Protein AF-A0A1L8E3B4-F1 (afdb_monomer)

Structure (mmCIF, N/CA/C/O backbone):
data_AF-A0A1L8E3B4-F1
#
_entry.id   AF-A0A1L8E3B4-F1
#
loop_
_atom_site.group_PDB
_atom_site.id
_atom_site.type_symbol
_atom_site.label_atom_id
_atom_site.label_alt_id
_atom_site.label_comp_id
_atom_site.label_asym_id
_atom_site.label_entity_id
_atom_site.label_seq_id
_atom_site.pdbx_PDB_ins_code
_atom_site.Cartn_x
_atom_site.Cartn_y
_atom_site.Cartn_z
_atom_site.occupancy
_atom_site.B_iso_or_equiv
_atom_site.auth_seq_id
_atom_site.auth_comp_id
_atom_site.auth_asym_id
_atom_site.auth_atom_id
_atom_site.pdbx_PDB_model_num
ATOM 1 N N . PHE A 1 1 ? -44.912 -3.937 87.578 1.00 42.22 1 PHE A N 1
ATOM 2 C CA . PHE A 1 1 ? -43.681 -3.833 86.767 1.00 42.22 1 PHE A CA 1
ATOM 3 C C . PHE A 1 1 ? -43.161 -5.200 86.282 1.00 42.22 1 PHE A C 1
ATOM 5 O O . PHE A 1 1 ? -41.961 -5.394 86.205 1.00 42.22 1 PHE A O 1
ATOM 12 N N . VAL A 1 2 ? -44.036 -6.141 85.891 1.00 43.09 2 VAL A N 1
ATOM 13 C CA . VAL A 1 2 ? -43.634 -7.426 85.262 1.00 43.09 2 VAL A CA 1
ATOM 14 C C . VAL A 1 2 ? -44.612 -7.764 84.123 1.00 43.09 2 VAL A C 1
ATOM 16 O O . VAL A 1 2 ? -45.170 -8.848 84.055 1.00 43.09 2 VAL A O 1
ATOM 19 N N . LEU A 1 3 ? -44.923 -6.767 83.284 1.00 36.62 3 LEU A N 1
ATOM 20 C CA . LEU A 1 3 ? -45.881 -6.899 82.173 1.00 36.62 3 LEU A CA 1
ATOM 21 C C . LEU A 1 3 ? -45.526 -5.980 80.983 1.00 36.62 3 LEU A C 1
ATOM 23 O O . LEU A 1 3 ? -46.400 -5.465 80.302 1.00 36.62 3 LEU A O 1
ATOM 27 N N . PHE A 1 4 ? -44.229 -5.716 80.798 1.00 36.59 4 PHE A N 1
ATOM 28 C CA . PHE A 1 4 ? -43.677 -4.796 79.788 1.00 36.59 4 PHE A CA 1
ATOM 29 C C . PHE A 1 4 ? -42.372 -5.345 79.172 1.00 36.59 4 PHE A C 1
ATOM 31 O O . PHE A 1 4 ? -41.488 -4.594 78.787 1.00 36.59 4 PHE A O 1
ATOM 38 N N . LEU A 1 5 ? -42.224 -6.676 79.152 1.00 39.25 5 LEU A N 1
ATOM 39 C CA . LEU A 1 5 ? -40.987 -7.371 78.758 1.00 39.25 5 LEU A CA 1
ATOM 40 C C . LEU A 1 5 ? -41.246 -8.665 77.954 1.00 39.25 5 LEU A C 1
ATOM 42 O O . LEU A 1 5 ? -40.399 -9.548 77.900 1.00 39.25 5 LEU A O 1
ATOM 46 N N . ILE A 1 6 ? -42.436 -8.788 77.349 1.00 40.94 6 ILE A N 1
ATOM 47 C CA . ILE A 1 6 ? -42.816 -9.897 76.454 1.00 40.94 6 ILE A CA 1
ATOM 48 C C . ILE A 1 6 ? -43.585 -9.317 75.253 1.00 40.94 6 ILE A C 1
ATOM 50 O O . ILE A 1 6 ? -44.795 -9.485 75.138 1.00 40.94 6 ILE A O 1
ATOM 54 N N . VAL A 1 7 ? -42.869 -8.576 74.399 1.00 38.78 7 VAL A N 1
ATOM 55 C CA . VAL A 1 7 ? -43.301 -8.203 73.033 1.00 38.78 7 VAL A CA 1
ATOM 56 C C . VAL A 1 7 ? -42.092 -8.208 72.084 1.00 38.78 7 VAL A C 1
ATOM 58 O O . VAL A 1 7 ? -42.162 -8.798 71.018 1.00 38.78 7 VAL A O 1
ATOM 61 N N . GLU A 1 8 ? -40.947 -7.646 72.489 1.00 36.97 8 GLU A N 1
ATOM 62 C CA . GLU A 1 8 ? -39.745 -7.505 71.637 1.00 36.97 8 GLU A CA 1
ATOM 63 C C . GLU A 1 8 ? -38.872 -8.781 71.523 1.00 36.97 8 GLU A C 1
ATOM 65 O O . GLU A 1 8 ? -37.646 -8.705 71.548 1.00 36.97 8 GLU A O 1
ATOM 70 N N . LEU A 1 9 ? -39.478 -9.973 71.422 1.00 38.59 9 LEU A N 1
ATOM 71 C CA . LEU A 1 9 ? -38.757 -11.256 71.283 1.00 38.59 9 LEU A CA 1
ATOM 72 C C . LEU A 1 9 ? -39.438 -12.254 70.314 1.00 38.59 9 LEU A C 1
ATOM 74 O O . LEU A 1 9 ? -39.461 -13.458 70.565 1.00 38.59 9 LEU A O 1
ATOM 78 N N . SER A 1 10 ? -39.975 -11.761 69.191 1.00 37.56 10 SER A N 1
ATOM 79 C CA . SER A 1 10 ? -40.482 -12.591 68.074 1.00 37.56 10 SER A CA 1
ATOM 80 C C . SER A 1 10 ? -39.806 -12.348 66.719 1.00 37.56 10 SER A C 1
ATOM 82 O O . SER A 1 10 ? -39.744 -13.273 65.916 1.00 37.56 10 SER A O 1
ATOM 84 N N . ASP A 1 11 ? -39.275 -11.148 66.463 1.00 37.50 11 ASP A N 1
ATOM 85 C CA . ASP A 1 11 ? -38.904 -10.697 65.108 1.00 37.50 11 ASP A CA 1
ATOM 86 C C . ASP A 1 11 ? -37.391 -10.495 64.898 1.00 37.50 11 ASP A C 1
ATOM 88 O O . ASP A 1 11 ? -36.961 -9.605 64.164 1.00 37.50 11 ASP A O 1
ATOM 92 N N . PHE A 1 12 ? -36.558 -11.332 65.526 1.00 42.50 12 PHE A N 1
ATOM 93 C CA . PHE A 1 12 ? -35.125 -11.399 65.221 1.00 42.50 12 PHE A CA 1
ATOM 94 C C . PHE A 1 12 ? -34.701 -12.815 64.812 1.00 42.50 12 PHE A C 1
ATOM 96 O O . PHE A 1 12 ? -35.022 -13.791 65.481 1.00 42.50 12 PHE A O 1
ATOM 103 N N . ILE A 1 13 ? -33.918 -12.893 63.729 1.00 46.16 13 ILE A N 1
ATOM 104 C CA . ILE A 1 13 ? -33.423 -14.123 63.083 1.00 46.16 13 ILE A CA 1
ATOM 105 C C . ILE A 1 13 ? -34.517 -14.972 62.399 1.00 46.16 13 ILE A C 1
ATOM 107 O O . ILE A 1 13 ? -34.682 -16.160 62.661 1.00 46.16 13 ILE A O 1
ATOM 111 N N . ASN A 1 14 ? -35.168 -14.380 61.396 1.00 51.44 14 ASN A N 1
ATOM 112 C CA . ASN A 1 14 ? -35.388 -15.085 60.130 1.00 51.44 14 ASN A CA 1
ATOM 113 C C . ASN A 1 14 ? -34.464 -14.432 59.094 1.00 51.44 14 ASN A C 1
ATOM 115 O O . ASN A 1 14 ? -34.667 -13.275 58.729 1.00 51.44 14 ASN A O 1
ATOM 119 N N . GLY A 1 15 ? -33.412 -15.134 58.668 1.00 59.03 15 GLY A N 1
ATOM 120 C CA . GLY A 1 15 ? -32.441 -14.612 57.707 1.00 59.03 15 GLY A CA 1
ATOM 121 C C . GLY A 1 15 ? -33.012 -14.560 56.292 1.00 59.03 15 GLY A C 1
ATOM 122 O O . GLY A 1 15 ? -32.857 -15.512 55.530 1.00 59.03 15 GLY A O 1
ATOM 123 N N . SER A 1 16 ? -33.674 -13.455 55.942 1.00 79.00 16 SER A N 1
ATOM 124 C CA . SER A 1 16 ? -34.144 -13.203 54.578 1.00 79.00 16 SER A CA 1
ATOM 125 C C . SER A 1 16 ? -33.023 -12.645 53.705 1.00 79.00 16 SER A C 1
ATOM 127 O O . SER A 1 16 ? -32.389 -11.658 54.081 1.00 79.00 16 SER A O 1
ATOM 129 N N . CYS A 1 17 ? -32.811 -13.227 52.529 1.00 87.31 17 CYS A N 1
ATOM 130 C CA . CYS A 1 17 ? -31.747 -12.808 51.620 1.00 87.31 17 CYS A CA 1
ATOM 131 C C . CYS A 1 17 ? -32.236 -11.730 50.640 1.00 87.31 17 CYS A C 1
ATOM 133 O O . CYS A 1 17 ? -33.345 -11.828 50.111 1.00 87.31 17 CYS A O 1
ATOM 135 N N . SER A 1 18 ? -31.386 -10.747 50.326 1.00 88.31 18 SER A N 1
ATOM 136 C CA . SER A 1 18 ? -31.633 -9.823 49.209 1.00 88.31 18 SER A CA 1
ATOM 137 C C . SER A 1 18 ? -31.006 -10.339 47.920 1.00 88.31 18 SER A C 1
ATOM 139 O O . SER A 1 18 ? -29.861 -10.794 47.921 1.00 88.31 18 SER A O 1
ATOM 141 N N . ILE A 1 19 ? -31.727 -10.228 46.803 1.00 89.06 19 ILE A N 1
ATOM 142 C CA . ILE A 1 19 ? -31.191 -10.545 45.471 1.00 89.06 19 ILE A CA 1
ATOM 143 C C . ILE A 1 19 ? -30.203 -9.485 44.943 1.00 89.06 19 ILE A C 1
ATOM 145 O O . ILE A 1 19 ? -29.520 -9.749 43.957 1.00 89.06 19 ILE A O 1
ATOM 149 N N . ASP A 1 20 ? -30.117 -8.300 45.572 1.00 86.75 20 ASP A N 1
ATOM 150 C CA . ASP A 1 20 ? -29.387 -7.130 45.043 1.00 86.75 20 ASP A CA 1
ATOM 151 C C . ASP A 1 20 ? -27.955 -7.474 44.583 1.00 86.75 20 ASP A C 1
ATOM 153 O O . ASP A 1 20 ? -27.534 -7.040 43.514 1.00 86.75 20 ASP A O 1
ATOM 157 N N . GLN A 1 21 ? -27.236 -8.313 45.343 1.00 84.44 21 GLN A N 1
ATOM 158 C CA . GLN A 1 21 ? -25.852 -8.722 45.052 1.00 84.44 21 GLN A CA 1
ATOM 159 C C . GLN A 1 21 ? -25.666 -9.498 43.733 1.00 84.44 21 GLN A C 1
ATOM 161 O O . GLN A 1 21 ? -24.545 -9.600 43.248 1.00 84.44 21 GLN A O 1
ATOM 166 N N . PHE A 1 22 ? -26.735 -10.068 43.170 1.00 86.56 22 PHE A N 1
ATOM 167 C CA . PHE A 1 22 ? -26.718 -10.812 41.905 1.00 86.56 22 PHE A CA 1
ATOM 168 C C . PHE A 1 22 ? -27.345 -10.030 40.742 1.00 86.56 22 PHE A C 1
ATOM 170 O O . PHE A 1 22 ? -27.344 -10.502 39.607 1.00 86.56 22 PHE A O 1
ATOM 177 N N . ASN A 1 23 ? 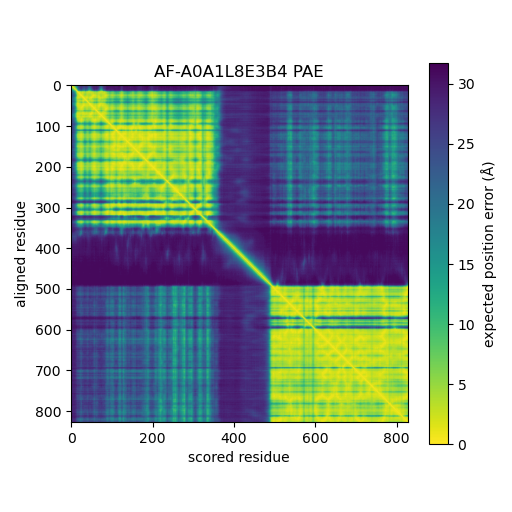-27.915 -8.853 41.005 1.00 86.31 23 ASN A N 1
ATOM 178 C CA . ASN A 1 23 ? -28.613 -8.044 40.013 1.00 86.31 23 ASN A CA 1
ATOM 179 C C . ASN A 1 23 ? -27.662 -6.993 39.410 1.00 86.31 23 ASN A C 1
ATOM 181 O O . ASN A 1 23 ? -27.884 -5.791 39.554 1.00 86.31 23 ASN A O 1
ATOM 185 N N . THR A 1 24 ? -26.588 -7.454 38.758 1.00 87.31 24 THR A N 1
ATOM 186 C CA . THR A 1 24 ? -25.617 -6.583 38.070 1.00 87.31 24 THR A CA 1
ATOM 187 C C . THR A 1 24 ? -26.123 -6.185 36.676 1.00 87.31 24 THR A C 1
ATOM 189 O O . THR A 1 24 ? -27.227 -6.552 36.266 1.00 87.31 24 THR A O 1
ATOM 192 N N . ILE A 1 25 ? -25.331 -5.422 35.922 1.00 86.06 25 ILE A N 1
ATOM 193 C CA . ILE A 1 25 ? -25.632 -5.105 34.518 1.00 86.06 25 ILE A CA 1
ATOM 194 C C . ILE A 1 25 ? -25.370 -6.282 33.562 1.00 86.06 25 ILE A C 1
ATOM 196 O O . ILE A 1 25 ? -25.982 -6.348 32.503 1.00 86.06 25 ILE A O 1
ATOM 200 N N . SER A 1 26 ? -24.517 -7.237 33.943 1.00 89.25 26 SER A N 1
ATOM 201 C CA . SER A 1 26 ? -24.188 -8.418 33.133 1.00 89.25 26 SER A CA 1
ATOM 202 C C . SER A 1 26 ? -25.035 -9.644 33.509 1.00 89.25 26 SER A C 1
ATOM 204 O O . SER A 1 26 ? -25.381 -10.461 32.653 1.00 89.25 26 SER A O 1
ATOM 206 N N . ALA A 1 27 ? -25.412 -9.750 34.788 1.00 90.19 27 ALA A N 1
ATOM 207 C CA . ALA A 1 27 ? -26.090 -10.896 35.379 1.00 90.19 27 ALA A CA 1
ATOM 208 C C . ALA A 1 27 ? -27.428 -10.524 36.043 1.00 90.19 27 ALA A C 1
ATOM 210 O O . ALA A 1 27 ? -27.717 -9.367 36.357 1.00 90.19 27 ALA A O 1
ATOM 211 N N . GLY A 1 28 ? -28.265 -11.533 36.260 1.00 90.56 28 GLY A N 1
ATOM 212 C CA . GLY A 1 28 ? -29.508 -11.452 37.018 1.00 90.56 28 GLY A CA 1
ATOM 213 C C . GLY A 1 28 ? -29.922 -12.827 37.543 1.00 90.56 28 GLY A C 1
ATOM 214 O O . GLY A 1 28 ? -29.204 -13.813 37.377 1.00 90.56 28 GLY A O 1
ATOM 215 N N . ALA A 1 29 ? -31.095 -12.909 38.169 1.00 91.50 29 ALA A N 1
ATOM 216 C CA . ALA A 1 29 ? -31.599 -14.144 38.765 1.00 91.50 29 ALA A CA 1
ATOM 217 C C . ALA A 1 29 ? -33.083 -14.381 38.452 1.00 91.50 29 ALA A C 1
ATOM 219 O O . ALA A 1 29 ? -33.863 -13.437 38.332 1.00 91.50 29 ALA A O 1
ATOM 220 N N . VAL A 1 30 ? -33.476 -15.654 38.388 1.00 92.31 30 VAL A N 1
ATOM 221 C CA . VAL A 1 30 ? -34.876 -16.094 38.494 1.00 92.31 30 VAL A CA 1
ATOM 222 C C . VAL A 1 30 ? -35.042 -16.814 39.829 1.00 92.31 30 VAL A C 1
ATOM 224 O O . VAL A 1 30 ? -34.259 -17.713 40.134 1.00 92.31 30 VAL A O 1
ATOM 227 N N . CYS A 1 31 ? -36.039 -16.419 40.622 1.00 92.44 31 CYS A N 1
ATOM 228 C CA . CYS A 1 31 ? -36.232 -16.929 41.976 1.00 92.44 31 CYS A CA 1
ATOM 229 C C . CYS A 1 31 ? -37.333 -17.994 42.035 1.00 92.44 31 CYS A C 1
ATOM 231 O O . CYS A 1 31 ? -38.428 -17.820 41.501 1.00 92.44 31 CYS A O 1
ATOM 233 N N . GLU A 1 32 ? -37.030 -19.085 42.725 1.00 94.81 32 GLU A N 1
ATOM 234 C CA . GLU A 1 32 ? -37.915 -20.211 43.021 1.00 94.81 32 GLU A CA 1
ATOM 235 C C . GLU A 1 32 ? -38.024 -20.312 44.548 1.00 94.81 32 GLU A C 1
ATOM 237 O O . GLU A 1 32 ? -37.010 -20.361 45.246 1.00 94.81 32 GLU A O 1
ATOM 242 N N . GLY A 1 33 ? -39.240 -20.250 45.083 1.00 89.88 33 GLY A N 1
ATOM 243 C CA . GLY A 1 33 ? -39.489 -20.263 46.519 1.00 89.88 33 GLY A CA 1
ATOM 244 C C . GLY A 1 33 ? -39.309 -21.650 47.150 1.00 89.88 33 GLY A C 1
ATOM 245 O O . GLY A 1 33 ? -39.117 -22.642 46.444 1.00 89.88 33 GLY A O 1
ATOM 246 N N . PRO A 1 34 ? -39.364 -21.752 48.492 1.00 86.56 34 PRO A N 1
ATOM 247 C CA . PRO A 1 34 ? -39.046 -22.988 49.215 1.00 86.56 34 PRO A CA 1
ATOM 248 C C . PRO A 1 34 ? -39.945 -24.197 48.893 1.00 86.56 34 PRO A C 1
ATOM 250 O O . PRO A 1 34 ? -39.594 -25.317 49.262 1.00 86.56 34 PRO A O 1
ATOM 253 N N . SER A 1 35 ? -41.087 -23.995 48.224 1.00 85.62 35 SER A N 1
ATOM 254 C CA . SER A 1 35 ? -42.002 -25.051 47.763 1.00 85.62 35 SER A CA 1
ATOM 255 C C . SER A 1 35 ? -41.983 -25.280 46.240 1.00 85.62 35 SER A C 1
ATOM 257 O O . SER A 1 35 ? -42.808 -26.040 45.730 1.00 85.62 35 SER A O 1
ATOM 259 N N . GLY A 1 36 ? -41.021 -24.694 45.518 1.00 85.44 36 GLY A N 1
ATOM 260 C CA . GLY A 1 36 ? -40.840 -24.863 44.069 1.00 85.44 36 GLY A CA 1
ATOM 261 C C . GLY A 1 36 ? -41.662 -23.902 43.201 1.00 85.44 36 GLY A C 1
ATOM 262 O O . GLY A 1 36 ? -41.696 -24.037 41.979 1.00 85.44 36 GLY A O 1
ATOM 263 N N . GLU A 1 37 ? -42.353 -22.935 43.803 1.00 90.06 37 GLU A N 1
ATOM 264 C CA . GLU A 1 37 ? -43.127 -21.922 43.093 1.00 90.06 37 GLU A CA 1
ATOM 265 C C . GLU A 1 37 ? -42.239 -20.776 42.578 1.00 90.06 37 GLU A C 1
ATOM 267 O O . GLU A 1 37 ? -41.348 -20.304 43.280 1.00 90.06 37 GLU A O 1
ATOM 272 N N . GLN A 1 38 ? -42.468 -20.284 41.357 1.00 88.50 38 GLN A N 1
ATOM 273 C CA . GLN A 1 38 ? -41.713 -19.134 40.845 1.00 88.50 38 GLN A CA 1
ATOM 274 C C . GLN A 1 38 ? -42.147 -17.850 41.571 1.00 88.50 38 GLN A C 1
ATOM 276 O O . GLN A 1 38 ? -43.319 -17.473 41.524 1.00 88.50 38 GLN A O 1
ATOM 281 N N . ILE A 1 39 ? -41.197 -17.155 42.202 1.00 89.44 39 ILE A N 1
ATOM 282 C CA . ILE A 1 39 ? -41.442 -15.929 42.974 1.00 89.44 39 ILE A CA 1
ATOM 283 C C . ILE A 1 39 ? -40.696 -14.728 42.388 1.00 89.44 39 ILE A C 1
ATOM 285 O O . ILE A 1 39 ? -39.675 -14.859 41.714 1.00 89.44 39 ILE A O 1
ATOM 289 N N . SER A 1 40 ? -41.201 -13.525 42.666 1.00 87.81 40 SER A N 1
ATOM 290 C CA . SER A 1 40 ? -40.499 -12.294 42.300 1.00 87.81 40 SER A CA 1
ATOM 291 C C . SER A 1 40 ? -39.239 -12.131 43.151 1.00 87.81 40 SER A C 1
ATOM 293 O O . SER A 1 40 ? -39.308 -12.136 44.383 1.00 87.81 40 SER A O 1
ATOM 295 N N . CYS A 1 41 ? -38.089 -11.966 42.500 1.00 85.38 41 CYS A N 1
ATOM 296 C CA . CYS A 1 41 ? -36.834 -11.676 43.177 1.00 85.38 41 CYS A CA 1
ATOM 297 C C . CYS A 1 41 ? -36.891 -10.287 43.835 1.00 85.38 41 CYS A C 1
ATOM 299 O O . CYS A 1 41 ? -36.929 -9.265 43.152 1.00 85.38 41 CYS A O 1
ATOM 301 N N . THR A 1 42 ? -36.895 -10.245 45.167 1.00 81.50 42 THR A N 1
ATOM 302 C CA . THR A 1 42 ? -37.023 -9.014 45.966 1.00 81.50 42 THR A CA 1
ATOM 303 C C . THR A 1 42 ? -35.930 -8.941 47.042 1.00 81.50 42 THR A C 1
ATOM 305 O O . THR A 1 42 ? -35.031 -9.782 47.085 1.00 81.50 42 THR A O 1
ATOM 308 N N . LYS A 1 43 ? -35.965 -7.914 47.903 1.00 75.31 43 LYS A N 1
ATOM 309 C CA . LYS A 1 43 ? -34.946 -7.707 48.950 1.00 75.31 43 LYS A CA 1
ATOM 310 C C . LYS A 1 43 ? -35.096 -8.607 50.184 1.00 75.31 43 LYS A C 1
ATOM 312 O O . LYS A 1 43 ? -34.135 -8.751 50.930 1.00 75.31 43 LYS A O 1
ATOM 317 N N . ASN A 1 44 ? -36.270 -9.212 50.385 1.00 84.94 44 ASN A N 1
ATOM 318 C CA . ASN A 1 44 ? -36.608 -9.985 51.584 1.00 84.94 44 ASN A CA 1
ATOM 319 C C . ASN A 1 44 ? -37.078 -11.401 51.195 1.00 84.94 44 ASN A C 1
ATOM 321 O O . ASN A 1 44 ? -38.223 -11.773 51.450 1.00 84.94 44 ASN A O 1
ATOM 325 N N . LEU A 1 45 ? -36.223 -12.181 50.527 1.00 88.88 45 LEU A N 1
ATOM 326 C CA . LEU A 1 45 ? -36.566 -13.539 50.088 1.00 88.88 45 LEU A CA 1
ATOM 327 C C . LEU A 1 45 ? -36.450 -14.541 51.251 1.00 88.88 45 LEU A C 1
ATOM 329 O O . LEU A 1 45 ? -35.484 -14.465 52.014 1.00 88.88 45 LEU A O 1
ATOM 333 N N . PRO A 1 46 ? -37.398 -15.485 51.413 1.00 89.19 46 PRO A N 1
ATOM 334 C CA . PRO A 1 46 ? -37.385 -16.428 52.528 1.00 89.19 46 PRO A CA 1
ATOM 335 C C . PRO A 1 46 ? -36.235 -17.439 52.423 1.00 89.19 46 PRO A C 1
ATOM 337 O O . PRO A 1 46 ? -35.845 -17.858 51.328 1.00 89.19 46 PRO A O 1
ATOM 340 N N . THR A 1 47 ? -35.731 -17.889 53.573 1.00 91.69 47 THR A N 1
ATOM 341 C CA . THR A 1 47 ? -34.781 -19.006 53.668 1.00 91.69 47 THR A CA 1
ATOM 342 C C . THR A 1 47 ? -35.297 -20.228 52.900 1.00 91.69 47 THR A C 1
ATOM 344 O O . THR A 1 47 ? -36.469 -20.583 53.002 1.00 91.69 47 THR A O 1
ATOM 347 N N . GLY A 1 48 ? -34.421 -20.873 52.128 1.00 90.50 48 GLY A N 1
ATOM 348 C CA . GLY A 1 48 ? -34.768 -21.970 51.219 1.00 90.50 48 GLY A CA 1
ATOM 349 C C . GLY A 1 48 ? -35.063 -21.536 49.779 1.00 90.50 48 GLY A C 1
ATOM 350 O O . GLY A 1 48 ? -35.049 -22.392 48.900 1.00 90.50 48 GLY A O 1
ATOM 351 N N . THR A 1 49 ? -35.253 -20.235 49.510 1.00 93.62 49 THR A N 1
ATOM 352 C CA . THR A 1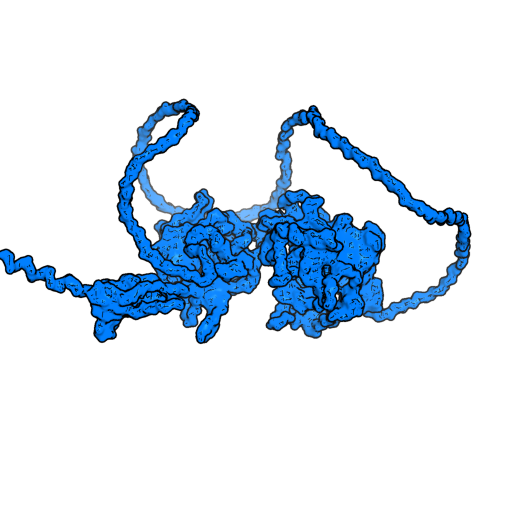 49 ? -35.356 -19.702 48.136 1.00 93.62 49 THR A CA 1
ATOM 353 C C . THR A 1 49 ? -34.125 -20.077 47.313 1.00 93.62 49 THR A C 1
ATOM 355 O O . THR A 1 49 ? -32.993 -19.928 47.780 1.00 93.62 49 THR A O 1
ATOM 358 N N . ILE A 1 50 ? -34.339 -20.501 46.071 1.00 94.50 50 ILE A N 1
ATOM 359 C CA . ILE A 1 50 ? -33.303 -20.794 45.083 1.00 94.50 50 ILE A CA 1
ATOM 360 C C . ILE A 1 50 ? -33.244 -19.633 44.083 1.00 94.50 50 ILE A C 1
ATOM 362 O O . ILE A 1 50 ? -34.254 -19.260 43.490 1.00 94.50 50 ILE A O 1
ATOM 366 N N . ALA A 1 51 ? -32.056 -19.070 43.875 1.00 93.38 51 ALA A N 1
ATOM 367 C CA . ALA A 1 51 ? -31.771 -18.110 42.817 1.00 93.38 51 ALA A CA 1
ATOM 368 C C . ALA A 1 51 ? -31.033 -18.817 41.672 1.00 93.38 51 ALA A C 1
ATOM 370 O O . ALA A 1 51 ? -29.880 -19.229 41.818 1.00 93.38 51 ALA A O 1
ATOM 371 N N . HIS A 1 52 ? -31.698 -18.939 40.523 1.00 93.31 52 HIS A N 1
ATOM 372 C CA . HIS A 1 52 ? -31.101 -19.409 39.273 1.00 93.31 52 HIS A CA 1
ATOM 373 C C . HIS A 1 52 ? -30.458 -18.219 38.564 1.00 93.31 52 HIS A C 1
ATOM 375 O O . HIS A 1 52 ? -31.154 -17.404 37.952 1.00 93.31 52 HIS A O 1
ATOM 381 N N . LEU A 1 53 ? -29.141 -18.100 38.700 1.00 92.06 53 LEU A N 1
ATOM 382 C CA . LEU A 1 53 ? -28.329 -17.005 38.180 1.00 92.06 53 LEU A CA 1
ATOM 383 C C . LEU A 1 53 ? -28.113 -17.182 36.673 1.00 92.06 53 LEU A C 1
ATOM 385 O O . LEU A 1 53 ? -27.775 -18.271 36.205 1.00 92.06 53 LEU A O 1
ATOM 389 N N . LYS A 1 54 ? -28.326 -16.111 35.908 1.00 91.50 54 LYS A N 1
ATOM 390 C CA . LYS A 1 54 ? -28.269 -16.107 34.442 1.00 91.50 54 LYS A CA 1
ATOM 391 C C . LYS A 1 54 ? -27.640 -14.818 33.934 1.00 91.50 54 LYS A C 1
ATOM 393 O O . LYS A 1 54 ? -27.808 -13.760 34.537 1.00 91.50 54 LYS A O 1
ATOM 398 N N . CYS A 1 55 ? -26.978 -14.906 32.790 1.00 91.44 55 CYS A N 1
ATOM 399 C CA . CYS A 1 55 ? -26.526 -13.733 32.057 1.00 91.44 55 CYS A CA 1
ATOM 400 C C . CYS A 1 55 ? -27.703 -13.015 31.390 1.00 91.44 55 CYS A C 1
ATOM 402 O O . CYS A 1 55 ? -28.726 -13.631 31.075 1.00 91.44 55 CYS A O 1
ATOM 404 N N . ARG A 1 56 ? -27.565 -11.703 31.202 1.00 90.81 56 ARG A N 1
ATOM 405 C CA . ARG A 1 56 ? -28.502 -10.895 30.414 1.00 90.81 56 ARG A CA 1
ATOM 406 C C . ARG A 1 56 ? -28.195 -11.034 28.919 1.00 90.81 56 ARG A C 1
ATOM 408 O O . ARG A 1 56 ? -27.149 -11.548 28.537 1.00 90.81 56 ARG A O 1
ATOM 415 N N . ILE A 1 57 ? -29.111 -10.560 28.074 1.00 88.56 57 ILE A N 1
ATOM 416 C CA . ILE A 1 57 ? -28.898 -10.464 26.619 1.00 88.56 57 ILE A CA 1
ATOM 417 C C . ILE A 1 57 ? -27.605 -9.674 26.360 1.00 88.56 57 ILE A C 1
ATOM 419 O O . ILE A 1 57 ? -27.354 -8.687 27.047 1.00 88.56 57 ILE A O 1
ATOM 423 N N . GLY A 1 58 ? -26.783 -10.116 25.404 1.00 87.31 58 GLY A N 1
ATOM 424 C CA . GLY A 1 58 ? -25.465 -9.524 25.135 1.00 87.31 58 GLY A CA 1
ATOM 425 C C . GLY A 1 58 ? -24.358 -9.936 26.116 1.00 87.31 58 GLY A C 1
ATOM 426 O O . GLY A 1 58 ? -23.287 -9.331 26.096 1.00 87.31 58 GLY A O 1
ATOM 427 N N . TYR A 1 59 ? -24.586 -10.946 26.966 1.00 91.06 59 TYR A N 1
ATOM 428 C CA . TYR A 1 59 ? -23.572 -11.505 27.861 1.00 91.06 59 TYR A CA 1
ATOM 429 C C . TYR A 1 59 ? -23.646 -13.037 27.948 1.00 91.06 59 TYR A C 1
ATOM 431 O O . TYR A 1 59 ? -24.730 -13.621 27.986 1.00 91.06 59 TYR A O 1
ATOM 439 N N . LYS A 1 60 ? -22.485 -13.681 28.104 1.00 89.31 60 LYS A N 1
ATOM 440 C CA . LYS A 1 60 ? -22.325 -15.131 28.300 1.00 89.31 60 LYS A CA 1
ATOM 441 C C . LYS A 1 60 ? -21.669 -15.475 29.635 1.00 89.31 60 LYS A C 1
ATOM 443 O O . LYS A 1 60 ? -21.041 -14.634 30.278 1.00 89.31 60 LYS A O 1
ATOM 448 N N . LEU A 1 61 ? -21.802 -16.733 30.053 1.00 88.75 61 LEU A N 1
ATOM 449 C CA . LEU A 1 61 ? -21.104 -17.234 31.239 1.00 88.75 61 LEU A CA 1
ATOM 450 C C . LEU A 1 61 ? -19.577 -17.150 31.032 1.00 88.75 61 LEU A C 1
ATOM 452 O O . LEU A 1 61 ? -19.113 -17.384 29.914 1.00 88.75 61 LEU A O 1
ATOM 456 N N . PRO A 1 62 ? -18.791 -16.854 32.083 1.00 85.06 62 PRO A N 1
ATOM 457 C CA . PRO A 1 62 ? -17.335 -16.935 32.018 1.00 85.06 62 PRO A CA 1
ATOM 458 C C . PRO A 1 62 ? -16.834 -18.330 31.618 1.00 85.06 62 PRO A C 1
ATOM 460 O O . PRO A 1 62 ? -17.435 -19.335 31.992 1.00 85.06 62 PRO A O 1
ATOM 463 N N . ASN A 1 63 ? -15.663 -18.416 30.976 1.00 76.94 63 ASN A N 1
ATOM 464 C CA . ASN A 1 63 ? -15.037 -19.705 30.617 1.00 76.94 63 ASN A CA 1
ATOM 465 C C . ASN A 1 63 ? -14.536 -20.533 31.829 1.00 76.94 63 ASN A C 1
ATOM 467 O O . ASN A 1 63 ? -13.902 -21.571 31.647 1.00 76.94 63 ASN A O 1
ATOM 471 N N . HIS A 1 64 ? -14.776 -20.082 33.063 1.00 82.50 64 HIS A N 1
ATOM 472 C CA . HIS A 1 64 ? -14.475 -20.817 34.290 1.00 82.50 64 HIS A CA 1
ATOM 473 C C . HIS A 1 64 ? -15.770 -21.245 34.989 1.00 82.50 64 HIS A C 1
ATOM 475 O O . HIS A 1 64 ? -16.779 -20.549 34.924 1.00 82.50 64 HIS A O 1
ATOM 481 N N . ASN A 1 65 ? -15.740 -22.380 35.693 1.00 83.50 65 ASN A N 1
ATOM 482 C CA . ASN A 1 65 ? -16.922 -22.932 36.359 1.00 83.50 65 ASN A CA 1
ATOM 483 C C . ASN A 1 65 ? -17.462 -21.978 37.443 1.00 83.50 65 ASN A C 1
ATOM 485 O O . ASN A 1 65 ? -16.909 -21.906 38.541 1.00 83.50 65 ASN A O 1
ATOM 489 N N . VAL A 1 66 ? -18.565 -21.288 37.140 1.00 86.81 66 VAL A N 1
ATOM 490 C CA . VAL A 1 66 ? -19.340 -20.464 38.081 1.00 86.81 66 VAL A CA 1
ATOM 491 C C . VAL A 1 66 ? -20.578 -21.216 38.578 1.00 86.81 66 VAL A C 1
ATOM 493 O O . VAL A 1 66 ? -21.214 -21.963 37.834 1.00 86.81 66 VAL A O 1
ATOM 496 N N . GLU A 1 67 ? -20.944 -21.025 39.847 1.00 89.88 67 GLU A N 1
ATOM 497 C CA . GLU A 1 67 ? -22.110 -21.684 40.445 1.00 89.88 67 GLU A CA 1
ATOM 498 C C . GLU A 1 67 ? -23.394 -20.890 40.159 1.00 89.88 67 GLU A C 1
ATOM 500 O O . GLU A 1 67 ? -23.768 -19.966 40.885 1.00 89.88 67 GLU A O 1
ATOM 505 N N . THR A 1 68 ? -24.091 -21.277 39.088 1.00 91.44 68 THR A N 1
ATOM 506 C CA . THR A 1 68 ? -25.313 -20.623 38.585 1.00 91.44 68 THR A CA 1
ATOM 507 C C . THR A 1 68 ? -26.575 -20.881 39.420 1.00 91.44 68 THR A C 1
ATOM 509 O O . THR A 1 68 ? -27.655 -20.418 39.059 1.00 91.44 68 THR A O 1
ATOM 512 N N . ARG A 1 69 ? -26.481 -21.596 40.548 1.00 94.38 69 ARG A N 1
ATOM 513 C CA . ARG A 1 69 ? -27.620 -21.912 41.422 1.00 94.38 69 ARG A CA 1
ATOM 514 C C . ARG A 1 69 ? -27.284 -21.611 42.878 1.00 94.38 69 ARG A C 1
ATOM 516 O O . ARG A 1 69 ? -26.602 -22.392 43.532 1.00 94.38 69 ARG A O 1
ATOM 523 N N . SER A 1 70 ? -27.822 -20.515 43.400 1.00 94.06 70 SER A N 1
ATOM 524 C CA . SER A 1 70 ? -27.636 -20.103 44.794 1.00 94.06 70 SER A CA 1
ATOM 525 C C . SER A 1 70 ? -28.849 -20.445 45.659 1.00 94.06 70 SER A C 1
ATOM 527 O O . SER A 1 70 ? -29.976 -20.428 45.173 1.00 94.06 70 SER A O 1
ATOM 529 N N . VAL A 1 71 ? -28.647 -20.732 46.946 1.00 94.75 71 VAL A N 1
ATOM 530 C CA . VAL A 1 71 ? -29.722 -21.001 47.920 1.00 94.75 71 VAL A CA 1
ATOM 531 C C . VAL A 1 71 ? -29.637 -20.012 49.079 1.00 94.75 71 VAL A C 1
ATOM 533 O O . VAL A 1 71 ? -28.555 -19.798 49.624 1.00 94.75 71 VAL A O 1
ATOM 536 N N . CYS A 1 72 ? -30.770 -19.426 49.466 1.00 93.38 72 CYS A N 1
ATOM 537 C CA . CYS A 1 72 ? -30.874 -18.521 50.606 1.00 93.38 72 CYS A CA 1
ATOM 538 C C . CYS A 1 72 ? -30.804 -19.301 51.929 1.00 93.38 72 CYS A C 1
ATOM 540 O O . CYS A 1 72 ? -31.634 -20.177 52.192 1.00 93.38 72 CYS A O 1
ATOM 542 N N . GLN A 1 73 ? -29.812 -18.990 52.761 1.00 93.25 73 GLN A N 1
ATOM 543 C CA . GLN A 1 73 ? -29.502 -19.681 54.014 1.00 93.25 73 GLN A CA 1
ATOM 544 C C . GLN A 1 73 ? -30.167 -18.992 55.222 1.00 93.25 73 GLN A C 1
ATOM 546 O O . GLN A 1 73 ? -30.569 -17.834 55.160 1.00 93.25 73 GLN A O 1
ATOM 551 N N . SER A 1 74 ? -30.286 -19.696 56.354 1.00 89.25 74 SER A N 1
ATOM 552 C CA . SER A 1 74 ? -31.012 -19.219 57.552 1.00 89.25 74 SER A CA 1
ATOM 553 C C . SER A 1 74 ? -30.373 -18.023 58.270 1.00 89.25 74 SER A C 1
ATOM 555 O O . SER A 1 74 ? -31.016 -17.377 59.095 1.00 89.25 74 SER A O 1
ATOM 557 N N . ASN A 1 75 ? -29.121 -17.709 57.944 1.00 88.19 75 ASN A N 1
ATOM 558 C CA . ASN A 1 75 ? -28.381 -16.523 58.376 1.00 88.19 75 ASN A CA 1
ATOM 559 C C . ASN A 1 75 ? -28.545 -15.317 57.422 1.00 88.19 75 ASN A C 1
ATOM 561 O O . ASN A 1 75 ? -27.956 -14.272 57.684 1.00 88.19 75 ASN A O 1
ATOM 565 N N . GLY A 1 76 ? -29.297 -15.452 56.322 1.00 86.62 76 GLY A N 1
ATOM 566 C CA . GLY A 1 76 ? -29.505 -14.399 55.323 1.00 86.62 76 GLY A CA 1
ATOM 567 C C . GLY A 1 76 ? -28.420 -14.288 54.244 1.00 86.62 76 GLY A C 1
ATOM 568 O O . GLY A 1 76 ? -28.504 -13.381 53.417 1.00 86.62 76 GLY A O 1
ATOM 569 N N . SER A 1 77 ? -27.420 -15.183 54.212 1.00 90.88 77 SER A N 1
ATOM 570 C CA . SER A 1 77 ? -26.468 -15.259 53.093 1.00 90.88 77 SER A CA 1
ATOM 571 C C . SER A 1 77 ? -26.927 -16.220 51.997 1.00 90.88 77 SER A C 1
ATOM 573 O O . SER A 1 77 ? -27.700 -17.149 52.223 1.00 90.88 77 SER A O 1
ATOM 575 N N . TRP A 1 78 ? -26.412 -16.009 50.791 1.00 92.75 78 TRP A N 1
ATOM 576 C CA . TRP A 1 78 ? -26.560 -16.933 49.673 1.00 92.75 78 TRP A CA 1
ATOM 577 C C . TRP A 1 78 ? -25.432 -17.973 49.663 1.00 92.75 78 TRP A C 1
ATOM 579 O O . TRP A 1 78 ? -24.313 -17.678 50.081 1.00 92.75 78 TRP A O 1
ATOM 589 N N . SER A 1 79 ? -25.717 -19.188 49.184 1.00 93.56 79 SER A N 1
ATOM 590 C CA . SER A 1 79 ? -24.740 -20.288 49.169 1.00 93.56 79 SER A CA 1
ATOM 591 C C . SER A 1 79 ? -23.570 -20.080 48.203 1.00 93.56 79 SER A C 1
ATOM 593 O O . SER A 1 79 ? -22.484 -20.588 48.471 1.00 93.56 79 SER A O 1
ATOM 595 N N . SER A 1 80 ? -23.781 -19.339 47.111 1.00 90.38 80 SER A N 1
ATOM 596 C CA . SER A 1 80 ? -22.762 -19.020 46.106 1.00 90.38 80 SER A CA 1
ATOM 597 C C . SER A 1 80 ? -22.400 -17.530 46.107 1.00 90.38 80 SER A C 1
ATOM 599 O O . SER A 1 80 ? -23.173 -16.673 46.545 1.00 90.38 80 SER A O 1
ATOM 601 N N . LYS A 1 81 ? -21.197 -17.212 45.616 1.00 87.44 81 LYS A N 1
ATOM 602 C CA . LYS A 1 81 ? -20.744 -15.826 45.417 1.00 87.44 81 LYS A CA 1
ATOM 603 C C . LYS A 1 81 ? -21.322 -15.243 44.119 1.00 87.44 81 LYS A C 1
ATOM 605 O O . LYS A 1 81 ? -21.536 -16.002 43.174 1.00 87.44 81 LYS A O 1
ATOM 610 N N . PRO A 1 82 ? -21.534 -13.916 44.037 1.00 86.12 82 PRO A N 1
ATOM 611 C CA . PRO A 1 82 ? -21.860 -13.268 42.773 1.00 86.12 82 PRO A CA 1
ATOM 612 C C . PRO A 1 82 ? -20.707 -13.379 41.770 1.00 86.12 82 PRO A C 1
ATOM 614 O O . PRO A 1 82 ? -19.537 -13.461 42.151 1.00 86.12 82 PRO A O 1
ATOM 617 N N . PHE A 1 83 ? -21.064 -13.368 40.489 1.00 85.81 83 PHE A N 1
ATOM 618 C CA . PHE A 1 83 ? -20.155 -13.326 39.349 1.00 85.81 83 PHE A CA 1
ATOM 619 C C . PHE A 1 83 ? -20.720 -12.366 38.295 1.00 85.81 83 PHE A C 1
ATOM 621 O O . PHE A 1 83 ? -21.938 -12.227 38.182 1.00 85.81 83 PHE A O 1
ATOM 628 N N . ASP A 1 84 ? -19.842 -11.733 37.520 1.00 85.25 84 ASP A N 1
ATOM 629 C CA . ASP A 1 84 ? -20.231 -11.031 36.295 1.00 85.25 84 ASP A CA 1
ATOM 630 C C . ASP A 1 84 ? -20.182 -11.987 35.098 1.00 85.25 84 ASP A C 1
ATOM 632 O O . ASP A 1 84 ? -19.323 -12.869 35.013 1.00 85.25 84 ASP A O 1
ATOM 636 N N . CYS A 1 85 ? -21.092 -11.781 34.152 1.00 89.69 85 CYS A N 1
ATOM 637 C CA . CYS A 1 85 ? -21.057 -12.411 32.842 1.00 89.69 85 CYS A CA 1
ATOM 638 C C . CYS A 1 85 ? -20.170 -11.620 31.872 1.00 89.69 85 CYS A C 1
ATOM 640 O O . CYS A 1 85 ? -20.070 -10.395 31.946 1.00 89.69 85 CYS A O 1
ATOM 642 N N . TRP A 1 86 ? -19.531 -12.322 30.941 1.00 88.06 86 TRP A N 1
ATOM 643 C CA . TRP A 1 86 ? -18.654 -11.722 29.939 1.00 88.06 86 TRP A CA 1
ATOM 644 C C . TRP A 1 86 ? -19.474 -11.105 28.810 1.00 88.06 86 TRP A C 1
ATOM 646 O O . TRP A 1 86 ? -20.416 -11.728 28.326 1.00 88.06 86 TRP A O 1
ATOM 656 N N . GLN A 1 87 ? -19.111 -9.894 28.385 1.00 90.31 87 GLN A N 1
ATOM 657 C CA . GLN A 1 87 ? -19.755 -9.216 27.260 1.00 90.31 87 GLN A CA 1
ATOM 658 C C . GLN A 1 87 ? -19.608 -10.041 25.974 1.00 90.31 87 GLN A C 1
ATOM 660 O O . GLN A 1 87 ? -18.526 -10.534 25.655 1.00 90.31 87 GLN A O 1
ATOM 665 N N . GLU A 1 88 ? -20.690 -10.141 25.209 1.00 89.88 88 GLU A N 1
ATOM 666 C CA . GLU A 1 88 ? -20.649 -10.564 23.812 1.00 89.88 88 GLU A CA 1
ATOM 667 C C . GLU A 1 88 ? -20.758 -9.337 22.910 1.00 89.88 88 GLU A C 1
ATOM 669 O O . GLU A 1 88 ? -21.499 -8.400 23.200 1.00 89.88 88 GLU A O 1
ATOM 674 N N . CYS A 1 89 ? -19.975 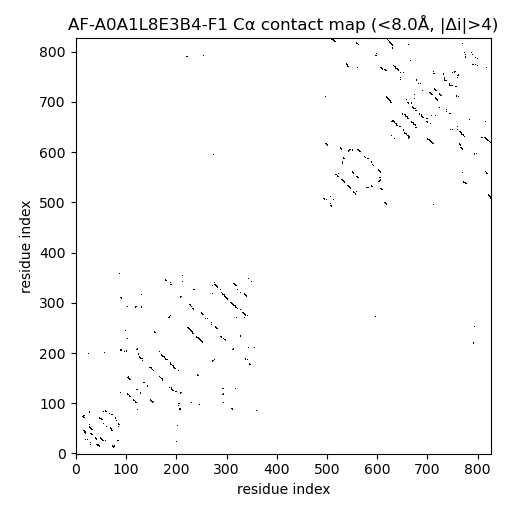-9.323 21.836 1.00 92.25 89 CYS A N 1
ATOM 675 C CA . CYS A 1 89 ? -19.813 -8.180 20.949 1.00 92.25 89 CYS A CA 1
ATOM 676 C C . CYS A 1 89 ? -19.828 -8.626 19.489 1.00 92.25 89 CYS A C 1
ATOM 678 O O . CYS A 1 89 ? -19.611 -9.800 19.198 1.00 92.25 89 CYS A O 1
ATOM 680 N N . GLY A 1 90 ? -20.087 -7.692 18.572 1.00 91.62 90 GLY A N 1
ATOM 681 C CA . GLY A 1 90 ? -19.935 -7.902 17.131 1.00 91.62 90 GLY A CA 1
ATOM 682 C C . GLY A 1 90 ? -20.883 -8.936 16.515 1.00 91.62 90 GLY A C 1
ATOM 683 O O . GLY A 1 90 ? -20.739 -9.238 15.339 1.00 91.62 90 GLY A O 1
ATOM 684 N N . ILE A 1 91 ? -21.837 -9.482 17.273 1.00 89.38 91 ILE A N 1
ATOM 685 C CA . ILE A 1 91 ? -22.761 -10.527 16.821 1.00 89.38 91 ILE A CA 1
ATOM 686 C C . ILE A 1 91 ? -24.072 -9.901 16.336 1.00 89.38 91 ILE A C 1
ATOM 688 O O . ILE A 1 91 ? -24.711 -9.129 17.055 1.00 89.38 91 ILE A O 1
ATOM 692 N N . ILE A 1 92 ? -24.486 -10.302 15.134 1.00 87.75 92 ILE A N 1
ATOM 693 C CA . ILE A 1 92 ? -25.843 -10.143 14.603 1.00 87.75 92 ILE A CA 1
ATOM 694 C C . ILE A 1 92 ? -26.444 -11.554 14.507 1.00 87.75 92 ILE A C 1
ATOM 696 O O . ILE A 1 92 ? -25.782 -12.483 14.039 1.00 87.75 92 ILE A O 1
ATOM 700 N N . GLU A 1 93 ? -27.669 -11.730 14.991 1.00 81.69 93 GLU A N 1
ATOM 701 C CA . GLU A 1 93 ? -28.397 -13.003 15.011 1.00 81.69 93 GLU A CA 1
ATOM 702 C C . GLU A 1 93 ? -29.382 -13.101 13.835 1.00 81.69 93 GLU A C 1
ATOM 704 O O . GLU A 1 93 ? -29.874 -12.093 13.321 1.00 81.69 93 GLU A O 1
ATOM 709 N N . GLU A 1 94 ? -29.691 -14.324 13.394 1.00 69.31 94 GLU A N 1
ATOM 710 C CA . GLU A 1 94 ? -30.650 -14.540 12.308 1.00 69.31 94 GLU A CA 1
ATOM 711 C C . GLU A 1 94 ? -32.052 -14.066 12.733 1.00 69.31 94 GLU A C 1
ATOM 713 O O . GLU A 1 94 ? -32.663 -14.604 13.656 1.00 69.31 94 GLU A O 1
ATOM 718 N N . GLY A 1 95 ? -32.553 -13.025 12.062 1.00 68.00 95 GLY A N 1
ATOM 719 C CA . GLY A 1 95 ? -33.812 -12.356 12.405 1.00 68.00 95 GLY A CA 1
ATOM 720 C C . GLY A 1 95 ? -33.669 -11.033 13.174 1.00 68.00 95 GLY A C 1
ATOM 721 O O . GLY A 1 95 ? -34.688 -10.380 13.407 1.00 68.00 95 GLY A O 1
ATOM 722 N N . ASP A 1 96 ? -32.454 -10.584 13.520 1.00 74.81 96 ASP A N 1
ATOM 723 C CA . ASP A 1 96 ? -32.240 -9.225 14.043 1.00 74.81 96 ASP A CA 1
ATOM 724 C C . ASP A 1 96 ? -32.697 -8.167 13.015 1.00 74.81 96 ASP A C 1
ATOM 726 O O . ASP A 1 96 ? -32.196 -8.075 11.894 1.00 74.81 96 ASP A O 1
ATOM 730 N N . VAL A 1 97 ? -33.635 -7.303 13.419 1.00 73.31 97 VAL A N 1
ATOM 731 C CA . VAL A 1 97 ? -34.213 -6.234 12.570 1.00 73.31 97 VAL A CA 1
ATOM 732 C C . VAL A 1 97 ? -33.328 -4.969 12.537 1.00 73.31 97 VAL A C 1
ATOM 734 O O . VAL A 1 97 ? -33.690 -3.954 11.930 1.00 73.31 97 VAL A O 1
ATOM 737 N N . ASN A 1 98 ? -32.174 -4.998 13.210 1.00 81.50 98 ASN A N 1
ATOM 738 C CA . ASN A 1 98 ? -31.146 -3.962 13.168 1.00 81.50 98 ASN A CA 1
ATOM 739 C C . ASN A 1 98 ? -29.801 -4.599 12.784 1.00 81.50 98 ASN A C 1
ATOM 741 O O . ASN A 1 98 ? -29.213 -5.325 13.578 1.00 81.50 98 ASN A O 1
ATOM 745 N N . GLN A 1 99 ? -29.306 -4.297 11.581 1.00 87.31 99 GLN A N 1
ATOM 746 C CA . GLN A 1 99 ? -28.038 -4.828 11.059 1.00 87.31 99 GLN A CA 1
ATOM 747 C C . GLN A 1 99 ? -26.796 -4.058 11.547 1.00 87.31 99 GLN A C 1
ATOM 749 O O . GLN A 1 99 ? -25.674 -4.406 11.185 1.00 87.31 99 GLN A O 1
ATOM 754 N N . THR A 1 100 ? -26.980 -3.028 12.380 1.00 90.19 100 THR A N 1
ATOM 755 C CA . THR A 1 100 ? -25.907 -2.304 13.081 1.00 90.19 100 THR A CA 1
ATOM 756 C C . THR A 1 100 ? -26.339 -1.965 14.516 1.00 90.19 100 THR A C 1
ATOM 758 O O . THR A 1 100 ? -26.566 -0.795 14.841 1.00 90.19 100 THR A O 1
ATOM 761 N N . PRO A 1 101 ? -26.481 -2.971 15.402 1.00 93.56 101 PRO A N 1
ATOM 762 C CA . PRO A 1 101 ? -27.009 -2.798 16.762 1.00 93.56 101 PRO A CA 1
ATOM 763 C C . PRO A 1 101 ? -26.092 -1.996 17.702 1.00 93.56 101 PRO A C 1
ATOM 765 O O . PRO A 1 101 ? -26.504 -1.636 18.802 1.00 93.56 101 PRO A O 1
ATOM 768 N N . TRP A 1 102 ? -24.872 -1.685 17.268 1.00 95.00 102 TRP A N 1
ATOM 769 C CA . TRP A 1 102 ? -23.903 -0.833 17.962 1.00 95.00 102 TRP A CA 1
ATOM 770 C C . TRP A 1 102 ? -24.024 0.656 17.631 1.00 95.00 102 TRP A C 1
ATOM 772 O O . TRP A 1 102 ? -23.427 1.463 18.338 1.00 95.00 102 TRP A O 1
ATOM 782 N N . HIS A 1 103 ? -24.735 1.041 16.570 1.00 94.69 103 HIS A N 1
ATOM 783 C CA . HIS A 1 103 ? -24.804 2.442 16.151 1.00 94.69 103 HIS A CA 1
ATOM 784 C C . HIS A 1 103 ? -25.705 3.279 17.075 1.00 94.69 103 HIS A C 1
ATOM 786 O O . HIS A 1 103 ? -26.762 2.825 17.529 1.00 94.69 103 HIS A O 1
ATOM 792 N N . VAL A 1 104 ? -25.284 4.519 17.338 1.00 95.75 104 VAL A N 1
ATOM 793 C CA . VAL A 1 104 ? -26.017 5.496 18.155 1.00 95.75 104 VAL A CA 1
ATOM 794 C C . VAL A 1 104 ? -26.052 6.864 17.486 1.00 95.75 104 VAL A C 1
ATOM 796 O O . VAL A 1 104 ? -25.062 7.295 16.898 1.00 95.75 104 VAL A O 1
ATOM 799 N N . ALA A 1 105 ? -27.166 7.572 17.662 1.00 94.56 105 ALA A N 1
ATOM 800 C CA . ALA A 1 105 ? -27.286 8.986 17.329 1.00 94.56 105 ALA A CA 1
ATOM 801 C C . ALA A 1 105 ? -26.812 9.844 18.510 1.00 94.56 105 ALA A C 1
ATOM 803 O O . ALA A 1 105 ? -27.173 9.566 19.659 1.00 94.56 105 ALA A O 1
ATOM 804 N N . ILE A 1 106 ? -26.048 10.906 18.247 1.00 96.25 106 ILE A N 1
ATOM 805 C CA . ILE A 1 106 ? -25.533 11.802 19.286 1.00 96.25 106 ILE A CA 1
ATOM 806 C C . ILE A 1 106 ? -26.055 13.215 19.045 1.00 96.25 106 ILE A C 1
ATOM 808 O O . ILE A 1 106 ? -25.772 13.853 18.030 1.00 96.25 106 ILE A O 1
ATOM 812 N N . TYR A 1 107 ? -26.810 13.712 20.020 1.00 95.69 107 TYR A N 1
ATOM 813 C CA . TYR A 1 107 ? -27.475 15.005 19.976 1.00 95.69 107 TYR A CA 1
ATOM 814 C C . TYR A 1 107 ? -26.873 15.987 20.974 1.00 95.69 107 TYR A C 1
ATOM 816 O O . TYR A 1 107 ? -26.417 15.605 22.055 1.00 95.69 107 TYR A O 1
ATOM 824 N N . LYS A 1 108 ? -26.962 17.274 20.647 1.00 95.06 108 LYS A N 1
ATOM 825 C CA . LYS A 1 108 ? -26.633 18.390 21.532 1.00 95.06 108 LYS A CA 1
ATOM 826 C C . LYS A 1 108 ? -27.907 19.112 21.973 1.00 95.06 108 LYS A C 1
ATOM 828 O O . LYS A 1 108 ? -28.812 19.365 21.181 1.00 95.06 108 LYS A O 1
ATOM 833 N N . LYS A 1 109 ? -27.967 19.451 23.259 1.00 92.69 109 LYS A N 1
ATOM 834 C CA . LYS A 1 109 ? -29.079 20.141 23.926 1.00 92.69 109 LYS A CA 1
ATOM 835 C C . LYS A 1 109 ? -29.016 21.638 23.657 1.00 92.69 109 LYS A C 1
ATOM 837 O O . LYS A 1 109 ? -28.027 22.292 23.985 1.00 92.69 109 LYS A O 1
ATOM 842 N N . HIS A 1 110 ? -30.074 22.179 23.070 1.00 86.50 110 HIS A N 1
ATOM 843 C CA . HIS A 1 110 ? -30.245 23.601 22.780 1.00 86.50 110 HIS A CA 1
ATOM 844 C C . HIS A 1 110 ? -31.528 24.108 23.465 1.00 86.50 110 HIS A C 1
ATOM 846 O O . HIS A 1 110 ? -32.427 23.332 23.780 1.00 86.50 110 HIS A O 1
ATOM 852 N N . TYR A 1 111 ? -31.660 25.424 23.674 1.00 79.50 111 TYR A N 1
ATOM 853 C CA . TYR A 1 111 ? -32.816 26.024 24.372 1.00 79.50 111 TYR A CA 1
ATOM 854 C C . TYR A 1 111 ? -34.196 25.712 23.756 1.00 79.50 111 TYR A C 1
ATOM 856 O O . TYR A 1 111 ? -35.213 25.946 24.406 1.00 79.50 111 TYR A O 1
ATOM 864 N N . GLN A 1 112 ? -34.243 25.227 22.511 1.00 77.69 112 GLN A N 1
ATOM 865 C CA . GLN A 1 112 ? -35.473 24.932 21.768 1.00 77.69 112 GLN A CA 1
ATOM 866 C C . GLN A 1 112 ? -35.638 23.445 21.398 1.00 77.69 112 GLN A C 1
ATOM 868 O O . GLN A 1 112 ? -36.653 23.094 20.805 1.00 77.69 112 GLN A O 1
ATOM 873 N N . GLY A 1 113 ? -34.686 22.566 21.737 1.00 87.56 113 GLY A N 1
ATOM 874 C CA . GLY A 1 113 ? -34.743 21.152 21.354 1.00 87.56 113 GLY A CA 1
ATOM 875 C C . GLY A 1 113 ? -33.379 20.463 21.325 1.00 87.56 113 GLY A C 1
ATOM 876 O O . GLY A 1 113 ? -32.440 20.878 22.005 1.00 87.56 113 GLY A O 1
ATOM 877 N N . TYR A 1 114 ? -33.288 19.403 20.524 1.00 92.12 114 TYR A N 1
ATOM 878 C CA . TYR A 1 114 ? -32.091 18.580 20.356 1.00 92.12 114 TYR A CA 1
ATOM 879 C C . TYR A 1 114 ? -31.627 18.614 18.898 1.00 92.12 114 TYR A C 1
ATOM 881 O O . TYR A 1 114 ? -32.382 18.262 17.994 1.00 92.12 114 TYR A O 1
ATOM 889 N N . GLU A 1 115 ? -30.383 19.029 18.677 1.00 90.69 115 GLU A N 1
ATOM 890 C CA . GLU A 1 115 ? -29.743 19.081 17.359 1.00 90.69 115 GLU A CA 1
ATOM 891 C C . GLU A 1 115 ? -28.869 17.836 17.159 1.00 90.69 115 GLU A C 1
ATOM 893 O O . GLU A 1 115 ? -28.129 17.461 18.069 1.00 90.69 115 GLU A O 1
ATOM 898 N N . TYR A 1 116 ? -28.967 17.171 16.003 1.00 89.75 116 TYR A N 1
ATOM 899 C CA . TYR A 1 116 ? -28.080 16.053 15.657 1.00 89.75 116 TYR A CA 1
ATOM 900 C C . TYR A 1 116 ? -26.665 16.576 15.421 1.00 89.75 116 TYR A C 1
ATOM 902 O O . TYR A 1 116 ? -26.499 17.534 14.669 1.00 89.75 116 TYR A O 1
ATOM 910 N N . VAL A 1 117 ? -25.661 15.932 16.016 1.00 89.56 117 VAL A N 1
ATOM 911 C CA . VAL A 1 117 ? -24.251 16.291 15.817 1.00 89.56 117 VAL A CA 1
ATOM 912 C C . VAL A 1 117 ? -23.533 15.230 14.994 1.00 89.56 117 VAL A C 1
ATOM 914 O O . VAL A 1 117 ? -23.064 15.537 13.906 1.00 89.56 117 VAL A O 1
ATOM 917 N N . CYS A 1 118 ? -23.457 14.005 15.512 1.00 92.25 118 CYS A N 1
ATOM 918 C CA . CYS A 1 118 ? -22.605 12.936 14.994 1.00 92.25 118 CYS A CA 1
ATOM 919 C C . CYS A 1 118 ? -23.173 11.558 15.355 1.00 92.25 118 CYS A C 1
ATOM 921 O O . CYS A 1 118 ? -24.022 11.440 16.245 1.00 92.25 118 CYS A O 1
ATOM 923 N N . GLY A 1 119 ? -22.659 10.519 14.706 1.00 93.38 119 GLY A N 1
ATOM 924 C CA . GLY A 1 119 ? -22.894 9.130 15.074 1.00 93.38 119 GLY A CA 1
ATOM 925 C C . GLY A 1 119 ? -21.856 8.613 16.066 1.00 93.38 119 GLY A C 1
ATOM 926 O O . GLY A 1 119 ? -20.868 9.274 16.399 1.00 93.38 119 GLY A O 1
ATOM 927 N N . GLY A 1 120 ? -22.056 7.388 16.536 1.00 95.56 120 GLY A N 1
ATOM 928 C CA . GLY A 1 120 ? -21.069 6.672 17.339 1.00 95.56 120 GLY A CA 1
ATOM 929 C C . GLY A 1 120 ? -21.294 5.167 17.338 1.00 95.56 120 GLY A C 1
ATOM 930 O O . GLY A 1 120 ? -22.261 4.668 16.760 1.00 95.56 120 GLY A O 1
ATOM 931 N N . SER A 1 121 ? -20.398 4.445 18.008 1.00 96.81 121 SER A N 1
ATOM 932 C CA . SER A 1 121 ? -20.448 2.986 18.157 1.00 96.81 121 SER A CA 1
ATOM 933 C C . SER A 1 121 ? -20.305 2.563 19.619 1.00 96.81 121 SER A C 1
ATOM 935 O O . SER A 1 121 ? -19.347 2.947 20.290 1.00 96.81 121 SER A O 1
ATOM 937 N N . ILE A 1 122 ? -21.245 1.758 20.115 1.00 97.25 122 ILE A N 1
ATOM 938 C CA . ILE A 1 122 ? -21.214 1.151 21.454 1.00 97.25 122 ILE A CA 1
ATOM 939 C C . ILE A 1 122 ? -20.098 0.107 21.501 1.00 97.25 122 ILE A C 1
ATOM 941 O O . ILE A 1 122 ? -20.126 -0.859 20.740 1.00 97.25 122 ILE A O 1
ATOM 945 N N . VAL A 1 123 ? -19.153 0.269 22.429 1.00 94.62 123 VAL A N 1
ATOM 946 C CA . VAL A 1 123 ? -18.072 -0.707 22.680 1.00 94.62 123 VAL A CA 1
ATOM 947 C C . VAL A 1 123 ? -18.196 -1.373 24.054 1.00 94.62 123 VAL A C 1
ATOM 949 O O . VAL A 1 123 ? -17.795 -2.522 24.228 1.00 94.62 123 VAL A O 1
ATOM 952 N N . THR A 1 124 ? -18.822 -0.697 25.021 1.00 93.19 124 THR A N 1
ATOM 953 C CA . THR A 1 124 ? -19.278 -1.266 26.303 1.00 93.19 124 THR A CA 1
ATOM 954 C C . THR A 1 124 ? -20.624 -0.627 26.685 1.00 93.19 124 THR A C 1
ATOM 956 O O . THR A 1 124 ? -21.003 0.371 26.068 1.00 93.19 124 THR A O 1
ATOM 959 N N . PRO A 1 125 ? -21.355 -1.106 27.713 1.00 94.00 125 PRO A N 1
ATOM 960 C CA . PRO A 1 125 ? -22.617 -0.490 28.134 1.00 94.00 125 PRO A CA 1
ATOM 961 C C . PRO A 1 125 ? -22.496 0.997 28.484 1.00 94.00 125 PRO A C 1
ATOM 963 O O . PRO A 1 125 ? -23.476 1.728 28.384 1.00 94.00 125 PRO A O 1
ATOM 966 N N . SER A 1 126 ? -21.304 1.433 28.905 1.00 94.44 126 SER A N 1
ATOM 967 C CA . SER A 1 126 ? -21.028 2.778 29.418 1.00 94.44 126 SER A CA 1
ATOM 968 C C . SER A 1 126 ? -20.149 3.625 28.494 1.00 94.44 126 SER A C 1
ATOM 970 O O . SER A 1 126 ? -19.859 4.765 28.854 1.00 94.44 126 SER A O 1
ATOM 972 N N . ILE A 1 127 ? -19.665 3.082 27.368 1.00 94.75 127 ILE A N 1
ATOM 973 C CA . ILE A 1 127 ? -18.690 3.749 26.489 1.00 94.75 127 ILE A CA 1
ATOM 974 C C . ILE A 1 127 ? -19.125 3.643 25.026 1.00 94.75 127 ILE A C 1
ATOM 976 O O . ILE A 1 127 ? -19.313 2.548 24.486 1.00 94.75 127 ILE A O 1
ATOM 980 N N . VAL A 1 128 ? -19.205 4.806 24.383 1.00 97.25 128 VAL A N 1
ATOM 981 C CA . VAL A 1 128 ? -19.398 4.972 22.939 1.00 97.25 128 VAL A CA 1
ATOM 982 C C . VAL A 1 128 ? -18.162 5.633 22.339 1.00 97.25 128 VAL A C 1
ATOM 984 O O . VAL A 1 128 ? -17.665 6.613 22.889 1.00 97.25 128 VAL A O 1
ATOM 987 N N . ILE A 1 129 ? -17.686 5.126 21.202 1.00 96.06 129 ILE A N 1
ATOM 988 C CA . ILE A 1 129 ? -16.620 5.755 20.410 1.00 96.06 129 ILE A CA 1
ATOM 989 C C . ILE A 1 129 ? -17.243 6.564 19.268 1.00 96.06 129 ILE A C 1
ATOM 991 O O . ILE A 1 129 ? -18.178 6.098 18.617 1.00 96.06 129 ILE A O 1
ATOM 995 N N . SER A 1 130 ? -16.739 7.775 19.049 1.00 95.56 130 SER A N 1
ATOM 996 C CA . SER A 1 130 ? -17.157 8.727 18.008 1.00 95.56 130 SER A CA 1
ATOM 997 C C . SER A 1 130 ? -15.937 9.562 17.559 1.00 95.56 130 SER A C 1
ATOM 999 O O . SER A 1 130 ? -14.813 9.243 17.950 1.00 95.56 130 SER A O 1
ATOM 1001 N N . ALA A 1 131 ? -16.110 10.604 16.743 1.00 93.19 131 ALA A N 1
ATOM 1002 C CA . ALA A 1 131 ? -15.033 11.504 16.305 1.00 93.19 131 ALA A CA 1
ATOM 1003 C C . ALA A 1 131 ? -14.832 12.668 17.297 1.00 93.19 131 ALA A C 1
ATOM 1005 O O . ALA A 1 131 ? -15.770 13.078 17.977 1.00 93.19 131 ALA A O 1
ATOM 1006 N N . ALA A 1 132 ? -13.620 13.215 17.404 1.00 92.62 132 ALA A N 1
ATOM 1007 C CA . ALA A 1 132 ? -13.308 14.300 18.340 1.00 92.62 132 ALA A CA 1
ATOM 1008 C C . ALA A 1 132 ? -13.893 15.646 17.898 1.00 92.62 132 ALA A C 1
ATOM 1010 O O . ALA A 1 132 ? -14.386 16.395 18.743 1.00 92.62 132 ALA A O 1
ATOM 1011 N N . HIS A 1 133 ? -13.887 15.949 16.596 1.00 90.00 133 HIS A N 1
ATOM 1012 C CA . HIS A 1 133 ? -14.330 17.248 16.071 1.00 90.00 133 HIS A CA 1
ATOM 1013 C C . HIS A 1 133 ? -15.796 17.583 16.437 1.00 90.00 133 HIS A C 1
ATOM 1015 O O . HIS A 1 133 ? -16.139 18.736 16.715 1.00 90.00 133 HIS A O 1
ATOM 1021 N N . CYS A 1 134 ? -16.649 16.562 16.569 1.00 92.00 134 CYS A N 1
ATOM 1022 C CA . CYS A 1 134 ? -18.018 16.644 17.095 1.00 92.00 134 CYS A CA 1
ATOM 1023 C C . CYS A 1 134 ? -18.096 17.326 18.485 1.00 92.00 134 CYS A C 1
ATOM 1025 O O . CYS A 1 134 ? -19.041 18.066 18.799 1.00 92.00 134 CYS A O 1
ATOM 1027 N N . PHE A 1 135 ? -17.075 17.106 19.320 1.00 93.81 135 PHE A N 1
ATOM 1028 C CA . PHE A 1 135 ? -17.013 17.489 20.734 1.00 93.81 135 PHE A CA 1
ATOM 1029 C C . PHE A 1 135 ? -15.916 18.514 21.052 1.00 93.81 135 PHE A C 1
ATOM 1031 O O . PHE A 1 135 ? -15.862 18.990 22.180 1.00 93.81 135 PHE A O 1
ATOM 1038 N N . TRP A 1 136 ? -15.074 18.900 20.094 1.00 91.56 136 TRP A N 1
ATOM 1039 C CA . TRP A 1 136 ? -13.986 19.858 20.313 1.00 91.56 136 TRP A CA 1
ATOM 1040 C C . TRP A 1 136 ? -14.426 21.321 20.195 1.00 91.56 136 TRP A C 1
ATOM 1042 O O . TRP A 1 136 ? -15.191 21.667 19.297 1.00 91.56 136 TRP A O 1
ATOM 1052 N N . ASP A 1 137 ? -13.944 22.191 21.076 1.00 88.88 137 ASP A N 1
ATOM 1053 C CA . ASP A 1 137 ? -14.049 23.646 20.976 1.00 88.88 137 ASP A CA 1
ATOM 1054 C C . ASP A 1 137 ? -12.733 24.209 20.412 1.00 88.88 137 ASP A C 1
ATOM 1056 O O . ASP A 1 137 ? -11.707 24.262 21.096 1.00 88.88 137 ASP A O 1
ATOM 1060 N N . SER A 1 138 ? -12.757 24.601 19.137 1.00 83.56 138 SER A N 1
ATOM 1061 C CA . SER A 1 138 ? -11.577 25.083 18.409 1.00 83.56 138 SER A CA 1
ATOM 1062 C C . SER A 1 138 ? -11.114 26.481 18.840 1.00 83.56 138 SER A C 1
ATOM 1064 O O . SER A 1 138 ? -9.950 26.811 18.620 1.00 83.56 138 SER A O 1
ATOM 1066 N N . ASP A 1 139 ? -11.980 27.282 19.474 1.00 83.38 139 ASP A N 1
ATOM 1067 C CA . ASP A 1 139 ? -11.639 28.620 19.977 1.00 83.38 139 ASP A CA 1
ATOM 1068 C C . ASP A 1 139 ? -10.910 28.538 21.331 1.00 83.38 139 ASP A C 1
ATOM 1070 O O . ASP A 1 139 ? -10.010 29.332 21.613 1.00 83.38 139 ASP A O 1
ATOM 1074 N N . HIS A 1 140 ? -11.280 27.559 22.166 1.00 84.50 140 HIS A N 1
ATOM 1075 C CA . HIS A 1 140 ? -10.726 27.361 23.511 1.00 84.50 140 HIS A CA 1
ATOM 1076 C C . HIS A 1 140 ? -9.676 26.241 23.603 1.00 84.50 140 HIS A C 1
ATOM 1078 O O . HIS A 1 140 ? -8.937 26.181 24.588 1.00 84.50 140 HIS A O 1
ATOM 1084 N N . GLY A 1 141 ? -9.577 25.374 22.590 1.00 83.38 141 GLY A N 1
ATOM 1085 C CA . GLY A 1 141 ? -8.595 24.289 22.521 1.00 83.38 141 GLY A CA 1
ATOM 1086 C C . GLY A 1 141 ? -8.858 23.158 23.520 1.00 83.38 141 GLY A C 1
ATOM 1087 O O . GLY A 1 141 ? -7.915 22.641 24.120 1.00 83.38 141 GLY A O 1
ATOM 1088 N N . ASN A 1 142 ? -10.126 22.807 23.748 1.00 88.00 142 ASN A N 1
ATOM 1089 C CA . ASN A 1 142 ? -10.530 21.775 24.704 1.00 88.00 142 ASN A CA 1
ATOM 1090 C C . ASN A 1 142 ? -11.824 21.046 24.291 1.00 88.00 142 ASN A C 1
ATOM 1092 O O . ASN A 1 142 ? -12.469 21.380 23.302 1.00 88.00 142 ASN A O 1
ATOM 1096 N N . ALA A 1 143 ? -12.221 20.029 25.060 1.00 89.00 143 ALA A N 1
ATOM 1097 C CA . ALA A 1 143 ? -13.517 19.376 24.890 1.00 89.00 143 ALA A CA 1
ATOM 1098 C C . ALA A 1 143 ? -14.668 20.269 25.396 1.00 89.00 143 ALA A C 1
ATOM 1100 O O . ALA A 1 143 ? -14.605 20.816 26.500 1.00 89.00 143 ALA A O 1
ATOM 1101 N N . LYS A 1 144 ? -15.748 20.351 24.610 1.00 93.62 144 LYS A N 1
ATOM 1102 C CA . LYS A 1 144 ? -17.038 20.957 24.975 1.00 93.62 144 LYS A CA 1
ATOM 1103 C C . LYS A 1 144 ? -17.652 20.227 26.176 1.00 93.62 144 LYS A C 1
ATOM 1105 O O . LYS A 1 144 ? -17.405 19.043 26.402 1.00 93.62 144 LYS A O 1
ATOM 1110 N N . GLU A 1 145 ? -18.498 20.919 26.939 1.00 94.19 145 GLU A N 1
ATOM 1111 C CA . GLU A 1 145 ? -19.047 20.366 28.181 1.00 94.19 145 GLU A CA 1
ATOM 1112 C C . GLU A 1 145 ? -19.904 19.091 27.973 1.00 94.19 145 GLU A C 1
ATOM 1114 O O . GLU A 1 145 ? -20.909 19.147 27.255 1.00 94.19 145 GLU A O 1
ATOM 1119 N N . PRO A 1 146 ? -19.592 17.959 28.649 1.00 95.25 146 PRO A N 1
ATOM 1120 C CA . PRO A 1 146 ? -20.281 16.678 28.442 1.00 95.25 146 PRO A CA 1
ATOM 1121 C C . PRO A 1 146 ? -21.797 16.732 28.652 1.00 95.25 146 PRO A C 1
ATOM 1123 O O . PRO A 1 146 ? -22.561 16.121 27.905 1.00 95.25 146 PRO A O 1
ATOM 1126 N N . HIS A 1 147 ? -22.251 17.518 29.634 1.00 91.25 147 HIS A N 1
ATOM 1127 C CA . HIS A 1 147 ? -23.659 17.586 30.031 1.00 91.25 147 HIS A CA 1
ATOM 1128 C C . HIS A 1 147 ? -24.591 18.087 28.906 1.00 91.25 147 HIS A C 1
ATOM 1130 O O . HIS A 1 147 ? -25.793 17.790 28.917 1.00 91.25 147 HIS A O 1
ATOM 1136 N N . LEU A 1 148 ? -24.034 18.811 27.923 1.00 94.88 148 LEU A N 1
ATOM 1137 C CA . LEU A 1 148 ? -24.730 19.299 26.731 1.00 94.88 148 LEU A CA 1
ATOM 1138 C C . LEU A 1 148 ? -25.153 18.169 25.784 1.00 94.88 148 LEU A C 1
ATOM 1140 O O . LEU A 1 148 ? -26.045 18.379 24.967 1.00 94.88 148 LEU A O 1
ATOM 1144 N N . TYR A 1 149 ? -24.554 16.983 25.884 1.00 97.50 149 TYR A N 1
ATOM 1145 C CA . TYR A 1 149 ? -24.759 15.895 24.932 1.00 97.50 149 TYR A CA 1
ATOM 1146 C C . TYR A 1 149 ? -25.727 14.821 25.443 1.00 97.50 149 TYR A C 1
ATOM 1148 O O . TYR A 1 149 ? -25.923 14.633 26.650 1.00 97.50 149 TYR A O 1
ATOM 1156 N N . GLN A 1 150 ? -26.374 14.139 24.501 1.00 97.25 150 GLN A N 1
ATOM 1157 C CA . GLN A 1 150 ? -27.323 13.050 24.713 1.00 97.25 150 GLN A CA 1
ATOM 1158 C C . GLN A 1 150 ? -27.089 11.987 23.638 1.00 97.25 150 GLN A C 1
ATOM 1160 O O . GLN A 1 150 ? -27.152 12.284 22.448 1.00 97.25 150 GLN A O 1
ATOM 1165 N N . VAL A 1 151 ? -26.814 10.758 24.057 1.00 97.94 151 VAL A N 1
ATOM 1166 C CA . VAL A 1 151 ? -26.574 9.611 23.179 1.00 97.94 151 VAL A CA 1
ATOM 1167 C C . VAL A 1 151 ? -27.824 8.741 23.171 1.00 97.94 151 VAL A C 1
ATOM 1169 O O . VAL A 1 151 ? -28.346 8.415 24.239 1.00 97.94 151 VAL A O 1
ATOM 1172 N N . VAL A 1 152 ? -28.296 8.364 21.981 1.00 97.12 152 VAL A N 1
ATOM 1173 C CA . VAL A 1 152 ? -29.505 7.555 21.792 1.00 97.12 152 VAL A CA 1
ATOM 1174 C C . VAL A 1 152 ? -29.182 6.302 20.981 1.00 97.12 152 VAL A C 1
ATOM 1176 O O . VAL A 1 152 ? -28.854 6.376 19.797 1.00 97.12 152 VAL A O 1
ATOM 1179 N N . ALA A 1 153 ? -29.285 5.145 21.630 1.00 95.81 153 ALA A N 1
ATOM 1180 C CA . ALA A 1 153 ? -29.066 3.831 21.034 1.00 95.81 153 ALA A CA 1
ATOM 1181 C C . ALA A 1 153 ? -30.368 3.208 20.522 1.00 95.81 153 ALA A C 1
ATOM 1183 O O . ALA A 1 153 ? -31.443 3.495 21.046 1.00 95.81 153 ALA A O 1
ATOM 1184 N N . GLY A 1 154 ? -30.273 2.327 19.519 1.00 91.94 154 GLY A N 1
ATOM 1185 C CA . GLY A 1 154 ? -31.429 1.609 18.960 1.00 91.94 154 GLY A CA 1
ATOM 1186 C C . GLY A 1 154 ? -32.386 2.490 18.147 1.00 91.94 154 GLY A C 1
ATOM 1187 O O . GLY A 1 154 ? -33.555 2.134 17.982 1.00 91.94 154 GLY A O 1
ATOM 1188 N N . LYS A 1 155 ? -31.898 3.643 17.672 1.00 88.25 155 LYS A N 1
ATOM 1189 C CA . LYS A 1 155 ? -32.649 4.642 16.906 1.00 88.25 155 LYS A CA 1
ATOM 1190 C C . LYS A 1 155 ? -32.591 4.342 15.403 1.00 88.25 155 LYS A C 1
ATOM 1192 O O . LYS A 1 155 ? -31.524 3.997 14.902 1.00 88.25 155 LYS A O 1
ATOM 1197 N N . LYS A 1 156 ? -33.708 4.486 14.679 1.00 85.94 156 LYS A N 1
ATOM 1198 C CA . LYS A 1 156 ? -33.739 4.425 13.202 1.00 85.94 156 LYS A CA 1
ATOM 1199 C C . LYS A 1 156 ? -33.979 5.795 12.583 1.00 85.94 156 LYS A C 1
ATOM 1201 O O . LYS A 1 156 ? -33.425 6.074 11.525 1.00 85.94 156 LYS A O 1
ATOM 1206 N N . HIS A 1 157 ? -34.774 6.643 13.236 1.00 87.88 157 HIS A N 1
ATOM 1207 C CA . HIS A 1 157 ? -35.103 7.975 12.731 1.00 87.88 157 HIS A CA 1
ATOM 1208 C C . HIS A 1 157 ? -34.040 9.015 13.109 1.00 87.88 157 HIS A C 1
ATOM 1210 O O . HIS A 1 157 ? -33.692 9.109 14.285 1.00 87.88 157 HIS A O 1
ATOM 1216 N N . ARG A 1 158 ? -33.577 9.862 12.175 1.00 87.06 158 ARG A N 1
ATOM 1217 C CA . ARG A 1 158 ? -32.580 10.919 12.487 1.00 87.06 158 ARG A CA 1
ATOM 1218 C C . ARG A 1 158 ? -33.122 11.971 13.458 1.00 87.06 158 ARG A C 1
ATOM 1220 O O . ARG A 1 158 ? -32.386 12.532 14.271 1.00 87.06 158 ARG A O 1
ATOM 1227 N N . ASN A 1 159 ? -34.422 12.245 13.387 1.00 88.12 159 ASN A N 1
ATOM 1228 C CA . ASN A 1 159 ? -35.104 13.222 14.231 1.00 88.12 159 ASN A CA 1
ATOM 1229 C C . ASN A 1 159 ? -35.228 12.720 15.686 1.00 88.12 159 ASN A C 1
ATOM 1231 O O . ASN A 1 159 ? -35.870 11.698 15.951 1.00 88.12 159 ASN A O 1
ATOM 1235 N N . TYR A 1 160 ? -34.656 13.474 16.635 1.00 90.00 160 TYR A N 1
ATOM 1236 C CA . TYR A 1 160 ? -34.719 13.179 18.074 1.00 90.00 160 TYR A CA 1
ATOM 1237 C C . TYR A 1 160 ? -36.160 12.985 18.570 1.00 90.00 160 TYR A C 1
ATOM 1239 O O . TYR A 1 160 ? -36.437 12.065 19.333 1.00 90.00 160 TYR A O 1
ATOM 1247 N N . HIS A 1 161 ? -37.095 13.811 18.092 1.00 89.88 161 HIS A N 1
ATOM 1248 C CA . HIS A 1 161 ? -38.474 13.844 18.581 1.00 89.88 161 HIS A CA 1
ATOM 1249 C C . HIS A 1 161 ? -39.351 12.678 18.091 1.00 89.88 161 HIS A C 1
ATOM 1251 O O . HIS A 1 161 ? -40.490 12.549 18.541 1.00 89.88 161 HIS A O 1
ATOM 1257 N N . VAL A 1 162 ? -38.844 11.810 17.206 1.00 89.25 162 VAL A N 1
ATOM 1258 C CA . VAL A 1 162 ? -39.525 10.560 16.842 1.00 89.25 162 VAL A CA 1
ATOM 1259 C C . VAL A 1 162 ? -39.241 9.505 17.912 1.00 89.25 162 VAL A C 1
ATOM 1261 O O . VAL A 1 162 ? -38.113 9.032 18.055 1.00 89.25 162 VAL A O 1
ATOM 1264 N N . THR A 1 163 ? -40.275 9.155 18.679 1.00 87.75 163 THR A N 1
ATOM 1265 C CA . THR A 1 163 ? -40.207 8.159 19.757 1.00 87.75 163 THR A CA 1
ATOM 1266 C C . THR A 1 163 ? -40.171 6.738 19.202 1.00 87.75 163 THR A C 1
ATOM 1268 O O . THR A 1 163 ? -41.077 6.320 18.483 1.00 87.75 163 THR A O 1
ATOM 1271 N N . GLU A 1 164 ? -39.167 5.961 19.601 1.00 89.25 164 GLU A N 1
ATOM 1272 C CA . GLU A 1 164 ? -38.977 4.574 19.172 1.00 89.25 164 GLU A CA 1
ATOM 1273 C C . GLU A 1 164 ? -38.918 3.670 20.412 1.00 89.25 164 GLU A C 1
ATOM 1275 O O . GLU A 1 164 ? -38.063 3.846 21.274 1.00 89.25 164 GLU A O 1
ATOM 1280 N N . LEU A 1 165 ? -39.847 2.710 20.527 1.00 87.88 165 LEU A N 1
ATOM 1281 C CA . LEU A 1 165 ? -40.080 1.927 21.760 1.00 87.88 165 LEU A CA 1
ATOM 1282 C C . LEU A 1 165 ? -38.887 1.069 22.219 1.00 87.88 165 LEU A C 1
ATOM 1284 O O . LEU A 1 165 ? -38.866 0.604 23.355 1.00 87.88 165 LEU A O 1
ATOM 1288 N N . THR A 1 166 ? -37.925 0.827 21.330 1.00 86.88 166 THR A N 1
ATOM 1289 C CA . THR A 1 166 ? -36.700 0.056 21.585 1.00 86.88 166 THR A CA 1
ATOM 1290 C C . THR A 1 166 ? -35.474 0.932 21.834 1.00 86.88 166 THR A C 1
ATOM 1292 O O . THR A 1 166 ? -34.408 0.387 22.116 1.00 86.88 166 THR A O 1
ATOM 1295 N N . ALA A 1 167 ? -35.597 2.255 21.699 1.00 93.81 167 ALA A N 1
ATOM 1296 C CA . ALA A 1 167 ? -34.484 3.170 21.886 1.00 93.81 167 ALA A CA 1
ATOM 1297 C C . ALA A 1 167 ? -34.174 3.384 23.376 1.00 93.81 167 ALA A C 1
ATOM 1299 O O . ALA A 1 167 ? -35.056 3.312 24.234 1.00 93.81 167 ALA A O 1
ATOM 1300 N N . GLN A 1 168 ? -32.910 3.666 23.682 1.00 96.88 168 GLN A N 1
ATOM 1301 C CA . GLN A 1 168 ? -32.451 4.014 25.028 1.00 96.88 168 GLN A CA 1
ATOM 1302 C C . GLN A 1 168 ? -31.613 5.284 24.968 1.00 96.88 168 GLN A C 1
ATOM 1304 O O . GLN A 1 168 ? -30.825 5.457 24.040 1.00 96.88 168 GLN A O 1
ATOM 1309 N N . GLU A 1 169 ? -31.752 6.153 25.968 1.00 96.56 169 GLU A N 1
ATOM 1310 C CA . GLU A 1 169 ? -31.015 7.414 26.043 1.00 96.56 169 GLU A CA 1
ATOM 1311 C C . GLU A 1 169 ? -30.110 7.486 27.275 1.00 96.56 169 GLU A C 1
ATOM 1313 O O . GLU A 1 169 ? -30.510 7.095 28.372 1.00 96.56 169 GLU A O 1
ATOM 1318 N N . SER A 1 170 ? -28.934 8.094 27.119 1.00 97.31 170 SER A N 1
ATOM 1319 C CA . SER A 1 170 ? -28.123 8.576 28.238 1.00 97.31 170 SER A CA 1
ATOM 1320 C C . SER A 1 170 ? -27.516 9.940 27.923 1.00 97.31 170 SER A C 1
ATOM 1322 O O . SER A 1 170 ? -27.091 10.210 26.802 1.00 97.31 170 SER A O 1
ATOM 1324 N N . SER A 1 171 ? -27.382 10.791 28.940 1.00 97.19 171 SER A N 1
ATOM 1325 C CA . SER A 1 171 ? -26.467 11.933 28.877 1.00 97.19 171 SER A CA 1
ATOM 1326 C C . SER A 1 171 ? -25.008 11.465 28.917 1.00 97.19 171 SER A C 1
ATOM 1328 O O . SER A 1 171 ? -24.715 10.366 29.400 1.00 97.19 171 SER A O 1
ATOM 1330 N N . VAL A 1 172 ? -24.088 12.306 28.445 1.00 97.62 172 VAL A N 1
ATOM 1331 C CA . VAL A 1 172 ? -22.642 12.063 28.560 1.00 97.62 172 VAL A CA 1
ATOM 1332 C C . VAL A 1 172 ? -22.136 12.643 29.887 1.00 97.62 172 VAL A C 1
ATOM 1334 O O . VAL A 1 172 ? -22.464 13.776 30.239 1.00 97.62 172 VAL A O 1
ATOM 1337 N N . SER A 1 173 ? -21.361 11.857 30.635 1.00 95.62 173 SER A N 1
ATOM 1338 C CA . SER A 1 173 ? -20.769 12.231 31.926 1.00 95.62 173 SER A CA 1
ATOM 1339 C C . SER A 1 173 ? -19.335 12.751 31.778 1.00 95.62 173 SER A C 1
ATOM 1341 O O . SER A 1 173 ? -18.943 13.686 32.476 1.00 95.62 173 SER A O 1
ATOM 1343 N N . TYR A 1 174 ? -18.568 12.191 30.839 1.00 94.50 174 TYR A N 1
ATOM 1344 C CA . TYR A 1 174 ? -17.204 12.605 30.511 1.00 94.50 174 TYR A CA 1
ATOM 1345 C C . TYR A 1 174 ? -16.885 12.332 29.032 1.00 94.50 174 TYR A C 1
ATOM 1347 O O . TYR A 1 174 ? -17.433 11.409 28.431 1.00 94.50 174 TYR A O 1
ATOM 1355 N N . ILE A 1 175 ? -16.005 13.151 28.457 1.00 94.56 175 ILE A N 1
ATOM 1356 C CA . ILE A 1 175 ? -15.524 13.061 27.075 1.00 94.56 175 ILE A CA 1
ATOM 1357 C C . ILE A 1 175 ? -13.998 12.972 27.148 1.00 94.56 175 ILE A C 1
ATOM 1359 O O . ILE A 1 175 ? -13.360 13.911 27.629 1.00 94.56 175 ILE A O 1
ATOM 1363 N N . ASP A 1 176 ? -13.425 11.852 26.705 1.00 90.06 176 ASP A N 1
ATOM 1364 C CA . ASP A 1 176 ? -11.974 11.669 26.585 1.00 90.06 176 ASP A CA 1
ATOM 1365 C C . ASP A 1 176 ? -11.561 11.818 25.112 1.00 90.06 176 ASP A C 1
ATOM 1367 O O . ASP A 1 176 ? -12.142 11.177 24.234 1.00 90.06 176 ASP A O 1
ATOM 1371 N N . ILE A 1 177 ? -10.589 12.692 24.842 1.00 88.94 177 ILE A N 1
ATOM 1372 C CA . ILE A 1 177 ? -10.063 13.019 23.505 1.00 88.94 177 ILE A CA 1
ATOM 1373 C C . ILE A 1 177 ? -8.528 12.970 23.594 1.00 88.94 177 ILE A C 1
ATOM 1375 O O . ILE A 1 177 ? -7.974 13.521 24.551 1.00 88.94 177 ILE A O 1
ATOM 1379 N N . PRO A 1 178 ? -7.815 12.339 22.638 1.00 81.69 178 PRO A N 1
ATOM 1380 C CA . PRO A 1 178 ? -6.356 12.258 22.665 1.00 81.69 178 PRO A CA 1
ATOM 1381 C C . PRO A 1 178 ? -5.663 13.628 22.729 1.00 81.69 178 PRO A C 1
ATOM 1383 O O . PRO A 1 178 ? -6.048 14.569 22.040 1.00 81.69 178 PRO A O 1
ATOM 1386 N N . ASN A 1 179 ? -4.562 13.723 23.483 1.00 80.00 179 ASN A N 1
ATOM 1387 C CA . ASN A 1 179 ? -3.757 14.954 23.577 1.00 80.00 179 ASN A CA 1
ATOM 1388 C C . ASN A 1 179 ? -3.093 15.359 22.243 1.00 80.00 179 ASN A C 1
ATOM 1390 O O . ASN A 1 179 ? -2.623 16.486 22.111 1.00 80.00 179 ASN A O 1
ATOM 1394 N N . GLU A 1 180 ? -3.013 14.443 21.274 1.00 75.69 180 GLU A N 1
ATOM 1395 C CA . GLU A 1 180 ? -2.554 14.716 19.907 1.00 75.69 180 GLU A CA 1
ATOM 1396 C C . GLU A 1 180 ? -3.664 15.203 18.959 1.00 75.69 180 GLU A C 1
ATOM 1398 O O . GLU A 1 180 ? -3.403 15.329 17.758 1.00 75.69 180 GLU A O 1
ATOM 1403 N N . TYR A 1 181 ? -4.889 15.419 19.462 1.00 82.50 181 TYR A N 1
ATOM 1404 C CA . TYR A 1 181 ? -5.990 15.886 18.632 1.00 82.50 181 TYR A CA 1
ATOM 1405 C C . TYR A 1 181 ? -5.679 17.251 18.007 1.00 82.50 181 TYR A C 1
ATOM 1407 O O . TYR A 1 181 ? -5.192 18.170 18.667 1.00 82.50 181 TYR A O 1
ATOM 1415 N N . ASP A 1 182 ? -5.964 17.367 16.714 1.00 74.94 182 ASP A N 1
ATOM 1416 C CA . ASP A 1 182 ? -5.618 18.520 15.896 1.00 74.94 182 ASP A CA 1
ATOM 1417 C C . ASP A 1 182 ? -6.763 18.827 14.926 1.00 74.94 182 ASP A C 1
ATOM 1419 O O . ASP A 1 182 ? -6.903 18.172 13.894 1.00 74.94 182 ASP A O 1
ATOM 1423 N N . ASP A 1 183 ? -7.573 19.832 15.262 1.00 76.94 183 ASP A N 1
ATOM 1424 C CA . ASP A 1 183 ? -8.773 20.228 14.509 1.00 76.94 183 ASP A CA 1
ATOM 1425 C C . ASP A 1 183 ? -8.488 20.704 13.073 1.00 76.94 183 ASP A C 1
ATOM 1427 O O . ASP A 1 183 ? -9.374 20.672 12.220 1.00 76.94 183 ASP A O 1
ATOM 1431 N N . PHE A 1 184 ? -7.253 21.128 12.780 1.00 68.88 184 PHE A N 1
ATOM 1432 C CA . PHE A 1 184 ? -6.873 21.595 11.447 1.00 68.88 184 PHE A CA 1
ATOM 1433 C C . PHE A 1 184 ? -6.452 20.440 10.527 1.00 68.88 184 PHE A C 1
ATOM 1435 O O . PHE A 1 184 ? -6.811 20.427 9.352 1.00 68.88 184 PHE A O 1
ATOM 1442 N N . TYR A 1 185 ? -5.700 19.468 11.054 1.00 65.31 185 TYR A N 1
ATOM 1443 C CA . TYR A 1 185 ? -5.196 18.313 10.291 1.00 65.31 185 TYR A CA 1
ATOM 1444 C C . TYR A 1 185 ? -5.992 17.012 10.535 1.00 65.31 185 TYR A C 1
ATOM 1446 O O . TYR A 1 185 ? -5.613 15.944 10.049 1.00 65.31 185 TYR A O 1
ATOM 1454 N N . GLY A 1 186 ? -7.050 17.057 11.350 1.00 67.75 186 GLY A N 1
ATOM 1455 C CA . GLY A 1 186 ? -7.851 15.900 11.767 1.00 67.75 186 GLY A CA 1
ATOM 1456 C C . GLY A 1 186 ? -7.062 14.811 12.508 1.00 67.75 186 GLY A C 1
ATOM 1457 O O . GLY A 1 186 ? -7.504 13.661 12.569 1.00 67.75 186 GLY A O 1
ATOM 1458 N N . ARG A 1 187 ? -5.856 15.097 13.017 1.00 74.38 187 ARG A N 1
ATOM 1459 C CA . ARG A 1 187 ? -5.029 14.086 13.707 1.00 74.38 187 ARG A CA 1
ATOM 1460 C C . ARG A 1 187 ? -5.677 13.735 15.042 1.00 74.38 187 ARG A C 1
ATOM 1462 O O . ARG A 1 187 ? -6.332 14.582 15.631 1.00 74.38 187 ARG A O 1
ATOM 1469 N N . GLY A 1 188 ? -5.541 12.483 15.483 1.00 76.25 188 GLY A N 1
ATOM 1470 C CA . GLY A 1 188 ? -6.139 12.018 16.743 1.00 76.25 188 GLY A CA 1
ATOM 1471 C C . GLY A 1 188 ? -7.671 12.116 16.812 1.00 76.25 188 GLY A C 1
ATOM 1472 O O . GLY A 1 188 ? -8.205 12.121 17.915 1.00 76.25 188 GLY A O 1
ATOM 1473 N N . ASP A 1 189 ? -8.373 12.240 15.676 1.00 89.06 189 ASP A N 1
ATOM 1474 C CA . ASP A 1 189 ? -9.818 12.516 15.618 1.00 89.06 189 ASP A CA 1
ATOM 1475 C C . ASP A 1 189 ? -10.676 11.320 16.063 1.00 89.06 189 ASP A C 1
ATOM 1477 O O . ASP A 1 189 ? -11.171 10.544 15.241 1.00 89.06 189 ASP A O 1
ATOM 1481 N N . TYR A 1 190 ? -10.807 11.196 17.387 1.00 90.25 190 TYR A N 1
ATOM 1482 C CA . TYR A 1 190 ? -11.632 10.241 18.122 1.00 90.25 190 TYR A CA 1
ATOM 1483 C C . TYR A 1 190 ? -12.066 10.825 19.474 1.00 90.25 190 TYR A C 1
ATOM 1485 O O . TYR A 1 190 ? -11.271 11.470 20.160 1.00 90.25 190 TYR A O 1
ATOM 1493 N N . ALA A 1 191 ? -13.271 10.492 19.924 1.00 92.56 191 ALA A N 1
ATOM 1494 C CA . ALA A 1 191 ? -13.725 10.713 21.291 1.00 92.56 191 ALA A CA 1
ATOM 1495 C C . ALA A 1 191 ? -14.253 9.411 21.904 1.00 92.56 191 ALA A C 1
ATOM 1497 O O . ALA A 1 191 ? -15.017 8.684 21.263 1.00 92.56 191 ALA A O 1
ATOM 1498 N N . ALA A 1 192 ? -13.901 9.153 23.164 1.00 93.44 192 ALA A N 1
ATOM 1499 C CA . ALA A 1 192 ? -14.588 8.180 24.005 1.00 93.44 192 ALA A CA 1
ATOM 1500 C C . ALA A 1 192 ? -15.598 8.913 24.900 1.00 93.44 192 ALA A C 1
ATOM 1502 O O . ALA A 1 192 ? -15.238 9.735 25.747 1.00 93.44 192 ALA A O 1
ATOM 1503 N N . LEU A 1 193 ? -16.880 8.626 24.691 1.00 96.06 193 LEU A N 1
ATOM 1504 C CA . LEU A 1 193 ? -17.992 9.206 25.433 1.00 96.06 193 LEU A CA 1
ATOM 1505 C C . LEU A 1 193 ? -18.387 8.262 26.561 1.00 96.06 193 LEU A C 1
ATOM 1507 O O . LEU A 1 193 ? -18.924 7.178 26.321 1.00 96.06 193 LEU A O 1
ATOM 1511 N N . HIS A 1 194 ? -18.145 8.691 27.794 1.00 94.25 194 HIS A N 1
ATOM 1512 C CA . HIS A 1 194 ? -18.598 7.984 28.982 1.00 94.25 194 HIS A CA 1
ATOM 1513 C C . HIS A 1 194 ? -20.046 8.376 29.268 1.00 94.25 194 HIS A C 1
ATOM 1515 O O . HIS A 1 194 ? -20.380 9.558 29.371 1.00 94.25 194 HIS A O 1
ATOM 1521 N N . LEU A 1 195 ? -20.922 7.387 29.391 1.00 95.25 195 LEU A N 1
ATOM 1522 C CA . LEU A 1 195 ? -22.346 7.593 29.635 1.00 95.25 195 LEU A CA 1
ATOM 1523 C C . LEU A 1 195 ? -22.628 7.810 31.131 1.00 95.25 195 LEU A C 1
ATOM 1525 O O . LEU A 1 195 ? -21.915 7.304 31.998 1.00 95.25 195 LEU A O 1
ATOM 1529 N N . SER A 1 196 ? -23.667 8.583 31.448 1.00 95.75 196 SER A N 1
ATOM 1530 C CA . SER A 1 196 ? -24.169 8.755 32.823 1.00 95.75 196 SER A CA 1
ATOM 1531 C C . SER A 1 196 ? -25.020 7.572 33.292 1.00 95.75 196 SER A C 1
ATOM 1533 O O . SER A 1 196 ? -25.061 7.276 34.484 1.00 95.75 196 SER A O 1
ATOM 1535 N N . LEU A 1 197 ? -25.714 6.913 32.360 1.00 94.69 197 LEU A N 1
ATOM 1536 C CA . LEU A 1 197 ? -26.486 5.696 32.578 1.00 94.69 197 LEU A CA 1
ATOM 1537 C C . LEU A 1 197 ? -26.071 4.673 31.509 1.00 94.69 197 LEU A C 1
ATOM 1539 O O . LEU A 1 197 ? -26.081 5.011 30.326 1.00 94.69 197 LEU A O 1
ATOM 1543 N N . PRO A 1 198 ? -25.696 3.441 31.881 1.00 94.44 198 PRO A N 1
ATOM 1544 C CA . PRO A 1 198 ? -25.279 2.452 30.902 1.00 94.44 198 PRO A CA 1
ATOM 1545 C C . PRO A 1 198 ? -26.477 1.839 30.165 1.00 94.44 198 PRO A C 1
ATOM 1547 O O . PRO A 1 198 ? -27.542 1.626 30.751 1.00 94.44 198 PRO A O 1
ATOM 1550 N N . PHE A 1 199 ? -26.292 1.508 28.887 1.00 95.75 199 PHE A N 1
ATOM 1551 C CA . PHE A 1 199 ? -27.312 0.833 28.086 1.00 95.75 199 PHE A CA 1
ATOM 1552 C C . PHE A 1 199 ? -27.530 -0.615 28.542 1.00 95.75 199 PHE A C 1
ATOM 1554 O O . PHE A 1 199 ? -26.589 -1.341 28.854 1.00 95.75 199 PHE A O 1
ATOM 1561 N N . THR A 1 200 ? -28.784 -1.064 28.523 1.00 94.56 200 THR A N 1
ATOM 1562 C CA . THR A 1 200 ? -29.130 -2.484 28.669 1.00 94.56 200 THR A CA 1
ATOM 1563 C C . THR A 1 200 ? -29.194 -3.114 27.283 1.00 94.56 200 THR A C 1
ATOM 1565 O O . THR A 1 200 ? -29.999 -2.686 26.457 1.00 94.56 200 THR A O 1
ATOM 1568 N N . PHE A 1 201 ? -28.371 -4.126 27.006 1.00 93.31 201 PHE A N 1
ATOM 1569 C CA . PHE A 1 201 ? -28.345 -4.746 25.680 1.00 93.31 201 PHE A CA 1
ATOM 1570 C C . PHE A 1 201 ? -29.651 -5.494 25.344 1.00 93.31 201 PHE A C 1
ATOM 1572 O O . PHE A 1 201 ? -30.328 -6.058 26.206 1.00 93.31 201 PHE A O 1
ATOM 1579 N N . THR A 1 202 ? -30.020 -5.463 24.063 1.00 91.81 202 THR A N 1
ATOM 1580 C CA . THR A 1 202 ? -31.238 -6.051 23.476 1.00 91.81 202 THR A CA 1
ATOM 1581 C C . THR A 1 202 ? -30.950 -6.498 22.036 1.00 91.81 202 THR A C 1
ATOM 1583 O O . THR A 1 202 ? -29.884 -6.203 21.506 1.00 91.81 202 THR A O 1
ATOM 1586 N N . ALA A 1 203 ? -31.913 -7.117 21.345 1.00 87.12 203 ALA A N 1
ATOM 1587 C CA . ALA A 1 203 ? -31.796 -7.409 19.908 1.00 87.12 203 ALA A CA 1
ATOM 1588 C C . ALA A 1 203 ? -31.410 -6.177 19.049 1.00 87.12 203 ALA A C 1
ATOM 1590 O O . ALA A 1 203 ? -30.675 -6.300 18.079 1.00 87.12 203 ALA A O 1
ATOM 1591 N N . ASN A 1 204 ? -31.848 -4.968 19.431 1.00 89.25 204 ASN A N 1
ATOM 1592 C CA . ASN A 1 204 ? -31.575 -3.739 18.671 1.00 89.25 204 ASN A CA 1
ATOM 1593 C C . ASN A 1 204 ? -30.370 -2.929 19.187 1.00 89.25 204 ASN A C 1
ATOM 1595 O O . ASN A 1 204 ? -30.035 -1.924 18.560 1.00 89.25 204 ASN A O 1
ATOM 1599 N N . ILE A 1 205 ? -29.778 -3.315 20.327 1.00 94.06 205 ILE A N 1
ATOM 1600 C CA . ILE A 1 205 ? -28.720 -2.577 21.039 1.00 94.06 205 ILE A CA 1
ATOM 1601 C C . ILE A 1 205 ? -27.685 -3.590 21.555 1.00 94.06 205 ILE A C 1
ATOM 1603 O O . ILE A 1 205 ? -27.918 -4.230 22.579 1.00 94.06 205 ILE A O 1
ATOM 1607 N N . LYS A 1 206 ? -26.557 -3.743 20.855 1.00 93.69 206 LYS A N 1
ATOM 1608 C CA . LYS A 1 206 ? -25.458 -4.689 21.154 1.00 93.69 206 LYS A CA 1
ATOM 1609 C C . LYS A 1 206 ? -24.115 -3.989 20.888 1.00 93.69 206 LYS A C 1
ATOM 1611 O O . LYS A 1 206 ? -24.066 -3.159 19.984 1.00 93.69 206 LYS A O 1
ATOM 1616 N N . PRO A 1 207 ? -23.025 -4.281 21.614 1.00 95.69 207 PRO A N 1
ATOM 1617 C CA . PRO A 1 207 ? -21.736 -3.637 21.370 1.00 95.69 207 PRO A CA 1
ATOM 1618 C C . PRO A 1 207 ? -21.032 -4.238 20.144 1.00 95.69 207 PRO A C 1
ATOM 1620 O O . PRO A 1 207 ? -21.220 -5.413 19.823 1.00 95.69 207 PRO A O 1
ATOM 1623 N N . VAL A 1 208 ? -20.181 -3.462 19.474 1.00 95.44 208 VAL A N 1
ATOM 1624 C CA . VAL A 1 208 ? -19.244 -3.978 18.459 1.00 95.44 208 VAL A CA 1
ATOM 1625 C C . VAL A 1 208 ? -17.983 -4.520 19.134 1.00 95.44 208 VAL A C 1
ATOM 1627 O O . VAL A 1 208 ? -17.633 -4.075 20.229 1.00 95.44 208 VAL A O 1
ATOM 1630 N N . CYS A 1 209 ? -17.299 -5.494 18.526 1.00 92.38 209 CYS A N 1
ATOM 1631 C CA . CYS A 1 209 ? -16.016 -5.936 19.063 1.00 92.38 209 CYS A CA 1
ATOM 1632 C C . CYS A 1 209 ? -14.908 -4.922 18.772 1.00 92.38 209 CYS A C 1
ATOM 1634 O O . CYS A 1 209 ? -14.888 -4.249 17.739 1.00 92.38 209 CYS A O 1
ATOM 1636 N N . VAL A 1 210 ? -13.948 -4.855 19.689 1.00 88.62 210 VAL A N 1
ATOM 1637 C CA . VAL A 1 210 ? -12.715 -4.089 19.537 1.00 88.62 210 VAL A CA 1
ATOM 1638 C C . VAL A 1 210 ? -11.591 -4.973 20.063 1.00 88.62 210 VAL A C 1
ATOM 1640 O O . VAL A 1 210 ? -11.666 -5.446 21.195 1.00 88.62 210 VAL A O 1
ATOM 1643 N N . ASP A 1 211 ? -10.601 -5.262 19.224 1.00 82.25 211 ASP A N 1
ATOM 1644 C CA . ASP A 1 211 ? -9.562 -6.254 19.507 1.00 82.25 211 ASP A CA 1
ATOM 1645 C C . ASP A 1 211 ? -8.210 -5.759 18.988 1.00 82.25 211 ASP A C 1
ATOM 1647 O O . ASP A 1 211 ? -8.083 -5.400 17.818 1.00 82.25 211 ASP A O 1
ATOM 1651 N N . ALA A 1 212 ? -7.217 -5.688 19.875 1.00 72.12 212 ALA A N 1
ATOM 1652 C CA . ALA A 1 212 ? -5.940 -5.052 19.576 1.00 72.12 212 ALA A CA 1
ATOM 1653 C C . ALA A 1 212 ? -5.026 -5.892 18.674 1.00 72.12 212 ALA A C 1
ATOM 1655 O O . ALA A 1 212 ? -4.242 -5.295 17.947 1.00 72.12 212 ALA A O 1
ATOM 1656 N N . ASP A 1 213 ? -5.144 -7.224 18.657 1.00 71.12 213 ASP A N 1
ATOM 1657 C CA . ASP A 1 213 ? -4.350 -8.069 17.753 1.00 71.12 213 ASP A CA 1
ATOM 1658 C C . ASP A 1 213 ? -4.850 -7.893 16.312 1.00 71.12 213 ASP A C 1
ATOM 1660 O O . ASP A 1 213 ? -4.067 -7.732 15.370 1.00 71.12 213 ASP A O 1
ATOM 1664 N N . LEU A 1 214 ? -6.176 -7.838 16.134 1.00 73.88 214 LEU A N 1
ATOM 1665 C CA . LEU A 1 214 ? -6.787 -7.521 14.844 1.00 73.88 214 LEU A CA 1
ATOM 1666 C C . LEU A 1 214 ? -6.487 -6.075 14.410 1.00 73.88 214 LEU A C 1
ATOM 1668 O O . LEU A 1 214 ? -6.250 -5.817 13.231 1.00 73.88 214 LEU A O 1
ATOM 1672 N N . ILE A 1 215 ? -6.474 -5.132 15.352 1.00 76.62 215 ILE A N 1
ATOM 1673 C CA . ILE A 1 215 ? -6.197 -3.717 15.086 1.00 76.62 215 ILE A CA 1
ATOM 1674 C C . ILE A 1 215 ? -4.703 -3.455 14.809 1.00 76.62 215 ILE A C 1
ATOM 1676 O O . ILE A 1 215 ? -4.402 -2.626 13.955 1.00 76.62 215 ILE A O 1
ATOM 1680 N N . ASP A 1 216 ? -3.766 -4.176 15.431 1.00 68.19 216 ASP A N 1
ATOM 1681 C CA . ASP A 1 216 ? -2.328 -4.126 15.106 1.00 68.19 216 ASP A CA 1
ATOM 1682 C C . ASP A 1 216 ? -2.051 -4.698 13.706 1.00 68.19 216 ASP A C 1
ATOM 1684 O O . ASP A 1 216 ? -1.405 -4.049 12.877 1.00 68.19 216 ASP A O 1
ATOM 1688 N N . LYS A 1 217 ? -2.679 -5.834 13.370 1.00 70.56 217 LYS A N 1
ATOM 1689 C CA . LYS A 1 217 ? -2.703 -6.407 12.010 1.00 70.56 217 LYS A CA 1
ATOM 1690 C C . LYS A 1 217 ? -3.224 -5.422 10.949 1.00 70.56 217 LYS A C 1
ATOM 1692 O O . LYS A 1 217 ? -2.838 -5.526 9.783 1.00 70.56 217 LYS A O 1
ATOM 1697 N N . TYR A 1 218 ? -4.074 -4.467 11.335 1.00 76.00 218 TYR A N 1
ATOM 1698 C CA . TYR A 1 218 ? -4.608 -3.407 10.472 1.00 76.00 218 TYR A CA 1
ATOM 1699 C C . TYR A 1 218 ? -4.078 -1.996 10.802 1.00 76.00 218 TYR A C 1
ATOM 1701 O O . TYR A 1 218 ? -4.623 -1.005 10.311 1.00 76.00 218 TYR A O 1
ATOM 1709 N N . SER A 1 219 ? -2.964 -1.893 11.540 1.00 68.75 219 SER A N 1
ATOM 1710 C CA . SER A 1 219 ? -2.256 -0.636 11.857 1.00 68.75 219 SER A CA 1
ATOM 1711 C C . SER A 1 219 ? -1.968 0.219 10.617 1.00 68.75 219 SER A C 1
ATOM 1713 O O . SER A 1 219 ? -2.101 1.444 10.651 1.00 68.75 219 SER A O 1
ATOM 1715 N N . TYR A 1 220 ? -1.691 -0.440 9.491 1.00 71.06 220 TYR A N 1
ATOM 1716 C CA . TYR A 1 220 ? -1.730 0.131 8.149 1.00 71.06 220 TYR A CA 1
ATOM 1717 C C . TYR A 1 220 ? -2.888 -0.497 7.367 1.00 71.06 220 TYR A C 1
ATOM 1719 O O . TYR A 1 220 ? -2.853 -1.674 7.002 1.00 71.06 220 TYR A O 1
ATOM 1727 N N . MET A 1 221 ? -3.939 0.287 7.109 1.00 81.44 221 MET A N 1
ATOM 1728 C CA . MET A 1 221 ? -5.123 -0.211 6.412 1.00 81.44 221 MET A CA 1
ATOM 1729 C C . MET A 1 221 ? -4.816 -0.454 4.928 1.00 81.44 221 MET A C 1
ATOM 1731 O O . MET A 1 221 ? -4.530 0.473 4.165 1.00 81.44 221 MET A O 1
ATOM 1735 N N . LYS A 1 222 ? -4.915 -1.719 4.522 1.00 76.94 222 LYS A N 1
ATOM 1736 C CA . LYS A 1 222 ? -4.800 -2.170 3.129 1.00 76.94 222 LYS A CA 1
ATOM 1737 C C . LYS A 1 222 ? -6.033 -1.746 2.321 1.00 76.94 222 LYS A C 1
ATOM 1739 O O . LYS A 1 222 ? -7.067 -1.416 2.899 1.00 76.94 222 LYS A O 1
ATOM 1744 N N . SER A 1 223 ? -5.948 -1.774 0.992 1.00 77.44 223 SER A N 1
ATOM 1745 C CA . SER A 1 223 ? -7.140 -1.652 0.136 1.00 77.44 223 SER A CA 1
ATOM 1746 C C . SER A 1 223 ? -7.993 -2.927 0.179 1.00 77.44 223 SER A C 1
ATOM 1748 O O . SER A 1 223 ? -7.477 -4.002 0.480 1.00 77.44 223 SER A O 1
ATOM 1750 N N . ASN A 1 224 ? -9.266 -2.810 -0.199 1.00 78.69 224 ASN A N 1
ATOM 1751 C CA . ASN A 1 224 ? -10.224 -3.904 -0.399 1.00 78.69 224 ASN A CA 1
ATOM 1752 C C . ASN A 1 224 ? -10.582 -4.724 0.857 1.00 78.69 224 ASN A C 1
ATOM 1754 O O . ASN A 1 224 ? -11.176 -5.793 0.730 1.00 78.69 224 ASN A O 1
ATOM 1758 N N . VAL A 1 225 ? -10.296 -4.229 2.066 1.00 84.25 225 VAL A N 1
ATOM 1759 C CA . VAL A 1 225 ? -10.962 -4.742 3.272 1.00 84.25 225 VAL A CA 1
ATOM 1760 C C . VAL A 1 225 ? -12.388 -4.209 3.241 1.00 84.25 225 VAL A C 1
ATOM 1762 O O . VAL A 1 225 ? -12.590 -2.996 3.249 1.00 84.25 225 VAL A O 1
ATOM 1765 N N . ILE A 1 226 ? -13.371 -5.101 3.149 1.00 86.94 226 ILE A N 1
ATOM 1766 C CA . ILE A 1 226 ? -14.784 -4.721 3.204 1.00 86.94 226 ILE A CA 1
ATOM 1767 C C . ILE A 1 226 ? -15.147 -4.429 4.660 1.00 86.94 226 ILE A C 1
ATOM 1769 O O . ILE A 1 226 ? -14.846 -5.227 5.548 1.00 86.94 226 ILE A O 1
ATOM 1773 N N . GLY A 1 227 ? -15.792 -3.292 4.904 1.00 90.25 227 GLY A N 1
ATOM 1774 C CA . GLY A 1 227 ? -16.336 -2.959 6.214 1.00 90.25 227 GLY A CA 1
ATOM 1775 C C . GLY A 1 227 ? -17.733 -2.372 6.109 1.00 90.25 227 GLY A C 1
ATOM 1776 O O . GLY A 1 227 ? -18.015 -1.557 5.227 1.00 90.25 227 GLY A O 1
ATOM 1777 N N . ARG A 1 228 ? -18.594 -2.785 7.041 1.00 91.12 228 ARG A N 1
ATOM 1778 C CA . ARG A 1 228 ? -19.932 -2.237 7.217 1.00 91.12 228 ARG A CA 1
ATOM 1779 C C . ARG A 1 228 ? -19.846 -0.876 7.886 1.00 91.12 228 ARG A C 1
ATOM 1781 O O . ARG A 1 228 ? -19.315 -0.752 8.991 1.00 91.12 228 ARG A O 1
ATOM 1788 N N . ILE A 1 229 ? -20.410 0.124 7.230 1.00 89.44 229 ILE A N 1
ATOM 1789 C CA . ILE A 1 229 ? -20.690 1.450 7.779 1.00 89.44 229 ILE A CA 1
ATOM 1790 C C . ILE A 1 229 ? -22.205 1.655 7.834 1.00 89.44 229 ILE A C 1
ATOM 1792 O O . ILE A 1 229 ? -22.968 0.907 7.223 1.00 89.44 229 ILE A O 1
ATOM 1796 N N . VAL A 1 230 ? -22.651 2.662 8.574 1.00 87.50 230 VAL A N 1
ATOM 1797 C CA . VAL A 1 230 ? -24.061 3.054 8.660 1.00 87.50 230 VAL A CA 1
ATOM 1798 C C . VAL A 1 230 ? -24.153 4.550 8.897 1.00 87.50 230 VAL A C 1
ATOM 1800 O O . VAL A 1 230 ? -23.300 5.122 9.573 1.00 87.50 230 VAL A O 1
ATOM 1803 N N . GLY A 1 231 ? -25.210 5.149 8.365 1.00 80.06 231 GLY A N 1
ATOM 1804 C CA . GLY A 1 231 ? -25.674 6.456 8.790 1.00 80.06 231 GLY A CA 1
ATOM 1805 C C . GLY A 1 231 ? -27.008 6.812 8.154 1.00 80.06 231 GLY A C 1
ATOM 1806 O O . GLY A 1 231 ? -27.675 5.955 7.564 1.00 80.06 231 GLY A O 1
ATOM 1807 N N . TRP A 1 232 ? -27.380 8.083 8.268 1.00 80.00 232 TRP A N 1
ATOM 1808 C CA . TRP A 1 232 ? -28.466 8.681 7.493 1.00 80.00 232 TRP A CA 1
ATOM 1809 C C . TRP A 1 232 ? -27.905 9.313 6.219 1.00 80.00 232 TRP A C 1
ATOM 1811 O O . TRP A 1 232 ? -27.142 10.278 6.285 1.00 80.00 232 TRP A O 1
ATOM 1821 N N . ASP A 1 233 ? -28.287 8.769 5.064 1.00 71.19 233 ASP A N 1
ATOM 1822 C CA . ASP A 1 233 ? -27.898 9.298 3.752 1.00 71.19 233 ASP A CA 1
ATOM 1823 C C . ASP A 1 233 ? -28.296 10.771 3.610 1.00 71.19 233 ASP A C 1
ATOM 1825 O O . ASP A 1 233 ? -29.371 11.154 4.069 1.00 71.19 233 ASP A O 1
ATOM 1829 N N . PHE A 1 234 ? -27.476 11.583 2.940 1.00 68.50 234 PHE A N 1
ATOM 1830 C CA . PHE A 1 234 ? -27.837 12.948 2.556 1.00 68.50 234 PHE A CA 1
ATOM 1831 C C . PHE A 1 234 ? -27.966 13.071 1.036 1.00 68.50 234 PHE A C 1
ATOM 1833 O O . PHE A 1 234 ? -26.969 13.022 0.317 1.00 68.50 234 PHE A O 1
ATOM 1840 N N . ASP A 1 235 ? -29.186 13.250 0.547 1.00 61.81 235 ASP A N 1
ATOM 1841 C CA . ASP A 1 235 ? -29.458 13.606 -0.841 1.00 61.81 235 ASP A CA 1
ATOM 1842 C C . ASP A 1 235 ? -29.471 15.139 -1.015 1.00 61.81 235 ASP A C 1
ATOM 1844 O O . ASP A 1 235 ? -29.874 15.873 -0.111 1.00 61.81 235 ASP A O 1
ATOM 1848 N N . ASN A 1 236 ? -29.022 15.641 -2.169 1.00 60.84 236 ASN A N 1
ATOM 1849 C CA . ASN A 1 236 ? -28.956 17.086 -2.425 1.00 60.84 236 ASN A CA 1
ATOM 1850 C C . ASN A 1 236 ? -30.332 17.708 -2.748 1.00 60.84 236 ASN A C 1
ATOM 1852 O O . ASN A 1 236 ? -30.515 18.902 -2.511 1.00 60.84 236 ASN A O 1
ATOM 1856 N N . ASP A 1 237 ? -31.269 16.925 -3.292 1.00 58.94 237 ASP A N 1
ATOM 1857 C CA . ASP A 1 237 ? -32.620 17.355 -3.667 1.00 58.94 237 ASP A CA 1
ATOM 1858 C C . ASP A 1 237 ? -33.653 16.987 -2.580 1.00 58.94 237 ASP A C 1
ATOM 1860 O O . ASP A 1 237 ? -34.560 17.777 -2.303 1.00 58.94 237 ASP A O 1
ATOM 1864 N N . GLU A 1 238 ? -33.513 15.821 -1.928 1.00 61.62 238 GLU A N 1
ATOM 1865 C CA . GLU A 1 238 ? -34.440 15.348 -0.876 1.00 61.62 238 GLU A CA 1
ATOM 1866 C C . GLU A 1 238 ? -33.958 15.601 0.572 1.00 61.62 238 GLU A C 1
ATOM 1868 O O . GLU A 1 238 ? -34.769 15.595 1.502 1.00 61.62 238 GLU A O 1
ATOM 1873 N N . GLY A 1 239 ? -32.669 15.887 0.790 1.00 65.00 239 GLY A N 1
ATOM 1874 C CA . GLY A 1 239 ? -32.081 16.119 2.115 1.00 65.00 239 GLY A CA 1
ATOM 1875 C C . GLY A 1 239 ? -31.678 14.834 2.852 1.00 65.00 239 GLY A C 1
ATOM 1876 O O . GLY A 1 239 ? -31.381 13.807 2.246 1.00 65.00 239 GLY A O 1
ATOM 1877 N N . TYR A 1 240 ? -31.630 14.876 4.190 1.00 68.81 240 TYR A N 1
ATOM 1878 C CA . TYR A 1 240 ? -31.316 13.681 4.984 1.00 68.81 240 TYR A CA 1
ATOM 1879 C C . TYR A 1 240 ? -32.451 12.650 4.917 1.00 68.81 240 TYR A C 1
ATOM 1881 O O . TYR A 1 240 ? -33.587 12.964 5.271 1.00 68.81 240 TYR A O 1
ATOM 1889 N N . SER A 1 241 ? -32.112 11.403 4.581 1.00 70.38 241 SER A N 1
ATOM 1890 C CA . SER A 1 241 ? -32.971 10.233 4.782 1.00 70.38 241 SER A CA 1
ATOM 1891 C C . SER A 1 241 ? -33.473 10.198 6.224 1.00 70.38 241 SER A C 1
ATOM 1893 O O . SER A 1 241 ? -32.684 10.299 7.166 1.00 70.38 241 SER A O 1
ATOM 1895 N N . ASP A 1 242 ? -34.777 9.983 6.414 1.00 71.81 242 ASP A N 1
ATOM 1896 C CA . ASP A 1 242 ? -35.339 9.755 7.747 1.00 71.81 242 ASP A CA 1
ATOM 1897 C C . ASP A 1 242 ? -34.719 8.517 8.416 1.00 71.81 242 ASP A C 1
ATOM 1899 O O . ASP A 1 242 ? -34.548 8.512 9.632 1.00 71.81 242 ASP A O 1
ATOM 1903 N N . PHE A 1 243 ? -34.342 7.491 7.642 1.00 80.19 243 PHE A N 1
ATOM 1904 C CA . PHE A 1 243 ? -33.942 6.166 8.133 1.00 80.19 243 PHE A CA 1
ATOM 1905 C C . PHE A 1 243 ? -32.451 5.869 7.935 1.00 80.19 243 PHE A C 1
ATOM 1907 O O . PHE A 1 243 ? -31.883 6.208 6.893 1.00 80.19 243 PHE A O 1
ATOM 1914 N N . THR A 1 244 ? -31.845 5.165 8.898 1.00 83.00 244 THR A N 1
ATOM 1915 C CA . THR A 1 244 ? -30.494 4.598 8.759 1.00 83.00 244 THR A CA 1
ATOM 1916 C C . THR A 1 244 ? -30.433 3.488 7.711 1.00 83.00 244 THR A C 1
ATOM 1918 O O . THR A 1 244 ? -31.379 2.707 7.556 1.00 83.00 244 THR A O 1
ATOM 1921 N N . ARG A 1 245 ? -29.289 3.366 7.028 1.00 82.31 245 ARG A N 1
ATOM 1922 C CA . ARG A 1 245 ? -28.989 2.254 6.110 1.00 82.31 245 ARG A CA 1
ATOM 1923 C C . ARG A 1 245 ? -27.551 1.736 6.296 1.00 82.31 245 ARG A C 1
ATOM 1925 O O . ARG A 1 245 ? -26.643 2.553 6.454 1.00 82.31 245 ARG A O 1
ATOM 1932 N N . PRO A 1 246 ? -27.326 0.407 6.298 1.00 86.88 246 PRO A N 1
ATOM 1933 C CA . PRO A 1 246 ? -25.991 -0.181 6.310 1.00 86.88 246 PRO A CA 1
ATOM 1934 C C . PRO A 1 246 ? -25.406 -0.276 4.892 1.00 86.88 246 PRO A C 1
ATOM 1936 O O . PRO A 1 246 ? -26.127 -0.568 3.939 1.00 86.88 246 PRO A O 1
ATOM 1939 N N . TYR A 1 247 ? -24.091 -0.096 4.771 1.00 84.69 247 TYR A N 1
ATOM 1940 C CA . TYR A 1 247 ? -23.348 -0.213 3.514 1.00 84.69 247 TYR A CA 1
ATOM 1941 C C . TYR A 1 247 ? -22.039 -0.966 3.732 1.00 84.69 247 TYR A C 1
ATOM 1943 O O . TYR A 1 247 ? -21.261 -0.597 4.609 1.00 84.69 247 TYR A O 1
ATOM 1951 N N . ASP A 1 248 ? -21.774 -1.974 2.906 1.00 86.62 248 ASP A N 1
ATOM 1952 C CA . ASP A 1 248 ? -20.534 -2.752 2.938 1.00 86.62 248 ASP A CA 1
ATOM 1953 C C . ASP A 1 248 ? -19.595 -2.234 1.843 1.00 86.62 248 ASP A C 1
ATOM 1955 O O . ASP A 1 248 ? -19.817 -2.479 0.657 1.00 86.62 248 ASP A O 1
ATOM 1959 N N . LEU A 1 249 ? -18.569 -1.464 2.226 1.00 86.56 249 LEU A N 1
ATOM 1960 C CA . LEU A 1 249 ? -17.696 -0.752 1.283 1.00 86.56 249 LEU A CA 1
ATOM 1961 C C . LEU A 1 249 ? -16.211 -1.125 1.449 1.00 86.56 249 LEU A C 1
ATOM 1963 O O . LEU A 1 249 ? -15.761 -1.378 2.570 1.00 86.56 249 LEU A O 1
ATOM 1967 N N . PRO A 1 250 ? -15.421 -1.120 0.356 1.00 87.69 250 PRO A N 1
ATOM 1968 C CA . PRO A 1 250 ? -13.990 -1.393 0.401 1.00 87.69 250 PRO A CA 1
ATOM 1969 C C . PRO A 1 250 ? -13.183 -0.218 0.965 1.00 87.69 250 PRO A C 1
ATOM 1971 O O . PRO A 1 250 ? -13.354 0.942 0.574 1.00 87.69 250 PRO A O 1
ATOM 1974 N N . SER A 1 251 ? -12.217 -0.541 1.820 1.00 89.00 251 SER A N 1
ATOM 1975 C CA . SER A 1 251 ? -11.119 0.350 2.184 1.00 89.00 251 SER A CA 1
ATOM 1976 C C . SER A 1 251 ? -10.199 0.655 0.990 1.00 89.00 251 SER A C 1
ATOM 1978 O O . SER A 1 251 ? -10.085 -0.113 0.033 1.00 89.00 251 SER A O 1
ATOM 1980 N N . VAL A 1 252 ? -9.466 1.763 1.074 1.00 83.38 252 VAL A N 1
ATOM 1981 C CA . VAL A 1 252 ? -8.413 2.170 0.138 1.00 83.38 252 VAL A CA 1
ATOM 1982 C C . VAL A 1 252 ? -7.186 2.599 0.936 1.00 83.38 252 VAL A C 1
ATOM 1984 O O . VAL A 1 252 ? -7.281 3.450 1.825 1.00 83.38 252 VAL A O 1
ATOM 1987 N N . LYS A 1 253 ? -6.019 2.034 0.593 1.00 73.06 253 LYS A N 1
ATOM 1988 C CA . LYS A 1 253 ? -4.740 2.380 1.226 1.00 73.06 253 LYS A CA 1
ATOM 1989 C C . LYS A 1 253 ? -4.438 3.878 1.098 1.00 73.06 253 LYS A C 1
ATOM 1991 O O . LYS A 1 253 ? -4.685 4.489 0.053 1.00 73.06 253 LYS A O 1
ATOM 1996 N N . LEU A 1 254 ? -3.862 4.458 2.152 1.00 74.19 254 LEU A N 1
ATOM 1997 C CA . LEU A 1 254 ? -3.668 5.906 2.311 1.00 74.19 254 LEU A CA 1
ATOM 1998 C C . LEU A 1 254 ? -2.997 6.580 1.097 1.00 74.19 254 LEU A C 1
ATOM 2000 O O . LEU A 1 254 ? -3.436 7.643 0.663 1.00 74.19 254 LEU A O 1
ATOM 2004 N N . SER A 1 255 ? -1.976 5.948 0.510 1.00 65.12 255 SER A N 1
ATOM 2005 C CA . SER A 1 255 ? -1.251 6.475 -0.655 1.00 65.12 255 SER A CA 1
ATOM 2006 C C . SER A 1 255 ? -2.118 6.572 -1.917 1.00 65.12 255 SER A C 1
ATOM 2008 O O . SER A 1 255 ? -2.077 7.588 -2.611 1.00 65.12 255 SER A O 1
ATOM 2010 N N . THR A 1 256 ? -2.951 5.565 -2.190 1.00 72.25 256 THR A N 1
ATOM 2011 C CA . THR A 1 256 ? -3.901 5.578 -3.314 1.00 72.25 256 THR A CA 1
ATOM 2012 C C . THR A 1 256 ? -5.031 6.582 -3.071 1.00 72.25 256 THR A C 1
ATOM 2014 O O . THR A 1 256 ? -5.401 7.316 -3.988 1.00 72.25 256 THR A O 1
ATOM 2017 N N . CYS A 1 257 ? -5.526 6.690 -1.832 1.00 76.12 257 CYS A N 1
ATOM 2018 C CA . CYS A 1 257 ? -6.520 7.700 -1.467 1.00 76.12 257 CYS A CA 1
ATOM 2019 C C . CYS A 1 257 ? -5.996 9.131 -1.668 1.00 76.12 257 CYS A C 1
ATOM 2021 O O . CYS A 1 257 ? -6.658 9.944 -2.314 1.00 76.12 257 CYS A O 1
ATOM 2023 N N . PHE A 1 258 ? -4.780 9.432 -1.195 1.00 71.38 258 PHE A N 1
ATOM 2024 C CA . PHE A 1 258 ? -4.176 10.750 -1.389 1.00 71.38 258 PHE A CA 1
ATOM 2025 C C . PHE A 1 258 ? -4.036 11.090 -2.877 1.00 71.38 258 PHE A C 1
ATOM 2027 O O . PHE A 1 258 ? -4.426 12.178 -3.294 1.00 71.38 258 PHE A O 1
ATOM 2034 N N . ARG A 1 259 ? -3.522 10.160 -3.698 1.00 65.81 259 ARG A N 1
ATOM 2035 C CA . ARG A 1 259 ? -3.378 10.367 -5.153 1.00 65.81 259 ARG A CA 1
ATOM 2036 C C . ARG A 1 259 ? -4.721 10.648 -5.821 1.00 65.81 259 ARG A C 1
ATOM 2038 O O . ARG A 1 259 ? -4.804 11.551 -6.648 1.00 65.81 259 ARG A O 1
ATOM 2045 N N . TYR A 1 260 ? -5.774 9.936 -5.423 1.00 67.81 260 TYR A N 1
ATOM 2046 C CA . TYR A 1 260 ? -7.127 10.194 -5.905 1.00 67.81 260 TYR A CA 1
ATOM 2047 C C . TYR A 1 260 ? -7.598 11.619 -5.556 1.00 67.81 260 TYR A C 1
ATOM 2049 O O . TYR A 1 260 ? -8.039 12.349 -6.443 1.00 67.81 260 TYR A O 1
ATOM 2057 N N . LEU A 1 261 ? -7.468 12.049 -4.295 1.00 70.56 261 LEU A N 1
ATOM 2058 C CA . LEU A 1 261 ? -7.907 13.386 -3.867 1.00 70.56 261 LEU A CA 1
ATOM 2059 C C . LEU A 1 261 ? -7.061 14.516 -4.480 1.00 70.56 261 LEU A C 1
ATOM 2061 O O . LEU A 1 261 ? -7.614 15.555 -4.841 1.00 70.56 261 LEU A O 1
ATOM 2065 N N . LEU A 1 262 ? -5.759 14.285 -4.679 1.00 64.56 262 LEU A N 1
ATOM 2066 C CA . LEU A 1 262 ? -4.846 15.185 -5.389 1.00 64.56 262 LEU A CA 1
ATOM 2067 C C . LEU A 1 262 ? -5.287 15.397 -6.844 1.00 64.56 262 LEU A C 1
ATOM 2069 O O . LEU A 1 262 ? -5.404 16.537 -7.286 1.00 64.56 262 LEU A O 1
ATOM 2073 N N . LEU A 1 263 ? -5.601 14.316 -7.567 1.00 62.44 263 LEU A N 1
ATOM 2074 C CA . LEU A 1 263 ? -6.118 14.376 -8.943 1.00 62.44 263 LEU A CA 1
ATOM 2075 C C . LEU A 1 263 ? -7.515 15.017 -9.037 1.00 62.44 263 LEU A C 1
ATOM 2077 O O . LEU A 1 263 ? -7.904 15.485 -10.106 1.00 62.44 263 LEU A O 1
ATOM 2081 N N . LYS A 1 264 ? -8.268 15.056 -7.932 1.00 64.56 264 LYS A N 1
ATOM 2082 C CA . LYS A 1 264 ? -9.544 15.781 -7.808 1.00 64.56 264 LYS A CA 1
ATOM 2083 C C . LYS A 1 264 ? -9.398 17.225 -7.323 1.00 64.56 264 LYS A C 1
ATOM 2085 O O . LYS A 1 264 ? -10.384 17.955 -7.339 1.00 64.56 264 LYS A O 1
ATOM 2090 N N . GLY A 1 265 ? -8.209 17.647 -6.890 1.00 63.50 265 GLY A N 1
ATOM 2091 C CA . GLY A 1 265 ? -7.979 18.974 -6.317 1.00 63.50 265 GLY A CA 1
ATOM 2092 C C . GLY A 1 265 ? -8.688 19.219 -4.977 1.00 63.50 265 GLY A C 1
ATOM 2093 O O . GLY A 1 265 ? -8.875 20.374 -4.597 1.00 63.50 265 GLY A O 1
ATOM 2094 N N . ASN A 1 266 ? -9.095 18.170 -4.249 1.00 64.38 266 ASN A N 1
ATOM 2095 C CA . ASN A 1 266 ? -9.814 18.311 -2.977 1.00 64.38 266 ASN A CA 1
ATOM 2096 C C . ASN A 1 266 ? -8.837 18.599 -1.821 1.00 64.38 266 ASN A C 1
ATOM 2098 O O . ASN A 1 266 ? -8.561 17.745 -0.976 1.00 64.38 266 ASN A O 1
ATOM 2102 N N . ILE A 1 267 ? -8.307 19.825 -1.804 1.00 64.88 267 ILE A N 1
ATOM 2103 C CA . ILE A 1 267 ? -7.333 20.305 -0.813 1.00 64.88 267 ILE A CA 1
ATOM 2104 C C . ILE A 1 267 ? -7.833 20.140 0.640 1.00 64.88 267 ILE A C 1
ATOM 2106 O O . ILE A 1 267 ? -7.039 19.669 1.454 1.00 64.88 267 ILE A O 1
ATOM 2110 N N . PRO A 1 268 ? -9.101 20.447 1.005 1.00 63.66 268 PRO A N 1
ATOM 2111 C CA . PRO A 1 268 ? -9.584 20.236 2.372 1.00 63.66 268 PRO A CA 1
ATOM 2112 C C . PRO A 1 268 ? -9.517 18.772 2.819 1.00 63.66 268 PRO A C 1
ATOM 2114 O O . PRO A 1 268 ? -9.001 18.484 3.897 1.00 63.66 268 PRO A O 1
ATOM 2117 N N . LEU A 1 269 ? -9.975 17.834 1.981 1.00 67.12 269 LEU A N 1
ATOM 2118 C CA . LEU A 1 269 ? -9.980 16.414 2.341 1.00 67.12 269 LEU A CA 1
ATOM 2119 C C . LEU A 1 269 ? -8.567 15.804 2.301 1.00 67.12 269 LEU A C 1
ATOM 2121 O O . LEU A 1 269 ? -8.274 14.906 3.083 1.00 67.12 269 LEU A O 1
ATOM 2125 N N . MET A 1 270 ? -7.662 16.336 1.466 1.00 67.62 270 MET A N 1
ATOM 2126 C CA . MET A 1 270 ? -6.225 16.025 1.519 1.00 67.62 270 MET A CA 1
ATOM 2127 C C . MET A 1 270 ? -5.557 16.523 2.807 1.00 67.62 270 MET A C 1
ATOM 2129 O O . MET A 1 270 ? -4.719 15.816 3.357 1.00 67.62 270 MET A O 1
ATOM 2133 N N . ALA A 1 271 ? -5.893 17.726 3.286 1.00 66.00 271 ALA A N 1
ATOM 2134 C CA . ALA A 1 271 ? -5.325 18.291 4.515 1.00 66.00 271 ALA A CA 1
ATOM 2135 C C . ALA A 1 271 ? -5.747 17.503 5.768 1.00 66.00 271 ALA A C 1
ATOM 2137 O O . ALA A 1 271 ? -4.994 17.438 6.738 1.00 66.00 271 ALA A O 1
ATOM 2138 N N . ALA A 1 272 ? -6.914 16.856 5.706 1.00 65.50 272 ALA A N 1
ATOM 2139 C CA . ALA A 1 272 ? -7.398 15.915 6.707 1.00 65.50 272 ALA A CA 1
ATOM 2140 C C . ALA A 1 272 ? -6.792 14.498 6.590 1.00 65.50 272 ALA A C 1
ATOM 2142 O O . ALA A 1 272 ? -7.139 13.648 7.406 1.00 65.50 272 ALA A O 1
ATOM 2143 N N . LEU A 1 273 ? -5.916 14.195 5.617 1.00 73.62 273 LEU A N 1
ATOM 2144 C CA . LEU A 1 273 ? -5.223 12.899 5.543 1.00 73.62 273 LEU A CA 1
ATOM 2145 C C . LEU A 1 273 ? -3.957 12.873 6.408 1.00 73.62 273 LEU A C 1
ATOM 2147 O O . LEU A 1 273 ? -3.147 13.796 6.412 1.00 73.62 273 LEU A O 1
ATOM 2151 N N . SER A 1 274 ? -3.741 11.754 7.099 1.00 71.56 274 SER A N 1
ATOM 2152 C CA . SER A 1 274 ? -2.554 11.511 7.921 1.00 71.56 274 SER A CA 1
ATOM 2153 C C . SER A 1 274 ? -2.253 10.011 8.008 1.00 71.56 274 SER A C 1
ATOM 2155 O O . SER A 1 274 ? -3.078 9.183 7.627 1.00 71.56 274 SER A O 1
ATOM 2157 N N . MET A 1 275 ? -1.096 9.638 8.569 1.00 65.69 275 MET A N 1
ATOM 2158 C CA . MET A 1 275 ? -0.772 8.230 8.863 1.00 65.69 275 MET A CA 1
ATOM 2159 C C . MET A 1 275 ? -1.775 7.555 9.811 1.00 65.69 275 MET A C 1
ATOM 2161 O O . MET A 1 275 ? -1.890 6.335 9.798 1.00 65.69 275 MET A O 1
ATOM 2165 N N . SER A 1 276 ? -2.513 8.323 10.621 1.00 74.19 276 SER A N 1
ATOM 2166 C CA . SER A 1 276 ? -3.510 7.788 11.553 1.00 74.19 276 SER A CA 1
ATOM 2167 C C . SER A 1 276 ? -4.871 7.539 10.892 1.00 74.19 276 SER A C 1
ATOM 2169 O O . SER A 1 276 ? -5.884 7.494 11.593 1.00 74.19 276 SER A O 1
ATOM 2171 N N . LYS A 1 277 ? -4.930 7.476 9.555 1.00 84.19 277 LYS A N 1
ATOM 2172 C CA . LYS A 1 277 ? -6.164 7.459 8.764 1.00 84.19 277 LYS A CA 1
ATOM 2173 C C . LYS A 1 277 ? -6.066 6.540 7.549 1.00 84.19 277 LYS A C 1
ATOM 2175 O O . LYS A 1 277 ? -4.988 6.224 7.051 1.00 84.19 277 LYS A O 1
ATOM 2180 N N . PHE A 1 278 ? -7.233 6.154 7.061 1.00 86.50 278 PHE A N 1
ATOM 2181 C CA . PHE A 1 278 ? -7.454 5.450 5.807 1.00 86.50 278 PHE A CA 1
ATOM 2182 C C . PHE A 1 278 ? -8.689 6.024 5.116 1.00 86.50 278 PHE A C 1
ATOM 2184 O O . PHE A 1 278 ? -9.314 6.959 5.619 1.00 86.50 278 PHE A O 1
ATOM 2191 N N . CYS A 1 279 ? -9.043 5.477 3.959 1.00 87.56 279 CYS A N 1
ATOM 2192 C CA . CYS A 1 279 ? -10.235 5.899 3.243 1.00 87.56 279 CYS A CA 1
ATOM 2193 C C . CYS A 1 279 ? -11.111 4.711 2.863 1.00 87.56 279 CYS A C 1
ATOM 2195 O O . CYS A 1 279 ? -10.632 3.583 2.784 1.00 87.56 279 CYS A O 1
ATOM 2197 N N . VAL A 1 280 ? -12.383 4.978 2.593 1.00 87.88 280 VAL A N 1
ATOM 2198 C CA . VAL A 1 280 ? -13.376 4.007 2.120 1.00 87.88 280 VAL A CA 1
ATOM 2199 C C . VAL A 1 280 ? -13.962 4.533 0.817 1.00 87.88 280 VAL A C 1
ATOM 2201 O O . VAL A 1 280 ? -14.237 5.731 0.715 1.00 87.88 280 VAL A O 1
ATOM 2204 N N . GLN A 1 281 ? -14.110 3.671 -0.192 1.00 81.25 281 GLN A N 1
ATOM 2205 C CA . GLN A 1 281 ? -14.494 4.077 -1.544 1.00 81.25 281 GLN A CA 1
ATOM 2206 C C . GLN A 1 281 ? -15.894 3.591 -1.935 1.00 81.25 281 GLN A C 1
ATOM 2208 O O . GLN A 1 281 ? -16.167 2.397 -1.998 1.00 81.25 281 GLN A O 1
ATOM 2213 N N . ASN A 1 282 ? -16.755 4.540 -2.298 1.00 75.56 282 ASN A N 1
ATOM 2214 C CA . ASN A 1 282 ? -18.047 4.305 -2.930 1.00 75.56 282 ASN A CA 1
ATOM 2215 C C . ASN A 1 282 ? -17.891 4.370 -4.461 1.00 75.56 282 ASN A C 1
ATOM 2217 O O . ASN A 1 282 ? -17.960 5.443 -5.064 1.00 75.56 282 ASN A O 1
ATOM 2221 N N . LEU A 1 283 ? -17.673 3.224 -5.109 1.00 65.06 283 LEU A N 1
ATOM 2222 C CA . LEU A 1 283 ? -17.528 3.157 -6.570 1.00 65.06 283 LEU A CA 1
ATOM 2223 C C . LEU A 1 283 ? -18.821 3.498 -7.333 1.00 65.06 283 LEU A C 1
ATOM 2225 O O . LEU A 1 283 ? -18.743 3.956 -8.476 1.00 65.06 283 LEU A O 1
ATOM 2229 N N . GLU A 1 284 ? -19.985 3.304 -6.713 1.00 61.66 284 GLU A N 1
ATOM 2230 C CA . GLU A 1 284 ? -21.289 3.333 -7.384 1.00 61.66 284 GLU A CA 1
ATOM 2231 C C . GLU A 1 284 ? -22.003 4.695 -7.331 1.00 61.66 284 GLU A C 1
ATOM 2233 O O . GLU A 1 284 ? -22.994 4.874 -8.027 1.00 61.66 284 GLU A O 1
ATOM 2238 N N . ASN A 1 285 ? -21.509 5.662 -6.542 1.00 58.44 285 ASN A N 1
ATOM 2239 C CA . ASN A 1 285 ? -22.211 6.900 -6.134 1.00 58.44 285 ASN A CA 1
ATOM 2240 C C . ASN A 1 285 ? -23.474 6.691 -5.262 1.00 58.44 285 ASN A C 1
ATOM 2242 O O . ASN A 1 285 ? -24.078 7.675 -4.851 1.00 58.44 285 ASN A O 1
ATOM 2246 N N . ASN A 1 286 ? -23.849 5.458 -4.908 1.00 54.16 286 ASN A N 1
ATOM 2247 C CA . ASN A 1 286 ? -25.132 5.114 -4.262 1.00 54.16 286 ASN A CA 1
ATOM 2248 C C . ASN A 1 286 ? -25.277 5.522 -2.772 1.00 54.16 286 ASN A C 1
ATOM 2250 O O . ASN A 1 286 ? -26.140 4.995 -2.071 1.00 54.16 286 ASN A O 1
ATOM 2254 N N . PHE A 1 287 ? -24.409 6.396 -2.251 1.00 58.56 287 PHE A N 1
ATOM 2255 C CA . PHE A 1 287 ? -24.314 6.682 -0.815 1.00 58.56 287 PHE A CA 1
ATOM 2256 C C . PHE A 1 287 ? -23.616 8.014 -0.527 1.00 58.56 287 PHE A C 1
ATOM 2258 O O . PHE A 1 287 ? -22.544 8.293 -1.074 1.00 58.56 287 PHE A O 1
ATOM 2265 N N . CYS A 1 288 ? -24.222 8.782 0.380 1.00 60.28 288 CYS A N 1
ATOM 2266 C CA . CYS A 1 288 ? -23.871 10.160 0.713 1.00 60.28 288 CYS A CA 1
ATOM 2267 C C . CYS A 1 288 ? -24.007 10.461 2.225 1.00 60.28 288 CYS A C 1
ATOM 2269 O O . CYS A 1 288 ? -24.272 11.608 2.579 1.00 60.28 288 CYS A O 1
ATOM 2271 N N . ALA A 1 289 ? -23.909 9.486 3.142 1.00 57.12 289 ALA A N 1
ATOM 2272 C CA . ALA A 1 289 ? -24.062 9.825 4.563 1.00 57.12 289 ALA A CA 1
ATOM 2273 C C . ALA A 1 289 ? -22.902 10.698 5.065 1.00 57.12 289 ALA A C 1
ATOM 2275 O O . ALA A 1 289 ? -21.727 10.336 4.964 1.00 57.12 289 ALA A O 1
ATOM 2276 N N . ILE A 1 290 ? -23.275 11.829 5.658 1.00 63.09 290 ILE A N 1
ATOM 2277 C CA . ILE A 1 290 ? -22.424 12.634 6.528 1.00 63.09 290 ILE A CA 1
ATOM 2278 C C . ILE A 1 290 ? -22.795 12.209 7.948 1.00 63.09 290 ILE A C 1
ATOM 2280 O O . ILE A 1 290 ? -23.684 12.781 8.582 1.00 63.09 290 ILE A O 1
ATOM 2284 N N . ASP A 1 291 ? -22.171 11.119 8.389 1.00 77.06 291 ASP A N 1
ATOM 2285 C CA . ASP A 1 291 ? -22.352 10.541 9.719 1.00 77.06 291 ASP A CA 1
ATOM 2286 C C . ASP A 1 291 ? -20.991 10.410 10.409 1.00 77.06 291 ASP A C 1
ATOM 2288 O O . ASP A 1 291 ? -20.479 9.325 10.699 1.00 77.06 291 ASP A O 1
ATOM 2292 N N . ASP A 1 292 ? -20.349 11.564 10.584 1.00 87.12 292 ASP A N 1
ATOM 2293 C CA . ASP A 1 292 ? -19.059 11.654 11.248 1.00 87.12 292 ASP A CA 1
ATOM 2294 C C . ASP A 1 292 ? -19.154 11.058 12.666 1.00 87.12 292 ASP A C 1
ATOM 2296 O O . ASP A 1 292 ? -20.164 11.179 13.362 1.00 87.12 292 ASP A O 1
ATOM 2300 N N . GLY A 1 293 ? -18.119 10.325 13.077 1.00 91.31 293 GLY A N 1
ATOM 2301 C CA . GLY A 1 293 ? -18.134 9.485 14.274 1.00 91.31 293 GLY A CA 1
ATOM 2302 C C . GLY A 1 293 ? -18.705 8.068 14.099 1.00 91.31 293 GLY A C 1
ATOM 2303 O O . GLY A 1 293 ? -18.463 7.225 14.967 1.00 91.31 293 GLY A O 1
ATOM 2304 N N . ALA A 1 294 ? -19.390 7.742 12.996 1.00 91.50 294 ALA A N 1
ATOM 2305 C CA . ALA A 1 294 ? -19.834 6.370 12.725 1.00 91.50 294 ALA A CA 1
ATOM 2306 C C . ALA A 1 294 ? -18.652 5.396 12.527 1.00 91.50 294 ALA A C 1
ATOM 2308 O O . ALA A 1 294 ? -17.589 5.762 12.022 1.00 91.50 294 ALA A O 1
ATOM 2309 N N . GLY A 1 295 ? -18.821 4.135 12.935 1.00 93.56 295 GLY A N 1
ATOM 2310 C CA . GLY A 1 295 ? -17.760 3.124 12.871 1.00 93.56 295 GLY A CA 1
ATOM 2311 C C . GLY A 1 295 ? -17.655 2.397 11.526 1.00 93.56 295 GLY A C 1
ATOM 2312 O O . GLY A 1 295 ? -18.661 2.165 10.856 1.00 93.56 295 GLY A O 1
ATOM 2313 N N . PHE A 1 296 ? -16.434 1.993 11.167 1.00 93.94 296 PHE A N 1
ATOM 2314 C CA . PHE A 1 296 ? -16.139 1.060 10.072 1.00 93.94 296 PHE A CA 1
ATOM 2315 C C . PHE A 1 296 ? -15.895 -0.342 10.637 1.00 93.94 296 PHE A C 1
ATOM 2317 O O . PHE A 1 296 ? -14.905 -0.560 11.347 1.00 93.94 296 PHE A O 1
ATOM 2324 N N . MET A 1 297 ? -16.805 -1.274 10.336 1.00 94.19 297 MET A N 1
ATOM 2325 C CA . MET A 1 297 ? -16.867 -2.592 10.972 1.00 94.19 297 MET A CA 1
ATOM 2326 C C . MET A 1 297 ? -16.505 -3.710 9.991 1.00 94.19 297 MET A C 1
ATOM 2328 O O . MET A 1 297 ? -17.328 -4.091 9.160 1.00 94.19 297 MET A O 1
ATOM 2332 N N . ALA A 1 298 ? -15.300 -4.265 10.087 1.00 92.19 298 ALA A N 1
ATOM 2333 C CA . ALA A 1 298 ? -14.928 -5.445 9.306 1.00 92.19 298 ALA A CA 1
ATOM 2334 C C . ALA A 1 298 ? -15.496 -6.711 9.966 1.00 92.19 298 ALA A C 1
ATOM 2336 O O . ALA A 1 298 ? -15.383 -6.865 11.185 1.00 92.19 298 ALA A O 1
ATOM 2337 N N . SER A 1 299 ? -16.089 -7.617 9.186 1.00 88.56 299 SER A N 1
ATOM 2338 C CA . SER A 1 299 ? -16.449 -8.948 9.680 1.00 88.56 299 SER A CA 1
ATOM 2339 C C . SER A 1 299 ? -15.255 -9.903 9.630 1.00 88.56 299 SER A C 1
ATOM 2341 O O . SER A 1 299 ? -14.371 -9.795 8.778 1.00 88.56 299 SER A O 1
ATOM 2343 N N . VAL A 1 300 ? -15.230 -10.846 10.570 1.00 82.06 300 VAL A N 1
ATOM 2344 C CA . VAL A 1 300 ? -14.322 -11.994 10.576 1.00 82.06 300 VAL A CA 1
ATOM 2345 C C . VAL A 1 300 ? -15.154 -13.250 10.806 1.00 82.06 300 VAL A C 1
ATOM 2347 O O . VAL A 1 300 ? -15.788 -13.402 11.855 1.00 82.06 300 VAL A O 1
ATOM 2350 N N . GLU A 1 301 ? -15.142 -14.153 9.828 1.00 80.31 301 GLU A N 1
ATOM 2351 C CA . GLU A 1 301 ? -15.788 -15.459 9.927 1.00 80.31 301 GLU A CA 1
ATOM 2352 C C . GLU A 1 301 ? -15.148 -16.271 11.065 1.00 80.31 301 GLU A C 1
ATOM 2354 O O . GLU A 1 301 ? -13.937 -16.497 11.089 1.00 80.31 301 GLU A O 1
ATOM 2359 N N . THR A 1 302 ? -15.960 -16.668 12.046 1.00 73.56 302 THR A N 1
ATOM 2360 C CA . THR A 1 302 ? -15.511 -17.324 13.279 1.00 73.56 302 THR A CA 1
ATOM 2361 C C . THR A 1 302 ? -16.197 -18.678 13.438 1.00 73.56 302 THR A C 1
ATOM 2363 O O . THR A 1 302 ? -17.420 -18.777 13.341 1.00 73.56 302 THR A O 1
ATOM 2366 N N . GLU A 1 303 ? -15.417 -19.727 13.705 1.00 71.62 303 GLU A N 1
ATOM 2367 C CA . GLU A 1 303 ? -15.928 -21.087 13.913 1.00 71.62 303 GLU A CA 1
ATOM 2368 C C . GLU A 1 303 ? -16.645 -21.222 15.268 1.00 71.62 303 GLU A C 1
ATOM 2370 O O . GLU A 1 303 ? -16.123 -20.834 16.319 1.00 71.62 303 GLU A O 1
ATOM 2375 N N . LYS A 1 304 ? -17.850 -21.795 15.245 1.00 66.81 304 LYS A N 1
ATOM 2376 C CA . LYS A 1 304 ? -18.677 -22.141 16.405 1.00 66.81 304 LYS A CA 1
ATOM 2377 C C . LYS A 1 304 ? -19.078 -23.620 16.358 1.00 66.81 304 LYS A C 1
ATOM 2379 O O . LYS A 1 304 ? -18.863 -24.327 15.381 1.00 66.81 304 LYS A O 1
ATOM 2384 N N . TYR A 1 305 ? -19.677 -24.100 17.447 1.00 52.75 305 TYR A N 1
ATOM 2385 C CA . TYR A 1 305 ? -20.084 -25.503 17.607 1.00 52.75 305 TYR A CA 1
ATOM 2386 C C . TYR A 1 305 ? -21.225 -25.934 16.659 1.00 52.75 305 TYR A C 1
ATOM 2388 O O . TYR A 1 305 ? -21.475 -27.124 16.482 1.00 52.75 305 TYR A O 1
ATOM 2396 N N . ASP A 1 306 ? -21.926 -24.964 16.076 1.00 57.62 306 ASP A N 1
ATOM 2397 C CA . ASP A 1 306 ? -23.104 -25.090 15.219 1.00 57.62 306 ASP A CA 1
ATOM 2398 C C . ASP A 1 306 ? -22.886 -24.598 13.771 1.00 57.62 306 ASP A C 1
ATOM 2400 O O . ASP A 1 306 ? -23.766 -24.782 12.931 1.00 57.62 306 ASP A O 1
ATOM 2404 N N . GLY A 1 307 ? -21.714 -24.040 13.447 1.00 71.50 307 GLY A N 1
ATOM 2405 C CA . GLY A 1 307 ? -21.371 -23.545 12.110 1.00 71.50 307 GLY A CA 1
ATOM 2406 C C . GLY A 1 307 ? -20.314 -22.439 12.145 1.00 71.50 307 GLY A C 1
ATOM 2407 O O . GLY A 1 307 ? -19.580 -22.305 13.119 1.00 71.50 307 GLY A O 1
ATOM 2408 N N . TYR A 1 308 ? -20.258 -21.620 11.096 1.00 74.50 308 TYR A N 1
ATOM 2409 C CA . TYR A 1 308 ? -19.484 -20.375 11.081 1.00 74.50 308 TYR A CA 1
ATOM 2410 C C . TYR A 1 308 ? -20.412 -19.172 11.299 1.00 74.50 308 TYR A C 1
ATOM 2412 O O . TYR A 1 308 ? -21.559 -19.183 10.851 1.00 74.50 308 TYR A O 1
ATOM 2420 N N . GLN A 1 309 ? -19.927 -18.130 11.979 1.00 82.88 309 GLN A N 1
ATOM 2421 C CA . GLN A 1 309 ? -20.641 -16.859 12.138 1.00 82.88 309 GLN A CA 1
ATOM 2422 C C . GLN A 1 309 ? -19.689 -15.668 11.988 1.00 82.88 309 GLN A C 1
ATOM 2424 O O . GLN A 1 309 ? -18.601 -15.662 12.565 1.00 82.88 309 GLN A O 1
ATOM 2429 N N . ASP A 1 310 ? -20.123 -14.635 11.265 1.00 85.50 310 ASP A N 1
ATOM 2430 C CA . ASP A 1 310 ? -19.441 -13.339 11.224 1.00 85.50 310 ASP A CA 1
ATOM 2431 C C . ASP A 1 310 ? -19.437 -12.661 12.601 1.00 85.50 310 ASP A C 1
ATOM 2433 O O . ASP A 1 310 ? -20.490 -12.443 13.209 1.00 85.50 310 ASP A O 1
ATOM 2437 N N . VAL A 1 311 ? -18.255 -12.242 13.050 1.00 90.00 311 VAL A N 1
ATOM 2438 C CA . VAL A 1 311 ? -18.084 -11.329 14.186 1.00 90.00 311 VAL A CA 1
ATOM 2439 C C . VAL A 1 311 ? -17.546 -9.997 13.666 1.00 90.00 311 VAL A C 1
ATOM 2441 O O . VAL A 1 311 ? -16.532 -9.960 12.973 1.00 90.00 311 VAL A O 1
ATOM 2444 N N . TYR A 1 312 ? -18.234 -8.899 13.980 1.00 93.12 312 TYR A N 1
ATOM 2445 C CA . TYR A 1 312 ? -17.907 -7.554 13.499 1.00 93.12 312 TYR A CA 1
ATOM 2446 C C . TYR A 1 312 ? -16.984 -6.802 14.468 1.00 93.12 312 TYR A C 1
ATOM 2448 O O . TYR A 1 312 ? -17.303 -6.630 15.651 1.00 93.12 312 TYR A O 1
ATOM 2456 N N . TYR A 1 313 ? -15.864 -6.303 13.939 1.00 93.12 313 TYR A N 1
ATOM 2457 C CA . TYR A 1 313 ? -14.822 -5.581 14.668 1.00 93.12 313 TYR A CA 1
ATOM 2458 C C . TYR A 1 313 ? -14.632 -4.160 14.129 1.00 93.12 313 TYR A C 1
ATOM 2460 O O . TYR A 1 313 ? -14.537 -3.942 12.921 1.00 93.12 313 TYR A O 1
ATOM 2468 N N . MET A 1 314 ? -14.522 -3.188 15.034 1.00 93.88 314 MET A N 1
ATOM 2469 C CA . MET A 1 314 ? -14.381 -1.772 14.694 1.00 93.88 314 MET A CA 1
ATOM 2470 C C . MET A 1 314 ? -12.923 -1.404 14.382 1.00 93.88 314 MET A C 1
ATOM 2472 O O . MET A 1 314 ? -12.096 -1.308 15.288 1.00 93.88 314 MET A O 1
ATOM 2476 N N . LEU A 1 315 ? -12.613 -1.162 13.104 1.00 92.56 315 LEU A N 1
ATOM 2477 C CA . LEU A 1 315 ? -11.261 -0.796 12.642 1.00 92.56 315 LEU A CA 1
ATOM 2478 C C . LEU A 1 315 ? -11.084 0.711 12.390 1.00 92.56 315 LEU A C 1
ATOM 2480 O O . LEU A 1 315 ? -9.956 1.191 12.266 1.00 92.56 315 LEU A O 1
ATOM 2484 N N . GLY A 1 316 ? -12.169 1.490 12.357 1.00 92.75 316 GLY A N 1
ATOM 2485 C CA . GLY A 1 316 ? -12.064 2.940 12.208 1.00 92.75 316 GLY A CA 1
ATOM 2486 C C . GLY A 1 316 ? -13.306 3.739 12.579 1.00 92.75 316 GLY A C 1
ATOM 2487 O O . GLY A 1 316 ? -14.366 3.179 12.852 1.00 92.75 316 GLY A O 1
ATOM 2488 N N . VAL A 1 317 ? -13.137 5.063 12.568 1.00 93.38 317 VAL A N 1
ATOM 2489 C CA . VAL A 1 317 ? -14.151 6.085 12.885 1.00 93.38 317 VAL A CA 1
ATOM 2490 C C . VAL A 1 317 ? -14.242 7.082 11.731 1.00 93.38 317 VAL A C 1
ATOM 2492 O O . VAL A 1 317 ? -13.206 7.578 11.290 1.00 93.38 317 VAL A O 1
ATOM 2495 N N . MET A 1 318 ? -15.444 7.377 11.230 1.00 90.38 318 MET A N 1
ATOM 2496 C CA . MET A 1 318 ? -15.650 8.369 10.169 1.00 90.38 318 MET A CA 1
ATOM 2497 C C . MET A 1 318 ? -15.210 9.750 10.666 1.00 90.38 318 MET A C 1
ATOM 2499 O O . MET A 1 318 ? -15.590 10.161 11.759 1.00 90.38 318 MET A O 1
ATOM 2503 N N . SER A 1 319 ? -14.371 10.431 9.887 1.00 87.06 319 SER A N 1
ATOM 2504 C CA . SER A 1 319 ? -13.668 11.648 10.318 1.00 87.06 319 SER A CA 1
ATOM 2505 C C . SER A 1 319 ? -13.810 12.813 9.338 1.00 87.06 319 SER A C 1
ATOM 2507 O O . SER A 1 319 ? -13.789 13.968 9.755 1.00 87.06 319 SER A O 1
ATOM 2509 N N . ALA A 1 320 ? -13.946 12.526 8.040 1.00 77.31 320 ALA A N 1
ATOM 2510 C CA . ALA A 1 320 ? -14.368 13.520 7.061 1.00 77.31 320 ALA A CA 1
ATOM 2511 C C . ALA A 1 320 ? -15.082 12.843 5.879 1.00 77.31 320 ALA A C 1
ATOM 2513 O O . ALA A 1 320 ? -14.447 12.209 5.027 1.00 77.31 320 ALA A O 1
ATOM 2514 N N . GLY A 1 321 ? -16.411 12.975 5.837 1.00 58.03 321 GLY A N 1
ATOM 2515 C CA . GLY A 1 321 ? -17.264 12.464 4.754 1.00 58.03 321 GLY A CA 1
ATOM 2516 C C . GLY A 1 321 ? -17.508 13.422 3.587 1.00 58.03 321 GLY A C 1
ATOM 2517 O O . GLY A 1 321 ? -17.735 12.963 2.468 1.00 58.03 321 GLY A O 1
ATOM 2518 N N . GLY A 1 322 ? -17.426 14.738 3.797 1.00 52.78 322 GLY A N 1
ATOM 2519 C CA . GLY A 1 322 ? -17.767 15.728 2.773 1.00 52.78 322 GLY A CA 1
ATOM 2520 C C . GLY A 1 322 ? -17.330 17.153 3.100 1.00 52.78 322 GLY A C 1
ATOM 2521 O O . GLY A 1 322 ? -16.530 17.393 4.002 1.00 52.78 322 GLY A O 1
ATOM 2522 N N . SER A 1 323 ? -17.836 18.112 2.325 1.00 42.12 323 SER A N 1
ATOM 2523 C CA . SER A 1 323 ? -17.600 19.536 2.575 1.00 42.12 323 SER A CA 1
ATOM 2524 C C . SER A 1 323 ? -18.463 20.036 3.739 1.00 42.12 323 SER A C 1
ATOM 2526 O O . SER A 1 323 ? -19.603 19.604 3.906 1.00 42.12 323 SER A O 1
ATOM 2528 N N . ARG A 1 324 ? -17.976 21.039 4.487 1.00 44.41 324 ARG A N 1
ATOM 2529 C CA . ARG A 1 324 ? -18.746 21.734 5.545 1.00 44.41 324 ARG A CA 1
ATOM 2530 C C . ARG A 1 324 ? -19.978 22.507 5.001 1.00 44.41 324 ARG A C 1
ATOM 2532 O O . ARG A 1 324 ? -20.683 23.145 5.777 1.00 44.41 324 ARG A O 1
ATOM 2539 N N . SER A 1 325 ? -20.244 22.462 3.691 1.00 44.00 325 SER A N 1
ATOM 2540 C CA . SER A 1 325 ? -21.330 23.154 2.974 1.00 44.00 325 SER A CA 1
ATOM 2541 C C . SER A 1 325 ? -22.671 22.405 2.885 1.00 44.00 325 SER A C 1
ATOM 2543 O O . SER A 1 325 ? -23.608 22.987 2.353 1.00 44.00 325 SER A O 1
ATOM 2545 N N . HIS A 1 326 ? -22.803 21.184 3.429 1.00 49.28 326 HIS A N 1
ATOM 2546 C CA . HIS A 1 326 ? -23.989 20.316 3.240 1.00 49.28 326 HIS A CA 1
ATOM 2547 C C . HIS A 1 326 ? -24.235 19.937 1.762 1.00 49.28 326 HIS A C 1
ATOM 2549 O O . HIS A 1 326 ? -25.340 20.064 1.246 1.00 49.28 326 HIS A O 1
ATOM 2555 N N . GLU A 1 327 ? -23.193 19.462 1.079 1.00 52.25 327 GLU A N 1
ATOM 2556 C CA . GLU A 1 327 ? -23.262 18.954 -0.299 1.00 52.25 327 GLU A CA 1
ATOM 2557 C C . GLU A 1 327 ? -22.727 17.514 -0.330 1.00 52.25 327 GLU A C 1
ATOM 2559 O O . GLU A 1 327 ? -21.657 17.250 0.234 1.00 52.25 327 GLU A O 1
ATOM 2564 N N . CYS A 1 328 ? -23.423 16.577 -0.993 1.00 55.00 328 CYS A N 1
ATOM 2565 C CA . CYS A 1 328 ? -22.922 15.204 -1.113 1.00 55.00 328 CYS A CA 1
ATOM 2566 C C . CYS A 1 328 ? -21.552 15.164 -1.815 1.00 55.00 328 CYS A C 1
ATOM 2568 O O . CYS A 1 328 ? -21.320 15.769 -2.867 1.00 55.00 328 CYS A O 1
ATOM 2570 N N . ASN A 1 329 ? -20.634 14.395 -1.230 1.00 56.12 329 ASN A N 1
ATOM 2571 C CA . ASN A 1 329 ? -19.257 14.273 -1.675 1.00 56.12 329 ASN A CA 1
ATOM 2572 C C . ASN A 1 329 ? -19.121 13.464 -2.981 1.00 56.12 329 ASN A C 1
ATOM 2574 O O . ASN A 1 329 ? -18.861 12.259 -2.985 1.00 56.12 329 ASN A O 1
ATOM 2578 N N . THR A 1 330 ? -19.178 14.164 -4.115 1.00 54.25 330 THR A N 1
ATOM 2579 C CA . THR A 1 330 ? -18.960 13.604 -5.465 1.00 54.25 330 THR A CA 1
ATOM 2580 C C . THR A 1 330 ? -17.571 12.976 -5.690 1.00 54.25 330 THR A C 1
ATOM 2582 O O . THR A 1 330 ? -17.335 12.363 -6.734 1.00 54.25 330 THR A O 1
ATOM 2585 N N . ASN A 1 331 ? -16.648 13.068 -4.722 1.00 59.81 331 ASN A N 1
ATOM 2586 C CA . ASN A 1 331 ? -15.321 12.452 -4.789 1.00 59.81 331 ASN A CA 1
ATOM 2587 C C . ASN A 1 331 ? -15.305 10.958 -4.427 1.00 59.81 331 ASN A C 1
ATOM 2589 O O . ASN A 1 331 ? -14.221 10.392 -4.369 1.00 59.81 331 ASN A O 1
ATOM 2593 N N . ARG A 1 332 ? -16.448 10.290 -4.197 1.00 70.94 332 ARG A N 1
ATOM 2594 C CA . ARG A 1 332 ? -16.525 8.817 -4.022 1.00 70.94 332 ARG A CA 1
ATOM 2595 C C . ARG A 1 332 ? -15.694 8.230 -2.870 1.00 70.94 332 ARG A C 1
ATOM 2597 O O . ARG A 1 332 ? -15.520 7.016 -2.814 1.00 70.94 332 ARG A O 1
ATOM 2604 N N . VAL A 1 333 ? -15.138 9.055 -1.988 1.00 78.56 333 VAL A N 1
ATOM 2605 C CA . VAL A 1 333 ? -14.134 8.642 -1.002 1.00 78.56 333 VAL A CA 1
ATOM 2606 C C . VAL A 1 333 ? -14.355 9.398 0.305 1.00 78.56 333 VAL A C 1
ATOM 2608 O O . VAL A 1 333 ? -14.329 10.629 0.319 1.00 78.56 333 VAL A O 1
ATOM 2611 N N . THR A 1 334 ? -14.526 8.640 1.389 1.00 82.75 334 THR A N 1
ATOM 2612 C CA . THR A 1 334 ? -14.693 9.125 2.769 1.00 82.75 334 THR A CA 1
ATOM 2613 C C . THR A 1 334 ? -13.454 8.781 3.587 1.00 82.75 334 THR A C 1
ATOM 2615 O O . THR A 1 334 ? -12.893 7.695 3.427 1.00 82.75 334 THR A O 1
ATOM 2618 N N . VAL A 1 335 ? -13.026 9.684 4.471 1.00 85.69 335 VAL A N 1
ATOM 2619 C CA . VAL A 1 335 ? -11.837 9.510 5.317 1.00 85.69 335 VAL A CA 1
ATOM 2620 C C . VAL A 1 335 ? -12.226 9.002 6.706 1.00 85.69 335 VAL A C 1
ATOM 2622 O O . VAL A 1 335 ? -13.099 9.565 7.371 1.00 85.69 335 VAL A O 1
ATOM 2625 N N . PHE A 1 336 ? -11.531 7.957 7.154 1.00 90.12 336 PHE A N 1
ATOM 2626 C CA . PHE A 1 336 ? -11.697 7.317 8.457 1.00 90.12 336 PHE A CA 1
ATOM 2627 C C . PHE A 1 336 ? -10.397 7.384 9.265 1.00 90.12 336 PHE A C 1
ATOM 2629 O O . PHE A 1 336 ? -9.307 7.174 8.734 1.00 90.12 336 PHE A O 1
ATOM 2636 N N . SER A 1 337 ? -10.500 7.631 10.566 1.00 89.88 337 SER A N 1
ATOM 2637 C CA . SER A 1 337 ? -9.395 7.513 11.521 1.00 89.88 337 SER A CA 1
ATOM 2638 C C . SER A 1 337 ? -9.177 6.034 11.895 1.00 89.88 337 SER A C 1
ATOM 2640 O O . SER A 1 337 ? -10.136 5.345 12.241 1.00 89.88 337 SER A O 1
ATOM 2642 N N . ASN A 1 338 ? -7.938 5.529 11.788 1.00 88.38 338 ASN A N 1
ATOM 2643 C CA . ASN A 1 338 ? -7.567 4.123 12.027 1.00 88.38 338 ASN A CA 1
ATOM 2644 C C . ASN A 1 338 ? -7.416 3.805 13.525 1.00 88.38 338 ASN A C 1
ATOM 2646 O O . ASN A 1 338 ? -6.456 4.257 14.165 1.00 88.38 338 ASN A O 1
ATOM 2650 N N . MET A 1 339 ? -8.295 2.935 14.033 1.00 86.31 339 MET A N 1
ATOM 2651 C CA . MET A 1 339 ? -8.455 2.578 15.448 1.00 86.31 339 MET A CA 1
ATOM 2652 C C . MET A 1 339 ? -7.155 2.204 16.180 1.00 86.31 339 MET A C 1
ATOM 2654 O O . MET A 1 339 ? -7.049 2.442 17.382 1.00 86.31 339 MET A O 1
ATOM 2658 N N . TYR A 1 340 ? -6.135 1.707 15.472 1.00 77.94 340 TYR A N 1
ATOM 2659 C CA . TYR A 1 340 ? -4.793 1.450 16.017 1.00 77.94 340 TYR A CA 1
ATOM 2660 C C . TYR A 1 340 ? -4.240 2.618 16.839 1.00 77.94 340 TYR A C 1
ATOM 2662 O O . TYR A 1 340 ? -3.703 2.438 17.932 1.00 77.94 340 TYR A O 1
ATOM 2670 N N . ASN A 1 341 ? -4.454 3.841 16.360 1.00 66.50 341 ASN A N 1
ATOM 2671 C CA . ASN A 1 341 ? -3.935 5.038 17.009 1.00 66.50 341 ASN A CA 1
ATOM 2672 C C . ASN A 1 341 ? -4.646 5.286 18.352 1.00 66.50 341 ASN A C 1
ATOM 2674 O O . ASN A 1 341 ? -3.969 5.579 19.335 1.00 66.50 341 ASN A O 1
ATOM 2678 N N . LEU A 1 342 ? -5.963 5.041 18.436 1.00 71.62 342 LEU A N 1
ATOM 2679 C CA . LEU A 1 342 ? -6.746 5.170 19.673 1.00 71.62 342 LEU A CA 1
ATOM 2680 C C . LEU A 1 342 ? -6.186 4.294 20.803 1.00 71.62 342 LEU A C 1
ATOM 2682 O O . LEU A 1 342 ? -6.013 4.760 21.931 1.00 71.62 342 LEU A O 1
ATOM 2686 N N . PHE A 1 343 ? -5.852 3.040 20.479 1.00 62.47 343 PHE A N 1
ATOM 2687 C CA . PHE A 1 343 ? -5.243 2.092 21.417 1.00 62.47 343 PHE A CA 1
ATOM 2688 C C . PHE A 1 343 ? -3.855 2.537 21.876 1.00 62.47 343 PHE A C 1
ATOM 2690 O O . PHE A 1 343 ? -3.461 2.277 23.018 1.00 62.47 343 PHE A O 1
ATOM 2697 N N . THR A 1 344 ? -3.103 3.247 21.033 1.00 56.72 344 THR A N 1
ATOM 2698 C CA . THR A 1 344 ? -1.822 3.821 21.455 1.00 56.72 344 THR A CA 1
ATOM 2699 C C . THR A 1 344 ? -1.994 5.034 22.373 1.00 56.72 344 THR A C 1
ATOM 2701 O O . THR A 1 344 ? -1.280 5.092 23.378 1.00 56.72 344 THR A O 1
ATOM 2704 N N . SER A 1 345 ? -2.950 5.938 22.124 1.00 54.91 345 SER A N 1
ATOM 2705 C CA . SER A 1 345 ? -2.918 7.288 22.708 1.00 54.91 345 SER A CA 1
ATOM 2706 C C . SER A 1 345 ? -3.913 7.638 23.815 1.00 54.91 345 SER A C 1
ATOM 2708 O O . SER A 1 345 ? -3.577 8.509 24.623 1.00 54.91 345 SER A O 1
ATOM 2710 N N . LEU A 1 346 ? -5.087 7.000 23.929 1.00 56.50 346 LEU A N 1
ATOM 2711 C CA . LEU A 1 346 ? -6.028 7.380 24.996 1.00 56.50 346 LEU A CA 1
ATOM 2712 C C . LEU A 1 346 ? -5.474 7.035 26.398 1.00 56.50 346 LEU A C 1
ATOM 2714 O O . LEU A 1 346 ? -5.219 5.858 26.674 1.00 56.50 346 LEU A O 1
ATOM 2718 N N . PRO A 1 347 ? -5.323 8.012 27.324 1.00 45.16 347 PRO A N 1
ATOM 2719 C CA . PRO A 1 347 ? -4.729 7.757 28.641 1.00 45.16 347 PRO A CA 1
ATOM 2720 C C . PRO A 1 347 ? -5.628 6.966 29.599 1.00 45.16 347 PRO A C 1
ATOM 2722 O O . PRO A 1 347 ? -5.137 6.493 30.624 1.00 45.16 347 PRO A O 1
ATOM 2725 N N . ARG A 1 348 ? -6.936 6.876 29.315 1.00 50.56 348 ARG A N 1
ATOM 2726 C CA . ARG A 1 348 ? -7.943 6.210 30.162 1.00 50.56 348 ARG A CA 1
ATOM 2727 C C . ARG A 1 348 ? -8.850 5.241 29.402 1.00 50.56 348 ARG A C 1
ATOM 2729 O O . ARG A 1 348 ? -9.931 4.908 29.892 1.00 50.56 348 ARG A O 1
ATOM 2736 N N . PHE A 1 349 ? -8.416 4.744 28.242 1.00 51.62 349 PHE A N 1
ATOM 2737 C CA . PHE A 1 349 ? -9.031 3.528 27.706 1.00 51.62 349 PHE A CA 1
ATOM 2738 C C . PHE A 1 349 ? -8.872 2.413 28.761 1.00 51.62 349 PHE A C 1
ATOM 2740 O O . PHE A 1 349 ? -7.787 2.330 29.344 1.00 51.62 349 PHE A O 1
ATOM 2747 N N . PRO A 1 350 ? -9.920 1.627 29.081 1.00 43.03 350 PRO A N 1
ATOM 2748 C CA . PRO A 1 350 ? -9.930 0.749 30.254 1.00 43.03 350 PRO A CA 1
ATOM 2749 C C . PRO A 1 350 ? -8.813 -0.300 30.196 1.00 43.03 350 PRO A C 1
ATOM 2751 O O . PRO A 1 350 ? -8.930 -1.275 29.464 1.00 43.03 350 PRO A O 1
ATOM 2754 N N . ASP A 1 351 ? -7.766 -0.034 30.984 1.00 38.12 351 ASP A N 1
ATOM 2755 C CA . ASP A 1 351 ? -6.507 -0.755 31.209 1.00 38.12 351 ASP A CA 1
ATOM 2756 C C . ASP A 1 351 ? -5.800 -1.383 29.991 1.00 38.12 351 ASP A C 1
ATOM 2758 O O . ASP A 1 351 ? -6.329 -2.213 29.259 1.00 38.12 351 ASP A O 1
ATOM 2762 N N . LYS A 1 352 ? -4.502 -1.078 29.841 1.00 45.62 352 LYS A N 1
ATOM 2763 C CA . LYS A 1 352 ? -3.606 -1.772 28.899 1.00 45.62 352 LYS A CA 1
ATOM 2764 C C . LYS A 1 352 ? -2.928 -2.986 29.555 1.00 45.62 352 LYS A C 1
ATOM 2766 O O . LYS A 1 352 ? -1.869 -2.822 30.166 1.00 45.62 352 LYS A O 1
ATOM 2771 N N . PRO A 1 353 ? -3.461 -4.206 29.376 1.00 35.81 353 PRO A N 1
ATOM 2772 C CA . PRO A 1 353 ? -2.622 -5.402 29.341 1.00 35.81 353 PRO A CA 1
ATOM 2773 C C . PRO A 1 353 ? -2.925 -6.312 28.135 1.00 35.81 353 PRO A C 1
ATOM 2775 O O . PRO A 1 353 ? -3.986 -6.228 27.528 1.00 35.81 353 PRO A O 1
ATOM 2778 N N . ASN A 1 354 ? -1.968 -7.201 27.837 1.00 31.17 354 ASN A N 1
ATOM 2779 C CA . ASN A 1 354 ? -2.013 -8.340 26.905 1.00 31.17 354 ASN A CA 1
ATOM 2780 C C . ASN A 1 354 ? -3.413 -8.703 26.377 1.00 31.17 354 ASN A C 1
ATOM 2782 O O . ASN A 1 354 ? -4.201 -9.344 27.079 1.00 31.17 354 ASN A O 1
ATOM 2786 N N . VAL A 1 355 ? -3.704 -8.326 25.133 1.00 32.88 355 VAL A N 1
ATOM 2787 C CA . VAL A 1 355 ? -5.039 -8.507 24.566 1.00 32.88 355 VAL A CA 1
ATOM 2788 C C . VAL A 1 355 ? -5.239 -9.941 24.085 1.00 32.88 355 VAL A C 1
ATOM 2790 O O . VAL A 1 355 ? -4.400 -10.525 23.415 1.00 32.88 355 VAL A O 1
ATOM 2793 N N . SER A 1 356 ? -6.359 -10.524 24.500 1.00 28.17 356 SER A N 1
ATOM 2794 C CA . SER A 1 356 ? -6.962 -11.723 23.915 1.00 28.17 356 SER A CA 1
ATOM 2795 C C . SER A 1 356 ? -8.421 -11.756 24.373 1.00 28.17 356 SER A C 1
ATOM 2797 O O . SER A 1 356 ? -8.745 -12.332 25.409 1.00 28.17 356 SER A O 1
ATOM 2799 N N . VAL A 1 357 ? -9.292 -11.071 23.618 1.00 34.41 357 VAL A N 1
ATOM 2800 C CA . VAL A 1 357 ? -10.689 -10.751 23.982 1.00 34.41 357 VAL A CA 1
ATOM 2801 C C . VAL A 1 357 ? -10.794 -9.852 25.229 1.00 34.41 357 VAL A C 1
ATOM 2803 O O . VAL A 1 357 ? -10.400 -10.221 26.335 1.00 34.41 357 VAL A O 1
ATOM 2806 N N . ILE A 1 358 ? -11.356 -8.648 25.075 1.00 35.38 358 ILE A N 1
ATOM 2807 C CA . ILE A 1 358 ? -11.475 -7.673 26.174 1.00 35.38 358 ILE A CA 1
ATOM 2808 C C . ILE A 1 358 ? -12.388 -8.217 27.291 1.00 35.38 358 ILE A C 1
ATOM 2810 O O . ILE A 1 358 ? -13.603 -8.326 27.137 1.00 35.38 358 ILE A O 1
ATOM 2814 N N . ASN A 1 359 ? -11.782 -8.534 28.437 1.00 36.62 359 ASN A N 1
ATOM 2815 C CA . ASN A 1 359 ? -12.446 -9.023 29.645 1.00 36.62 359 ASN A CA 1
ATOM 2816 C C . ASN A 1 359 ? -12.537 -7.892 30.683 1.00 36.62 359 ASN A C 1
ATOM 2818 O O . ASN A 1 359 ? -11.522 -7.520 31.266 1.00 36.62 359 ASN A O 1
ATOM 2822 N N . ILE A 1 360 ? -13.741 -7.373 30.951 1.00 34.94 360 ILE A N 1
ATOM 2823 C CA . ILE A 1 360 ? -13.974 -6.324 31.961 1.00 34.94 360 ILE A CA 1
ATOM 2824 C C . ILE A 1 360 ? -14.953 -6.842 33.033 1.00 34.94 360 ILE A C 1
ATOM 2826 O O . ILE A 1 360 ? -16.143 -6.978 32.741 1.00 34.94 360 ILE A O 1
ATOM 2830 N N . PRO A 1 361 ? -14.497 -7.106 34.274 1.00 26.52 361 PRO A N 1
ATOM 2831 C CA . PRO A 1 361 ? -15.369 -7.190 35.444 1.00 26.52 361 PRO A CA 1
ATOM 2832 C C . PRO A 1 361 ? -15.816 -5.779 35.852 1.00 26.52 361 PRO A C 1
ATOM 2834 O O . PRO A 1 361 ? -15.022 -4.836 35.806 1.00 26.52 361 PRO A O 1
ATOM 2837 N N . ILE A 1 362 ? -17.074 -5.604 36.260 1.00 32.47 362 ILE A N 1
ATOM 2838 C CA . ILE A 1 362 ? -17.662 -4.267 36.402 1.00 32.47 362 ILE A CA 1
ATOM 2839 C C . ILE A 1 362 ? -17.622 -3.841 37.873 1.00 32.47 362 ILE A C 1
ATOM 2841 O O . ILE A 1 362 ? -18.466 -4.217 38.683 1.00 32.47 362 ILE A O 1
ATOM 2845 N N . VAL A 1 363 ? -16.617 -3.033 38.227 1.00 26.00 363 VAL A N 1
ATOM 2846 C CA . VAL A 1 363 ? -16.407 -2.546 39.602 1.00 26.00 363 VAL A CA 1
ATOM 2847 C C . VAL A 1 363 ? -17.486 -1.529 39.989 1.00 26.00 363 VAL A C 1
ATOM 2849 O O . VAL A 1 363 ? -17.364 -0.330 39.746 1.00 26.00 363 VAL A O 1
ATOM 2852 N N . THR A 1 364 ? -18.557 -2.007 40.622 1.00 29.89 364 THR A N 1
ATOM 2853 C CA . THR A 1 364 ? -19.645 -1.170 41.145 1.00 29.89 364 THR A CA 1
ATOM 2854 C C . THR A 1 364 ? -19.349 -0.654 42.558 1.00 29.89 364 THR A C 1
ATOM 2856 O O . THR A 1 364 ? -19.989 -1.078 43.521 1.00 29.89 364 THR A O 1
ATOM 2859 N N . GLU A 1 365 ? -18.417 0.291 42.699 1.00 25.88 365 GLU A N 1
ATOM 2860 C CA . GLU A 1 365 ? -18.304 1.101 43.922 1.00 25.88 365 GLU A CA 1
ATOM 2861 C C . GLU A 1 365 ? -18.796 2.532 43.675 1.00 25.88 365 GLU A C 1
ATOM 2863 O O . GLU A 1 365 ? -18.218 3.298 42.905 1.00 25.88 365 GLU A O 1
ATOM 2868 N N . ALA A 1 366 ? -19.888 2.906 44.347 1.00 25.30 366 ALA A N 1
ATOM 2869 C CA . ALA A 1 366 ? -20.345 4.290 44.387 1.00 25.30 366 ALA A CA 1
ATOM 2870 C C . ALA A 1 366 ? -19.411 5.123 45.290 1.00 25.30 366 ALA A C 1
ATOM 2872 O O . ALA A 1 366 ? -18.994 4.629 46.342 1.00 25.30 366 ALA A O 1
ATOM 2873 N N . PRO A 1 367 ? -19.104 6.389 44.944 1.00 27.14 367 PRO A N 1
ATOM 2874 C CA . PRO A 1 367 ? -18.172 7.209 45.713 1.00 27.14 367 PRO A CA 1
ATOM 2875 C C . PRO A 1 367 ? -18.718 7.496 47.118 1.00 27.14 367 PRO A C 1
ATOM 2877 O O . PRO A 1 367 ? -19.613 8.322 47.312 1.00 27.14 367 PRO A O 1
ATOM 2880 N N . THR A 1 368 ? -18.157 6.819 48.120 1.00 26.89 368 THR A N 1
ATOM 2881 C CA . THR A 1 368 ? -18.482 7.068 49.526 1.00 26.89 368 THR A CA 1
ATOM 2882 C C . THR A 1 368 ? -17.901 8.410 49.964 1.00 26.89 368 THR A C 1
ATOM 2884 O O . THR A 1 368 ? -16.688 8.619 49.974 1.00 26.89 368 THR A O 1
ATOM 2887 N N . VAL A 1 369 ? -18.775 9.341 50.359 1.00 30.05 369 VAL A N 1
ATOM 2888 C CA . VAL A 1 369 ? -18.370 10.644 50.906 1.00 30.05 369 VAL A CA 1
ATOM 2889 C C . VAL A 1 369 ? -17.813 10.439 52.316 1.00 30.05 369 VAL A C 1
ATOM 2891 O O . VAL A 1 369 ? -18.534 10.520 53.310 1.00 30.05 369 VAL A O 1
ATOM 2894 N N . THR A 1 370 ? -16.518 10.140 52.408 1.00 27.75 370 THR A N 1
ATOM 2895 C CA . THR A 1 370 ? -15.800 10.027 53.680 1.00 27.75 370 THR A CA 1
ATOM 2896 C C . THR A 1 370 ? -15.346 11.404 54.170 1.00 27.75 370 THR A C 1
ATOM 2898 O O . THR A 1 370 ? -14.788 12.217 53.435 1.00 27.75 370 THR A O 1
ATOM 2901 N N . SER A 1 371 ? -15.634 11.698 55.439 1.00 27.20 371 SER A N 1
ATOM 2902 C CA . SER A 1 371 ? -15.323 12.979 56.081 1.00 27.20 371 SER A CA 1
ATOM 2903 C C . SER A 1 371 ? -13.815 13.211 56.221 1.00 27.20 371 SER A C 1
ATOM 2905 O O . SER A 1 371 ? -13.084 12.303 56.613 1.00 27.20 371 SER A O 1
ATOM 2907 N N . ALA A 1 372 ? -13.366 14.446 55.982 1.00 26.00 372 ALA A N 1
ATOM 2908 C CA . ALA A 1 372 ? -11.951 14.813 55.997 1.00 26.00 372 ALA A CA 1
ATOM 2909 C C . ALA A 1 372 ? -11.249 14.542 57.353 1.00 26.00 372 ALA A C 1
ATOM 2911 O O . ALA A 1 372 ? -11.752 14.975 58.394 1.00 26.00 372 ALA A O 1
ATOM 2912 N N . PRO A 1 373 ? -10.058 13.909 57.362 1.00 28.78 373 PRO A N 1
ATOM 2913 C CA . PRO A 1 373 ? -9.239 13.767 58.561 1.00 28.78 373 PRO A CA 1
ATOM 2914 C C . PRO A 1 373 ? -8.421 15.040 58.842 1.00 28.78 373 PRO A C 1
ATOM 2916 O O . PRO A 1 373 ? -7.696 15.547 57.987 1.00 28.78 373 PRO A O 1
ATOM 2919 N N . THR A 1 374 ? -8.492 15.546 60.072 1.00 29.27 374 THR A N 1
ATOM 2920 C CA . THR A 1 374 ? -7.673 16.672 60.548 1.00 29.27 374 THR A CA 1
ATOM 2921 C C . THR A 1 374 ? -6.315 16.207 61.080 1.00 29.27 374 THR A C 1
ATOM 2923 O O . THR A 1 374 ? -6.284 15.512 62.096 1.00 29.27 374 THR A O 1
ATOM 2926 N N . THR A 1 375 ? -5.197 16.687 60.519 1.00 27.53 375 THR A N 1
ATOM 2927 C CA . THR A 1 375 ? -3.865 16.536 61.149 1.00 27.53 375 THR A CA 1
ATOM 2928 C C . THR A 1 375 ? -2.914 17.716 60.917 1.00 27.53 375 THR A C 1
ATOM 2930 O O . THR A 1 375 ? -2.559 18.033 59.789 1.00 27.53 375 THR A O 1
ATOM 2933 N N . SER A 1 376 ? -2.465 18.290 62.040 1.00 27.19 376 SER A N 1
ATOM 2934 C CA . SER A 1 376 ? -1.127 18.852 62.331 1.00 27.19 376 SER A CA 1
ATOM 2935 C C . SER A 1 376 ? -0.384 19.748 61.320 1.00 27.19 376 SER A C 1
ATOM 2937 O O . SER A 1 376 ? 0.112 19.315 60.285 1.00 27.19 376 SER A O 1
ATOM 2939 N N . THR A 1 377 ? -0.108 20.968 61.781 1.00 26.62 377 THR A N 1
ATOM 2940 C CA . THR A 1 377 ? 0.897 21.920 61.279 1.00 26.62 377 THR A CA 1
ATOM 2941 C C . THR A 1 377 ? 2.351 21.418 61.346 1.00 26.62 377 THR A C 1
ATOM 2943 O O . THR A 1 377 ? 2.795 21.022 62.424 1.00 26.62 377 THR A O 1
ATOM 2946 N N . VAL A 1 378 ? 3.136 21.616 60.275 1.00 27.50 378 VAL A N 1
ATOM 2947 C CA . VAL A 1 378 ? 4.611 21.788 60.308 1.00 27.50 378 VAL A CA 1
ATOM 2948 C C . VAL A 1 378 ? 5.016 22.852 59.265 1.00 27.50 378 VAL A C 1
ATOM 2950 O O . VAL A 1 378 ? 4.365 22.982 58.230 1.00 27.50 378 VAL A O 1
ATOM 2953 N N . SER A 1 379 ? 6.052 23.650 59.549 1.00 27.47 379 SER A N 1
ATOM 2954 C CA . SER A 1 379 ? 6.428 24.858 58.786 1.00 27.47 379 SER A CA 1
ATOM 2955 C C . SER A 1 379 ? 7.438 24.621 57.641 1.00 27.47 379 SER A C 1
ATOM 2957 O O . SER A 1 379 ? 8.307 23.759 57.776 1.00 27.47 379 SER A O 1
ATOM 2959 N N . PRO A 1 380 ? 7.426 25.438 56.563 1.00 27.81 380 PRO A N 1
ATOM 2960 C CA . PRO A 1 380 ? 8.412 25.379 55.476 1.00 27.81 380 PRO A CA 1
ATOM 2961 C C . PRO A 1 380 ? 9.653 26.281 55.703 1.00 27.81 380 PRO A C 1
ATOM 2963 O O . PRO A 1 380 ? 9.522 27.372 56.267 1.00 27.81 380 PRO A O 1
ATOM 2966 N N . PRO A 1 381 ? 10.851 25.902 55.207 1.00 28.91 381 PRO A N 1
ATOM 2967 C CA . PRO A 1 381 ? 12.054 26.736 55.266 1.00 28.91 381 PRO A CA 1
ATOM 2968 C C . PRO A 1 381 ? 12.262 27.630 54.021 1.00 28.91 381 PRO A C 1
ATOM 2970 O O . PRO A 1 381 ? 12.620 27.176 52.941 1.00 28.91 381 PRO A O 1
ATOM 2973 N N . THR A 1 382 ? 12.097 28.935 54.232 1.00 26.16 382 THR A N 1
ATOM 2974 C CA . THR A 1 382 ? 12.878 30.069 53.688 1.00 26.16 382 THR A CA 1
ATOM 2975 C C . THR A 1 382 ? 13.630 29.944 52.342 1.00 26.16 382 THR A C 1
ATOM 2977 O O . THR A 1 382 ? 14.698 29.337 52.269 1.00 26.16 382 THR A O 1
ATOM 2980 N N . ARG A 1 383 ? 13.286 30.817 51.375 1.00 25.25 383 ARG A N 1
ATOM 2981 C CA . ARG A 1 383 ? 14.319 31.570 50.627 1.00 25.25 383 ARG A CA 1
ATOM 2982 C C . ARG A 1 383 ? 13.906 33.020 50.329 1.00 25.25 383 ARG A C 1
ATOM 2984 O O . ARG A 1 383 ? 12.812 33.294 49.854 1.00 25.25 383 ARG A O 1
ATOM 2991 N N . GLN A 1 384 ? 14.806 33.946 50.652 1.00 25.28 384 GLN A N 1
ATOM 2992 C CA . GLN A 1 384 ? 14.720 35.402 50.456 1.00 25.28 384 GLN A CA 1
ATOM 2993 C C . GLN A 1 384 ? 15.497 35.822 49.179 1.00 25.28 384 GLN A C 1
ATOM 2995 O O . GLN A 1 384 ? 16.339 35.041 48.748 1.00 25.28 384 GLN A O 1
ATOM 3000 N N . THR A 1 385 ? 15.393 37.017 48.562 1.00 26.23 385 THR A N 1
ATOM 3001 C CA . THR A 1 385 ? 14.433 38.164 48.558 1.00 26.23 385 THR A CA 1
ATOM 3002 C C . THR A 1 385 ? 14.735 39.092 47.343 1.00 26.23 385 THR A C 1
ATOM 3004 O O . THR A 1 385 ? 15.750 38.908 46.678 1.00 26.23 385 THR A O 1
ATOM 3007 N N . THR A 1 386 ? 13.937 40.171 47.181 1.00 25.81 386 THR A N 1
ATOM 3008 C CA . THR A 1 386 ? 14.197 41.473 46.485 1.00 25.81 386 THR A CA 1
ATOM 3009 C C . THR A 1 386 ? 13.716 41.596 45.028 1.00 25.81 386 THR A C 1
ATOM 3011 O O . THR A 1 386 ? 13.789 40.612 44.309 1.00 25.81 386 THR A O 1
ATOM 3014 N N . ARG A 1 387 ? 13.219 42.735 44.488 1.00 26.33 387 ARG A N 1
ATOM 3015 C CA . ARG A 1 387 ? 12.773 44.119 44.904 1.00 26.33 387 ARG A CA 1
ATOM 3016 C C . ARG A 1 387 ? 12.079 44.737 43.637 1.00 26.33 387 ARG A C 1
ATOM 3018 O O . ARG A 1 387 ? 12.284 44.172 42.574 1.00 26.33 387 ARG A O 1
ATOM 3025 N N . TYR A 1 388 ? 11.330 45.853 43.528 1.00 24.14 388 TYR A N 1
ATOM 3026 C CA . TYR A 1 388 ? 10.653 46.914 44.330 1.00 24.14 388 TYR A CA 1
ATOM 3027 C C . TYR A 1 388 ? 9.786 47.751 43.313 1.00 24.14 388 TYR A C 1
ATOM 3029 O O . TYR A 1 388 ? 10.035 47.616 42.123 1.00 24.14 388 TYR A O 1
ATOM 3037 N N . ARG A 1 389 ? 8.836 48.678 43.590 1.00 25.95 389 ARG A N 1
ATOM 3038 C CA . ARG A 1 389 ? 8.071 49.154 44.779 1.00 25.95 389 ARG A CA 1
ATOM 3039 C C . ARG A 1 389 ? 7.016 50.219 44.346 1.00 25.95 389 ARG A C 1
ATOM 3041 O O . ARG A 1 389 ? 7.421 51.259 43.840 1.00 25.95 389 ARG A O 1
ATOM 3048 N N . THR A 1 390 ? 5.729 50.068 44.717 1.00 26.72 390 THR A N 1
ATOM 3049 C CA . THR A 1 390 ? 4.620 51.089 44.651 1.00 26.72 390 THR A CA 1
ATOM 3050 C C . THR A 1 390 ? 4.171 51.585 43.247 1.00 26.72 390 THR A C 1
ATOM 3052 O O . THR A 1 390 ? 4.906 51.390 42.294 1.00 26.72 390 THR A O 1
ATOM 3055 N N . ARG A 1 391 ? 2.981 52.194 43.022 1.00 24.83 391 ARG A N 1
ATOM 3056 C CA . ARG A 1 391 ? 1.969 52.836 43.915 1.00 24.83 391 ARG A CA 1
ATOM 3057 C C . ARG A 1 391 ? 0.532 52.786 43.314 1.00 24.83 391 ARG A C 1
ATOM 3059 O O . ARG A 1 391 ? 0.392 52.743 42.103 1.00 24.83 391 ARG A O 1
ATOM 3066 N N . ASN A 1 392 ? -0.502 52.869 44.160 1.00 31.02 392 ASN A N 1
ATOM 3067 C CA . ASN A 1 392 ? -1.943 53.112 43.850 1.00 31.02 392 ASN A CA 1
ATOM 3068 C C . ASN A 1 392 ? -2.393 54.393 44.647 1.00 31.02 392 ASN A C 1
ATOM 3070 O O . ASN A 1 392 ? -1.506 54.861 45.378 1.00 31.02 392 ASN A O 1
ATOM 3074 N N . PRO A 1 393 ? -3.634 54.988 44.627 1.00 43.56 393 PRO A N 1
ATOM 3075 C CA . PRO A 1 393 ? -4.969 54.328 44.541 1.00 43.56 393 PRO A CA 1
ATOM 3076 C C . PRO A 1 393 ? -6.212 55.104 43.943 1.00 43.56 393 PRO A C 1
ATOM 3078 O O . PRO A 1 393 ? -6.213 56.325 43.865 1.00 43.56 393 PRO A O 1
ATOM 3081 N N . ALA A 1 394 ? -7.335 54.376 43.739 1.00 28.64 394 ALA A N 1
ATOM 3082 C CA . ALA A 1 394 ? -8.774 54.777 43.882 1.00 28.64 394 ALA A CA 1
ATOM 3083 C C . ALA A 1 394 ? -9.388 55.906 42.974 1.00 28.64 394 ALA A C 1
ATOM 3085 O O . ALA A 1 394 ? -8.659 56.567 42.251 1.00 28.64 394 ALA A O 1
ATOM 3086 N N . SER A 1 395 ? -10.718 56.170 42.895 1.00 28.97 395 SER A N 1
ATOM 3087 C CA . SER A 1 395 ? -11.898 55.710 43.684 1.00 28.97 395 SER A CA 1
ATOM 3088 C C . SER A 1 395 ? -13.298 55.793 42.988 1.00 28.97 395 SER A C 1
ATOM 3090 O O . SER A 1 395 ? -13.704 56.882 42.596 1.00 28.97 395 SER A O 1
ATOM 3092 N N . ASN A 1 396 ? -14.084 54.701 43.067 1.00 27.98 396 ASN A N 1
ATOM 3093 C CA . ASN A 1 396 ? -15.548 54.598 43.361 1.00 27.98 396 ASN A CA 1
ATOM 3094 C C . ASN A 1 396 ? -16.671 55.223 42.443 1.00 27.98 396 ASN A C 1
ATOM 3096 O O . ASN A 1 396 ? -16.348 55.920 41.488 1.00 27.98 396 ASN A O 1
ATOM 3100 N N . PRO A 1 397 ? -17.989 54.882 42.636 1.00 54.56 397 PRO A N 1
ATOM 3101 C CA . PRO A 1 397 ? -18.937 54.674 41.512 1.00 54.56 397 PRO A CA 1
ATOM 3102 C C . PRO A 1 397 ? -20.350 55.327 41.626 1.00 54.56 397 PRO A C 1
ATOM 3104 O O . PRO A 1 397 ? -20.675 55.945 42.636 1.00 54.56 397 PRO A O 1
ATOM 3107 N N . THR A 1 398 ? -21.220 55.113 40.613 1.00 28.22 398 THR A N 1
ATOM 3108 C CA . THR A 1 398 ? -22.724 54.997 40.582 1.00 28.22 398 THR A CA 1
ATOM 3109 C C . THR A 1 398 ? -23.207 55.088 39.101 1.00 28.22 398 THR A C 1
ATOM 3111 O O . THR A 1 398 ? -22.390 55.444 38.261 1.00 28.22 398 THR A O 1
ATOM 3114 N N . ARG A 1 399 ? -24.436 54.770 38.629 1.00 26.98 399 ARG A N 1
ATOM 3115 C CA . ARG A 1 399 ? -25.712 54.245 39.189 1.00 26.98 399 ARG A CA 1
ATOM 3116 C C . ARG A 1 399 ? -26.504 53.472 38.091 1.00 26.98 399 ARG A C 1
ATOM 3118 O O . ARG A 1 399 ? -26.264 53.666 36.909 1.00 26.98 399 ARG A O 1
ATOM 3125 N N . VAL A 1 400 ? -27.505 52.686 38.498 1.00 29.39 400 VAL A N 1
ATOM 3126 C CA . VAL A 1 400 ? -28.594 52.033 37.703 1.00 29.39 400 VAL A CA 1
ATOM 3127 C C . VAL A 1 400 ? -29.871 52.934 37.895 1.00 29.39 400 VAL A C 1
ATOM 3129 O O . VAL A 1 400 ? -29.841 53.630 38.924 1.00 29.39 400 VAL A O 1
ATOM 3132 N N . PRO A 1 401 ? -30.968 53.012 37.060 1.00 43.25 401 PRO A N 1
ATOM 3133 C CA . PRO A 1 401 ? -31.729 51.836 36.569 1.00 43.25 401 PRO A CA 1
ATOM 3134 C C . PRO A 1 401 ? -32.737 51.867 35.354 1.00 43.25 401 PRO A C 1
ATOM 3136 O O . PRO A 1 401 ? -33.262 52.898 34.951 1.00 43.25 401 PRO A O 1
ATOM 3139 N N . THR A 1 402 ? -33.140 50.639 34.952 1.00 28.81 402 THR A N 1
ATOM 3140 C CA . THR A 1 402 ? -34.500 50.129 34.548 1.00 28.81 402 THR A CA 1
ATOM 3141 C C . THR A 1 402 ? -35.199 50.368 33.184 1.00 28.81 402 THR A C 1
ATOM 3143 O O . THR A 1 402 ? -35.187 51.458 32.631 1.00 28.81 402 THR A O 1
ATOM 3146 N N . THR A 1 403 ? -35.973 49.319 32.800 1.00 28.62 403 THR A N 1
ATOM 3147 C CA . THR A 1 403 ? -37.170 49.228 31.897 1.00 28.62 403 THR A CA 1
ATOM 3148 C C . THR A 1 403 ? -36.971 49.509 30.392 1.00 28.62 403 THR A C 1
ATOM 3150 O O . THR A 1 403 ? -36.547 50.594 30.034 1.00 28.62 403 THR A O 1
ATOM 3153 N N . SER A 1 404 ? -37.084 48.519 29.482 1.00 27.78 404 SER A N 1
ATOM 3154 C CA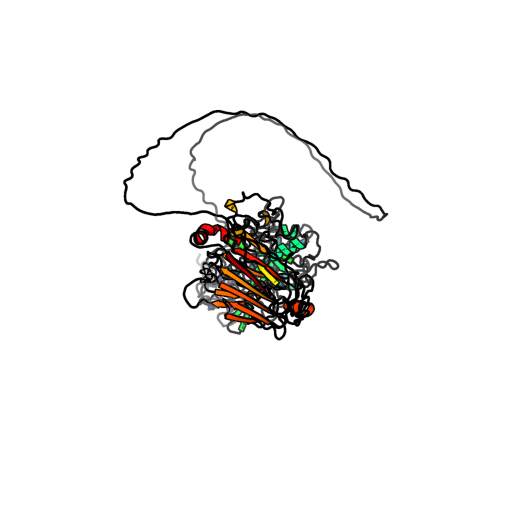 . SER A 1 404 ? -38.287 47.832 28.909 1.00 27.78 404 SER A CA 1
ATOM 3155 C C . SER A 1 404 ? -38.904 48.600 27.705 1.00 27.78 404 SER A C 1
ATOM 3157 O O . SER A 1 404 ? -38.720 49.803 27.617 1.00 27.78 404 SER A O 1
ATOM 3159 N N . THR A 1 405 ? -39.594 48.022 26.701 1.00 28.75 405 THR A N 1
ATOM 3160 C CA . THR A 1 405 ? -40.219 46.685 26.541 1.00 28.75 405 THR A CA 1
ATOM 3161 C C . THR A 1 405 ? -40.451 46.341 25.045 1.00 28.75 405 THR A C 1
ATOM 3163 O O . THR A 1 405 ? -40.906 47.215 24.325 1.00 28.75 405 THR A O 1
ATOM 3166 N N . ALA A 1 406 ? -40.261 45.068 24.653 1.00 27.47 406 ALA A N 1
ATOM 3167 C CA . ALA A 1 406 ? -41.021 44.254 23.665 1.00 27.47 406 ALA A CA 1
ATOM 3168 C C . ALA A 1 406 ? -41.338 44.686 22.194 1.00 27.47 406 ALA A C 1
ATOM 3170 O O . ALA A 1 406 ? -41.481 45.851 21.855 1.00 27.47 406 ALA A O 1
ATOM 3171 N N . ALA A 1 407 ? -41.630 43.636 21.400 1.00 26.34 407 ALA A N 1
ATOM 3172 C CA . ALA A 1 407 ? -42.420 43.551 20.153 1.00 26.34 407 ALA A CA 1
ATOM 3173 C C . ALA A 1 407 ? -41.753 43.781 18.767 1.00 26.34 407 ALA A C 1
ATOM 3175 O O . ALA A 1 407 ? -41.115 44.790 18.491 1.00 26.34 407 ALA A O 1
ATOM 3176 N N . SER A 1 408 ? -42.003 42.806 17.882 1.00 25.00 408 SER A N 1
ATOM 3177 C CA . SER A 1 408 ? -41.713 42.713 16.429 1.00 25.00 408 SER A CA 1
ATOM 3178 C C . SER A 1 408 ? -43.044 42.836 15.633 1.00 25.00 408 SER A C 1
ATOM 3180 O O . SER A 1 408 ? -44.066 43.089 16.277 1.00 25.00 408 SER A O 1
ATOM 3182 N N . PRO A 1 409 ? -43.168 42.500 14.321 1.00 51.06 409 PRO A N 1
ATOM 3183 C CA . PRO A 1 409 ? -42.261 42.480 13.146 1.00 51.06 409 PRO A CA 1
ATOM 3184 C C . PRO A 1 409 ? -42.915 43.384 12.030 1.00 51.06 409 PRO A C 1
ATOM 3186 O O . PRO A 1 409 ? -43.330 44.472 12.429 1.00 51.06 409 PRO A O 1
ATOM 3189 N N . PRO A 1 410 ? -43.166 43.048 10.725 1.00 51.56 410 PRO A N 1
ATOM 3190 C CA . PRO A 1 410 ? -42.618 42.075 9.743 1.00 51.56 410 PRO A CA 1
ATOM 3191 C C . PRO A 1 410 ? -42.379 42.655 8.299 1.00 51.56 410 PRO A C 1
ATOM 3193 O O . PRO A 1 410 ? -42.309 43.861 8.098 1.00 51.56 410 PRO A O 1
ATOM 3196 N N . THR A 1 411 ? -42.339 41.761 7.289 1.00 26.61 411 THR A N 1
ATOM 3197 C CA . THR A 1 411 ? -42.629 41.923 5.828 1.00 26.61 411 THR A CA 1
ATOM 3198 C C . THR A 1 411 ? -41.537 42.333 4.813 1.00 26.61 411 THR A C 1
ATOM 3200 O O . THR A 1 411 ? -41.352 43.496 4.487 1.00 26.61 411 THR A O 1
ATOM 3203 N N . SER A 1 412 ? -40.908 41.303 4.225 1.00 28.09 412 SER A N 1
ATOM 3204 C CA . SER A 1 412 ? -40.855 40.971 2.777 1.00 28.09 412 SER A CA 1
ATOM 3205 C C . SER A 1 412 ? -40.964 42.048 1.672 1.00 28.09 412 SER A C 1
ATOM 3207 O O . SER A 1 412 ? -42.032 42.637 1.497 1.00 28.09 412 SER A O 1
ATOM 3209 N N . SER A 1 413 ? -39.997 42.041 0.739 1.00 27.83 413 SER A N 1
ATOM 3210 C CA . SER A 1 413 ? -40.257 42.027 -0.720 1.00 27.83 413 SER A CA 1
ATOM 3211 C C . SER A 1 413 ? -39.018 41.624 -1.550 1.00 27.83 413 SER A C 1
ATOM 3213 O O . SER A 1 413 ? -37.882 41.904 -1.177 1.00 27.83 413 SER A O 1
ATOM 3215 N N . SER A 1 414 ? -39.263 40.984 -2.696 1.00 26.09 414 SER A N 1
ATOM 3216 C CA . SER A 1 414 ? -38.315 40.709 -3.801 1.00 26.09 414 SER A CA 1
ATOM 3217 C C . SER A 1 414 ? -38.936 41.268 -5.104 1.00 26.09 414 SER A C 1
ATOM 3219 O O . SER A 1 414 ? -40.074 41.745 -5.036 1.00 26.09 414 SER A O 1
ATOM 3221 N N . PRO A 1 415 ? -38.355 41.105 -6.314 1.00 47.97 415 PRO A N 1
ATOM 3222 C CA . PRO A 1 415 ? -36.949 40.921 -6.718 1.00 47.97 415 PRO A CA 1
ATOM 3223 C C . PRO A 1 415 ? -36.505 41.951 -7.802 1.00 47.97 415 PRO A C 1
ATOM 3225 O O . PRO A 1 415 ? -37.339 42.673 -8.348 1.00 47.97 415 PRO A O 1
ATOM 3228 N N . SER A 1 416 ? -35.227 41.957 -8.214 1.00 28.22 416 SER A N 1
ATOM 3229 C CA . SER A 1 416 ? -34.806 42.552 -9.506 1.00 28.22 416 SER A CA 1
ATOM 3230 C C . SER A 1 416 ? -33.430 42.062 -9.998 1.00 28.22 416 SER A C 1
ATOM 3232 O O . SER A 1 416 ? -32.422 42.319 -9.344 1.00 28.22 416 SER A O 1
ATOM 3234 N N . ASP A 1 417 ? -33.399 41.434 -11.175 1.00 29.09 417 ASP A N 1
ATOM 3235 C CA . ASP A 1 417 ? -32.229 41.306 -12.073 1.00 29.09 417 ASP A CA 1
ATOM 3236 C C . ASP A 1 417 ? -32.173 42.570 -12.975 1.00 29.09 417 ASP A C 1
ATOM 3238 O O . ASP A 1 417 ? -33.245 43.148 -13.213 1.00 29.09 417 ASP A O 1
ATOM 3242 N N . PRO A 1 418 ? -30.996 43.083 -13.419 1.00 41.75 418 PRO A N 1
ATOM 3243 C CA . PRO A 1 418 ? -30.515 42.694 -14.760 1.00 41.75 418 PRO A CA 1
ATOM 3244 C C . PRO A 1 418 ? -28.979 42.760 -15.036 1.00 41.75 418 PRO A C 1
ATOM 3246 O O . PRO A 1 418 ? -28.336 43.789 -14.848 1.00 41.75 418 PRO A O 1
ATOM 3249 N N . THR A 1 419 ? -28.462 41.722 -15.710 1.00 27.42 419 THR A N 1
ATOM 3250 C CA . THR A 1 419 ? -27.537 41.764 -16.889 1.00 27.42 419 THR A CA 1
ATOM 3251 C C . THR A 1 419 ? -26.117 42.399 -16.868 1.00 27.42 419 THR A C 1
ATOM 3253 O O . THR A 1 419 ? -25.984 43.603 -16.686 1.00 27.42 419 THR A O 1
ATOM 3256 N N . TYR A 1 420 ? -25.136 41.628 -17.402 1.00 28.00 420 TYR A N 1
ATOM 3257 C CA . TYR A 1 420 ? -23.935 42.044 -18.197 1.00 28.00 420 TYR A CA 1
ATOM 3258 C C . TYR A 1 420 ? -22.842 42.910 -17.489 1.00 28.00 420 TYR A C 1
ATOM 3260 O O . TYR A 1 420 ? -23.110 43.555 -16.487 1.00 28.00 420 TYR A O 1
ATOM 3268 N N . ASP A 1 421 ? -21.558 42.976 -17.900 1.00 26.48 421 ASP A N 1
ATOM 3269 C CA . ASP A 1 421 ? -20.790 42.393 -19.033 1.00 26.48 421 ASP A CA 1
ATOM 3270 C C . ASP A 1 421 ? -19.329 42.020 -18.597 1.00 26.48 421 ASP A C 1
ATOM 3272 O O . ASP A 1 421 ? -19.017 41.946 -17.410 1.00 26.48 421 ASP A O 1
ATOM 3276 N N . LYS A 1 422 ? -18.432 41.748 -19.557 1.00 28.00 422 LYS A N 1
ATOM 3277 C CA . LYS A 1 422 ? -17.101 41.114 -19.423 1.00 28.00 422 LYS A CA 1
ATOM 3278 C C . LYS A 1 422 ? -15.919 41.977 -18.917 1.00 28.00 422 LYS A C 1
ATOM 3280 O O . LYS A 1 422 ? -15.808 43.158 -19.229 1.00 28.00 422 LYS A O 1
ATOM 3285 N N . ALA A 1 423 ? -14.904 41.222 -18.462 1.00 26.36 423 ALA A N 1
ATOM 3286 C CA . ALA A 1 423 ? -13.461 41.328 -18.778 1.00 26.36 423 ALA A CA 1
ATOM 3287 C C . ALA A 1 423 ? -12.516 42.248 -17.973 1.00 26.36 423 ALA A C 1
ATOM 3289 O O . ALA A 1 423 ? -12.866 43.334 -17.528 1.00 26.36 423 ALA A O 1
ATOM 3290 N N . SER A 1 424 ? -11.242 41.815 -18.013 1.00 26.83 424 SER A N 1
ATOM 3291 C CA . SER A 1 424 ? -9.968 42.537 -17.799 1.00 26.83 424 SER A CA 1
ATOM 3292 C C . SER A 1 424 ? -9.211 42.229 -16.498 1.00 26.83 424 SER A C 1
ATOM 3294 O O . SER A 1 424 ? -9.587 42.651 -15.411 1.00 26.83 424 SER A O 1
ATOM 3296 N N . ASP A 1 425 ? -8.081 41.541 -16.682 1.00 32.78 425 ASP A N 1
ATOM 3297 C CA . ASP A 1 425 ? -6.861 41.570 -15.856 1.00 32.78 425 ASP A CA 1
ATOM 3298 C C . ASP A 1 425 ? -6.371 43.033 -15.671 1.00 32.78 425 ASP A C 1
ATOM 3300 O O . ASP A 1 425 ? -6.652 43.865 -16.546 1.00 32.78 425 ASP A O 1
ATOM 3304 N N . PRO A 1 426 ? -5.634 43.384 -14.594 1.00 41.91 426 PRO A N 1
ATOM 3305 C CA . PRO A 1 426 ? -4.191 43.566 -14.814 1.00 41.91 426 PRO A CA 1
ATOM 3306 C C . PRO A 1 426 ? -3.248 43.252 -13.624 1.00 41.91 426 PRO A C 1
ATOM 3308 O O . PRO A 1 426 ? -3.349 43.821 -12.540 1.00 41.91 426 PRO A O 1
ATOM 3311 N N . ALA A 1 427 ? -2.219 42.458 -13.921 1.00 27.59 427 ALA A N 1
ATOM 3312 C CA . ALA A 1 427 ? -0.780 42.736 -13.751 1.00 27.59 427 ALA A CA 1
ATOM 3313 C C . ALA A 1 427 ? -0.252 43.588 -12.556 1.00 27.59 427 ALA A C 1
ATOM 3315 O O . ALA A 1 427 ? -0.481 44.788 -12.465 1.00 27.59 427 ALA A O 1
ATOM 3316 N N . TYR A 1 428 ? 0.640 42.955 -11.776 1.00 30.97 428 TYR A N 1
ATOM 3317 C CA . TYR A 1 428 ? 1.951 43.437 -11.269 1.00 30.97 428 TYR A CA 1
ATOM 3318 C C . TYR A 1 428 ? 2.245 44.945 -11.069 1.00 30.97 428 TYR A C 1
ATOM 3320 O O . TYR A 1 428 ? 2.289 45.705 -12.032 1.00 30.97 428 TYR A O 1
ATOM 3328 N N . ASP A 1 429 ? 2.786 45.287 -9.886 1.00 26.59 429 ASP A N 1
ATOM 3329 C CA . ASP A 1 429 ? 3.855 46.303 -9.753 1.00 26.59 429 ASP A CA 1
ATOM 3330 C C . ASP A 1 429 ? 4.827 45.997 -8.574 1.00 26.59 429 ASP A C 1
ATOM 3332 O O . ASP A 1 429 ? 4.623 45.032 -7.833 1.00 26.59 429 ASP A O 1
ATOM 3336 N N . LYS A 1 430 ? 5.922 46.764 -8.425 1.00 30.36 430 LYS A N 1
ATOM 3337 C CA . LYS A 1 430 ? 7.063 46.531 -7.506 1.00 30.36 430 LYS A CA 1
ATOM 3338 C C . LYS A 1 430 ? 7.292 47.648 -6.471 1.00 30.36 430 LYS A C 1
ATOM 3340 O O . LYS A 1 430 ? 7.451 48.803 -6.847 1.00 30.36 430 LYS A O 1
ATOM 3345 N N . ALA A 1 431 ? 7.541 47.269 -5.212 1.00 26.58 431 ALA A N 1
ATOM 3346 C CA . ALA A 1 431 ? 8.303 48.021 -4.189 1.00 26.58 431 ALA A CA 1
ATOM 3347 C C . ALA A 1 431 ? 8.526 47.119 -2.944 1.00 26.58 431 ALA A C 1
ATOM 3349 O O . ALA A 1 431 ? 7.713 46.230 -2.716 1.00 26.58 431 ALA A O 1
ATOM 3350 N N . SER A 1 432 ? 9.550 47.259 -2.089 1.00 29.06 432 SER A N 1
ATOM 3351 C CA . SER A 1 432 ? 10.818 48.016 -2.150 1.00 29.06 432 SER A CA 1
ATOM 3352 C C . SER A 1 432 ? 11.826 47.476 -1.107 1.00 29.06 432 SER A C 1
ATOM 3354 O O . SER A 1 432 ? 11.432 46.836 -0.136 1.00 29.06 432 SER A O 1
ATOM 3356 N N . ASP A 1 433 ? 13.114 47.763 -1.309 1.00 29.48 433 ASP A N 1
ATOM 3357 C CA . ASP A 1 433 ? 14.271 47.426 -0.449 1.00 29.48 433 ASP A CA 1
ATOM 3358 C C . ASP A 1 433 ? 14.335 48.245 0.869 1.00 29.48 433 ASP A C 1
ATOM 3360 O O . ASP A 1 433 ? 13.724 49.318 0.949 1.00 29.48 433 ASP A O 1
ATOM 3364 N N . PRO A 1 434 ? 15.086 47.785 1.894 1.00 39.16 434 PRO A N 1
ATOM 3365 C CA . PRO A 1 434 ? 16.083 48.681 2.499 1.00 39.16 434 PRO A CA 1
ATOM 3366 C C . PRO A 1 434 ? 17.445 48.037 2.869 1.00 39.16 434 PRO A C 1
ATOM 3368 O O . PRO A 1 434 ? 17.535 47.090 3.652 1.00 39.16 434 PRO A O 1
ATOM 3371 N N . THR A 1 435 ? 18.528 48.681 2.425 1.00 30.34 435 THR A N 1
ATOM 3372 C CA . THR A 1 435 ? 19.938 48.395 2.772 1.00 30.34 435 THR A CA 1
ATOM 3373 C C . THR A 1 435 ? 20.441 49.105 4.043 1.00 30.34 435 THR A C 1
ATOM 3375 O O . THR A 1 435 ? 20.081 50.256 4.269 1.00 30.34 435 THR A O 1
ATOM 3378 N N . TYR A 1 436 ? 21.341 48.452 4.810 1.00 27.92 436 TYR A N 1
ATOM 3379 C CA . TYR A 1 436 ? 22.468 48.991 5.635 1.00 27.92 436 TYR A CA 1
ATOM 3380 C C . TYR A 1 436 ? 23.083 47.835 6.493 1.00 27.92 436 TYR A C 1
ATOM 3382 O O . TYR A 1 436 ? 22.327 46.989 6.952 1.00 27.92 436 TYR A O 1
ATOM 3390 N N . ASP A 1 437 ? 24.386 47.703 6.810 1.00 27.81 437 ASP A N 1
ATOM 3391 C CA . ASP A 1 437 ? 25.616 48.313 6.265 1.00 27.81 437 ASP A CA 1
ATOM 3392 C C . ASP A 1 437 ? 26.906 47.483 6.583 1.00 27.81 437 ASP A C 1
ATOM 3394 O O . ASP A 1 437 ? 26.915 46.635 7.470 1.00 27.81 437 ASP A O 1
ATOM 3398 N N . LYS A 1 438 ? 27.990 47.769 5.843 1.00 28.16 438 LYS A N 1
ATOM 3399 C CA . LYS A 1 438 ? 29.443 47.424 5.958 1.00 28.16 438 LYS A CA 1
ATOM 3400 C C . LYS A 1 438 ? 30.005 46.481 7.064 1.00 28.16 438 LYS A C 1
ATOM 3402 O O . LYS A 1 438 ? 30.169 46.858 8.218 1.00 28.16 438 LYS A O 1
ATOM 3407 N N . ALA A 1 439 ? 30.532 45.342 6.593 1.00 29.02 439 ALA A N 1
ATOM 3408 C CA . ALA A 1 439 ? 31.925 44.832 6.676 1.00 29.02 439 ALA A CA 1
ATOM 3409 C C . ALA A 1 439 ? 32.927 45.245 7.799 1.00 29.02 439 ALA A C 1
ATOM 3411 O O . ALA A 1 439 ? 33.238 46.424 7.962 1.00 29.02 439 ALA A O 1
ATOM 3412 N N . VAL A 1 440 ? 33.611 44.235 8.378 1.00 27.36 440 VAL A N 1
ATOM 3413 C CA . VAL A 1 440 ? 34.961 44.293 9.008 1.00 27.36 440 VAL A CA 1
ATOM 3414 C C . VAL A 1 440 ? 35.711 42.961 8.773 1.00 27.36 440 VAL A C 1
ATOM 3416 O O . VAL A 1 440 ? 35.096 41.905 8.870 1.00 27.36 440 VAL A O 1
ATOM 3419 N N . ASP A 1 441 ? 37.022 43.017 8.503 1.00 28.23 441 ASP A N 1
ATOM 3420 C CA . ASP A 1 441 ? 37.993 41.900 8.386 1.00 28.23 441 ASP A CA 1
ATOM 3421 C C . ASP A 1 441 ? 39.432 42.491 8.476 1.00 28.23 441 ASP A C 1
ATOM 3423 O O . ASP A 1 441 ? 39.557 43.697 8.223 1.00 28.23 441 ASP A O 1
ATOM 3427 N N . PRO A 1 442 ? 40.537 41.761 8.773 1.00 53.75 442 PRO A N 1
ATOM 3428 C CA . PRO A 1 442 ? 40.723 40.442 9.410 1.00 53.75 442 PRO A CA 1
ATOM 3429 C C . PRO A 1 442 ? 41.504 40.520 10.747 1.00 53.75 442 PRO A C 1
ATOM 3431 O O . PRO A 1 442 ? 42.081 41.555 11.081 1.00 53.75 442 PRO A O 1
ATOM 3434 N N . THR A 1 443 ? 41.678 39.398 11.470 1.00 26.64 443 THR A N 1
ATOM 3435 C CA . THR A 1 443 ? 42.999 39.073 12.076 1.00 26.64 443 THR A CA 1
ATOM 3436 C C . THR A 1 443 ? 43.188 37.610 12.508 1.00 26.64 443 THR A C 1
ATOM 3438 O O . THR A 1 443 ? 42.265 36.898 12.882 1.00 26.64 443 THR A O 1
ATOM 3441 N N . SER A 1 444 ? 44.457 37.206 12.463 1.00 26.22 444 SER A N 1
ATOM 3442 C CA . SER A 1 444 ? 45.085 35.939 12.856 1.00 26.22 444 SER A CA 1
ATOM 3443 C C . SER A 1 444 ? 44.593 35.216 14.121 1.00 26.22 444 SER A C 1
ATOM 3445 O O . SER A 1 444 ? 44.444 35.831 15.175 1.00 26.22 444 SER A O 1
ATOM 3447 N N . ASN A 1 445 ? 44.719 33.883 14.098 1.00 27.73 445 ASN A N 1
ATOM 3448 C CA . ASN A 1 445 ? 45.628 33.225 15.047 1.00 27.73 445 ASN A CA 1
ATOM 3449 C C . ASN A 1 445 ? 46.288 31.966 14.455 1.00 27.73 445 ASN A C 1
ATOM 3451 O O . ASN A 1 445 ? 45.651 31.206 13.731 1.00 27.73 445 ASN A O 1
ATOM 3455 N N . GLN A 1 446 ? 47.571 31.753 14.762 1.00 26.86 446 GLN A N 1
ATOM 3456 C CA . GLN A 1 446 ? 48.314 30.530 14.434 1.00 26.86 446 GLN A CA 1
ATOM 3457 C C . GLN A 1 446 ? 48.533 29.692 15.693 1.00 26.86 446 GLN A C 1
ATOM 3459 O O . GLN A 1 446 ? 48.856 30.247 16.738 1.00 26.86 446 GLN A O 1
ATOM 3464 N N . ASN A 1 447 ? 48.454 28.368 15.556 1.00 27.66 447 ASN A N 1
ATOM 3465 C CA . ASN A 1 447 ? 49.239 27.373 16.298 1.00 27.66 447 ASN A CA 1
ATOM 3466 C C . ASN A 1 447 ? 48.877 25.969 15.778 1.00 27.66 447 ASN A C 1
ATOM 3468 O O . ASN A 1 447 ? 47.714 25.727 15.481 1.00 27.66 447 ASN A O 1
ATOM 3472 N N . SER A 1 448 ? 49.754 24.969 15.735 1.00 28.55 448 SER A N 1
ATOM 3473 C CA . SER A 1 448 ? 51.188 24.890 15.396 1.00 28.55 448 SER A CA 1
ATOM 3474 C C . SER A 1 448 ? 51.532 23.389 15.389 1.00 28.55 448 SER A C 1
ATOM 3476 O O . SER A 1 448 ? 51.016 22.630 16.207 1.00 28.55 448 SER A O 1
ATOM 3478 N N . LEU A 1 449 ? 52.345 22.922 14.437 1.00 28.94 449 LEU A N 1
ATOM 3479 C CA . LEU A 1 449 ? 52.755 21.509 14.377 1.00 28.94 449 LEU A CA 1
ATOM 3480 C C . LEU A 1 449 ? 53.852 21.210 15.414 1.00 28.94 449 LEU A C 1
ATOM 3482 O O . LEU A 1 449 ? 54.565 22.115 15.851 1.00 28.94 449 LEU A O 1
ATOM 3486 N N . PRO A 1 450 ? 54.085 19.922 15.705 1.00 34.66 450 PRO A N 1
ATOM 3487 C CA . PRO A 1 450 ? 55.415 19.408 15.378 1.00 34.66 450 PRO A CA 1
ATOM 3488 C C . PRO A 1 450 ? 55.362 18.164 14.482 1.00 34.66 450 PRO A C 1
ATOM 3490 O O . PRO A 1 450 ? 54.497 17.303 14.615 1.00 34.66 450 PRO A O 1
ATOM 3493 N N . ALA A 1 451 ? 56.333 18.063 13.575 1.00 29.25 451 ALA A N 1
ATOM 3494 C CA . ALA A 1 451 ? 56.563 16.881 12.751 1.00 29.25 451 ALA A CA 1
ATOM 3495 C C . ALA A 1 451 ? 57.636 15.975 13.376 1.00 29.25 451 ALA A C 1
ATOM 3497 O O . ALA A 1 451 ? 58.490 16.454 14.118 1.00 29.25 451 ALA A O 1
ATOM 3498 N N . ASN A 1 452 ? 57.648 14.693 13.002 1.00 27.14 452 ASN A N 1
ATOM 3499 C CA . ASN A 1 452 ? 58.843 13.849 13.058 1.00 27.14 452 ASN A CA 1
ATOM 3500 C C . ASN A 1 452 ? 58.752 12.724 12.015 1.00 27.14 452 ASN A C 1
ATOM 3502 O O . ASN A 1 452 ? 57.825 11.919 12.042 1.00 27.14 452 ASN A O 1
ATOM 3506 N N . PHE A 1 453 ? 59.741 12.660 11.122 1.00 28.84 453 PHE A N 1
ATOM 3507 C CA . PHE A 1 453 ? 60.071 11.450 10.359 1.00 28.84 453 PHE A CA 1
ATOM 3508 C C . PHE A 1 453 ? 61.020 10.569 11.197 1.00 28.84 453 PHE A C 1
ATOM 3510 O O . PHE A 1 453 ? 61.638 11.055 12.147 1.00 28.84 453 PHE A O 1
ATOM 3517 N N . PRO A 1 454 ? 61.200 9.293 10.825 1.00 31.81 454 PRO A N 1
ATOM 3518 C CA . PRO A 1 454 ? 62.464 9.002 10.143 1.00 31.81 454 PRO A CA 1
ATOM 3519 C C . PRO A 1 454 ? 62.312 8.119 8.896 1.00 31.81 454 PRO A C 1
ATOM 3521 O O . PRO A 1 454 ? 61.420 7.284 8.784 1.00 31.81 454 PRO A O 1
ATOM 3524 N N . THR A 1 455 ? 63.244 8.290 7.962 1.00 27.86 455 THR A N 1
ATOM 3525 C CA . THR A 1 455 ? 63.406 7.465 6.758 1.00 27.86 455 THR A CA 1
ATOM 3526 C C . THR A 1 455 ? 64.374 6.306 6.992 1.00 27.86 455 THR A C 1
ATOM 3528 O O . THR A 1 455 ? 65.479 6.542 7.484 1.00 27.86 455 THR A O 1
ATOM 3531 N N . SER A 1 456 ? 64.066 5.107 6.496 1.00 29.27 456 SER A N 1
ATOM 3532 C CA . SER A 1 456 ? 65.092 4.107 6.165 1.00 29.27 456 SER A CA 1
ATOM 3533 C C . SER A 1 456 ? 64.636 3.135 5.069 1.00 29.27 456 SER A C 1
ATOM 3535 O O . SER A 1 456 ? 63.550 2.569 5.120 1.00 29.27 456 SER A O 1
ATOM 3537 N N . PHE A 1 457 ? 65.503 2.937 4.074 1.00 29.58 457 PHE A N 1
ATOM 3538 C CA . PHE A 1 457 ? 65.499 1.779 3.172 1.00 29.58 457 PHE A CA 1
ATOM 3539 C C . PHE A 1 457 ? 66.575 0.787 3.643 1.00 29.58 457 PHE A C 1
ATOM 3541 O O . PHE A 1 457 ? 67.494 1.173 4.372 1.00 29.58 457 PHE A O 1
ATOM 3548 N N . PRO A 1 458 ? 66.530 -0.464 3.161 1.00 33.44 458 PRO A N 1
ATOM 3549 C CA . PRO A 1 458 ? 67.659 -0.889 2.330 1.00 33.44 458 PRO A CA 1
ATOM 3550 C C . PRO A 1 458 ? 67.259 -1.587 1.016 1.00 33.44 458 PRO A C 1
ATOM 3552 O O . PRO A 1 458 ? 66.125 -2.011 0.808 1.00 33.44 458 PRO A O 1
ATOM 3555 N N . THR A 1 459 ? 68.241 -1.679 0.120 1.00 27.14 459 THR A N 1
ATOM 3556 C CA . THR A 1 459 ? 68.244 -2.449 -1.138 1.00 27.14 459 THR A CA 1
ATOM 3557 C C . THR A 1 459 ? 68.466 -3.955 -0.843 1.00 27.14 459 THR A C 1
ATOM 3559 O O . THR A 1 459 ? 68.684 -4.316 0.308 1.00 27.14 459 THR A O 1
ATOM 3562 N N . SER A 1 460 ? 68.430 -4.934 -1.759 1.00 30.36 460 SER A N 1
ATOM 3563 C CA . SER A 1 460 ? 68.480 -5.013 -3.238 1.00 30.36 460 SER A CA 1
ATOM 3564 C C . SER A 1 460 ? 67.751 -6.313 -3.699 1.00 30.36 460 SER A C 1
ATOM 3566 O O . SER A 1 460 ? 67.369 -7.110 -2.849 1.00 30.36 460 SER A O 1
ATOM 3568 N N . PHE A 1 461 ? 67.421 -6.555 -4.978 1.00 27.17 461 PHE A N 1
ATOM 3569 C CA . PHE A 1 461 ? 68.345 -7.095 -5.996 1.00 27.17 461 PHE A CA 1
ATOM 3570 C C . PHE A 1 461 ? 67.870 -6.906 -7.459 1.00 27.17 461 PHE A C 1
ATOM 3572 O O . PHE A 1 461 ? 66.696 -6.709 -7.756 1.00 27.17 461 PHE A O 1
ATOM 3579 N N . SER A 1 462 ? 68.858 -6.979 -8.348 1.00 26.86 462 SER A N 1
ATOM 3580 C CA . SER A 1 462 ? 68.914 -6.835 -9.815 1.00 26.86 462 SER A CA 1
ATOM 3581 C C . SER A 1 462 ? 68.571 -8.141 -10.591 1.00 26.86 462 SER A C 1
ATOM 3583 O O . SER A 1 462 ? 68.425 -9.178 -9.956 1.00 26.86 462 SER A O 1
ATOM 3585 N N . TYR A 1 463 ? 68.471 -8.237 -11.938 1.00 28.16 463 TYR A N 1
ATOM 3586 C CA . TYR A 1 463 ? 68.629 -7.290 -13.073 1.00 28.16 463 TYR A CA 1
ATOM 3587 C C . TYR A 1 463 ? 67.985 -7.834 -14.391 1.00 28.16 463 TYR A C 1
ATOM 3589 O O . TYR A 1 463 ? 67.675 -9.018 -14.479 1.00 28.16 463 TYR A O 1
ATOM 3597 N N . ASN A 1 464 ? 67.984 -6.984 -15.438 1.00 26.06 464 ASN A N 1
ATOM 3598 C CA . ASN A 1 464 ? 68.017 -7.250 -16.901 1.00 26.06 464 ASN A CA 1
ATOM 3599 C C . ASN A 1 464 ? 66.717 -7.243 -17.744 1.00 26.06 464 ASN A C 1
ATOM 3601 O O . ASN A 1 464 ? 65.967 -8.212 -17.804 1.00 26.06 464 ASN A O 1
ATOM 3605 N N . LEU A 1 465 ? 66.589 -6.175 -18.549 1.00 29.52 465 LEU A N 1
ATOM 3606 C CA . LEU A 1 465 ? 66.031 -6.194 -19.914 1.00 29.52 465 LEU A CA 1
ATOM 3607 C C . LEU A 1 465 ? 67.132 -6.563 -20.938 1.00 29.52 465 LEU A C 1
ATOM 3609 O O . LEU A 1 465 ? 68.312 -6.617 -20.584 1.00 29.52 465 LEU A O 1
ATOM 3613 N N . PRO A 1 466 ? 66.779 -6.730 -22.226 1.00 34.91 466 PRO A N 1
ATOM 3614 C CA . PRO A 1 466 ? 67.213 -5.705 -23.187 1.00 34.91 466 PRO A CA 1
ATOM 3615 C C . PRO A 1 466 ? 66.095 -5.211 -24.128 1.00 34.91 466 PRO A C 1
ATOM 3617 O O . PRO A 1 466 ? 65.038 -5.821 -24.255 1.00 34.91 466 PRO A O 1
ATOM 3620 N N . SER A 1 467 ? 66.349 -4.083 -24.799 1.00 29.25 467 SER A N 1
ATOM 3621 C CA . SER A 1 467 ? 65.444 -3.415 -25.745 1.00 29.25 467 SER A CA 1
ATOM 3622 C C . SER A 1 467 ? 66.223 -2.930 -26.971 1.00 29.25 467 SER A C 1
ATOM 3624 O O . SER A 1 467 ? 67.325 -2.399 -26.820 1.00 29.25 467 SER A O 1
ATOM 3626 N N . SER A 1 468 ? 65.639 -3.055 -28.166 1.00 30.72 468 SER A N 1
ATOM 3627 C CA . SER A 1 468 ? 66.038 -2.273 -29.343 1.00 30.72 468 SER A CA 1
ATOM 3628 C C . SER A 1 468 ? 64.895 -2.138 -30.361 1.00 30.72 468 SER A C 1
ATOM 3630 O O . SER A 1 468 ? 64.193 -3.094 -30.678 1.00 30.72 468 SER A O 1
ATOM 3632 N N . TYR A 1 469 ? 64.721 -0.920 -30.881 1.00 32.72 469 TYR A N 1
ATOM 3633 C CA . TYR A 1 469 ? 63.865 -0.600 -32.032 1.00 32.72 469 TYR A CA 1
ATOM 3634 C C . TYR A 1 469 ? 64.666 -0.683 -33.343 1.00 32.72 469 TYR A C 1
ATOM 3636 O O . TYR A 1 469 ? 65.886 -0.500 -33.339 1.00 32.72 469 TYR A O 1
ATOM 3644 N N . PRO A 1 470 ? 63.971 -0.818 -34.483 1.00 35.16 470 PRO A N 1
ATOM 3645 C CA . PRO A 1 470 ? 64.216 0.099 -35.601 1.00 35.16 470 PRO A CA 1
ATOM 3646 C C . PRO A 1 470 ? 62.924 0.768 -36.129 1.00 35.16 470 PRO A C 1
ATOM 3648 O O . PRO A 1 470 ? 61.842 0.598 -35.570 1.00 35.16 470 PRO A O 1
ATOM 3651 N N . ALA A 1 471 ? 63.057 1.618 -37.155 1.00 28.62 471 ALA A N 1
ATOM 3652 C CA . ALA A 1 471 ? 62.078 2.652 -37.520 1.00 28.62 471 ALA A CA 1
ATOM 3653 C C . ALA A 1 471 ? 61.284 2.394 -38.828 1.00 28.62 471 ALA A C 1
ATOM 3655 O O . ALA A 1 471 ? 61.480 1.401 -39.523 1.00 28.62 471 ALA A O 1
ATOM 3656 N N . ARG A 1 472 ? 60.382 3.336 -39.161 1.00 31.41 472 ARG A N 1
ATOM 3657 C CA . ARG A 1 472 ? 59.620 3.435 -40.429 1.00 31.41 472 ARG A CA 1
ATOM 3658 C C . ARG A 1 472 ? 60.534 3.520 -41.674 1.00 31.41 472 ARG A C 1
ATOM 3660 O O . ARG A 1 472 ? 61.661 3.990 -41.562 1.00 31.41 472 ARG A O 1
ATOM 3667 N N . ILE A 1 473 ? 60.007 3.199 -42.866 1.00 29.94 473 ILE A N 1
ATOM 3668 C CA . ILE A 1 473 ? 59.422 4.080 -43.933 1.00 29.94 473 ILE A CA 1
ATOM 3669 C C . ILE A 1 473 ? 58.662 3.081 -44.894 1.00 29.94 473 ILE A C 1
ATOM 3671 O O . ILE A 1 473 ? 58.293 2.018 -44.394 1.00 29.94 473 ILE A O 1
ATOM 3675 N N . PRO A 1 474 ? 58.162 3.415 -46.103 1.00 38.41 474 PRO A N 1
ATOM 3676 C CA . PRO A 1 474 ? 56.753 3.272 -46.493 1.00 38.41 474 PRO A CA 1
ATOM 3677 C C . PRO A 1 474 ? 56.390 1.942 -47.207 1.00 38.41 474 PRO A C 1
ATOM 3679 O O . PRO A 1 474 ? 57.244 1.117 -47.512 1.00 38.41 474 PRO A O 1
ATOM 3682 N N . SER A 1 475 ? 55.118 1.777 -47.590 1.00 30.19 475 SER A N 1
ATOM 3683 C CA . SER A 1 475 ? 54.733 0.894 -48.706 1.00 30.19 475 SER A CA 1
ATOM 3684 C C . SER A 1 475 ? 53.574 1.501 -49.507 1.00 30.19 475 SER A C 1
ATOM 3686 O O . SER A 1 475 ? 52.894 2.411 -49.026 1.00 30.19 475 SER A O 1
ATOM 3688 N N . SER A 1 476 ? 53.418 1.080 -50.762 1.00 30.12 476 SER A N 1
ATOM 3689 C CA . SER A 1 476 ? 52.734 1.840 -51.811 1.00 30.12 476 SER A CA 1
ATOM 3690 C C . SER A 1 476 ? 51.305 1.389 -52.122 1.00 30.12 476 SER A C 1
ATOM 3692 O O . SER A 1 476 ? 50.957 0.213 -52.127 1.00 30.12 476 SER A O 1
ATOM 3694 N N . ARG A 1 477 ? 50.494 2.388 -52.472 1.00 28.97 477 ARG A N 1
ATOM 3695 C CA . ARG A 1 477 ? 49.175 2.293 -53.104 1.00 28.97 477 ARG A CA 1
ATOM 3696 C C . ARG A 1 477 ? 49.278 1.699 -54.520 1.00 28.97 477 ARG A C 1
ATOM 3698 O O . ARG A 1 477 ? 49.993 2.278 -55.336 1.00 28.97 477 ARG A O 1
ATOM 3705 N N . PRO A 1 478 ? 48.475 0.683 -54.874 1.00 31.45 478 PRO A N 1
ATOM 3706 C CA . PRO A 1 478 ? 47.956 0.514 -56.228 1.00 31.45 478 PRO A CA 1
ATOM 3707 C C . PRO A 1 478 ? 46.652 1.311 -56.383 1.00 31.45 478 PRO A C 1
ATOM 3709 O O . PRO A 1 478 ? 45.871 1.451 -55.439 1.00 31.45 478 PRO A O 1
ATOM 3712 N N . THR A 1 479 ? 46.387 1.861 -57.564 1.00 29.86 479 THR A N 1
ATOM 3713 C CA . THR A 1 479 ? 45.071 2.426 -57.901 1.00 29.86 479 THR A CA 1
ATOM 3714 C C . THR A 1 479 ? 44.800 2.209 -59.369 1.00 29.86 479 THR A C 1
ATOM 3716 O O . THR A 1 479 ? 45.335 2.926 -60.200 1.00 29.86 479 THR A O 1
ATOM 3719 N N . GLU A 1 480 ? 43.944 1.234 -59.635 1.00 30.38 480 GLU A N 1
ATOM 3720 C CA . GLU A 1 480 ? 43.213 1.011 -60.877 1.00 30.38 480 GLU A CA 1
ATOM 3721 C C . GLU A 1 480 ? 42.130 -0.033 -60.558 1.00 30.38 480 GLU A C 1
ATOM 3723 O O . GLU A 1 480 ? 42.344 -0.886 -59.699 1.00 30.38 480 GLU A O 1
ATOM 3728 N N . THR A 1 481 ? 40.960 -0.072 -61.187 1.00 27.80 481 THR A N 1
ATOM 3729 C CA . THR A 1 481 ? 40.100 0.991 -61.737 1.00 27.80 481 THR A CA 1
ATOM 3730 C C . THR A 1 481 ? 38.698 0.374 -61.777 1.00 27.80 481 THR A C 1
ATOM 3732 O O . THR A 1 481 ? 38.555 -0.833 -61.964 1.00 27.80 481 THR A O 1
ATOM 3735 N N . SER A 1 482 ? 37.651 1.169 -61.566 1.00 33.00 482 SER A N 1
ATOM 3736 C CA . SER A 1 482 ? 36.266 0.686 -61.516 1.00 33.00 482 SER A CA 1
ATOM 3737 C C . SER A 1 482 ? 35.832 -0.074 -62.779 1.00 33.00 482 SER A C 1
ATOM 3739 O O . SER A 1 482 ? 35.714 0.528 -63.846 1.00 33.00 482 SER A O 1
ATOM 3741 N N . THR A 1 483 ? 35.455 -1.345 -62.633 1.00 29.77 483 THR A N 1
ATOM 3742 C CA . THR A 1 483 ? 34.524 -2.028 -63.543 1.00 29.77 483 THR A CA 1
ATOM 3743 C C . THR A 1 483 ? 33.168 -2.177 -62.859 1.00 29.77 483 THR A C 1
ATOM 3745 O O . THR A 1 483 ? 32.959 -3.017 -61.988 1.00 29.77 483 THR A O 1
ATOM 3748 N N . THR A 1 484 ? 32.225 -1.317 -63.241 1.00 35.44 484 THR A N 1
ATOM 3749 C CA . THR A 1 484 ? 30.827 -1.396 -62.807 1.00 35.44 484 THR A CA 1
ATOM 3750 C C . THR A 1 484 ? 30.144 -2.625 -63.399 1.00 35.44 484 THR A C 1
ATOM 3752 O O . THR A 1 484 ? 29.805 -2.624 -64.582 1.00 35.44 484 THR A O 1
ATOM 3755 N N . THR A 1 485 ? 29.847 -3.620 -62.563 1.00 34.22 485 THR A N 1
ATOM 3756 C CA . THR A 1 485 ? 28.876 -4.678 -62.884 1.00 34.22 485 THR A CA 1
ATOM 3757 C C . THR A 1 485 ? 27.678 -4.525 -61.953 1.00 34.22 485 THR A C 1
ATOM 3759 O O . THR A 1 485 ? 27.628 -5.092 -60.864 1.00 34.22 485 THR A O 1
ATOM 3762 N N . SER A 1 486 ? 26.727 -3.681 -62.350 1.00 39.38 486 SER A N 1
ATOM 3763 C CA . SER A 1 486 ? 25.533 -3.384 -61.560 1.00 39.38 486 SER A CA 1
ATOM 3764 C C . SER A 1 486 ? 24.533 -4.539 -61.601 1.00 39.38 486 SER A C 1
ATOM 3766 O O . SER A 1 486 ? 23.904 -4.790 -62.629 1.00 39.38 486 SER A O 1
ATOM 3768 N N . SER A 1 487 ? 24.333 -5.203 -60.468 1.00 41.66 487 SER A N 1
ATOM 3769 C CA . SER A 1 487 ? 23.149 -6.023 -60.195 1.00 41.66 487 SER A CA 1
ATOM 3770 C C . SER A 1 487 ? 22.925 -6.073 -58.686 1.00 41.66 487 SER A C 1
ATOM 3772 O O . SER A 1 487 ? 23.511 -6.926 -58.019 1.00 41.66 487 SER A O 1
ATOM 3774 N N . PRO A 1 488 ? 22.119 -5.159 -58.114 1.00 44.78 488 PRO A N 1
ATOM 3775 C CA . PRO A 1 488 ? 21.635 -5.351 -56.762 1.00 44.78 488 PRO A CA 1
ATOM 3776 C C . PRO A 1 488 ? 20.680 -6.545 -56.793 1.00 44.78 488 PRO A C 1
ATOM 3778 O O . PRO A 1 488 ? 19.567 -6.450 -57.311 1.00 44.78 488 PRO A O 1
ATOM 3781 N N . VAL A 1 489 ? 21.116 -7.680 -56.248 1.00 43.31 489 VAL A N 1
ATOM 3782 C CA . VAL A 1 489 ? 20.177 -8.732 -55.863 1.00 43.31 489 VAL A CA 1
ATOM 3783 C C . VAL A 1 489 ? 19.373 -8.153 -54.705 1.00 43.31 489 VAL A C 1
ATOM 3785 O O . VAL A 1 489 ? 19.825 -8.172 -53.564 1.00 43.31 489 VAL A O 1
ATOM 3788 N N . LEU A 1 490 ? 18.199 -7.589 -55.005 1.00 49.59 490 LEU A N 1
ATOM 3789 C CA . LEU A 1 490 ? 17.193 -7.350 -53.981 1.00 49.59 490 LEU A CA 1
ATOM 3790 C C . LEU A 1 490 ? 16.822 -8.723 -53.423 1.00 49.59 490 LEU A C 1
ATOM 3792 O O . LEU A 1 490 ? 16.056 -9.467 -54.034 1.00 49.59 490 LEU A O 1
ATOM 3796 N N . SER A 1 491 ? 17.378 -9.056 -52.263 1.00 54.28 491 SER A N 1
ATOM 3797 C CA . SER A 1 491 ? 16.899 -10.144 -51.426 1.00 54.28 491 SER A CA 1
ATOM 3798 C C . SER A 1 491 ? 15.532 -9.744 -50.877 1.00 54.28 491 SER A C 1
ATOM 3800 O O . SER A 1 491 ? 15.413 -9.279 -49.746 1.00 54.28 491 SER A O 1
ATOM 3802 N N . THR A 1 492 ? 14.495 -9.881 -51.706 1.00 69.50 492 THR A N 1
ATOM 3803 C CA . THR A 1 492 ? 13.095 -9.772 -51.291 1.00 69.50 492 THR A CA 1
ATOM 3804 C C . THR A 1 492 ? 12.758 -10.969 -50.412 1.00 69.50 492 THR A C 1
ATOM 3806 O O . THR A 1 492 ? 12.163 -11.948 -50.864 1.00 69.50 492 THR A O 1
ATOM 3809 N N . CYS A 1 493 ? 13.203 -10.895 -49.161 1.00 85.00 493 CYS A N 1
ATOM 3810 C CA . CYS A 1 493 ? 12.723 -11.735 -48.083 1.00 85.00 493 CYS A CA 1
ATOM 3811 C C . CYS A 1 493 ? 11.208 -11.564 -47.924 1.00 85.00 493 CYS A C 1
ATOM 3813 O O . CYS A 1 493 ? 10.629 -10.534 -48.292 1.00 85.00 493 CYS A O 1
ATOM 3815 N N . GLU A 1 494 ? 10.565 -12.568 -47.338 1.00 88.50 494 GLU A N 1
ATOM 3816 C CA . GLU A 1 494 ? 9.254 -12.351 -46.747 1.00 88.50 494 GLU A CA 1
ATOM 3817 C C . GLU A 1 494 ? 9.409 -11.394 -45.555 1.00 88.50 494 GLU A C 1
ATOM 3819 O O . GLU A 1 494 ? 10.384 -11.473 -44.807 1.00 88.50 494 GLU A O 1
ATOM 3824 N N . LYS A 1 495 ? 8.487 -10.437 -45.426 1.00 91.38 495 LYS A N 1
ATOM 3825 C CA . LYS A 1 495 ? 8.564 -9.399 -44.392 1.00 91.38 495 LYS A CA 1
ATOM 3826 C C . LYS A 1 495 ? 8.253 -9.991 -43.022 1.00 91.38 495 LYS A C 1
ATOM 3828 O O . LYS A 1 495 ? 7.234 -10.658 -42.866 1.00 91.38 495 LYS A O 1
ATOM 3833 N N . SER A 1 496 ? 9.083 -9.655 -42.039 1.00 94.69 496 SER A N 1
ATOM 3834 C CA . SER A 1 496 ? 8.913 -10.006 -40.628 1.00 94.69 496 SER A CA 1
ATOM 3835 C C . SER A 1 496 ? 7.526 -9.648 -40.081 1.00 94.69 496 SER A C 1
ATOM 3837 O O . SER A 1 496 ? 6.876 -8.688 -40.528 1.00 94.69 496 SER A O 1
ATOM 3839 N N . VAL A 1 497 ? 7.099 -10.339 -39.021 1.00 96.25 497 VAL A N 1
ATOM 3840 C CA . VAL A 1 497 ? 5.973 -9.844 -38.214 1.00 96.25 497 VAL A CA 1
ATOM 3841 C C . VAL A 1 497 ? 6.369 -8.568 -37.470 1.00 96.25 497 VAL A C 1
ATOM 3843 O O . VAL A 1 497 ? 5.515 -7.688 -37.323 1.00 96.25 497 VAL A O 1
ATOM 3846 N N . THR A 1 498 ? 7.663 -8.416 -37.149 1.00 98.19 498 THR A N 1
ATOM 3847 C CA . THR A 1 498 ? 8.276 -7.195 -36.604 1.00 98.19 498 THR A CA 1
ATOM 3848 C C . THR A 1 498 ? 7.886 -5.925 -37.367 1.00 98.19 498 THR A C 1
ATOM 3850 O O . THR A 1 498 ? 7.884 -5.918 -38.600 1.00 98.19 498 THR A O 1
ATOM 3853 N N . VAL A 1 499 ? 7.586 -4.846 -36.634 1.00 97.88 499 VAL A N 1
ATOM 3854 C CA . VAL A 1 499 ? 7.300 -3.498 -37.166 1.00 97.88 499 VAL A CA 1
ATOM 3855 C C . VAL A 1 499 ? 8.105 -2.444 -36.405 1.00 97.88 499 VAL A C 1
ATOM 3857 O O . VAL A 1 499 ? 8.098 -2.448 -35.175 1.00 97.88 499 VAL A O 1
ATOM 3860 N N . LEU A 1 500 ? 8.773 -1.533 -37.117 1.00 97.62 500 LEU A N 1
ATOM 3861 C CA . LEU A 1 500 ? 9.571 -0.442 -36.533 1.00 97.62 500 LEU A CA 1
ATOM 3862 C C . LEU A 1 500 ? 8.786 0.885 -36.435 1.00 97.62 500 LEU A C 1
ATOM 3864 O O . LEU A 1 500 ? 7.664 0.997 -36.933 1.00 97.62 500 LEU A O 1
ATOM 3868 N N . LYS A 1 501 ? 9.384 1.910 -35.801 1.00 93.88 501 LYS A N 1
ATOM 3869 C CA . LYS A 1 501 ? 8.795 3.256 -35.575 1.00 93.88 501 LYS A CA 1
ATOM 3870 C C . LYS A 1 501 ? 8.226 3.925 -36.837 1.00 93.88 501 LYS A C 1
ATOM 3872 O O . LYS A 1 501 ? 7.255 4.669 -36.743 1.00 93.88 501 LYS A O 1
ATOM 3877 N N . ASP A 1 502 ? 8.824 3.668 -37.997 1.00 94.00 502 ASP A N 1
ATOM 3878 C CA . ASP A 1 502 ? 8.446 4.211 -39.308 1.00 94.00 502 ASP A CA 1
ATOM 3879 C C . ASP A 1 502 ? 7.419 3.345 -40.072 1.00 94.00 502 ASP A C 1
ATOM 3881 O O . ASP A 1 502 ? 7.034 3.679 -41.193 1.00 94.00 502 ASP A O 1
ATOM 3885 N N . GLY A 1 503 ? 6.975 2.227 -39.489 1.00 94.69 503 GLY A N 1
ATOM 3886 C CA . GLY A 1 503 ? 6.106 1.246 -40.140 1.00 94.69 503 GLY A CA 1
ATOM 3887 C C . GLY A 1 503 ? 6.835 0.280 -41.082 1.00 94.69 503 GLY A C 1
ATOM 3888 O O . GLY A 1 503 ? 6.180 -0.535 -41.740 1.00 94.69 503 GLY A O 1
ATOM 3889 N N . SER A 1 504 ? 8.169 0.333 -41.162 1.00 95.12 504 SER A N 1
ATOM 3890 C CA . SER A 1 504 ? 8.944 -0.646 -41.923 1.00 95.12 504 SER A CA 1
ATOM 3891 C C . SER A 1 504 ? 8.880 -2.038 -41.281 1.00 95.12 504 SER A C 1
ATOM 3893 O O . SER A 1 504 ? 8.666 -2.201 -40.076 1.00 95.12 504 SER A O 1
ATOM 3895 N N . LYS A 1 505 ? 9.030 -3.058 -42.132 1.00 96.81 505 LYS A N 1
ATOM 3896 C CA . LYS A 1 505 ? 9.074 -4.478 -41.768 1.00 96.81 505 LYS A CA 1
ATOM 3897 C C . LYS A 1 505 ? 10.321 -5.100 -42.417 1.00 96.81 505 LYS A C 1
ATOM 3899 O O . LYS A 1 505 ? 10.291 -5.278 -43.642 1.00 96.81 505 LYS A O 1
ATOM 3904 N N . PRO A 1 506 ? 11.406 -5.312 -41.656 1.00 96.56 506 PRO A N 1
ATOM 3905 C CA . PRO A 1 506 ? 12.657 -5.910 -42.139 1.00 96.56 506 PRO A CA 1
ATOM 3906 C C . PRO A 1 506 ? 12.522 -7.422 -42.425 1.00 96.56 506 PRO A C 1
ATOM 3908 O O . PRO A 1 506 ? 11.415 -7.963 -42.466 1.00 96.56 506 PRO A O 1
ATOM 3911 N N . CYS A 1 507 ? 13.631 -8.109 -42.695 1.00 96.25 507 CYS A N 1
ATOM 3912 C CA . CYS A 1 507 ? 13.655 -9.561 -42.860 1.00 96.25 507 CYS A CA 1
ATOM 3913 C C . CYS A 1 507 ? 13.742 -10.273 -41.494 1.00 96.25 507 CYS A C 1
ATOM 3915 O O . CYS A 1 507 ? 14.435 -9.786 -40.598 1.00 96.25 507 CYS A O 1
ATOM 3917 N N . PRO A 1 508 ? 13.117 -11.452 -41.313 1.00 96.50 508 PRO A N 1
ATOM 3918 C CA . PRO A 1 508 ? 13.372 -12.307 -40.154 1.00 96.50 508 PRO A CA 1
ATOM 3919 C C . PRO A 1 508 ? 14.871 -12.604 -39.995 1.00 96.50 508 PRO A C 1
ATOM 3921 O O . PRO A 1 508 ? 15.528 -13.048 -40.937 1.00 96.50 508 PRO A O 1
ATOM 3924 N N . GLY A 1 509 ? 15.408 -12.358 -38.800 1.00 95.81 509 GLY A N 1
ATOM 3925 C CA . GLY A 1 509 ? 16.833 -12.473 -38.483 1.00 95.81 509 GLY A CA 1
ATOM 3926 C C . GLY A 1 509 ? 17.663 -11.196 -38.676 1.00 95.81 509 GLY A C 1
ATOM 3927 O O . GLY A 1 509 ? 18.807 -11.178 -38.221 1.00 95.81 509 GLY A O 1
ATOM 3928 N N . ASP A 1 510 ? 17.122 -10.128 -39.277 1.00 97.31 510 ASP A N 1
ATOM 3929 C CA . ASP A 1 510 ? 17.831 -8.845 -39.388 1.00 97.31 510 ASP A CA 1
ATOM 3930 C C . ASP A 1 510 ? 18.130 -8.260 -38.000 1.00 97.31 510 ASP A C 1
ATOM 3932 O O . ASP A 1 510 ? 17.255 -8.198 -37.134 1.00 97.31 510 ASP A O 1
ATOM 3936 N N . LEU A 1 511 ? 19.359 -7.776 -37.807 1.00 98.19 511 LEU A N 1
ATOM 3937 C CA . LEU A 1 511 ? 19.766 -7.009 -36.630 1.00 98.19 511 LEU A CA 1
ATOM 3938 C C . LEU A 1 511 ? 19.250 -5.568 -36.768 1.00 98.19 511 LEU A C 1
ATOM 3940 O O . LEU A 1 511 ? 19.777 -4.781 -37.553 1.00 98.19 511 LEU A O 1
ATOM 3944 N N . ILE A 1 512 ? 18.202 -5.235 -36.014 1.00 97.94 512 ILE A N 1
ATOM 3945 C CA . ILE A 1 512 ? 17.458 -3.966 -36.119 1.00 97.94 512 ILE A CA 1
ATOM 3946 C C . ILE A 1 512 ? 17.858 -2.931 -35.063 1.00 97.94 512 ILE A C 1
ATOM 3948 O O . ILE A 1 512 ? 17.585 -1.744 -35.228 1.00 97.94 512 ILE A O 1
ATOM 3952 N N . PHE A 1 513 ? 18.522 -3.368 -33.993 1.00 98.38 513 PHE A N 1
ATOM 3953 C CA . PHE A 1 513 ? 19.158 -2.508 -33.000 1.00 98.38 513 PHE A CA 1
ATOM 3954 C C . PHE A 1 513 ? 20.385 -3.211 -32.424 1.00 98.38 513 PHE A C 1
ATOM 3956 O O . PHE A 1 513 ? 20.356 -4.412 -32.161 1.00 98.38 513 PHE A O 1
ATOM 3963 N N . GLU A 1 514 ? 21.445 -2.449 -32.185 1.00 98.00 514 GLU A N 1
ATOM 3964 C CA . GLU A 1 514 ? 22.673 -2.909 -31.538 1.00 98.00 514 GLU A CA 1
ATOM 3965 C C . GLU A 1 514 ? 23.302 -1.744 -30.776 1.00 98.00 514 GLU A C 1
ATOM 3967 O O . GLU A 1 514 ? 23.381 -0.634 -31.309 1.00 98.00 514 GLU A O 1
ATOM 3972 N N . ASP A 1 515 ? 23.794 -1.983 -29.565 1.00 97.88 515 ASP A N 1
ATOM 3973 C CA . ASP A 1 515 ? 24.778 -1.125 -28.911 1.00 97.88 515 ASP A CA 1
ATOM 3974 C C . ASP A 1 515 ? 25.774 -1.982 -28.116 1.00 97.88 515 ASP A C 1
ATOM 3976 O O . ASP A 1 515 ? 25.399 -2.629 -27.140 1.00 97.88 515 ASP A O 1
ATOM 3980 N N . ASP A 1 516 ? 27.037 -1.984 -28.554 1.00 96.31 516 ASP A N 1
ATOM 3981 C CA . ASP A 1 516 ? 28.186 -2.598 -27.870 1.00 96.31 516 ASP A CA 1
ATOM 3982 C C . ASP A 1 516 ? 28.931 -1.577 -26.974 1.00 96.31 516 ASP A C 1
ATOM 3984 O O . ASP A 1 516 ? 30.103 -1.767 -26.651 1.00 96.31 516 ASP A O 1
ATOM 3988 N N . PHE A 1 517 ? 28.315 -0.428 -26.659 1.00 96.06 517 PHE A N 1
ATOM 3989 C CA . PHE A 1 517 ? 28.824 0.619 -25.756 1.00 96.06 517 PHE A CA 1
ATOM 3990 C C . PHE A 1 517 ? 30.281 1.054 -26.021 1.00 96.06 517 PHE A C 1
ATOM 3992 O O . PHE A 1 517 ? 31.065 1.341 -25.111 1.00 96.06 517 PHE A O 1
ATOM 3999 N N . GLN A 1 518 ? 30.662 1.121 -27.297 1.00 90.50 518 GLN A N 1
ATOM 4000 C CA . GLN A 1 518 ? 32.017 1.472 -27.717 1.00 90.50 518 GLN A CA 1
ATOM 4001 C C . GLN A 1 518 ? 32.252 2.986 -27.646 1.00 90.50 518 GLN A C 1
ATOM 4003 O O . GLN A 1 518 ? 31.635 3.762 -28.375 1.00 90.50 518 GLN A O 1
ATOM 4008 N N . GLY A 1 519 ? 33.193 3.421 -26.802 1.00 86.31 519 GLY A N 1
ATOM 4009 C CA . GLY A 1 519 ? 33.603 4.823 -26.714 1.00 86.31 519 GLY A CA 1
ATOM 4010 C C . GLY A 1 519 ? 33.910 5.287 -25.292 1.00 86.31 519 GLY A C 1
ATOM 4011 O O . GLY A 1 519 ? 34.603 4.609 -24.538 1.00 86.31 519 GLY A O 1
ATOM 4012 N N . LYS A 1 520 ? 33.447 6.500 -24.957 1.00 85.69 520 LYS A N 1
ATOM 4013 C CA . LYS A 1 520 ? 33.646 7.170 -23.651 1.00 85.69 520 LYS A CA 1
ATOM 4014 C C . LYS A 1 520 ? 32.390 7.884 -23.125 1.00 85.69 520 LYS A C 1
ATOM 4016 O O . LYS A 1 520 ? 32.474 8.676 -22.189 1.00 85.69 520 LYS A O 1
ATOM 4021 N N . ARG A 1 521 ? 31.253 7.702 -23.797 1.00 89.56 521 ARG A N 1
ATOM 4022 C CA . ARG A 1 521 ? 29.953 8.337 -23.530 1.00 89.56 521 ARG A CA 1
ATOM 4023 C C . ARG A 1 521 ? 28.851 7.381 -23.977 1.00 89.56 521 ARG A C 1
ATOM 4025 O O . ARG A 1 521 ? 29.114 6.515 -24.808 1.00 89.56 521 ARG A O 1
ATOM 4032 N N . LEU A 1 522 ? 27.648 7.568 -23.442 1.00 93.25 522 LEU A N 1
ATOM 4033 C CA . LEU A 1 522 ? 26.435 6.931 -23.953 1.00 93.25 522 LEU A CA 1
ATOM 4034 C C . LEU A 1 522 ? 26.229 7.305 -25.433 1.00 93.25 522 LEU A C 1
ATOM 4036 O O . LEU A 1 522 ? 26.595 8.411 -25.841 1.00 93.25 522 LEU A O 1
ATOM 4040 N N . SER A 1 523 ? 25.691 6.383 -26.232 1.00 92.25 523 SER A N 1
ATOM 4041 C CA . SER A 1 523 ? 25.402 6.635 -27.646 1.00 92.25 523 SER A CA 1
ATOM 4042 C C . SER A 1 523 ? 24.111 7.449 -27.817 1.00 92.25 523 SER A C 1
ATOM 4044 O O . SER A 1 523 ? 23.240 7.445 -26.950 1.00 92.25 523 SER A O 1
ATOM 4046 N N . GLU A 1 524 ? 23.946 8.096 -28.973 1.00 94.25 524 GLU A N 1
ATOM 4047 C CA . GLU A 1 524 ? 22.750 8.884 -29.334 1.00 94.25 524 GLU A CA 1
ATOM 4048 C C . GLU A 1 524 ? 21.487 8.021 -29.583 1.00 94.25 524 GLU A C 1
ATOM 4050 O O . GLU A 1 524 ? 20.503 8.500 -30.136 1.00 94.25 524 GLU A O 1
ATOM 4055 N N . LYS A 1 525 ? 21.513 6.737 -29.198 1.00 95.75 525 LYS A N 1
ATOM 4056 C CA . LYS A 1 525 ? 20.385 5.790 -29.263 1.00 95.75 525 LYS A CA 1
ATOM 4057 C C . LYS A 1 525 ? 19.545 5.768 -27.979 1.00 95.75 525 LYS A C 1
ATOM 4059 O O . LYS A 1 525 ? 18.510 5.104 -27.952 1.00 95.75 525 LYS A O 1
ATOM 4064 N N . TRP A 1 526 ? 20.009 6.444 -26.927 1.00 97.25 526 TRP A N 1
ATOM 4065 C CA . TRP A 1 526 ? 19.450 6.376 -25.581 1.00 97.25 526 TRP A CA 1
ATOM 4066 C C . TRP A 1 526 ? 19.198 7.771 -25.007 1.00 97.25 526 TRP A C 1
ATOM 4068 O O . TRP A 1 526 ? 20.079 8.632 -25.043 1.00 97.25 526 TRP A O 1
ATOM 4078 N N . GLU A 1 527 ? 18.038 7.960 -24.386 1.00 96.88 527 GLU A N 1
ATOM 4079 C CA . GLU A 1 527 ? 17.844 9.006 -23.383 1.00 96.88 527 GLU A CA 1
ATOM 4080 C C . GLU A 1 527 ? 18.370 8.508 -22.026 1.00 96.88 527 GLU A C 1
ATOM 4082 O O . GLU A 1 527 ? 18.287 7.316 -21.730 1.00 96.88 527 GLU A O 1
ATOM 4087 N N . ALA A 1 528 ? 18.888 9.411 -21.190 1.00 97.12 528 ALA A N 1
ATOM 4088 C CA . ALA A 1 528 ? 19.177 9.144 -19.783 1.00 97.12 528 ALA A CA 1
ATOM 4089 C C . ALA A 1 528 ? 18.201 9.933 -18.903 1.00 97.12 528 ALA A C 1
ATOM 4091 O O . ALA A 1 528 ? 18.136 11.160 -18.998 1.00 97.12 528 ALA A O 1
ATOM 4092 N N . GLU A 1 529 ? 17.439 9.224 -18.070 1.00 95.44 529 GLU A N 1
ATOM 4093 C CA . GLU A 1 529 ? 16.298 9.786 -17.350 1.00 95.44 529 GLU A CA 1
ATOM 4094 C C . GLU A 1 529 ? 16.731 10.686 -16.179 1.00 95.44 529 GLU A C 1
ATOM 4096 O O . GLU A 1 529 ? 17.638 10.350 -15.416 1.00 95.44 529 GLU A O 1
ATOM 4101 N N . ASN A 1 530 ? 16.034 11.817 -16.015 1.00 92.81 530 ASN A N 1
ATOM 4102 C CA . ASN A 1 530 ? 16.126 12.695 -14.845 1.00 92.81 530 ASN A CA 1
ATOM 4103 C C . ASN A 1 530 ? 14.744 12.741 -14.181 1.00 92.81 530 ASN A C 1
ATOM 4105 O O . ASN A 1 530 ? 13.832 13.370 -14.719 1.00 92.81 530 ASN A O 1
ATOM 4109 N N . ARG A 1 531 ? 14.558 12.033 -13.060 1.00 89.31 531 ARG A N 1
ATOM 4110 C CA . ARG A 1 531 ? 13.256 11.855 -12.384 1.00 89.31 531 ARG A CA 1
ATOM 4111 C C . ARG A 1 531 ? 13.378 11.170 -11.019 1.00 89.31 531 ARG A C 1
ATOM 4113 O O . ARG A 1 531 ? 14.376 10.522 -10.710 1.00 89.31 531 ARG A O 1
ATOM 4120 N N . PHE A 1 532 ? 12.305 11.209 -10.241 1.00 86.94 532 PHE A N 1
ATOM 4121 C CA . PHE A 1 532 ? 12.097 10.297 -9.119 1.00 86.94 532 PHE A CA 1
ATOM 4122 C C . PHE A 1 532 ? 11.669 8.900 -9.626 1.00 86.94 532 PHE A C 1
ATOM 4124 O O . PHE A 1 532 ? 10.820 8.783 -10.518 1.00 86.94 532 PHE A O 1
ATOM 4131 N N . GLY A 1 533 ? 12.243 7.839 -9.047 1.00 85.75 533 GLY A N 1
ATOM 4132 C CA . GLY A 1 533 ? 11.740 6.460 -9.157 1.00 85.75 533 GLY A CA 1
ATOM 4133 C C . GLY A 1 533 ? 10.545 6.195 -8.230 1.00 85.75 533 GLY A C 1
ATOM 4134 O O . GLY A 1 533 ? 9.741 5.302 -8.459 1.00 85.75 533 GLY A O 1
ATOM 4135 N N . SER A 1 534 ? 10.346 7.048 -7.220 1.00 79.12 534 SER A N 1
ATOM 4136 C CA . SER A 1 534 ? 9.283 6.943 -6.207 1.00 79.12 534 SER A CA 1
ATOM 4137 C C . SER A 1 534 ? 7.882 7.325 -6.723 1.00 79.12 534 SER A C 1
ATOM 4139 O O . SER A 1 534 ? 7.204 8.191 -6.171 1.00 79.12 534 SER A O 1
ATOM 4141 N N . VAL A 1 535 ? 7.456 6.685 -7.812 1.00 76.06 535 VAL A N 1
ATOM 4142 C CA . VAL A 1 535 ? 6.162 6.830 -8.490 1.00 76.06 535 VAL A CA 1
ATOM 4143 C C . VAL A 1 535 ? 5.496 5.461 -8.665 1.00 76.06 535 VAL A C 1
ATOM 4145 O O . VAL A 1 535 ? 6.135 4.426 -8.507 1.00 76.06 535 VAL A O 1
ATOM 4148 N N . GLU A 1 536 ? 4.195 5.421 -8.968 1.00 66.81 536 GLU A N 1
ATOM 4149 C CA . GLU A 1 536 ? 3.536 4.126 -9.212 1.00 66.81 536 GLU A CA 1
ATOM 4150 C C . GLU A 1 536 ? 4.010 3.501 -10.539 1.00 66.81 536 GLU A C 1
ATOM 4152 O O . GLU A 1 536 ? 4.276 4.237 -11.493 1.00 66.81 536 GLU A O 1
ATOM 4157 N N . PRO A 1 537 ? 4.083 2.160 -10.627 1.00 74.81 537 PRO A N 1
ATOM 4158 C CA . PRO A 1 537 ? 3.601 1.197 -9.631 1.00 74.81 537 PRO A CA 1
ATOM 4159 C C . PRO A 1 537 ? 4.557 0.944 -8.456 1.00 74.81 537 PRO A C 1
ATOM 4161 O O . PRO A 1 537 ? 4.090 0.816 -7.325 1.00 74.81 537 PRO A O 1
ATOM 4164 N N . ASP A 1 538 ? 5.866 0.879 -8.700 1.00 84.62 538 ASP A N 1
ATOM 4165 C CA . ASP A 1 538 ? 6.799 0.163 -7.815 1.00 84.62 538 ASP A CA 1
ATOM 4166 C C . ASP A 1 538 ? 7.472 1.058 -6.763 1.00 84.62 538 ASP A C 1
ATOM 4168 O O . ASP A 1 538 ? 7.886 0.565 -5.711 1.00 84.62 538 ASP A O 1
ATOM 4172 N N . ASN A 1 539 ? 7.428 2.377 -6.968 1.00 84.38 539 ASN A N 1
ATOM 4173 C CA . ASN A 1 539 ? 7.849 3.425 -6.041 1.00 84.38 539 ASN A CA 1
ATOM 4174 C C . ASN A 1 539 ? 9.275 3.215 -5.496 1.00 84.38 539 ASN A C 1
ATOM 4176 O O . ASN A 1 539 ? 9.497 3.294 -4.286 1.00 84.38 539 ASN A O 1
ATOM 4180 N N . GLU A 1 540 ? 10.237 2.959 -6.388 1.00 92.62 540 GLU A N 1
ATOM 4181 C CA . GLU A 1 540 ? 11.649 2.737 -6.043 1.00 92.62 540 GLU A CA 1
ATOM 4182 C C . GLU A 1 540 ? 12.221 3.841 -5.128 1.00 92.62 540 GLU A C 1
ATOM 4184 O O . GLU A 1 540 ? 11.887 5.023 -5.252 1.00 92.62 540 GLU A O 1
ATOM 4189 N N . PHE A 1 541 ? 13.162 3.495 -4.244 1.00 94.12 541 PHE A N 1
ATOM 4190 C CA . PHE A 1 541 ? 13.790 4.435 -3.300 1.00 94.12 541 PHE A CA 1
ATOM 4191 C C . PHE A 1 541 ? 14.974 5.200 -3.922 1.00 94.12 541 PHE A C 1
ATOM 4193 O O . PHE A 1 541 ? 15.954 5.518 -3.241 1.00 94.12 541 PHE A O 1
ATOM 4200 N N . VAL A 1 542 ? 14.887 5.496 -5.225 1.00 93.56 542 VAL A N 1
ATOM 4201 C CA . VAL A 1 542 ? 15.949 6.128 -6.023 1.00 93.56 542 VAL A CA 1
ATOM 4202 C C . VAL A 1 542 ? 15.494 7.425 -6.704 1.00 93.56 542 VAL A C 1
ATOM 4204 O O . VAL A 1 542 ? 14.334 7.590 -7.087 1.00 93.56 542 VAL A O 1
ATOM 4207 N N . MET A 1 543 ? 16.440 8.335 -6.921 1.00 90.81 543 MET A N 1
ATOM 4208 C CA . MET A 1 543 ? 16.384 9.315 -8.009 1.00 90.81 543 MET A CA 1
ATOM 4209 C C . MET A 1 543 ? 17.198 8.793 -9.189 1.00 90.81 543 MET A C 1
ATOM 4211 O O . MET A 1 543 ? 18.365 8.445 -9.021 1.00 90.81 543 MET A O 1
ATOM 4215 N N . TYR A 1 544 ? 16.607 8.781 -10.380 1.00 95.12 544 TYR A N 1
ATOM 4216 C CA . TYR A 1 544 ? 17.336 8.566 -11.624 1.00 95.12 544 TYR A CA 1
ATOM 4217 C C . TYR A 1 544 ? 17.842 9.914 -12.126 1.00 95.12 544 TYR A C 1
ATOM 4219 O O . TYR A 1 544 ? 17.047 10.837 -12.295 1.00 95.12 544 TYR A O 1
ATOM 4227 N N . LEU A 1 545 ? 19.158 10.046 -12.308 1.00 93.06 545 LEU A N 1
ATOM 4228 C CA . LEU A 1 545 ? 19.797 11.271 -12.791 1.00 93.06 545 LEU A CA 1
ATOM 4229 C C . LEU A 1 545 ? 20.920 10.944 -13.783 1.00 93.06 545 LEU A C 1
ATOM 4231 O O . LEU A 1 545 ? 21.744 10.056 -13.549 1.00 93.06 545 LEU A O 1
ATOM 4235 N N . ASN A 1 546 ? 21.024 11.729 -14.856 1.00 94.19 546 ASN A N 1
ATOM 4236 C CA . ASN A 1 546 ? 22.110 11.644 -15.831 1.00 94.19 546 ASN A CA 1
ATOM 4237 C C . ASN A 1 546 ? 23.412 12.256 -15.275 1.00 94.19 546 ASN A C 1
ATOM 4239 O O . ASN A 1 546 ? 23.797 13.379 -15.613 1.00 94.19 546 ASN A O 1
ATOM 4243 N N . ARG A 1 547 ? 24.088 11.521 -14.385 1.00 92.88 547 ARG A N 1
ATOM 4244 C CA . ARG A 1 547 ? 25.351 11.932 -13.753 1.00 92.88 547 ARG A CA 1
ATOM 4245 C C . ARG A 1 547 ? 26.496 10.977 -14.077 1.00 92.88 547 ARG A C 1
ATOM 4247 O O . ARG A 1 547 ? 26.313 9.767 -14.142 1.00 92.88 547 ARG A O 1
ATOM 4254 N N . SER A 1 548 ? 27.705 11.518 -14.210 1.00 91.75 548 SER A N 1
ATOM 4255 C CA . SER A 1 548 ? 28.905 10.769 -14.614 1.00 91.75 548 SER A CA 1
ATOM 4256 C C . SER A 1 548 ? 29.547 9.912 -13.516 1.00 91.75 548 SER A C 1
ATOM 4258 O O . SER A 1 548 ? 30.485 9.171 -13.804 1.00 91.75 548 SER A O 1
ATOM 4260 N N . ASP A 1 549 ? 29.074 9.988 -12.271 1.00 91.19 549 ASP A N 1
ATOM 4261 C CA . ASP A 1 549 ? 29.374 9.043 -11.193 1.00 91.19 549 ASP A CA 1
ATOM 4262 C C . ASP A 1 549 ? 28.458 7.809 -11.250 1.00 91.19 549 ASP A C 1
ATOM 4264 O O . ASP A 1 549 ? 28.966 6.690 -11.112 1.00 91.19 549 ASP A O 1
ATOM 4268 N N . ASN A 1 550 ? 27.167 8.005 -11.538 1.00 96.06 550 ASN A N 1
ATOM 4269 C CA . ASN A 1 550 ? 26.159 6.943 -11.626 1.00 96.06 550 ASN A CA 1
ATOM 4270 C C . ASN A 1 550 ? 26.109 6.228 -12.988 1.00 96.06 550 ASN A C 1
ATOM 4272 O O . ASN A 1 550 ? 25.875 5.023 -13.021 1.00 96.06 550 ASN A O 1
ATOM 4276 N N . LEU A 1 551 ? 26.342 6.937 -14.098 1.00 97.12 551 LEU A N 1
ATOM 4277 C CA . LEU A 1 551 ? 26.208 6.442 -15.472 1.00 97.12 551 LEU A CA 1
ATOM 4278 C C . LEU A 1 551 ? 27.529 6.599 -16.238 1.00 97.12 551 LEU A C 1
ATOM 4280 O O . LEU A 1 551 ? 27.995 7.714 -16.483 1.00 97.12 551 LEU A O 1
ATOM 4284 N N . LYS A 1 552 ? 28.152 5.479 -16.620 1.00 96.19 552 LYS A N 1
ATOM 4285 C CA . LYS A 1 552 ? 29.476 5.455 -17.265 1.00 96.19 552 LYS A CA 1
ATOM 4286 C C . LYS A 1 552 ? 29.495 4.536 -18.483 1.00 96.19 552 LYS A C 1
ATOM 4288 O O . LYS A 1 552 ? 28.887 3.471 -18.473 1.00 96.19 552 LYS A O 1
ATOM 4293 N N . VAL A 1 553 ? 30.265 4.927 -19.498 1.00 96.06 553 VAL A N 1
ATOM 4294 C CA . VAL A 1 553 ? 30.690 4.045 -20.594 1.00 96.06 553 VAL A CA 1
ATOM 4295 C C . VAL A 1 553 ? 32.210 3.928 -20.545 1.00 96.06 553 VAL A C 1
ATOM 4297 O O . VAL A 1 553 ? 32.919 4.922 -20.715 1.00 96.06 553 VAL A O 1
ATOM 4300 N N . THR A 1 554 ? 32.697 2.724 -20.256 1.00 92.38 554 THR A N 1
ATOM 4301 C CA . THR A 1 554 ? 34.109 2.414 -19.977 1.00 92.38 554 THR A CA 1
ATOM 4302 C C . THR A 1 554 ? 34.445 1.019 -20.484 1.00 92.38 554 THR A C 1
ATOM 4304 O O . THR A 1 554 ? 33.653 0.102 -20.294 1.00 92.38 554 THR A O 1
ATOM 4307 N N . ASP A 1 555 ? 35.616 0.856 -21.102 1.00 88.75 555 ASP A N 1
ATOM 4308 C CA . ASP A 1 555 ? 36.156 -0.433 -21.569 1.00 88.75 555 ASP A CA 1
ATOM 4309 C C . ASP A 1 555 ? 35.191 -1.253 -22.451 1.00 88.75 555 ASP A C 1
ATOM 4311 O O . ASP A 1 555 ? 35.157 -2.481 -22.398 1.00 88.75 555 ASP A O 1
ATOM 4315 N N . GLY A 1 556 ? 34.408 -0.549 -23.280 1.00 93.25 556 GLY A N 1
ATOM 4316 C CA . GLY A 1 556 ? 33.422 -1.143 -24.188 1.00 93.25 556 GLY A CA 1
ATOM 4317 C C . GLY A 1 556 ? 32.146 -1.626 -23.498 1.00 93.25 556 GLY A C 1
ATOM 4318 O O . GLY A 1 556 ? 31.524 -2.560 -23.987 1.00 93.25 556 GLY A O 1
ATOM 4319 N N . LYS A 1 557 ? 31.798 -1.059 -22.335 1.00 96.38 557 LYS A N 1
ATOM 4320 C CA . LYS A 1 557 ? 30.645 -1.468 -21.522 1.00 96.38 557 LYS A CA 1
ATOM 4321 C C . LYS A 1 557 ? 29.904 -0.280 -20.942 1.00 96.38 557 LYS A C 1
ATOM 4323 O O . LYS A 1 557 ? 30.523 0.714 -20.551 1.00 96.38 557 LYS A O 1
ATOM 4328 N N . LEU A 1 558 ? 28.592 -0.429 -20.787 1.00 98.00 558 LEU A N 1
ATOM 4329 C CA . LEU A 1 558 ? 27.810 0.412 -19.888 1.00 98.00 558 LEU A CA 1
ATOM 4330 C C . LEU A 1 558 ? 28.037 -0.050 -18.444 1.00 98.00 558 LEU A C 1
ATOM 4332 O O . LEU A 1 558 ? 28.022 -1.250 -18.162 1.00 98.00 558 LEU A O 1
ATOM 4336 N N . ARG A 1 559 ? 28.201 0.897 -17.521 1.00 97.62 559 ARG A N 1
ATOM 4337 C CA . ARG A 1 559 ? 28.227 0.654 -16.077 1.00 97.62 559 ARG A CA 1
ATOM 4338 C C . ARG A 1 559 ? 27.280 1.631 -15.388 1.00 97.62 559 ARG A C 1
ATOM 4340 O O . ARG A 1 559 ? 27.480 2.843 -15.478 1.00 97.62 559 ARG A O 1
ATOM 4347 N N . ILE A 1 560 ? 26.280 1.093 -14.694 1.00 98.31 560 ILE A N 1
ATOM 4348 C CA . ILE A 1 560 ? 25.347 1.853 -13.855 1.00 98.31 560 ILE A CA 1
ATOM 4349 C C . ILE A 1 560 ? 25.639 1.519 -12.393 1.00 98.31 560 ILE A C 1
ATOM 4351 O O . ILE A 1 560 ? 25.653 0.345 -12.030 1.00 98.31 560 ILE A O 1
ATOM 4355 N N . SER A 1 561 ? 25.875 2.533 -11.561 1.00 96.00 561 SER A N 1
ATOM 4356 C CA . SER A 1 561 ? 26.197 2.393 -10.135 1.00 96.00 561 SER A CA 1
ATOM 4357 C C . SER A 1 561 ? 25.322 3.307 -9.270 1.00 96.00 561 SER A C 1
ATOM 4359 O O . SER A 1 561 ? 25.148 4.477 -9.625 1.00 96.00 561 SER A O 1
ATOM 4361 N N . PRO A 1 562 ? 24.820 2.836 -8.116 1.00 96.31 562 PRO A N 1
ATOM 4362 C CA . PRO A 1 562 ? 24.158 3.699 -7.147 1.00 96.31 562 PRO A CA 1
ATOM 4363 C C . PRO A 1 562 ? 25.171 4.572 -6.382 1.00 96.31 562 PRO A C 1
ATOM 4365 O O . PRO A 1 562 ? 26.348 4.227 -6.258 1.00 96.31 562 PRO A O 1
ATOM 4368 N N . SER A 1 563 ? 24.698 5.681 -5.823 1.00 94.25 563 SER A N 1
ATOM 4369 C CA . SER A 1 563 ? 25.389 6.521 -4.830 1.00 94.25 563 SER A CA 1
ATOM 4370 C C . SER A 1 563 ? 24.377 7.045 -3.801 1.00 94.25 563 SER A C 1
ATOM 4372 O O . SER A 1 563 ? 23.170 6.886 -3.994 1.00 94.25 563 SER A O 1
ATOM 4374 N N . PHE A 1 564 ? 24.822 7.631 -2.684 1.00 93.06 564 PHE A N 1
ATOM 4375 C CA . PHE A 1 564 ? 23.896 8.171 -1.683 1.00 93.06 564 PHE A CA 1
ATOM 4376 C C . PHE A 1 564 ? 23.547 9.633 -1.975 1.00 93.06 564 PHE A C 1
ATOM 4378 O O . PHE A 1 564 ? 24.406 10.444 -2.313 1.00 93.06 564 PHE A O 1
ATOM 4385 N N . THR A 1 565 ? 22.281 9.993 -1.782 1.00 89.19 565 THR A N 1
ATOM 4386 C CA . THR A 1 565 ? 21.770 11.357 -1.990 1.00 89.19 565 THR A CA 1
ATOM 4387 C C . THR A 1 565 ? 22.470 12.386 -1.103 1.00 89.19 565 THR A C 1
ATOM 4389 O O . THR A 1 565 ? 22.716 13.507 -1.543 1.00 89.19 565 THR A O 1
ATOM 4392 N N . GLU A 1 566 ? 22.849 12.003 0.119 1.00 84.44 566 GLU A N 1
ATOM 4393 C CA . GLU A 1 566 ? 23.563 12.875 1.063 1.00 84.44 566 GLU A CA 1
ATOM 4394 C C . GLU A 1 566 ? 25.005 13.214 0.640 1.00 84.44 566 GLU A C 1
ATOM 4396 O O . GLU A 1 566 ? 25.523 14.249 1.053 1.00 84.44 566 GLU A O 1
ATOM 4401 N N . ASP A 1 567 ? 25.626 12.408 -0.232 1.00 79.94 567 ASP A N 1
ATOM 4402 C CA . ASP A 1 567 ? 26.956 12.696 -0.796 1.00 79.94 567 ASP A CA 1
ATOM 4403 C C . ASP A 1 567 ? 26.899 13.813 -1.864 1.00 79.94 567 ASP A C 1
ATOM 4405 O O . ASP A 1 567 ? 27.934 14.282 -2.344 1.00 79.94 567 ASP A O 1
ATOM 4409 N N . VAL A 1 568 ? 25.688 14.215 -2.281 1.00 75.75 568 VAL A N 1
ATOM 4410 C CA . VAL A 1 568 ? 25.439 15.045 -3.472 1.00 75.75 568 VAL A CA 1
ATOM 4411 C C . VAL A 1 568 ? 24.566 16.270 -3.186 1.00 75.75 568 VAL A C 1
ATOM 4413 O O . VAL A 1 568 ? 24.867 17.355 -3.686 1.00 75.75 568 VAL A O 1
ATOM 4416 N N . PHE A 1 569 ? 23.488 16.119 -2.412 1.00 71.75 569 PHE A N 1
ATOM 4417 C CA . PHE A 1 569 ? 22.485 17.161 -2.188 1.00 71.75 569 PHE A CA 1
ATOM 4418 C C . PHE A 1 569 ? 22.353 17.527 -0.707 1.00 71.75 569 PHE A C 1
ATOM 4420 O O . PHE A 1 569 ? 22.216 16.670 0.163 1.00 71.75 569 PHE A O 1
ATOM 4427 N N . ASN A 1 570 ? 22.307 18.831 -0.427 1.00 58.41 570 ASN A N 1
ATOM 4428 C CA . ASN A 1 570 ? 21.986 19.349 0.898 1.00 58.41 570 ASN A CA 1
ATOM 4429 C C . ASN A 1 570 ? 20.463 19.551 1.013 1.00 58.41 570 ASN A C 1
ATOM 4431 O O . ASN A 1 570 ? 19.894 20.394 0.315 1.00 58.41 570 ASN A O 1
ATOM 4435 N N . TYR A 1 571 ? 19.804 18.753 1.857 1.00 55.28 571 TYR A N 1
ATOM 4436 C CA . TYR A 1 571 ? 18.343 18.643 1.930 1.00 55.28 571 TYR A CA 1
ATOM 4437 C C . TYR A 1 571 ? 17.659 19.988 2.241 1.00 55.28 571 TYR A C 1
ATOM 4439 O O . TYR A 1 571 ? 17.681 20.476 3.371 1.00 55.28 571 TYR A O 1
ATOM 4447 N N . THR A 1 572 ? 16.968 20.558 1.250 1.00 49.00 572 THR A N 1
ATOM 4448 C CA . THR A 1 572 ? 16.084 21.725 1.418 1.00 49.00 572 THR A CA 1
ATOM 4449 C C . THR A 1 572 ? 14.641 21.369 1.040 1.00 49.00 572 THR A C 1
ATOM 4451 O O . THR A 1 572 ? 14.369 20.306 0.487 1.00 49.00 572 THR A O 1
ATOM 4454 N N . LYS A 1 573 ? 13.663 22.185 1.459 1.00 53.59 573 LYS A N 1
ATOM 4455 C CA . LYS A 1 573 ? 12.273 21.726 1.681 1.00 53.59 573 LYS A CA 1
ATOM 4456 C C . LYS A 1 573 ? 11.359 21.623 0.447 1.00 53.59 573 LYS A C 1
ATOM 4458 O O . LYS A 1 573 ? 10.173 21.344 0.614 1.00 53.59 573 LYS A O 1
ATOM 4463 N N . THR A 1 574 ? 11.878 21.807 -0.763 1.00 53.66 574 THR A N 1
ATOM 4464 C CA . THR A 1 574 ? 11.133 21.698 -2.033 1.00 53.66 574 THR A CA 1
ATOM 4465 C C . THR A 1 574 ? 12.045 21.100 -3.094 1.00 53.66 574 THR A C 1
ATOM 4467 O O . THR A 1 574 ? 13.094 21.680 -3.363 1.00 53.66 574 THR A O 1
ATOM 4470 N N . ASN A 1 575 ? 11.672 19.960 -3.684 1.00 66.38 575 ASN A N 1
ATOM 4471 C CA . ASN A 1 575 ? 12.584 19.186 -4.528 1.00 66.38 575 ASN A CA 1
ATOM 4472 C C . ASN A 1 575 ? 11.947 18.903 -5.888 1.00 66.38 575 ASN A C 1
ATOM 4474 O O . ASN A 1 575 ? 11.162 17.968 -6.056 1.00 66.38 575 ASN A O 1
ATOM 4478 N N . THR A 1 576 ? 12.303 19.757 -6.843 1.00 74.44 576 THR A N 1
ATOM 4479 C CA . THR A 1 576 ? 11.999 19.626 -8.269 1.00 74.44 576 THR A CA 1
ATOM 4480 C C . THR A 1 576 ? 13.277 19.219 -8.988 1.00 74.44 576 THR A C 1
ATOM 4482 O O . THR A 1 576 ? 14.335 19.782 -8.715 1.00 74.44 576 THR A O 1
ATOM 4485 N N . ILE A 1 577 ? 13.191 18.263 -9.907 1.00 77.69 577 ILE A N 1
ATOM 4486 C CA . ILE A 1 577 ? 14.336 17.824 -10.706 1.00 77.69 577 ILE A CA 1
ATOM 4487 C C . ILE A 1 577 ? 14.495 18.750 -11.915 1.00 77.69 577 ILE A C 1
ATOM 4489 O O . ILE A 1 577 ? 13.597 18.876 -12.751 1.00 77.69 577 ILE A O 1
ATOM 4493 N N . GLU A 1 578 ? 15.649 19.413 -12.002 1.00 79.12 578 GLU A N 1
ATOM 4494 C CA . GLU A 1 578 ? 16.026 20.216 -13.166 1.00 79.12 578 GLU A CA 1
ATOM 4495 C C . GLU A 1 578 ? 16.140 19.332 -14.414 1.00 79.12 578 GLU A C 1
ATOM 4497 O O . GLU A 1 578 ? 16.692 18.234 -14.360 1.00 79.12 578 GLU A O 1
ATOM 4502 N N . ASN A 1 579 ? 15.642 19.824 -15.553 1.00 85.25 579 ASN A N 1
ATOM 4503 C CA . ASN A 1 579 ? 15.627 19.092 -16.828 1.00 85.25 579 ASN A CA 1
ATOM 4504 C C . ASN A 1 579 ? 14.979 17.694 -16.721 1.00 85.25 579 ASN A C 1
ATOM 4506 O O . ASN A 1 579 ? 15.465 16.730 -17.317 1.00 85.25 579 ASN A O 1
ATOM 4510 N N . CYS A 1 580 ? 13.895 17.589 -15.940 1.00 88.00 580 CYS A N 1
ATOM 4511 C CA . CYS A 1 580 ? 13.131 16.355 -15.785 1.00 88.00 580 CYS A CA 1
ATOM 4512 C C . CYS A 1 580 ? 12.692 15.780 -17.144 1.00 88.00 580 CYS A C 1
ATOM 4514 O O . CYS A 1 580 ? 12.127 16.502 -17.964 1.00 88.00 580 CYS A O 1
ATOM 4516 N N . THR A 1 581 ? 12.905 14.479 -17.355 1.00 89.88 581 THR A N 1
ATOM 4517 C CA . THR A 1 581 ? 12.552 13.765 -18.604 1.00 89.88 581 THR A CA 1
ATOM 4518 C C . THR A 1 581 ? 11.161 13.116 -18.553 1.00 89.88 581 THR A C 1
ATOM 4520 O O . THR A 1 581 ? 10.759 12.390 -19.458 1.00 89.88 581 THR A O 1
ATOM 4523 N N . SER A 1 582 ? 10.413 13.343 -17.471 1.00 82.44 582 SER A N 1
ATOM 4524 C CA . SER A 1 582 ? 9.028 12.885 -17.298 1.00 82.44 582 SER A CA 1
ATOM 4525 C C . SER A 1 582 ? 8.026 14.019 -17.539 1.00 82.44 582 SER A C 1
ATOM 4527 O O . SER A 1 582 ? 8.399 15.169 -17.756 1.00 82.44 582 SER A O 1
ATOM 4529 N N . GLU A 1 583 ? 6.730 13.703 -17.502 1.00 73.19 583 GLU A N 1
ATOM 4530 C CA . GLU A 1 583 ? 5.663 14.688 -17.712 1.00 73.19 583 GLU A CA 1
ATOM 4531 C C . GLU A 1 583 ? 5.757 15.848 -16.704 1.00 73.19 583 GLU A C 1
ATOM 4533 O O . GLU A 1 583 ? 5.871 15.641 -15.491 1.00 73.19 583 GLU A O 1
ATOM 4538 N N . ILE A 1 584 ? 5.719 17.085 -17.206 1.00 66.62 584 ILE A N 1
ATOM 4539 C CA . ILE A 1 584 ? 5.880 18.297 -16.392 1.00 66.62 584 ILE A CA 1
ATOM 4540 C C . ILE A 1 584 ? 4.740 18.377 -15.363 1.00 66.62 584 ILE A C 1
ATOM 4542 O O . ILE A 1 584 ? 3.586 18.105 -15.684 1.00 66.62 584 ILE A O 1
ATOM 4546 N N . HIS A 1 585 ? 5.071 18.749 -14.123 1.00 63.31 585 HIS A N 1
ATOM 4547 C CA . HIS A 1 585 ? 4.184 18.730 -12.945 1.00 63.31 585 HIS A CA 1
ATOM 4548 C C . HIS A 1 585 ? 3.752 17.335 -12.445 1.00 63.31 585 HIS A C 1
ATOM 4550 O O . HIS A 1 585 ? 2.975 17.250 -11.495 1.00 63.31 585 HIS A O 1
ATOM 4556 N N . SER A 1 586 ? 4.275 16.238 -13.005 1.00 68.12 586 SER A N 1
ATOM 4557 C CA . SER A 1 586 ? 4.083 14.901 -12.425 1.00 68.12 586 SER A CA 1
ATOM 4558 C C . SER A 1 586 ? 4.915 14.688 -11.149 1.00 68.12 586 SER A C 1
ATOM 4560 O O . SER A 1 586 ? 5.943 15.337 -10.924 1.00 68.12 586 SER A O 1
ATOM 4562 N N . ALA A 1 587 ? 4.523 13.695 -10.343 1.00 68.06 587 ALA A N 1
ATOM 4563 C CA . ALA A 1 587 ? 5.287 13.246 -9.173 1.00 68.06 587 ALA A CA 1
ATOM 4564 C C . ALA A 1 587 ? 6.703 12.733 -9.519 1.00 68.06 587 ALA A C 1
ATOM 4566 O O . ALA A 1 587 ? 7.570 12.693 -8.650 1.00 68.06 587 ALA A O 1
ATOM 4567 N N . ALA A 1 588 ? 6.964 12.390 -10.787 1.00 75.06 588 ALA A N 1
ATOM 4568 C CA . ALA A 1 588 ? 8.297 12.034 -11.268 1.00 75.06 588 ALA A CA 1
ATOM 4569 C C . ALA A 1 588 ? 9.233 13.255 -11.379 1.00 75.06 588 ALA A C 1
ATOM 4571 O O . ALA A 1 588 ? 10.448 13.081 -11.339 1.00 75.06 588 ALA A O 1
ATOM 4572 N N . CYS A 1 589 ? 8.695 14.478 -11.471 1.00 76.44 589 CYS A N 1
ATOM 4573 C CA . CYS A 1 589 ? 9.478 15.712 -11.602 1.00 76.44 589 CYS A CA 1
ATOM 4574 C C . CYS A 1 589 ? 9.526 16.578 -10.338 1.00 76.44 589 CYS A C 1
ATOM 4576 O O . CYS A 1 589 ? 10.475 17.344 -10.176 1.00 76.44 589 CYS A O 1
ATOM 4578 N N . SER A 1 590 ? 8.537 16.490 -9.444 1.00 72.44 590 SER A N 1
ATOM 4579 C CA . SER A 1 590 ? 8.491 17.298 -8.216 1.00 72.44 590 SER A CA 1
ATOM 4580 C C . SER A 1 590 ? 7.869 16.547 -7.044 1.00 72.44 590 SER A C 1
ATOM 4582 O O . SER A 1 590 ? 6.776 15.998 -7.180 1.00 72.44 590 SER A O 1
ATOM 4584 N N . THR A 1 591 ? 8.522 16.591 -5.879 1.00 64.75 591 THR A N 1
ATOM 4585 C CA . THR A 1 591 ? 8.037 15.976 -4.633 1.00 64.75 591 THR A CA 1
ATOM 4586 C C . THR A 1 591 ? 8.168 16.910 -3.420 1.00 64.75 591 THR A C 1
ATOM 4588 O O . THR A 1 591 ? 8.961 17.858 -3.413 1.00 64.75 591 THR A O 1
ATOM 4591 N N . SER A 1 592 ? 7.377 16.648 -2.374 1.00 56.06 592 SER A N 1
ATOM 4592 C CA . SER A 1 592 ? 7.338 17.430 -1.131 1.00 56.06 592 SER A CA 1
ATOM 4593 C C . SER A 1 592 ? 7.367 16.521 0.095 1.00 56.06 592 SER A C 1
ATOM 4595 O O . SER A 1 592 ? 6.396 15.833 0.405 1.00 56.06 592 SER A O 1
ATOM 4597 N N . THR A 1 593 ? 8.467 16.579 0.846 1.00 51.56 593 THR A N 1
ATOM 4598 C CA . THR A 1 593 ? 8.643 15.846 2.113 1.00 51.56 593 THR A CA 1
ATOM 4599 C C . THR A 1 593 ? 7.694 16.332 3.215 1.00 51.56 593 THR A C 1
ATOM 4601 O O . THR A 1 593 ? 7.338 15.574 4.115 1.00 51.56 593 THR A O 1
ATOM 4604 N N . ASN A 1 594 ? 7.217 17.581 3.128 1.00 43.97 594 ASN A N 1
ATOM 4605 C CA . ASN A 1 594 ? 6.375 18.210 4.153 1.00 43.97 594 ASN A CA 1
ATOM 4606 C C . ASN A 1 594 ? 4.962 17.602 4.270 1.00 43.97 594 ASN A C 1
ATOM 4608 O O . ASN A 1 594 ? 4.278 17.887 5.246 1.00 43.97 594 ASN A O 1
ATOM 4612 N N . VAL A 1 595 ? 4.515 16.803 3.291 1.00 41.75 595 VAL A N 1
ATOM 4613 C CA . VAL A 1 595 ? 3.142 16.255 3.236 1.00 41.75 595 VAL A CA 1
ATOM 4614 C C . VAL A 1 595 ? 3.010 14.913 3.969 1.00 41.75 595 VAL A 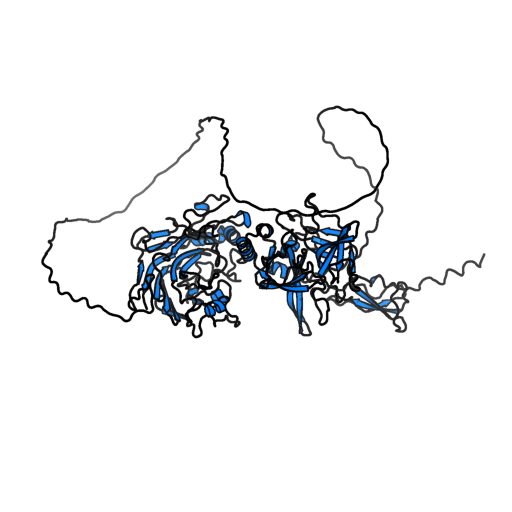C 1
ATOM 4616 O O . VAL A 1 595 ? 1.967 14.634 4.548 1.00 41.75 595 VAL A O 1
ATOM 4619 N N . TYR A 1 596 ? 4.072 14.099 3.994 1.00 48.56 596 TYR A N 1
ATOM 4620 C CA . TYR A 1 596 ? 4.064 12.765 4.622 1.00 48.56 596 TYR A CA 1
ATOM 4621 C C . TYR A 1 596 ? 5.052 12.633 5.795 1.00 48.56 596 TYR A C 1
ATOM 4623 O O . TYR A 1 596 ? 4.915 11.750 6.647 1.00 48.56 596 TYR A O 1
ATOM 4631 N N . GLY A 1 597 ? 6.054 13.515 5.869 1.00 47.56 597 GLY A N 1
ATOM 4632 C CA . GLY A 1 597 ? 7.134 13.407 6.849 1.00 47.56 597 GLY A CA 1
ATOM 4633 C C . GLY A 1 597 ? 8.050 12.203 6.610 1.00 47.56 597 GLY A C 1
ATOM 4634 O O . GLY A 1 597 ? 8.581 11.663 7.577 1.00 47.56 597 GLY A O 1
ATOM 4635 N N . ASP A 1 598 ? 8.195 11.778 5.352 1.00 60.34 598 ASP A N 1
ATOM 4636 C CA . ASP A 1 598 ? 9.261 10.877 4.899 1.00 60.34 598 ASP A CA 1
ATOM 4637 C C . ASP A 1 598 ? 10.377 11.681 4.194 1.00 60.34 598 ASP A C 1
ATOM 4639 O O . ASP A 1 598 ? 10.238 12.884 3.935 1.00 60.34 598 ASP A O 1
ATOM 4643 N N . ILE A 1 599 ? 11.505 11.029 3.922 1.00 75.06 599 ILE A N 1
ATOM 4644 C CA . ILE A 1 599 ? 12.688 11.610 3.279 1.00 75.06 599 ILE A CA 1
ATOM 4645 C C . ILE A 1 599 ? 12.532 11.759 1.753 1.00 75.06 599 ILE A C 1
ATOM 4647 O O . ILE A 1 599 ? 11.557 11.319 1.148 1.00 75.06 599 ILE A O 1
ATOM 4651 N N . LEU A 1 600 ? 13.513 12.405 1.113 1.00 79.12 600 LEU A N 1
ATOM 4652 C CA . LEU A 1 600 ? 13.744 12.229 -0.327 1.00 79.12 600 LEU A CA 1
ATOM 4653 C C . LEU A 1 600 ? 14.392 10.862 -0.577 1.00 79.12 600 LEU A C 1
ATOM 4655 O O . LEU A 1 600 ? 15.045 10.358 0.341 1.00 79.12 600 LEU A O 1
ATOM 4659 N N . PRO A 1 601 ? 14.325 10.318 -1.808 1.00 87.44 601 PRO A N 1
ATOM 4660 C CA . PRO A 1 601 ? 15.024 9.089 -2.167 1.00 87.44 601 PRO A CA 1
ATOM 4661 C C . PRO A 1 601 ? 16.478 9.108 -1.693 1.00 87.44 601 PRO A C 1
ATOM 4663 O O . PRO A 1 601 ? 17.241 9.973 -2.127 1.00 87.44 601 PRO A O 1
ATOM 4666 N N . PRO A 1 602 ? 16.880 8.207 -0.780 1.00 89.69 602 PRO A N 1
ATOM 4667 C CA . PRO A 1 602 ? 18.208 8.236 -0.173 1.00 89.69 602 PRO A CA 1
ATOM 4668 C C . PRO A 1 602 ? 19.317 7.803 -1.137 1.00 89.69 602 PRO A C 1
ATOM 4670 O O . PRO A 1 602 ? 20.501 7.959 -0.830 1.00 89.69 602 PRO A O 1
ATOM 4673 N N . ILE A 1 603 ? 18.937 7.244 -2.288 1.00 94.69 603 ILE A N 1
ATOM 4674 C CA . ILE A 1 603 ? 19.825 6.733 -3.323 1.00 94.69 603 ILE A CA 1
ATOM 4675 C C . ILE A 1 603 ? 19.685 7.578 -4.592 1.00 94.69 603 ILE A C 1
ATOM 4677 O O . ILE A 1 603 ? 18.575 7.905 -5.018 1.00 94.69 603 ILE A O 1
ATOM 4681 N N . ILE A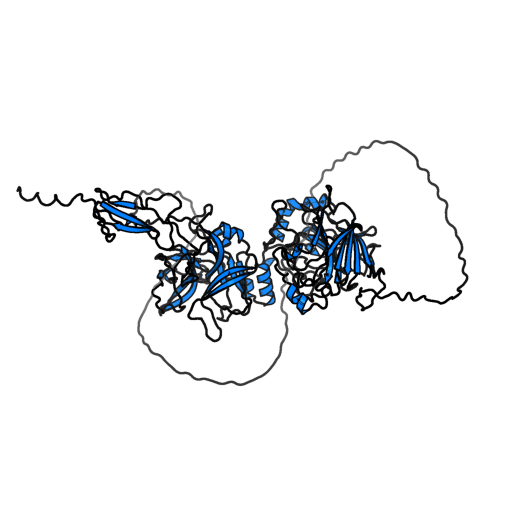 1 604 ? 20.807 7.844 -5.251 1.00 94.31 604 ILE A N 1
ATOM 4682 C CA . ILE A 1 604 ? 20.855 8.270 -6.649 1.00 94.31 604 ILE A CA 1
ATOM 4683 C C . ILE A 1 604 ? 21.318 7.077 -7.484 1.00 94.31 604 ILE A C 1
ATOM 4685 O O . ILE A 1 604 ? 22.222 6.339 -7.095 1.00 94.31 604 ILE A O 1
ATOM 4689 N N . SER A 1 605 ? 20.693 6.885 -8.637 1.00 97.50 605 SER A N 1
ATOM 4690 C CA . SER A 1 605 ? 21.015 5.854 -9.618 1.00 97.50 605 SER A CA 1
ATOM 4691 C C . SER A 1 605 ? 20.885 6.438 -11.031 1.00 97.50 605 SER A C 1
ATOM 4693 O O . SER A 1 605 ? 20.629 7.631 -11.205 1.00 97.50 605 SER A O 1
ATOM 4695 N N . ALA A 1 606 ? 21.044 5.605 -12.055 1.00 97.88 606 ALA A N 1
ATOM 4696 C CA . ALA A 1 606 ? 20.750 5.976 -13.433 1.00 97.88 606 ALA A CA 1
ATOM 4697 C C . ALA A 1 606 ? 19.875 4.926 -14.125 1.00 97.88 606 ALA A C 1
ATOM 4699 O O . ALA A 1 606 ? 19.899 3.738 -13.797 1.00 97.88 606 ALA A O 1
ATOM 4700 N N . ARG A 1 607 ? 19.103 5.412 -15.094 1.00 97.81 607 ARG A N 1
ATOM 4701 C CA . ARG A 1 607 ? 18.192 4.660 -15.952 1.00 97.81 607 ARG A CA 1
ATOM 4702 C C . ARG A 1 607 ? 18.244 5.300 -17.332 1.00 97.81 607 ARG A C 1
ATOM 4704 O O . ARG A 1 607 ? 18.282 6.527 -17.442 1.00 97.81 607 ARG A O 1
ATOM 4711 N N . ILE A 1 608 ? 18.314 4.475 -18.365 1.00 98.12 608 ILE A N 1
ATOM 4712 C CA . ILE A 1 608 ? 18.361 4.890 -19.765 1.00 98.12 608 ILE A CA 1
ATOM 4713 C C . ILE A 1 608 ? 17.273 4.157 -20.549 1.00 98.12 608 ILE A C 1
ATOM 4715 O O . ILE A 1 608 ? 16.944 3.013 -20.228 1.00 98.12 608 ILE A O 1
ATOM 4719 N N . ASN A 1 609 ? 16.725 4.790 -21.583 1.00 97.88 609 ASN A N 1
ATOM 4720 C CA . ASN A 1 609 ? 15.691 4.180 -22.417 1.00 97.88 609 ASN A CA 1
ATOM 4721 C C . ASN A 1 609 ? 15.821 4.568 -23.900 1.00 97.88 609 ASN A C 1
ATOM 4723 O O . ASN A 1 609 ? 16.496 5.540 -24.240 1.00 97.88 609 ASN A O 1
ATOM 4727 N N . THR A 1 610 ? 15.178 3.813 -24.795 1.00 98.38 610 THR A N 1
ATOM 4728 C CA . THR A 1 610 ? 15.188 4.085 -26.247 1.00 98.38 610 THR A CA 1
ATOM 4729 C C . THR A 1 610 ? 13.921 4.760 -26.775 1.00 98.38 610 THR A C 1
ATOM 4731 O O . THR A 1 610 ? 13.794 4.891 -27.988 1.00 98.38 610 THR A O 1
ATOM 4734 N N . LYS A 1 611 ? 12.970 5.177 -25.931 1.00 95.38 611 LYS A N 1
ATOM 4735 C CA . LYS A 1 611 ? 11.579 5.524 -26.298 1.00 95.38 611 LYS A CA 1
ATOM 4736 C C . LYS A 1 611 ? 11.447 6.399 -27.549 1.00 95.38 611 LYS A C 1
ATOM 4738 O O . LYS A 1 611 ? 10.694 6.065 -28.471 1.00 95.38 611 LYS A O 1
ATOM 4743 N N . ASP A 1 612 ? 12.210 7.489 -27.620 1.00 93.25 612 ASP A N 1
ATOM 4744 C CA . ASP A 1 612 ? 12.155 8.399 -28.765 1.00 93.25 612 ASP A CA 1
ATOM 4745 C C . ASP A 1 612 ? 13.070 8.023 -29.942 1.00 93.25 612 ASP A C 1
ATOM 4747 O O . ASP A 1 612 ? 12.792 8.426 -31.075 1.00 93.25 612 ASP A O 1
ATOM 4751 N N . TYR A 1 613 ? 14.046 7.141 -29.730 1.00 95.56 613 TYR A N 1
ATOM 4752 C CA . TYR A 1 613 ? 15.061 6.746 -30.714 1.00 95.56 613 TYR A CA 1
ATOM 4753 C C . TYR A 1 613 ? 14.758 5.413 -31.416 1.00 95.56 613 TYR A C 1
ATOM 4755 O O . TYR A 1 613 ? 14.870 5.312 -32.637 1.00 95.56 613 TYR A O 1
ATOM 4763 N N . PHE A 1 614 ? 14.342 4.392 -30.665 1.00 97.81 614 PHE A N 1
ATOM 4764 C CA . PHE A 1 614 ? 14.034 3.051 -31.153 1.00 97.81 614 PHE A CA 1
ATOM 4765 C C . PHE A 1 614 ? 12.853 2.437 -30.386 1.00 97.81 614 PHE A C 1
ATOM 4767 O O . PHE A 1 614 ? 12.884 2.268 -29.167 1.00 97.81 614 PHE A O 1
ATOM 4774 N N . GLN A 1 615 ? 11.823 2.060 -31.139 1.00 97.88 615 GLN A N 1
ATOM 4775 C CA . GLN A 1 615 ? 10.639 1.339 -30.673 1.00 97.88 615 GLN A CA 1
ATOM 4776 C C . GLN A 1 615 ? 10.235 0.317 -31.737 1.00 97.88 615 GLN A C 1
ATOM 4778 O O . GLN A 1 615 ? 10.412 0.561 -32.937 1.00 97.88 615 GLN A O 1
ATOM 4783 N N . PHE A 1 616 ? 9.665 -0.803 -31.304 1.00 98.38 616 PHE A N 1
ATOM 4784 C CA . PHE A 1 616 ? 9.305 -1.913 -32.180 1.00 98.38 616 PHE A CA 1
ATOM 4785 C C . PHE A 1 616 ? 8.100 -2.694 -31.639 1.00 98.38 616 PHE A C 1
ATOM 4787 O O . PHE A 1 616 ? 7.791 -2.655 -30.449 1.00 98.38 616 PHE A O 1
ATOM 4794 N N . LEU A 1 617 ? 7.411 -3.397 -32.533 1.00 98.38 617 LEU A N 1
ATOM 4795 C CA . LEU A 1 617 ? 6.362 -4.373 -32.239 1.00 98.38 617 LEU A CA 1
ATOM 4796 C C . LEU A 1 617 ? 6.841 -5.737 -32.744 1.00 98.38 617 LEU A C 1
ATOM 4798 O O . LEU A 1 617 ? 7.086 -5.849 -33.941 1.00 98.38 617 LEU A O 1
ATOM 4802 N N . TYR A 1 618 ? 6.944 -6.729 -31.854 1.00 98.38 618 TYR A N 1
ATOM 4803 C CA . TYR A 1 618 ? 7.502 -8.081 -32.061 1.00 98.38 618 TYR A CA 1
ATOM 4804 C C . TYR A 1 618 ? 8.993 -8.139 -32.435 1.00 98.38 618 TYR A C 1
ATOM 4806 O O . TYR A 1 618 ? 9.479 -7.386 -33.277 1.00 98.38 618 TYR A O 1
ATOM 4814 N N . GLY A 1 619 ? 9.737 -9.073 -31.839 1.00 98.31 619 GLY A N 1
ATOM 4815 C CA . GLY A 1 619 ? 11.173 -9.255 -32.081 1.00 98.31 619 GLY A CA 1
ATOM 4816 C C . GLY A 1 619 ? 11.869 -10.100 -31.012 1.00 98.31 619 GLY A C 1
ATOM 4817 O O . GLY A 1 619 ? 11.282 -10.427 -29.978 1.00 98.31 619 GLY A O 1
ATOM 4818 N N . LYS A 1 620 ? 13.145 -10.425 -31.243 1.00 98.69 620 LYS A N 1
ATOM 4819 C CA . LYS A 1 620 ? 14.032 -11.066 -30.261 1.00 98.69 620 LYS A CA 1
ATOM 4820 C C . LYS A 1 620 ? 14.999 -10.031 -29.685 1.00 98.69 620 LYS A C 1
ATOM 4822 O O . LYS A 1 620 ? 15.878 -9.562 -30.400 1.00 98.69 620 LYS A O 1
ATOM 4827 N N . VAL A 1 621 ? 14.879 -9.721 -28.398 1.00 98.81 621 VAL A N 1
ATOM 4828 C CA . VAL A 1 621 ? 15.829 -8.886 -27.644 1.00 98.81 621 VAL A CA 1
ATOM 4829 C C . VAL A 1 621 ? 16.833 -9.776 -26.923 1.00 98.81 621 VAL A C 1
ATOM 4831 O O . VAL A 1 621 ? 16.447 -10.771 -26.314 1.00 98.81 621 VAL A O 1
ATOM 4834 N N . GLU A 1 622 ? 18.106 -9.397 -26.956 1.00 98.75 622 GLU A N 1
ATOM 4835 C CA . GLU A 1 622 ? 19.220 -10.100 -26.324 1.00 98.75 622 GLU A CA 1
ATOM 4836 C C . GLU A 1 622 ? 20.137 -9.089 -25.616 1.00 98.75 622 GLU A C 1
ATOM 4838 O O . GLU A 1 622 ? 20.666 -8.169 -26.242 1.00 98.75 622 GLU A O 1
ATOM 4843 N N . ILE A 1 623 ? 20.314 -9.235 -24.301 1.00 98.81 623 ILE A N 1
ATOM 4844 C CA . ILE A 1 623 ? 21.175 -8.373 -23.481 1.00 98.81 623 ILE A CA 1
ATOM 4845 C C . ILE A 1 623 ? 22.210 -9.239 -22.776 1.00 98.81 623 ILE A C 1
ATOM 4847 O O . ILE A 1 623 ? 21.853 -10.141 -22.016 1.00 98.81 623 ILE A O 1
ATOM 4851 N N . ARG A 1 624 ? 23.497 -8.933 -22.970 1.00 98.75 624 ARG A N 1
ATOM 4852 C CA . ARG A 1 624 ? 24.576 -9.567 -22.208 1.00 98.75 624 ARG A CA 1
ATOM 4853 C C . ARG A 1 624 ? 25.009 -8.664 -21.062 1.00 98.75 624 ARG A C 1
ATOM 4855 O O . ARG A 1 624 ? 25.602 -7.610 -21.290 1.00 98.75 624 ARG A O 1
ATOM 4862 N N . ALA A 1 625 ? 24.738 -9.085 -19.831 1.00 98.62 625 ALA A N 1
ATOM 4863 C CA . ALA A 1 625 ? 24.963 -8.277 -18.638 1.00 98.62 625 ALA A CA 1
ATOM 4864 C C . ALA A 1 625 ? 25.445 -9.102 -17.438 1.00 98.62 625 ALA A C 1
ATOM 4866 O O . ALA A 1 625 ? 25.199 -10.303 -17.341 1.00 98.62 625 ALA A O 1
ATOM 4867 N N . LYS A 1 626 ? 26.108 -8.419 -16.505 1.00 98.12 626 LYS A N 1
ATOM 4868 C CA . LYS A 1 626 ? 26.363 -8.872 -15.137 1.00 98.12 626 LYS A CA 1
ATOM 4869 C C . LYS A 1 626 ? 25.543 -7.999 -14.189 1.00 98.12 626 LYS A C 1
ATOM 4871 O O . LYS A 1 626 ? 25.669 -6.774 -14.218 1.00 98.12 626 LYS A O 1
ATOM 4876 N N . LEU A 1 627 ? 24.684 -8.636 -13.398 1.00 98.25 627 LEU A N 1
ATOM 4877 C CA . LEU A 1 627 ? 23.688 -7.970 -12.552 1.00 98.25 627 LEU A CA 1
ATOM 4878 C C . LEU A 1 627 ? 24.330 -7.354 -11.288 1.00 98.25 627 LEU A C 1
ATOM 4880 O O . LEU A 1 627 ? 25.344 -7.878 -10.820 1.00 98.25 627 LEU A O 1
ATOM 4884 N N . PRO A 1 628 ? 23.752 -6.280 -10.712 1.00 97.62 628 PRO A N 1
ATOM 4885 C CA . PRO A 1 628 ? 24.287 -5.635 -9.514 1.00 97.62 628 PRO A CA 1
ATOM 4886 C C . PRO A 1 628 ? 24.189 -6.542 -8.279 1.00 97.62 628 PRO A C 1
ATOM 4888 O O . PRO A 1 628 ? 23.250 -7.326 -8.135 1.00 97.62 628 PRO A O 1
ATOM 4891 N N . SER A 1 629 ? 25.148 -6.416 -7.359 1.00 96.25 629 SER A N 1
ATOM 4892 C CA . SER A 1 629 ? 25.214 -7.201 -6.122 1.00 96.25 629 SER A CA 1
ATOM 4893 C C . SER A 1 629 ? 25.237 -6.320 -4.872 1.00 96.25 629 SER A C 1
ATOM 4895 O O . SER A 1 629 ? 25.974 -5.342 -4.804 1.00 96.25 629 SER A O 1
ATOM 4897 N N . GLY A 1 630 ? 24.469 -6.698 -3.852 1.00 95.69 630 GLY A N 1
ATOM 4898 C CA . GLY A 1 630 ? 24.319 -5.932 -2.612 1.00 95.69 630 GLY A CA 1
ATOM 4899 C C . GLY A 1 630 ? 22.901 -6.049 -2.061 1.00 95.69 630 GLY A C 1
ATOM 4900 O O . GLY A 1 630 ? 22.015 -6.571 -2.725 1.00 95.69 630 GLY A O 1
ATOM 4901 N N . ASN A 1 631 ? 22.653 -5.590 -0.843 1.00 95.69 631 ASN A N 1
ATOM 4902 C CA . ASN A 1 631 ? 21.323 -5.692 -0.247 1.00 95.69 631 ASN A CA 1
ATOM 4903 C C . ASN A 1 631 ? 20.343 -4.687 -0.879 1.00 95.69 631 ASN A C 1
ATOM 4905 O O . ASN A 1 631 ? 20.685 -3.518 -1.042 1.00 95.69 631 ASN A O 1
ATOM 4909 N N . TRP A 1 632 ? 19.128 -5.141 -1.199 1.00 96.19 632 TRP A N 1
ATOM 4910 C CA . TRP A 1 632 ? 17.994 -4.341 -1.692 1.00 96.19 632 TRP A CA 1
ATOM 4911 C C . TRP A 1 632 ? 18.170 -3.673 -3.068 1.00 96.19 632 TRP A C 1
ATOM 4913 O O . TRP A 1 632 ? 17.340 -2.853 -3.450 1.00 96.19 632 TRP A O 1
ATOM 4923 N N . ILE A 1 633 ? 19.210 -4.032 -3.825 1.00 96.88 633 ILE A N 1
ATOM 4924 C CA . ILE A 1 633 ? 19.474 -3.553 -5.193 1.00 96.88 633 ILE A CA 1
ATOM 4925 C C . ILE A 1 633 ? 19.033 -4.585 -6.236 1.00 96.88 633 ILE A C 1
ATOM 4927 O O . ILE A 1 633 ? 19.152 -5.792 -6.007 1.00 96.88 633 ILE A O 1
ATOM 4931 N N . PHE A 1 634 ? 18.544 -4.115 -7.385 1.00 97.25 634 PHE A N 1
ATOM 4932 C CA . PHE A 1 634 ? 18.101 -4.963 -8.492 1.00 97.25 634 PHE A CA 1
ATOM 4933 C C . PHE A 1 634 ? 18.351 -4.305 -9.864 1.00 97.25 634 PHE A C 1
ATOM 4935 O O . PHE A 1 634 ? 18.434 -3.078 -9.967 1.00 97.25 634 PHE A O 1
ATOM 4942 N N . PRO A 1 635 ? 18.492 -5.100 -10.938 1.00 97.88 635 PRO A N 1
ATOM 4943 C CA . PRO A 1 635 ? 18.582 -4.586 -12.298 1.00 97.88 635 PRO A CA 1
ATOM 4944 C C . PRO A 1 635 ? 17.193 -4.241 -12.856 1.00 97.88 635 PRO A C 1
ATOM 4946 O O . PRO A 1 635 ? 16.256 -5.030 -12.749 1.00 97.88 635 PRO A O 1
ATOM 4949 N N . GLU A 1 636 ? 17.085 -3.108 -13.541 1.00 97.44 636 GLU A N 1
ATOM 4950 C CA . GLU A 1 636 ? 15.996 -2.860 -14.485 1.00 97.44 636 GLU A CA 1
ATOM 4951 C C . GLU A 1 636 ? 16.459 -3.312 -15.874 1.00 97.44 636 GLU A C 1
ATOM 4953 O O . GLU A 1 636 ? 17.329 -2.685 -16.478 1.00 97.44 636 GLU A O 1
ATOM 4958 N N . LEU A 1 637 ? 15.914 -4.427 -16.365 1.00 98.31 637 LEU A N 1
ATOM 4959 C CA . LEU A 1 637 ? 16.180 -4.973 -17.700 1.00 98.31 637 LEU A CA 1
ATOM 4960 C C . LEU A 1 637 ? 14.846 -5.387 -18.325 1.00 98.31 637 LEU A C 1
ATOM 4962 O O . LEU A 1 637 ? 14.417 -6.537 -18.186 1.00 98.31 637 LEU A O 1
ATOM 4966 N N . PHE A 1 638 ? 14.150 -4.446 -18.966 1.00 96.56 638 PHE A N 1
ATOM 4967 C CA . PHE A 1 638 ? 12.794 -4.687 -19.460 1.00 96.56 638 PHE A CA 1
ATOM 4968 C C . PHE A 1 638 ? 12.403 -3.874 -20.699 1.00 96.56 638 PHE A C 1
ATOM 4970 O O . PHE A 1 638 ? 13.047 -2.895 -21.073 1.00 96.56 638 PHE A O 1
ATOM 4977 N N . LEU A 1 639 ? 11.313 -4.311 -21.332 1.00 98.56 639 LEU A N 1
ATOM 4978 C CA . LEU A 1 639 ? 10.586 -3.557 -22.347 1.00 98.56 639 LEU A CA 1
ATOM 4979 C C . LEU A 1 639 ? 9.379 -2.852 -21.721 1.00 98.56 639 LEU A C 1
ATOM 4981 O O . LEU A 1 639 ? 8.587 -3.489 -21.018 1.00 98.56 639 LEU A O 1
ATOM 4985 N N . GLU A 1 640 ? 9.200 -1.573 -22.051 1.00 97.06 640 GLU A N 1
ATOM 4986 C CA . GLU A 1 640 ? 8.059 -0.743 -21.640 1.00 97.06 640 GLU A CA 1
ATOM 4987 C C . GLU A 1 640 ? 7.205 -0.309 -22.849 1.00 97.06 640 GLU A C 1
ATOM 4989 O O . GLU A 1 640 ? 7.734 -0.125 -23.949 1.00 97.06 640 GLU A O 1
ATOM 4994 N N . PRO A 1 641 ? 5.879 -0.144 -22.687 1.00 97.00 641 PRO A N 1
ATOM 4995 C CA . PRO A 1 641 ? 4.980 0.205 -23.780 1.00 97.00 641 PRO A CA 1
ATOM 4996 C C . PRO A 1 641 ? 5.110 1.691 -24.131 1.00 97.00 641 PRO A C 1
ATOM 4998 O O . PRO A 1 641 ? 5.047 2.559 -23.258 1.00 97.00 641 PRO A O 1
ATOM 5001 N N . VAL A 1 642 ? 5.217 2.020 -25.424 1.00 95.81 642 VAL A N 1
ATOM 5002 C CA . VAL A 1 642 ? 5.345 3.417 -25.900 1.00 95.81 642 VAL A CA 1
ATOM 5003 C C . VAL A 1 642 ? 4.127 4.270 -25.506 1.00 95.81 642 VAL A C 1
ATOM 5005 O O . VAL A 1 642 ? 4.239 5.487 -25.346 1.00 95.81 642 VAL A O 1
ATOM 5008 N N . ARG A 1 643 ? 2.956 3.641 -25.333 1.00 90.69 643 ARG A N 1
ATOM 5009 C CA . ARG A 1 643 ? 1.709 4.266 -24.869 1.00 90.69 643 ARG A CA 1
ATOM 5010 C C . ARG A 1 643 ? 0.994 3.355 -23.881 1.00 90.69 643 ARG A C 1
ATOM 5012 O O . ARG A 1 643 ? 0.899 2.153 -24.109 1.00 90.69 643 ARG A O 1
ATOM 5019 N N . LYS A 1 644 ? 0.394 3.940 -22.843 1.00 85.88 644 LYS A N 1
ATOM 5020 C CA . LYS A 1 644 ? -0.397 3.218 -21.836 1.00 85.88 644 LYS A CA 1
ATOM 5021 C C . LYS A 1 644 ? -1.821 2.879 -22.321 1.00 85.88 644 LYS A C 1
ATOM 5023 O O . LYS A 1 644 ? -2.804 3.191 -21.651 1.00 85.88 644 LYS A O 1
ATOM 5028 N N . THR A 1 645 ? -1.945 2.273 -23.507 1.00 90.06 645 THR A N 1
ATOM 5029 C CA . THR A 1 645 ? -3.225 1.973 -24.187 1.00 90.06 645 THR A CA 1
ATOM 5030 C C . THR A 1 645 ? -4.214 1.241 -23.269 1.00 90.06 645 THR A C 1
ATOM 5032 O O . THR A 1 645 ? -5.384 1.619 -23.161 1.00 90.06 645 THR A O 1
ATOM 5035 N N . TYR A 1 646 ? -3.734 0.240 -22.530 1.00 82.94 646 TYR A N 1
ATOM 5036 C CA . TYR A 1 646 ? -4.558 -0.574 -21.635 1.00 82.94 646 TYR A CA 1
ATOM 5037 C C . TYR A 1 646 ? -4.666 -0.005 -20.218 1.00 82.94 646 TYR A C 1
ATOM 5039 O O . TYR A 1 646 ? -5.561 -0.390 -19.477 1.00 82.94 646 TYR A O 1
ATOM 5047 N N . GLY A 1 647 ? -3.911 1.041 -19.885 1.00 79.69 647 GLY A N 1
ATOM 5048 C CA . GLY A 1 647 ? -3.999 1.770 -18.619 1.00 79.69 647 GLY A CA 1
ATOM 5049 C C . GLY A 1 647 ? -2.723 1.725 -17.785 1.00 79.69 647 GLY A C 1
ATOM 5050 O O . GLY A 1 647 ? -1.663 1.293 -18.246 1.00 79.69 647 GLY A O 1
ATOM 5051 N N . GLU A 1 648 ? -2.867 2.228 -16.563 1.00 79.12 648 GLU A N 1
ATOM 5052 C CA . GLU A 1 648 ? -1.836 2.322 -15.527 1.00 79.12 648 GLU A CA 1
ATOM 5053 C C . GLU A 1 648 ? -1.571 0.968 -14.842 1.00 79.12 648 GLU A C 1
ATOM 5055 O O . GLU A 1 648 ? -2.025 -0.069 -15.311 1.00 79.12 648 GLU A O 1
ATOM 5060 N N . ASN A 1 649 ? -0.815 0.966 -13.740 1.00 75.06 649 ASN A N 1
ATOM 5061 C CA . ASN A 1 649 ? -0.612 -0.202 -12.870 1.00 75.06 649 ASN A CA 1
ATOM 5062 C C . ASN A 1 649 ? -0.101 -1.475 -13.580 1.00 75.06 649 ASN A C 1
ATOM 5064 O O . ASN A 1 649 ? -0.469 -2.583 -13.213 1.00 75.06 649 ASN A O 1
ATOM 5068 N N . LEU A 1 650 ? 0.741 -1.312 -14.608 1.00 89.31 650 LEU A N 1
ATOM 5069 C CA . LEU A 1 650 ? 1.223 -2.380 -15.502 1.00 89.31 650 LEU A CA 1
ATOM 5070 C C . LEU A 1 650 ? 0.146 -3.050 -16.378 1.00 89.31 650 LEU A C 1
ATOM 5072 O O . LEU A 1 650 ? 0.466 -3.986 -17.103 1.00 89.31 650 LEU A O 1
ATOM 5076 N N . HIS A 1 651 ? -1.084 -2.521 -16.447 1.00 89.44 651 HIS A N 1
ATOM 5077 C CA . HIS A 1 651 ? -2.121 -3.039 -17.356 1.00 89.44 651 HIS A CA 1
ATOM 5078 C C . HIS A 1 651 ? -1.732 -2.899 -18.828 1.00 89.44 651 HIS A C 1
ATOM 5080 O O . HIS A 1 651 ? -2.213 -3.658 -19.657 1.00 89.44 651 HIS A O 1
ATOM 5086 N N . SER A 1 652 ? -0.842 -1.966 -19.176 1.00 94.00 652 SER A N 1
ATOM 5087 C CA . SER A 1 652 ? -0.253 -1.875 -20.525 1.00 94.00 652 SER A CA 1
ATOM 5088 C C . SER A 1 652 ? 0.947 -2.805 -20.754 1.00 94.00 652 SER A C 1
ATOM 5090 O O . SER A 1 652 ? 1.557 -2.745 -21.817 1.00 94.00 652 SER A O 1
ATOM 5092 N N . GLY A 1 653 ? 1.243 -3.682 -19.793 1.00 95.88 653 GLY A N 1
ATOM 5093 C CA . GLY A 1 653 ? 2.304 -4.679 -19.836 1.00 95.88 653 GLY A CA 1
ATOM 5094 C C . GLY A 1 653 ? 3.697 -4.133 -19.509 1.00 95.88 653 GLY A C 1
ATOM 5095 O O . GLY A 1 653 ? 4.023 -2.986 -19.805 1.00 95.88 653 GLY A O 1
ATOM 5096 N N . GLN A 1 654 ? 4.551 -4.987 -18.947 1.00 97.69 654 GLN A N 1
ATOM 5097 C CA . GLN A 1 654 ? 6.014 -4.844 -18.968 1.00 97.69 654 GLN A CA 1
ATOM 5098 C C . GLN A 1 654 ? 6.620 -6.230 -19.227 1.00 97.69 654 GLN A C 1
ATOM 5100 O O . GLN A 1 654 ? 6.158 -7.211 -18.645 1.00 97.69 654 GLN A O 1
ATOM 5105 N N . MET A 1 655 ? 7.641 -6.340 -20.083 1.00 98.19 655 MET A N 1
ATOM 5106 C CA . MET A 1 655 ? 8.328 -7.620 -20.332 1.00 98.19 655 MET A CA 1
ATOM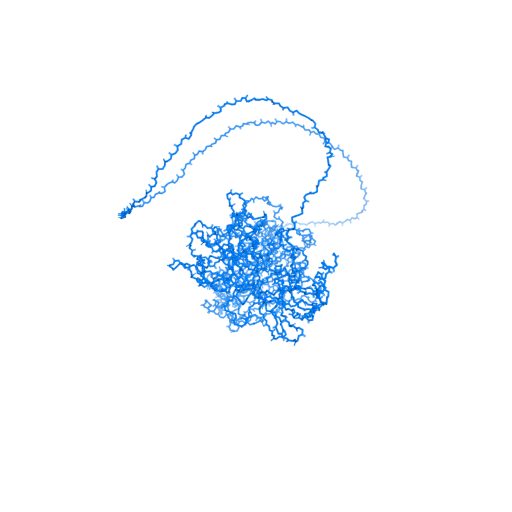 5107 C C . MET A 1 655 ? 9.719 -7.594 -19.694 1.00 98.19 655 MET A C 1
ATOM 5109 O O . MET A 1 655 ? 10.585 -6.845 -20.147 1.00 98.19 655 MET A O 1
ATOM 5113 N N . ARG A 1 656 ? 9.944 -8.390 -18.643 1.00 96.56 656 ARG A N 1
ATOM 5114 C CA . ARG A 1 656 ? 11.205 -8.428 -17.883 1.00 96.56 656 ARG A CA 1
ATOM 5115 C C . ARG A 1 656 ? 12.162 -9.463 -18.466 1.00 96.56 656 ARG A C 1
ATOM 5117 O O . ARG A 1 656 ? 11.901 -10.662 -18.388 1.00 96.56 656 ARG A O 1
ATOM 5124 N N . LEU A 1 657 ? 13.282 -8.996 -19.022 1.00 97.81 657 LEU A N 1
ATOM 5125 C CA . LEU A 1 657 ? 14.344 -9.850 -19.559 1.00 97.81 657 LEU A CA 1
ATOM 5126 C C . LEU A 1 657 ? 15.157 -10.521 -18.454 1.00 97.81 657 LEU A C 1
ATOM 5128 O O . LEU A 1 657 ? 15.621 -11.640 -18.653 1.00 97.81 657 LEU A O 1
ATOM 5132 N N . ALA A 1 658 ? 15.358 -9.838 -17.327 1.00 96.94 658 ALA A N 1
ATOM 5133 C CA . ALA A 1 658 ? 16.067 -10.365 -16.168 1.00 96.94 658 ALA A CA 1
ATOM 5134 C C . ALA A 1 658 ? 15.801 -9.511 -14.923 1.00 96.94 658 ALA A C 1
ATOM 5136 O O . ALA A 1 658 ? 16.129 -8.328 -14.896 1.00 96.94 658 ALA A O 1
ATOM 5137 N N . PHE A 1 659 ? 15.277 -10.133 -13.871 1.00 96.62 659 PHE A N 1
ATOM 5138 C CA . PHE A 1 659 ? 15.223 -9.569 -12.526 1.00 96.62 659 PHE A CA 1
ATOM 5139 C C . PHE A 1 659 ? 15.803 -10.582 -11.535 1.00 96.62 659 PHE A C 1
ATOM 5141 O O . PHE A 1 659 ? 15.334 -11.717 -11.466 1.00 96.62 659 PHE A O 1
ATOM 5148 N N . ALA A 1 660 ? 16.814 -10.180 -10.768 1.00 95.69 660 ALA A N 1
ATOM 5149 C CA . ALA A 1 660 ? 17.346 -10.949 -9.648 1.00 95.69 660 ALA A CA 1
ATOM 5150 C C . ALA A 1 660 ? 17.700 -9.991 -8.508 1.00 95.69 660 ALA A C 1
ATOM 5152 O O . ALA A 1 660 ? 18.226 -8.903 -8.747 1.00 95.69 660 ALA A O 1
ATOM 5153 N N . SER A 1 661 ? 17.449 -10.414 -7.271 1.00 94.75 661 SER A N 1
ATOM 5154 C CA . SER A 1 661 ? 17.861 -9.672 -6.079 1.00 94.75 661 SER A CA 1
ATOM 5155 C C . SER A 1 661 ? 19.385 -9.717 -5.924 1.00 94.75 661 SER A C 1
ATOM 5157 O O . SER A 1 661 ? 19.982 -10.795 -5.941 1.00 94.75 661 SER A O 1
ATOM 5159 N N . GLY A 1 662 ? 20.031 -8.570 -5.697 1.00 94.88 662 GLY A N 1
ATOM 5160 C CA . GLY A 1 662 ? 21.443 -8.533 -5.304 1.00 94.88 662 GLY A CA 1
ATOM 5161 C C . GLY A 1 662 ? 21.693 -9.110 -3.900 1.00 94.88 662 GLY A C 1
ATOM 5162 O O . GLY A 1 662 ? 22.820 -9.526 -3.586 1.00 94.88 662 GLY A O 1
ATOM 5163 N N . GLY A 1 663 ? 20.656 -9.150 -3.054 1.00 92.56 663 GLY A N 1
ATOM 5164 C CA . GLY A 1 663 ? 20.705 -9.514 -1.638 1.00 92.56 663 GLY A CA 1
ATOM 5165 C C . GLY A 1 663 ? 19.622 -8.810 -0.802 1.00 92.56 663 GLY A C 1
ATOM 5166 O O . GLY A 1 663 ? 18.907 -7.954 -1.317 1.00 92.56 663 GLY A O 1
ATOM 5167 N N . PRO A 1 664 ? 19.513 -9.113 0.505 1.00 92.31 664 PRO A N 1
ATOM 5168 C CA . PRO A 1 664 ? 20.260 -10.160 1.206 1.00 92.31 664 PRO A CA 1
ATOM 5169 C C . PRO A 1 664 ? 19.826 -11.578 0.796 1.00 92.31 664 PRO A C 1
ATOM 5171 O O . PRO A 1 664 ? 20.635 -12.503 0.850 1.00 92.31 664 PRO A O 1
ATOM 5174 N N . CYS A 1 665 ? 18.592 -11.740 0.314 1.00 89.56 665 CYS A N 1
ATOM 5175 C CA . CYS A 1 665 ? 17.979 -13.029 -0.025 1.00 89.56 665 CYS A CA 1
ATOM 5176 C C . CYS A 1 665 ? 17.652 -13.141 -1.525 1.00 89.56 665 CYS A C 1
ATOM 5178 O O . CYS A 1 665 ? 17.838 -12.188 -2.280 1.00 89.56 665 CYS A O 1
ATOM 5180 N N . ASN A 1 666 ? 17.159 -14.312 -1.947 1.00 89.38 666 ASN A N 1
ATOM 5181 C CA . ASN A 1 666 ? 16.674 -14.627 -3.305 1.00 89.38 666 ASN A CA 1
ATOM 5182 C C . ASN A 1 666 ? 17.698 -14.377 -4.436 1.00 89.38 666 ASN A C 1
ATOM 5184 O O . ASN A 1 666 ? 17.363 -14.303 -5.611 1.00 89.38 666 ASN A O 1
ATOM 5188 N N . THR A 1 667 ? 18.985 -14.315 -4.091 1.00 93.62 667 THR A N 1
ATOM 5189 C CA . THR A 1 667 ? 20.106 -14.023 -5.006 1.00 93.62 667 THR A CA 1
ATOM 5190 C C . THR A 1 667 ? 20.419 -15.132 -6.014 1.00 93.62 667 THR A C 1
ATOM 5192 O O . THR A 1 667 ? 21.226 -14.944 -6.928 1.00 93.62 667 THR A O 1
ATOM 5195 N N . ARG A 1 668 ? 19.800 -16.304 -5.833 1.00 94.56 668 ARG A N 1
ATOM 5196 C CA . ARG A 1 668 ? 19.901 -17.485 -6.703 1.00 94.56 668 ARG A CA 1
ATOM 5197 C C . ARG A 1 668 ? 18.714 -17.629 -7.650 1.00 94.56 668 ARG A C 1
ATOM 5199 O O . ARG A 1 668 ? 18.746 -18.541 -8.469 1.00 94.56 668 ARG A O 1
ATOM 5206 N N . ASP A 1 669 ? 17.719 -16.753 -7.545 1.00 94.38 669 ASP A N 1
ATOM 5207 C CA . ASP A 1 669 ? 16.472 -16.793 -8.303 1.00 94.38 669 ASP A CA 1
ATOM 5208 C C . ASP A 1 669 ? 16.479 -15.672 -9.349 1.00 94.38 669 ASP A C 1
ATOM 5210 O O . ASP A 1 669 ? 16.720 -14.510 -9.015 1.00 94.38 669 ASP A O 1
ATOM 5214 N N . LEU A 1 670 ? 16.264 -16.029 -10.616 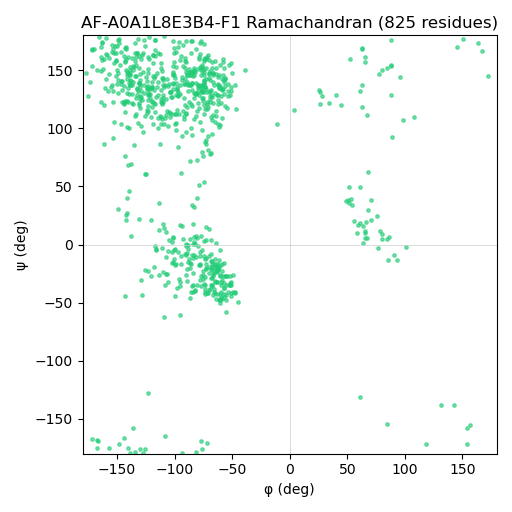1.00 96.50 670 LEU A N 1
ATOM 5215 C CA . LEU A 1 670 ? 16.134 -15.088 -11.727 1.00 96.50 670 LEU A CA 1
ATOM 5216 C C . LEU A 1 670 ? 14.729 -15.196 -12.300 1.00 96.50 670 LEU A C 1
ATOM 5218 O O . LEU A 1 670 ? 14.301 -16.274 -12.706 1.00 96.50 670 LEU A O 1
ATOM 5222 N N . TYR A 1 671 ? 14.056 -14.058 -12.393 1.00 96.81 671 TYR A N 1
ATOM 5223 C CA . TYR A 1 671 ? 12.721 -13.936 -12.948 1.00 96.81 671 TYR A CA 1
ATOM 5224 C C . TYR A 1 671 ? 12.795 -13.335 -14.356 1.00 96.81 671 TYR A C 1
ATOM 5226 O O . TYR A 1 671 ? 13.454 -12.315 -14.580 1.00 96.81 671 TYR A O 1
ATOM 5234 N N . GLN A 1 672 ? 12.110 -13.972 -15.304 1.00 97.62 672 GLN A N 1
ATOM 5235 C CA . GLN A 1 672 ? 11.907 -13.496 -16.675 1.00 97.62 672 GLN A CA 1
ATOM 5236 C C . GLN A 1 672 ? 10.431 -13.658 -17.053 1.00 97.62 672 GLN A C 1
ATOM 5238 O O . GLN A 1 672 ? 9.767 -14.544 -16.527 1.00 97.62 672 GLN A O 1
ATOM 5243 N N . GLY A 1 673 ? 9.910 -12.872 -17.994 1.00 96.31 673 GLY A N 1
ATOM 5244 C CA . GLY A 1 673 ? 8.536 -13.041 -18.486 1.00 96.31 673 GLY A CA 1
ATOM 5245 C C . GLY A 1 673 ? 7.768 -11.730 -18.522 1.00 96.31 673 GLY A C 1
ATOM 5246 O O . GLY A 1 673 ? 8.319 -10.712 -18.945 1.00 96.31 673 GLY A O 1
ATOM 5247 N N . VAL A 1 674 ? 6.499 -11.751 -18.107 1.00 97.06 674 VAL A N 1
ATOM 5248 C CA . VAL A 1 674 ? 5.600 -10.595 -18.224 1.00 97.06 674 VAL A CA 1
ATOM 5249 C C . VAL A 1 674 ? 4.998 -10.172 -16.887 1.00 97.06 674 VAL A C 1
ATOM 5251 O O . VAL A 1 674 ? 4.595 -11.008 -16.085 1.00 97.06 674 VAL A O 1
ATOM 5254 N N . LEU A 1 675 ? 4.895 -8.858 -16.681 1.00 95.75 675 LEU A N 1
ATOM 5255 C CA . LEU A 1 675 ? 4.038 -8.252 -15.664 1.00 95.75 675 LEU A CA 1
ATOM 5256 C C . LEU A 1 675 ? 2.763 -7.715 -16.323 1.00 95.75 675 LEU A C 1
ATOM 5258 O O . LEU A 1 675 ? 2.821 -7.102 -17.393 1.00 95.75 675 LEU A O 1
ATOM 5262 N N . LEU A 1 676 ? 1.631 -7.946 -15.658 1.00 93.88 676 LEU A N 1
ATOM 5263 C CA . LEU A 1 676 ? 0.276 -7.625 -16.129 1.00 93.88 676 LEU A CA 1
ATOM 5264 C C . LEU A 1 676 ? -0.531 -6.770 -15.131 1.00 93.88 676 LEU A C 1
ATOM 5266 O O . LEU A 1 676 ? -1.473 -6.085 -15.524 1.00 93.88 676 LEU A O 1
ATOM 5270 N N . ASP A 1 677 ? -0.155 -6.804 -13.853 1.00 90.94 677 ASP A N 1
ATOM 5271 C CA . ASP A 1 677 ? -0.591 -5.899 -12.787 1.00 90.94 677 ASP A CA 1
ATOM 5272 C C . ASP A 1 677 ? 0.589 -5.709 -11.806 1.00 90.94 677 ASP A C 1
ATOM 5274 O O . ASP A 1 677 ? 1.572 -6.454 -11.869 1.00 90.94 677 ASP A O 1
ATOM 5278 N N . SER A 1 678 ? 0.531 -4.712 -10.919 1.00 84.81 678 SER A N 1
ATOM 5279 C CA . SER A 1 678 ? 1.567 -4.472 -9.904 1.00 84.81 678 SER A CA 1
ATOM 5280 C C . SER A 1 678 ? 1.386 -5.254 -8.599 1.00 84.81 678 SER A C 1
ATOM 5282 O O . SER A 1 678 ? 2.362 -5.398 -7.862 1.00 84.81 678 SER A O 1
ATOM 5284 N N . SER A 1 679 ? 0.170 -5.729 -8.313 1.00 79.75 679 SER A N 1
ATOM 5285 C CA . SER A 1 679 ? -0.240 -6.331 -7.040 1.00 79.75 679 SER A CA 1
ATOM 5286 C C . SER A 1 679 ? -0.114 -7.856 -7.031 1.00 79.75 679 SER A C 1
ATOM 5288 O O . SER A 1 679 ? -0.368 -8.516 -8.035 1.00 79.75 679 SER A O 1
ATOM 5290 N N . GLU A 1 680 ? 0.269 -8.441 -5.895 1.00 81.38 680 GLU A N 1
ATOM 5291 C CA . GLU A 1 680 ? 0.272 -9.902 -5.731 1.00 81.38 680 GLU A CA 1
ATOM 5292 C C . GLU A 1 680 ? -1.163 -10.442 -5.566 1.00 81.38 680 GLU A C 1
ATOM 5294 O O . GLU A 1 680 ? -1.986 -9.765 -4.941 1.00 81.38 680 GLU A O 1
ATOM 5299 N N . PRO A 1 681 ? -1.477 -11.652 -6.071 1.00 79.50 681 PRO A N 1
ATOM 5300 C CA . PRO A 1 681 ? -0.578 -12.590 -6.762 1.00 79.50 681 PRO A CA 1
ATOM 5301 C C . PRO A 1 681 ? -0.357 -12.276 -8.255 1.00 79.50 681 PRO A C 1
ATOM 5303 O O . PRO A 1 681 ? 0.526 -12.856 -8.888 1.00 79.50 681 PRO A O 1
ATOM 5306 N N . PHE A 1 682 ? -1.133 -11.358 -8.841 1.00 87.94 682 PHE A N 1
ATOM 5307 C CA . PHE A 1 682 ? -1.114 -11.072 -10.282 1.00 87.94 682 PHE A CA 1
ATOM 5308 C C . PHE A 1 682 ? 0.268 -10.660 -10.807 1.00 87.94 682 PHE A C 1
ATOM 5310 O O . PHE A 1 682 ? 0.648 -11.088 -11.896 1.00 87.94 682 PHE A O 1
ATOM 5317 N N . ARG A 1 683 ? 1.042 -9.894 -10.028 1.00 88.62 683 ARG A N 1
ATOM 5318 C CA . ARG A 1 683 ? 2.411 -9.471 -10.357 1.00 88.62 683 ARG A CA 1
ATOM 5319 C C . ARG A 1 683 ? 3.310 -10.666 -10.668 1.00 88.62 683 ARG A C 1
ATOM 5321 O O . ARG A 1 683 ? 3.879 -10.735 -11.753 1.00 88.62 683 ARG A O 1
ATOM 5328 N N . THR A 1 684 ? 3.449 -11.605 -9.734 1.00 87.25 684 THR A N 1
ATOM 5329 C CA . THR A 1 684 ? 4.397 -12.722 -9.878 1.00 87.25 684 THR A CA 1
ATOM 5330 C C . THR A 1 684 ? 3.854 -13.899 -10.689 1.00 87.25 684 THR A C 1
ATOM 5332 O O . THR A 1 684 ? 4.646 -14.594 -11.321 1.00 87.25 684 THR A O 1
ATOM 5335 N N . SER A 1 685 ? 2.530 -14.080 -10.762 1.00 87.81 685 SER A N 1
ATOM 5336 C CA . SER A 1 685 ? 1.859 -15.206 -11.446 1.00 87.81 685 SER A CA 1
ATOM 5337 C C . SER A 1 685 ? 2.269 -15.466 -12.909 1.00 87.81 685 SER A C 1
ATOM 5339 O O . SER A 1 685 ? 2.168 -16.594 -13.383 1.00 87.81 685 SER A O 1
ATOM 5341 N N . SER A 1 686 ? 2.720 -14.438 -13.641 1.00 89.69 686 SER A N 1
ATOM 5342 C CA . SER A 1 686 ? 3.120 -14.530 -15.060 1.00 89.69 686 SER A CA 1
ATOM 5343 C C . SER A 1 686 ? 4.638 -14.407 -15.288 1.00 89.69 686 SER A C 1
ATOM 5345 O O . SER A 1 686 ? 5.095 -14.227 -16.423 1.00 89.69 686 SER A O 1
ATOM 5347 N N . LEU A 1 687 ? 5.430 -14.525 -14.216 1.00 93.00 687 LEU A N 1
ATOM 5348 C CA . LEU A 1 687 ? 6.888 -14.601 -14.263 1.00 93.00 687 LEU A CA 1
ATOM 5349 C C . LEU A 1 687 ? 7.378 -16.049 -14.154 1.00 93.00 687 LEU A C 1
ATOM 5351 O O . LEU A 1 687 ? 6.925 -16.836 -13.329 1.00 93.00 687 LEU A O 1
ATOM 5355 N N . CYS A 1 688 ? 8.392 -16.366 -14.947 1.00 92.31 688 CYS A N 1
ATOM 5356 C CA . CYS A 1 688 ? 9.113 -17.628 -14.930 1.00 92.31 688 CYS A CA 1
ATOM 5357 C C . CYS A 1 688 ? 10.387 -17.486 -14.097 1.00 92.31 688 CYS A C 1
ATOM 5359 O O . CYS A 1 688 ? 11.190 -16.583 -14.349 1.00 92.31 688 CYS A O 1
ATOM 5361 N N . MET A 1 689 ? 10.584 -18.383 -13.132 1.00 94.56 689 MET A N 1
ATOM 5362 C CA . MET A 1 689 ? 11.706 -18.358 -12.194 1.00 94.56 689 MET A CA 1
ATOM 5363 C C . MET A 1 689 ? 12.674 -19.514 -12.476 1.00 94.56 689 MET A C 1
ATOM 5365 O O . MET A 1 689 ? 12.269 -20.674 -12.423 1.00 94.56 689 MET A O 1
ATOM 5369 N N . GLU A 1 690 ? 13.944 -19.195 -12.736 1.00 95.38 690 GLU A N 1
ATOM 5370 C CA . GLU A 1 690 ? 15.045 -20.168 -12.812 1.00 95.38 690 GLU A CA 1
ATOM 5371 C C . GLU A 1 690 ? 15.981 -20.002 -11.606 1.00 95.38 690 GLU A C 1
ATOM 5373 O O . GLU A 1 690 ? 16.367 -18.883 -11.239 1.00 95.38 690 GLU A O 1
ATOM 5378 N N . ARG A 1 691 ? 16.381 -21.128 -10.999 1.00 95.00 691 ARG A N 1
ATOM 5379 C CA . ARG A 1 691 ? 17.165 -21.154 -9.755 1.00 95.00 691 ARG A CA 1
ATOM 5380 C C . ARG A 1 691 ? 18.521 -21.816 -9.955 1.00 95.00 691 ARG A C 1
ATOM 5382 O O . ARG A 1 691 ? 18.605 -23.004 -10.256 1.00 95.00 691 ARG A O 1
ATOM 5389 N N . LEU A 1 692 ? 19.602 -21.084 -9.668 1.00 92.94 692 LEU A N 1
ATOM 5390 C CA . LEU A 1 692 ? 20.968 -21.621 -9.723 1.00 92.94 692 LEU A CA 1
ATOM 5391 C C . LEU A 1 692 ? 21.090 -22.888 -8.863 1.00 92.94 692 LEU A C 1
ATOM 5393 O O . LEU A 1 692 ? 20.930 -22.824 -7.641 1.00 92.94 692 LEU A O 1
ATOM 5397 N N . ALA A 1 693 ? 21.407 -24.028 -9.485 1.00 84.69 693 ALA A N 1
ATOM 5398 C CA . ALA A 1 693 ? 21.420 -25.338 -8.826 1.00 84.69 693 ALA A CA 1
ATOM 5399 C C . ALA A 1 693 ? 22.464 -25.446 -7.693 1.00 84.69 693 ALA A C 1
ATOM 5401 O O . ALA A 1 693 ? 22.166 -25.951 -6.608 1.00 84.69 693 ALA A O 1
ATOM 5402 N N . SER A 1 694 ? 23.673 -24.920 -7.907 1.00 79.56 694 SER A N 1
ATOM 5403 C CA . SER A 1 694 ? 24.738 -24.823 -6.899 1.00 79.56 694 SER A CA 1
ATOM 5404 C C . SER A 1 694 ? 24.715 -23.482 -6.152 1.00 79.56 694 SER A C 1
ATOM 5406 O O . SER A 1 694 ? 23.974 -22.564 -6.502 1.00 79.56 694 SER A O 1
ATOM 5408 N N . GLY A 1 695 ? 25.535 -23.351 -5.103 1.00 76.81 695 GLY A N 1
ATOM 5409 C CA . GLY A 1 695 ? 25.760 -22.061 -4.442 1.00 76.81 695 GLY A CA 1
ATOM 5410 C C . GLY A 1 695 ? 26.380 -21.024 -5.391 1.00 76.81 695 GLY A C 1
ATOM 5411 O O . GLY A 1 695 ? 27.164 -21.379 -6.269 1.00 76.81 695 GLY A O 1
ATOM 5412 N N . GLY A 1 696 ? 26.013 -19.755 -5.206 1.00 88.62 696 GLY A N 1
ATOM 5413 C CA . GLY A 1 696 ? 26.389 -18.627 -6.063 1.00 88.62 696 GLY A CA 1
ATOM 5414 C C . GLY A 1 696 ? 25.344 -17.507 -5.990 1.00 88.62 696 GLY A C 1
ATOM 5415 O O . GLY A 1 696 ? 24.423 -17.585 -5.173 1.00 88.62 696 GLY A O 1
ATOM 5416 N N . LYS A 1 697 ? 25.480 -16.496 -6.853 1.00 94.19 697 LYS A N 1
ATOM 5417 C CA . LYS A 1 697 ? 24.470 -15.462 -7.133 1.00 94.19 697 LYS A CA 1
ATOM 5418 C C . LYS A 1 697 ? 24.382 -15.217 -8.640 1.00 94.19 697 LYS A C 1
ATOM 5420 O O . LYS A 1 697 ? 25.398 -15.338 -9.319 1.00 94.19 697 LYS A O 1
ATOM 5425 N N . TRP A 1 698 ? 23.237 -14.753 -9.143 1.00 96.19 698 TRP A N 1
ATOM 5426 C CA . TRP A 1 698 ? 23.117 -14.258 -10.528 1.00 96.19 698 TRP A CA 1
ATOM 5427 C C . TRP A 1 698 ? 23.934 -12.984 -10.810 1.00 96.19 698 TRP A C 1
ATOM 5429 O O . TRP A 1 698 ? 24.202 -12.662 -11.962 1.00 96.19 698 TRP A O 1
ATOM 5439 N N . SER A 1 699 ? 24.373 -12.279 -9.766 1.00 96.00 699 SER A N 1
ATOM 5440 C CA . SER A 1 699 ? 25.286 -11.134 -9.848 1.00 96.00 699 SER A CA 1
ATOM 5441 C C . SER A 1 699 ? 26.777 -11.515 -9.912 1.00 96.00 699 SER A C 1
ATOM 5443 O O . SER A 1 699 ? 27.641 -10.637 -9.963 1.00 96.00 699 SER A O 1
ATOM 5445 N N . ASN A 1 700 ? 27.125 -12.809 -9.900 1.00 95.00 700 ASN A N 1
ATOM 5446 C CA . ASN A 1 700 ? 28.526 -13.241 -9.931 1.00 95.00 700 ASN A CA 1
ATOM 5447 C C . ASN A 1 700 ? 29.190 -13.007 -11.297 1.00 95.00 700 ASN A C 1
ATOM 5449 O O . ASN A 1 700 ? 30.327 -12.531 -11.345 1.00 95.00 700 ASN A O 1
ATOM 5453 N N . ASP A 1 701 ? 28.489 -13.295 -12.393 1.00 95.94 701 ASP A N 1
ATOM 5454 C CA . ASP A 1 701 ? 29.069 -13.470 -13.729 1.00 95.94 701 ASP A CA 1
ATOM 5455 C C . ASP A 1 701 ? 28.272 -12.728 -14.819 1.00 95.94 701 ASP A C 1
ATOM 5457 O O . ASP A 1 701 ? 27.233 -12.126 -14.554 1.00 95.94 701 ASP A O 1
ATOM 5461 N N . PHE A 1 702 ? 28.795 -12.715 -16.051 1.00 97.94 702 PHE A N 1
ATOM 5462 C CA . PHE A 1 702 ? 28.086 -12.177 -17.220 1.00 97.94 702 PHE A CA 1
ATOM 5463 C C . PHE A 1 702 ? 27.255 -13.272 -17.890 1.00 97.94 702 PHE A C 1
ATOM 5465 O O . PHE A 1 702 ? 27.830 -14.205 -18.456 1.00 97.94 702 PHE A O 1
ATOM 5472 N N . HIS A 1 703 ? 25.940 -13.083 -17.924 1.00 98.38 703 HIS A N 1
ATOM 5473 C CA . HIS A 1 703 ? 24.984 -13.957 -18.603 1.00 98.38 703 HIS A CA 1
ATOM 5474 C C . HIS A 1 703 ? 24.335 -13.249 -19.798 1.00 98.38 703 HIS A C 1
ATOM 5476 O O . HIS A 1 703 ? 24.398 -12.023 -19.930 1.00 98.38 703 HIS A O 1
ATOM 5482 N N . THR A 1 704 ? 23.709 -14.026 -20.680 1.00 98.69 704 THR A N 1
ATOM 5483 C CA . THR A 1 704 ? 22.975 -13.533 -21.854 1.00 98.69 704 THR A CA 1
ATOM 5484 C C . THR A 1 704 ? 21.480 -13.763 -21.658 1.00 98.69 704 THR A C 1
ATOM 5486 O O . THR A 1 704 ? 21.005 -14.898 -21.708 1.00 98.69 704 THR A O 1
ATOM 5489 N N . TYR A 1 705 ? 20.736 -12.684 -21.431 1.00 98.69 705 TYR A N 1
ATOM 5490 C CA . TYR A 1 705 ? 19.301 -12.694 -21.157 1.00 98.69 705 TYR A CA 1
ATOM 5491 C C . TYR A 1 705 ? 18.523 -12.379 -22.433 1.00 98.69 705 TYR A C 1
ATOM 5493 O O . TYR A 1 705 ? 18.812 -11.392 -23.109 1.00 98.69 705 TYR A O 1
ATOM 5501 N N . THR A 1 706 ? 17.546 -13.217 -22.782 1.00 98.69 706 THR A N 1
ATOM 5502 C CA . THR A 1 706 ? 16.810 -13.105 -24.051 1.00 98.69 706 THR A CA 1
ATOM 5503 C C . THR A 1 706 ? 15.303 -13.174 -23.842 1.00 98.69 706 THR A C 1
ATOM 5505 O O . THR A 1 706 ? 14.816 -14.049 -23.124 1.00 98.69 706 THR A O 1
ATOM 5508 N N . ILE A 1 707 ? 14.567 -12.327 -24.563 1.00 98.44 707 ILE A N 1
ATOM 5509 C CA . ILE A 1 707 ? 13.134 -12.500 -24.827 1.00 98.44 707 ILE A CA 1
ATOM 5510 C C . ILE A 1 707 ? 12.916 -12.565 -26.337 1.00 98.44 707 ILE A C 1
ATOM 5512 O O . ILE A 1 707 ? 13.366 -11.688 -27.067 1.00 98.44 707 ILE A O 1
ATOM 5516 N N . SER A 1 708 ? 12.186 -13.581 -26.794 1.00 98.31 708 SER A N 1
ATOM 5517 C CA . SER A 1 708 ? 11.574 -13.627 -28.123 1.00 98.31 708 SER A CA 1
ATOM 5518 C C . SER A 1 708 ? 10.075 -13.372 -27.977 1.00 98.31 708 SER A C 1
ATOM 5520 O O . SER A 1 708 ? 9.375 -14.166 -27.349 1.00 98.31 708 SER A O 1
ATOM 5522 N N . TRP A 1 709 ? 9.590 -12.251 -28.504 1.00 97.81 709 TRP A N 1
ATOM 5523 C CA . TRP A 1 709 ? 8.203 -11.791 -28.388 1.00 97.81 709 TRP A CA 1
ATOM 5524 C C . TRP A 1 709 ? 7.545 -11.805 -29.766 1.00 97.81 709 TRP A C 1
ATOM 5526 O O . TRP A 1 709 ? 7.876 -10.986 -30.624 1.00 97.81 709 TRP A O 1
ATOM 5536 N N . ALA A 1 710 ? 6.625 -12.748 -29.967 1.00 97.25 710 ALA A N 1
ATOM 5537 C CA . ALA A 1 710 ? 5.922 -13.005 -31.220 1.00 97.25 710 ALA A CA 1
ATOM 5538 C C . ALA A 1 710 ? 4.400 -12.772 -31.072 1.00 97.25 710 ALA A C 1
ATOM 5540 O O . ALA A 1 710 ? 3.903 -12.680 -29.949 1.00 97.25 710 ALA A O 1
ATOM 5541 N N . PRO A 1 711 ? 3.625 -12.710 -32.176 1.00 96.44 711 PRO A N 1
ATOM 5542 C CA . PRO A 1 711 ? 2.173 -12.494 -32.129 1.00 96.44 711 PRO A CA 1
ATOM 5543 C C . PRO A 1 711 ? 1.375 -13.607 -31.435 1.00 96.44 711 PRO A C 1
ATOM 5545 O O . PRO A 1 711 ? 0.217 -13.404 -31.067 1.00 96.44 711 PRO A O 1
ATOM 5548 N N . ASP A 1 712 ? 1.953 -14.802 -31.287 1.00 95.44 712 ASP A N 1
ATOM 5549 C CA . ASP A 1 712 ? 1.281 -15.971 -30.726 1.00 95.44 712 ASP A CA 1
ATOM 5550 C C . ASP A 1 712 ? 1.788 -16.398 -29.339 1.00 95.44 712 ASP A C 1
ATOM 5552 O O . ASP A 1 712 ? 1.000 -17.020 -28.614 1.00 95.44 712 ASP A O 1
ATOM 5556 N N . LYS A 1 713 ? 3.035 -16.047 -28.978 1.00 96.81 713 LYS A N 1
ATOM 5557 C CA . LYS A 1 713 ? 3.704 -16.370 -27.704 1.00 96.81 713 LYS A CA 1
ATOM 5558 C C . LYS A 1 713 ? 4.893 -15.456 -27.364 1.00 96.81 713 LYS A C 1
ATOM 5560 O O . LYS A 1 713 ? 5.472 -14.807 -28.232 1.00 96.81 713 LYS A O 1
ATOM 5565 N N . ILE A 1 714 ? 5.315 -15.494 -26.100 1.00 98.12 714 ILE A N 1
ATOM 5566 C CA . ILE A 1 714 ? 6.560 -14.901 -25.588 1.00 98.12 714 ILE A CA 1
ATOM 5567 C C . ILE A 1 714 ? 7.441 -16.032 -25.036 1.00 98.12 714 ILE A C 1
ATOM 5569 O O . ILE A 1 714 ? 6.951 -16.904 -24.329 1.00 98.12 714 ILE A O 1
ATOM 5573 N N . THR A 1 715 ? 8.730 -16.062 -25.374 1.00 98.31 715 THR A N 1
ATOM 5574 C CA . THR A 1 715 ? 9.669 -17.141 -24.997 1.00 98.31 715 THR A CA 1
ATOM 5575 C C . THR A 1 715 ? 10.934 -16.556 -24.370 1.00 98.31 715 THR A C 1
ATOM 5577 O O . TH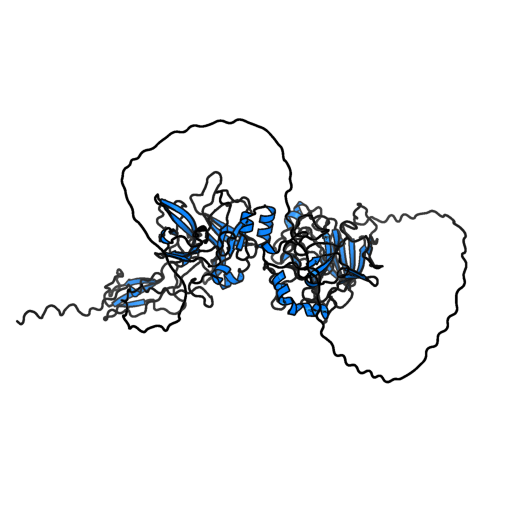R A 1 715 ? 11.514 -15.622 -24.928 1.00 98.31 715 THR A O 1
ATOM 5580 N N . THR A 1 716 ? 11.374 -17.086 -23.227 1.00 98.38 716 THR A N 1
ATOM 5581 C CA . THR A 1 716 ? 12.503 -16.556 -22.441 1.00 98.38 716 THR A CA 1
ATOM 5582 C C . THR A 1 716 ? 13.714 -17.491 -22.493 1.00 98.38 716 THR A C 1
ATOM 5584 O O . THR A 1 716 ? 13.569 -18.716 -22.493 1.00 98.38 716 THR A O 1
ATOM 5587 N N . PHE A 1 717 ? 14.926 -16.928 -22.536 1.00 98.38 717 PHE A N 1
ATOM 5588 C CA . PHE A 1 717 ? 16.166 -17.713 -22.513 1.00 98.38 717 PHE A CA 1
ATOM 5589 C C . PHE A 1 717 ? 17.238 -17.085 -21.614 1.00 98.38 717 PHE A C 1
ATOM 5591 O O . PHE A 1 717 ? 17.304 -15.860 -21.450 1.00 98.38 717 PHE A O 1
ATOM 5598 N N . ILE A 1 718 ? 18.111 -17.949 -21.090 1.00 98.12 718 ILE A N 1
ATOM 5599 C CA . ILE A 1 718 ? 19.295 -17.613 -20.291 1.00 98.12 718 ILE A CA 1
ATOM 5600 C C . ILE A 1 718 ? 20.476 -18.392 -20.877 1.00 98.12 718 ILE A C 1
ATOM 5602 O O . ILE A 1 718 ? 20.420 -19.617 -20.987 1.00 98.12 718 ILE A O 1
ATOM 5606 N N . ASP A 1 719 ? 21.530 -17.695 -21.301 1.00 97.75 719 ASP A N 1
ATOM 5607 C CA . ASP A 1 719 ? 22.717 -18.284 -21.948 1.00 97.75 719 ASP A CA 1
ATOM 5608 C C . ASP A 1 719 ? 22.367 -19.234 -23.115 1.00 97.75 719 ASP A C 1
ATOM 5610 O O . ASP A 1 719 ? 22.958 -20.299 -23.297 1.00 97.75 719 ASP A O 1
ATOM 5614 N N . GLY A 1 720 ? 21.344 -18.857 -23.893 1.00 96.81 720 GLY A N 1
ATOM 5615 C CA . GLY A 1 720 ? 20.819 -19.623 -25.029 1.00 96.81 720 GLY A CA 1
ATOM 5616 C C . GLY A 1 720 ? 19.944 -20.833 -24.668 1.00 96.81 720 GLY A C 1
ATOM 5617 O O . GLY A 1 720 ? 19.403 -21.473 -25.568 1.00 96.81 720 GLY A O 1
ATOM 5618 N N . LYS A 1 721 ? 19.764 -21.152 -23.380 1.00 97.44 721 LYS A N 1
ATOM 5619 C CA . LYS A 1 721 ? 18.857 -22.213 -22.913 1.00 97.44 721 LYS A CA 1
ATOM 5620 C C . LYS A 1 721 ? 17.455 -21.656 -22.702 1.00 97.44 721 LYS A C 1
ATOM 5622 O O . LYS A 1 721 ? 17.311 -20.585 -22.122 1.00 97.44 721 LYS A O 1
ATOM 5627 N N . LEU A 1 722 ? 16.438 -22.398 -23.135 1.00 97.69 722 LEU A N 1
ATOM 5628 C CA . LEU A 1 722 ? 15.035 -22.092 -22.851 1.00 97.69 722 LEU A CA 1
ATOM 5629 C C . LEU A 1 722 ? 14.800 -22.089 -21.333 1.00 97.69 722 LEU A C 1
ATOM 5631 O O . LEU A 1 722 ? 15.136 -23.069 -20.672 1.00 97.69 722 LEU A O 1
ATOM 5635 N N . ASN A 1 723 ? 14.211 -21.010 -20.817 1.00 96.00 723 ASN A N 1
ATOM 5636 C CA . ASN A 1 723 ? 13.686 -20.935 -19.453 1.00 96.00 723 ASN A CA 1
ATOM 5637 C C . ASN A 1 723 ? 12.181 -21.257 -19.478 1.00 96.00 723 ASN A C 1
ATOM 5639 O O . ASN A 1 723 ? 11.766 -22.282 -18.943 1.00 96.00 723 ASN A O 1
ATOM 5643 N N . CYS A 1 724 ? 11.370 -20.464 -20.189 1.00 93.12 724 CYS A N 1
ATOM 5644 C CA . CYS A 1 724 ? 9.940 -20.744 -20.337 1.00 93.12 724 CYS A CA 1
ATOM 5645 C C . CYS A 1 724 ? 9.320 -20.244 -21.651 1.00 93.12 724 CYS A C 1
ATOM 5647 O O . CYS A 1 724 ? 9.914 -19.478 -22.413 1.00 93.12 724 CYS A O 1
ATOM 5649 N N . GLU A 1 725 ? 8.072 -20.658 -21.875 1.00 96.44 725 GLU A N 1
ATOM 5650 C CA . GLU A 1 725 ? 7.208 -20.209 -22.962 1.00 96.44 725 GLU A CA 1
ATOM 5651 C C . GLU A 1 725 ? 5.842 -19.787 -22.398 1.00 96.44 725 GLU A C 1
ATOM 5653 O O . GLU A 1 725 ? 5.179 -20.558 -21.709 1.00 96.44 725 GLU A O 1
ATOM 5658 N N . ILE A 1 726 ? 5.427 -18.555 -22.694 1.00 95.50 726 ILE A N 1
ATOM 5659 C CA . ILE A 1 726 ? 4.161 -17.943 -22.283 1.00 95.50 726 ILE A CA 1
ATOM 5660 C C . ILE A 1 726 ? 3.290 -17.828 -23.537 1.00 95.50 726 ILE A C 1
ATOM 5662 O O . ILE A 1 726 ? 3.518 -16.964 -24.388 1.00 95.50 726 ILE A O 1
ATOM 5666 N N . GLN A 1 727 ? 2.301 -18.713 -23.674 1.00 94.94 727 GLN A N 1
ATOM 5667 C CA . GLN A 1 727 ? 1.431 -18.782 -24.850 1.00 94.94 727 GLN A CA 1
ATOM 5668 C C . GLN A 1 727 ? -0.023 -18.432 -24.481 1.00 94.94 727 GLN A C 1
ATOM 5670 O O . GLN A 1 727 ? -0.753 -19.293 -23.987 1.00 94.94 727 GLN A O 1
ATOM 5675 N N . PRO A 1 728 ? -0.491 -17.195 -24.748 1.00 93.12 728 PRO A N 1
ATOM 5676 C CA . PRO A 1 728 ? -1.855 -16.783 -24.436 1.00 93.12 728 PRO A CA 1
ATOM 5677 C C . PRO A 1 728 ? -2.844 -17.370 -25.455 1.00 93.12 728 PRO A C 1
ATOM 5679 O O . PRO A 1 728 ? -3.259 -16.713 -26.409 1.00 93.12 728 PRO A O 1
ATOM 5682 N N . THR A 1 729 ? -3.201 -18.646 -25.296 1.00 90.44 729 THR A N 1
ATOM 5683 C CA . THR A 1 729 ? -4.041 -19.403 -26.246 1.00 90.44 729 THR A CA 1
ATOM 5684 C C . THR A 1 729 ? -5.430 -18.791 -26.435 1.00 90.44 729 THR A C 1
ATOM 5686 O O . THR A 1 729 ? -5.869 -18.638 -27.573 1.00 90.44 729 THR A O 1
ATOM 5689 N N . HIS A 1 730 ? -6.074 -18.361 -25.346 1.00 91.31 730 HIS A N 1
ATOM 5690 C CA . HIS A 1 730 ? -7.366 -17.654 -25.362 1.00 91.31 730 HIS A CA 1
ATOM 5691 C C . HIS A 1 730 ? -7.226 -16.130 -25.168 1.00 91.31 730 HIS A C 1
ATOM 5693 O O . HIS A 1 730 ? -8.226 -15.424 -25.080 1.00 91.31 730 HIS A O 1
ATOM 5699 N N . GLY A 1 731 ? -5.989 -15.627 -25.133 1.00 94.06 731 GLY A N 1
ATOM 5700 C CA . GLY A 1 731 ? -5.647 -14.248 -24.789 1.00 94.06 731 GLY A CA 1
ATOM 5701 C C . GLY A 1 731 ? -5.439 -14.009 -23.290 1.00 94.06 731 GLY A C 1
ATOM 5702 O O . GLY A 1 731 ? -6.003 -14.716 -22.456 1.00 94.06 731 GLY A O 1
ATOM 5703 N N . PHE A 1 732 ? -4.640 -12.995 -22.937 1.00 94.50 732 PHE A N 1
ATOM 5704 C CA . PHE A 1 732 ? -4.403 -12.621 -21.531 1.00 94.50 732 PHE A CA 1
ATOM 5705 C C . PHE A 1 732 ? -5.682 -12.141 -20.815 1.00 94.50 732 PHE A C 1
ATOM 5707 O O . PHE A 1 732 ? -5.785 -12.235 -19.597 1.00 94.50 732 PHE A O 1
ATOM 5714 N N . SER A 1 733 ? -6.706 -11.691 -21.549 1.00 93.06 733 SER A N 1
ATOM 5715 C CA . SER A 1 733 ? -8.037 -11.349 -21.009 1.00 93.06 733 SER A CA 1
ATOM 5716 C C . SER A 1 733 ? -8.815 -12.541 -20.425 1.00 93.06 733 SER A C 1
ATOM 5718 O O . SER A 1 733 ? -9.817 -12.358 -19.724 1.00 93.06 733 SER A O 1
ATOM 5720 N N . GLU A 1 734 ? -8.355 -13.763 -20.685 1.00 93.44 734 GLU A N 1
ATOM 5721 C CA . GLU A 1 734 ? -8.878 -15.005 -20.114 1.00 93.44 734 GLU A CA 1
ATOM 5722 C C . GLU A 1 734 ? -7.860 -15.691 -19.177 1.00 93.44 734 GLU A C 1
ATOM 5724 O O . GLU A 1 734 ? -8.071 -16.838 -18.793 1.00 93.44 734 GLU A O 1
ATOM 5729 N N . TYR A 1 735 ? -6.775 -15.005 -18.785 1.00 90.19 735 TYR A N 1
ATOM 5730 C CA . TYR A 1 735 ? -5.884 -15.473 -17.716 1.00 90.19 735 TYR A CA 1
ATOM 5731 C C . TYR A 1 735 ? -6.529 -15.277 -16.335 1.00 90.19 735 TYR A C 1
ATOM 5733 O O . TYR A 1 735 ? -7.289 -14.328 -16.103 1.00 90.19 735 TYR A O 1
ATOM 5741 N N . THR A 1 736 ? -6.156 -16.153 -15.405 1.00 85.94 736 THR A N 1
ATOM 5742 C CA . THR A 1 736 ? -6.484 -16.079 -13.978 1.00 85.94 736 THR A CA 1
ATOM 5743 C C . THR A 1 736 ? -5.245 -16.360 -13.135 1.00 85.94 736 THR A C 1
ATOM 5745 O O . THR A 1 736 ? -4.257 -16.885 -13.648 1.00 85.94 736 THR A O 1
ATOM 5748 N N . ASP A 1 737 ? -5.307 -16.036 -11.848 1.00 79.81 737 ASP A N 1
ATOM 5749 C CA . ASP A 1 737 ? -4.388 -16.586 -10.850 1.00 79.81 737 ASP A CA 1
ATOM 5750 C C . ASP A 1 737 ? -4.748 -18.045 -10.477 1.00 79.81 737 ASP A C 1
ATOM 5752 O O . ASP A 1 737 ? -5.686 -18.637 -11.029 1.00 79.81 737 ASP A O 1
ATOM 5756 N N . ASP A 1 738 ? -4.012 -18.613 -9.515 1.00 75.19 738 ASP A N 1
ATOM 5757 C CA . ASP A 1 738 ? -4.228 -19.966 -8.974 1.00 75.19 738 ASP A CA 1
ATOM 5758 C C . ASP A 1 738 ? -5.586 -20.139 -8.260 1.00 75.19 738 ASP A C 1
ATOM 5760 O O . ASP A 1 738 ? -6.058 -21.265 -8.093 1.00 75.19 738 ASP A O 1
ATOM 5764 N N . ALA A 1 739 ? -6.233 -19.041 -7.847 1.00 75.56 739 ALA A N 1
ATOM 5765 C CA . ALA A 1 739 ? -7.566 -19.041 -7.244 1.00 75.56 739 ALA A CA 1
ATOM 5766 C C . ALA A 1 739 ? -8.696 -18.935 -8.290 1.00 75.56 739 ALA A C 1
ATOM 5768 O O . ALA A 1 739 ? -9.876 -19.009 -7.940 1.00 75.56 739 ALA A O 1
ATOM 5769 N N . GLY A 1 740 ? -8.360 -18.771 -9.575 1.00 83.44 740 GLY A N 1
ATOM 5770 C CA . GLY A 1 740 ? -9.325 -18.555 -10.653 1.00 83.44 740 GLY A CA 1
ATOM 5771 C C . GLY A 1 740 ? -9.823 -17.108 -10.763 1.00 83.44 740 GLY A C 1
ATOM 5772 O O . GLY A 1 740 ? -10.745 -16.839 -11.536 1.00 83.44 740 GLY A O 1
ATOM 5773 N N . GLN A 1 741 ? -9.226 -16.158 -10.035 1.00 80.25 741 GLN A N 1
ATOM 5774 C CA . GLN A 1 741 ? -9.561 -14.744 -10.145 1.00 80.25 741 GLN A CA 1
ATOM 5775 C C . GLN A 1 741 ? -8.944 -14.153 -11.419 1.00 80.25 741 GLN A C 1
ATOM 5777 O O . GLN A 1 741 ? -7.760 -14.325 -11.707 1.00 80.25 741 GLN A O 1
ATOM 5782 N N . LYS A 1 742 ? -9.747 -13.421 -12.199 1.00 87.00 742 LYS A N 1
ATOM 5783 C CA . LYS A 1 742 ? -9.262 -12.698 -13.383 1.00 87.00 742 LYS A CA 1
ATOM 5784 C C . LYS A 1 742 ? -8.378 -11.512 -13.004 1.00 87.00 742 LYS A C 1
ATOM 5786 O O . LYS A 1 742 ? -8.678 -10.782 -12.061 1.00 87.00 742 LYS A O 1
ATOM 5791 N N . PHE A 1 743 ? -7.349 -11.277 -13.815 1.00 86.25 743 PHE A N 1
ATOM 5792 C CA . PHE A 1 743 ? -6.457 -10.125 -13.682 1.00 86.25 743 PHE A CA 1
ATOM 5793 C C . PHE A 1 743 ? -7.231 -8.794 -13.778 1.00 86.25 743 PHE A C 1
ATOM 5795 O O . PHE A 1 743 ? -8.109 -8.676 -14.638 1.00 86.25 743 PHE A O 1
ATOM 5802 N N . PRO A 1 744 ? -6.870 -7.750 -13.003 1.00 83.44 744 PRO A N 1
ATOM 5803 C CA . PRO A 1 744 ? -7.584 -6.468 -13.016 1.00 83.44 744 PRO A CA 1
ATOM 5804 C C . PRO A 1 744 ? -7.675 -5.784 -14.395 1.00 83.44 744 PRO A C 1
ATOM 5806 O O . PRO A 1 744 ? -8.684 -5.150 -14.700 1.00 83.44 744 PRO A O 1
ATOM 5809 N N . GLY A 1 745 ? -6.664 -5.943 -15.258 1.00 84.88 745 GLY A N 1
ATOM 5810 C CA . GLY A 1 745 ? -6.667 -5.394 -16.623 1.00 84.88 745 GLY A CA 1
ATOM 5811 C C . GLY A 1 745 ? -7.499 -6.182 -17.652 1.00 84.88 745 GLY A C 1
ATOM 5812 O O . GLY A 1 745 ? -7.728 -5.685 -18.759 1.00 84.88 745 GLY A O 1
ATOM 5813 N N . ALA A 1 746 ? -7.982 -7.386 -17.313 1.00 87.88 746 ALA A N 1
ATOM 5814 C CA . ALA A 1 746 ? -8.508 -8.369 -18.268 1.00 87.88 746 ALA A CA 1
ATOM 5815 C C . ALA A 1 746 ? -9.663 -7.859 -19.144 1.00 87.88 746 ALA A C 1
ATOM 5817 O O . ALA A 1 746 ? -9.670 -8.093 -20.356 1.00 87.88 746 ALA A O 1
ATOM 5818 N N . THR A 1 747 ? -10.614 -7.128 -18.557 1.00 84.88 747 THR A N 1
ATOM 5819 C CA . THR A 1 747 ? -11.744 -6.528 -19.287 1.00 84.88 747 THR A CA 1
ATOM 5820 C C . THR A 1 747 ? -11.255 -5.563 -20.364 1.00 84.88 747 THR A C 1
ATOM 5822 O O . THR A 1 747 ? -11.663 -5.658 -21.519 1.00 84.88 747 THR A O 1
ATOM 5825 N N . LYS A 1 748 ? -10.292 -4.695 -20.036 1.00 84.75 748 LYS A N 1
ATOM 5826 C CA . LYS A 1 748 ? -9.797 -3.680 -20.968 1.00 84.75 748 LYS A CA 1
ATOM 5827 C C . LYS A 1 748 ? -8.886 -4.264 -22.052 1.00 84.75 748 LYS A C 1
ATOM 5829 O O . LYS A 1 748 ? -8.910 -3.773 -23.180 1.00 84.75 748 LYS A O 1
ATOM 5834 N N . TRP A 1 749 ? -8.155 -5.349 -21.777 1.00 93.56 749 TRP A N 1
ATOM 5835 C CA . TRP A 1 749 ? -7.488 -6.132 -22.832 1.00 93.56 749 TRP A CA 1
ATOM 5836 C C . TRP A 1 749 ? -8.497 -6.770 -23.795 1.00 93.56 749 TRP A C 1
ATOM 5838 O O . TRP A 1 749 ? -8.205 -6.893 -24.979 1.00 93.56 749 TRP A O 1
ATOM 5848 N N . LYS A 1 750 ? -9.693 -7.144 -23.323 1.00 92.00 750 LYS A N 1
ATOM 5849 C CA . LYS A 1 750 ? -10.758 -7.722 -24.160 1.00 92.00 750 LYS A CA 1
ATOM 5850 C C . LYS A 1 750 ? -11.498 -6.686 -25.011 1.00 92.00 750 LYS A C 1
ATOM 5852 O O . LYS A 1 750 ? -11.891 -6.997 -26.129 1.00 92.00 750 LYS A O 1
ATOM 5857 N N . GLU A 1 751 ? -11.692 -5.480 -24.484 1.00 88.50 751 GLU A N 1
ATOM 5858 C CA . GLU A 1 751 ? -12.430 -4.393 -25.146 1.00 88.50 751 GLU A CA 1
ATOM 5859 C C . GLU A 1 751 ? -11.567 -3.565 -26.110 1.00 88.50 751 GLU A C 1
ATOM 5861 O O . GLU A 1 751 ? -12.053 -3.118 -27.145 1.00 88.50 751 GLU A O 1
ATOM 5866 N N . VAL A 1 752 ? -10.289 -3.351 -25.771 1.00 89.44 752 VAL A N 1
ATOM 5867 C CA . VAL A 1 752 ? -9.351 -2.495 -26.527 1.00 89.44 752 VAL A CA 1
ATOM 5868 C C . VAL A 1 752 ? -8.293 -3.329 -27.277 1.00 89.44 752 VAL A C 1
ATOM 5870 O O . VAL A 1 752 ? -7.524 -2.799 -28.079 1.00 89.44 752 VAL A O 1
ATOM 5873 N N . GLY A 1 753 ? -8.195 -4.634 -27.007 1.00 89.62 753 GLY A N 1
ATOM 5874 C CA . GLY A 1 753 ? -7.216 -5.530 -27.629 1.00 89.62 753 GLY A CA 1
ATOM 5875 C C . GLY A 1 753 ? -7.486 -5.753 -29.112 1.00 89.62 753 GLY A C 1
ATOM 5876 O O . GLY A 1 753 ? -8.609 -6.063 -29.503 1.00 89.62 753 GLY A O 1
ATOM 5877 N N . SER A 1 754 ? -6.447 -5.642 -29.943 1.00 87.06 754 SER A N 1
ATOM 5878 C CA . SER A 1 754 ? -6.549 -5.972 -31.373 1.00 87.06 754 SER A CA 1
ATOM 5879 C C . SER A 1 754 ? -6.238 -7.445 -31.656 1.00 87.06 754 SER A C 1
ATOM 5881 O O . SER A 1 754 ? -6.645 -7.992 -32.682 1.00 87.06 754 SER A O 1
ATOM 5883 N N . THR A 1 755 ? -5.532 -8.105 -30.733 1.00 93.81 755 THR A N 1
ATOM 5884 C CA . THR A 1 755 ? -5.151 -9.518 -30.814 1.00 93.81 755 THR A CA 1
ATOM 5885 C C . THR A 1 755 ? -5.211 -10.193 -29.440 1.00 93.81 755 THR A C 1
ATOM 5887 O O . THR A 1 755 ? -5.247 -9.531 -28.404 1.00 93.81 755 THR A O 1
ATOM 5890 N N . LYS A 1 756 ? -5.098 -11.528 -29.418 1.00 93.50 756 LYS A N 1
ATOM 5891 C CA . LYS A 1 756 ? -4.900 -12.316 -28.187 1.00 93.50 756 LYS A CA 1
ATOM 5892 C C . LYS A 1 756 ? -3.632 -11.935 -27.394 1.00 93.50 756 LYS A C 1
ATOM 5894 O O . LYS A 1 756 ? -3.506 -12.317 -26.237 1.00 93.50 756 LYS A O 1
ATOM 5899 N N . MET A 1 757 ? -2.682 -11.229 -28.013 1.00 96.12 757 MET A N 1
ATOM 5900 C CA . MET A 1 757 ? -1.417 -10.842 -27.386 1.00 96.12 757 MET A CA 1
ATOM 5901 C C . MET A 1 757 ? -1.538 -9.557 -26.550 1.00 96.12 757 MET A C 1
ATOM 5903 O O . MET A 1 757 ? -0.636 -9.275 -25.768 1.00 96.12 757 MET A O 1
ATOM 5907 N N . ALA A 1 758 ? -2.647 -8.807 -26.654 1.00 96.88 758 ALA A N 1
ATOM 5908 C CA . ALA A 1 758 ? -2.916 -7.636 -25.814 1.00 96.88 758 ALA A CA 1
ATOM 5909 C C . ALA A 1 758 ? -2.770 -7.987 -24.313 1.00 96.88 758 ALA A C 1
ATOM 5911 O O . ALA A 1 758 ? -3.372 -8.972 -23.878 1.00 96.88 758 ALA A O 1
ATOM 5912 N N . PRO A 1 759 ? -1.989 -7.223 -23.520 1.00 96.81 759 PRO A N 1
ATOM 5913 C CA . PRO A 1 759 ? -1.503 -5.866 -23.810 1.00 96.81 759 PRO A CA 1
ATOM 5914 C C . PRO A 1 759 ? -0.235 -5.755 -24.683 1.00 96.81 759 PRO A C 1
ATOM 5916 O O . PRO A 1 759 ? 0.096 -4.663 -25.143 1.00 96.81 759 PRO A O 1
ATOM 5919 N N . PHE A 1 760 ? 0.457 -6.859 -24.967 1.00 97.88 760 PHE A N 1
ATOM 5920 C CA . PHE A 1 760 ? 1.709 -6.915 -25.738 1.00 97.88 760 PHE A CA 1
ATOM 5921 C C . PHE A 1 760 ? 1.505 -6.936 -27.268 1.00 97.88 760 PHE A C 1
ATOM 5923 O O . PHE A 1 760 ? 2.295 -7.539 -27.993 1.00 97.88 760 PHE A O 1
ATOM 5930 N N . ASP A 1 761 ? 0.453 -6.284 -27.774 1.00 97.00 761 ASP A N 1
ATOM 5931 C CA . ASP A 1 761 ? 0.197 -6.086 -29.213 1.00 97.00 761 ASP A CA 1
ATOM 5932 C C . ASP A 1 761 ? 0.486 -4.645 -29.695 1.00 97.00 761 ASP A C 1
ATOM 5934 O O . ASP A 1 761 ? 0.283 -4.312 -30.863 1.00 97.00 761 ASP A O 1
ATOM 5938 N N . GLN A 1 762 ? 1.003 -3.801 -28.796 1.00 97.19 762 GLN A N 1
ATOM 5939 C CA . GLN A 1 762 ? 1.437 -2.422 -29.045 1.00 97.19 762 GLN A CA 1
ATOM 5940 C C . GLN A 1 762 ? 2.956 -2.346 -29.274 1.00 97.19 762 GLN A C 1
ATOM 5942 O O . GLN A 1 762 ? 3.681 -3.302 -29.019 1.00 97.19 762 GLN A O 1
ATOM 5947 N N . ALA A 1 763 ? 3.471 -1.193 -29.712 1.00 98.00 763 ALA A N 1
ATOM 5948 C CA . ALA A 1 763 ? 4.918 -0.973 -29.782 1.00 98.00 763 ALA A CA 1
ATOM 5949 C C . ALA A 1 763 ? 5.534 -0.746 -28.386 1.00 98.00 763 ALA A C 1
ATOM 5951 O O . ALA A 1 763 ? 4.994 0.017 -27.578 1.00 98.00 763 ALA A O 1
ATOM 5952 N N . PHE A 1 764 ? 6.692 -1.359 -28.144 1.00 98.62 764 PHE A N 1
ATOM 5953 C CA . PHE A 1 764 ? 7.490 -1.244 -26.920 1.00 98.62 764 PHE A CA 1
ATOM 5954 C C . PHE A 1 764 ? 8.870 -0.626 -27.221 1.00 98.62 764 PHE A C 1
ATOM 5956 O O . PHE A 1 764 ? 9.314 -0.580 -28.372 1.00 98.62 764 PHE A O 1
ATOM 5963 N N . TYR A 1 765 ? 9.541 -0.140 -26.178 1.00 98.56 765 TYR A N 1
ATOM 5964 C CA . TYR A 1 765 ? 10.913 0.376 -26.193 1.00 98.56 765 TYR A CA 1
ATOM 5965 C C . TYR A 1 765 ? 11.756 -0.284 -25.091 1.00 98.56 765 TYR A C 1
ATOM 5967 O O . TYR A 1 765 ? 11.211 -0.904 -24.178 1.00 98.56 765 TYR A O 1
ATOM 5975 N N . LEU A 1 766 ? 13.084 -0.189 -25.197 1.00 98.50 766 LEU A N 1
ATOM 5976 C CA . LEU A 1 766 ? 14.032 -0.760 -24.234 1.00 98.50 766 LEU A CA 1
ATOM 5977 C C . LEU A 1 766 ? 14.270 0.203 -23.072 1.00 98.50 766 LEU A C 1
ATOM 5979 O O . LEU A 1 766 ? 14.523 1.383 -23.318 1.00 98.50 766 LEU A O 1
ATOM 5983 N N . THR A 1 767 ? 14.305 -0.326 -21.849 1.00 98.19 767 THR A N 1
ATOM 5984 C CA . THR A 1 767 ? 14.707 0.401 -20.639 1.00 98.19 767 THR A CA 1
ATOM 5985 C C . THR A 1 767 ? 15.740 -0.402 -19.849 1.00 98.19 767 THR A C 1
ATOM 5987 O O . THR A 1 767 ? 15.655 -1.629 -19.737 1.00 98.19 767 THR A O 1
ATOM 5990 N N . VAL A 1 768 ? 16.750 0.302 -19.334 1.00 98.44 768 VAL A N 1
ATOM 5991 C CA . VAL A 1 768 ? 17.945 -0.278 -18.711 1.00 98.44 768 VAL A CA 1
ATOM 5992 C C . VAL A 1 768 ? 18.401 0.591 -17.540 1.00 98.44 768 VAL A C 1
ATOM 5994 O O . VAL A 1 768 ? 18.703 1.768 -17.722 1.00 98.44 768 VAL A O 1
ATOM 5997 N N . GLY A 1 769 ? 18.471 0.034 -16.333 1.00 98.12 769 GLY A N 1
ATOM 5998 C CA . GLY A 1 769 ? 18.686 0.819 -15.112 1.00 98.12 769 GLY A CA 1
ATOM 5999 C C . GLY A 1 769 ? 19.026 -0.021 -13.883 1.00 98.12 769 GLY A C 1
ATOM 6000 O O . GLY A 1 769 ? 19.201 -1.238 -13.965 1.00 98.12 769 GLY A O 1
ATOM 6001 N N . VAL A 1 770 ? 19.140 0.633 -12.727 1.00 98.44 770 VAL A N 1
ATOM 6002 C CA . VAL A 1 770 ? 19.384 -0.023 -11.429 1.00 98.44 770 VAL A CA 1
ATOM 6003 C C . VAL A 1 770 ? 18.445 0.556 -10.377 1.00 98.44 770 VAL A C 1
ATOM 6005 O O . VAL A 1 770 ? 18.590 1.717 -9.988 1.00 98.44 770 VAL A O 1
ATOM 6008 N N . GLY A 1 771 ? 17.485 -0.248 -9.926 1.00 97.19 771 GLY A N 1
ATOM 6009 C CA . GLY A 1 771 ? 16.546 0.101 -8.863 1.00 97.19 771 GLY A CA 1
ATOM 6010 C C . GLY A 1 771 ? 17.049 -0.318 -7.479 1.00 97.19 771 GLY A C 1
ATOM 6011 O O . GLY A 1 771 ? 17.902 -1.201 -7.343 1.00 97.19 771 GLY A O 1
ATOM 6012 N N . VAL A 1 772 ? 16.520 0.330 -6.438 1.00 97.12 772 VAL A N 1
ATOM 6013 C CA . VAL A 1 772 ? 16.784 -0.006 -5.030 1.00 97.12 772 VAL A CA 1
ATOM 6014 C C . VAL A 1 772 ? 15.497 0.118 -4.218 1.00 97.12 772 VAL A C 1
ATOM 6016 O O . VAL A 1 772 ? 14.789 1.120 -4.330 1.00 97.12 772 VAL A O 1
ATOM 6019 N N . GLY A 1 773 ? 15.220 -0.877 -3.373 1.00 94.81 773 GLY A N 1
ATOM 6020 C CA . GLY A 1 773 ? 14.039 -0.909 -2.511 1.00 94.81 773 GLY A CA 1
ATOM 6021 C C . GLY A 1 773 ? 12.730 -0.898 -3.304 1.00 94.81 773 GLY A C 1
ATOM 6022 O O . GLY A 1 773 ? 12.581 -1.665 -4.251 1.00 94.81 773 GLY A O 1
ATOM 6023 N N . GLY A 1 774 ? 11.794 -0.027 -2.927 1.00 89.75 774 GLY A N 1
ATOM 6024 C CA . GLY A 1 774 ? 10.451 0.020 -3.513 1.00 89.75 774 GLY A CA 1
ATOM 6025 C C . GLY A 1 774 ? 9.453 -0.910 -2.819 1.00 89.75 774 GLY A C 1
ATOM 6026 O O . GLY A 1 774 ? 9.794 -1.634 -1.885 1.00 89.75 774 GLY A O 1
ATOM 6027 N N . LEU A 1 775 ? 8.193 -0.849 -3.252 1.00 84.81 775 LEU A N 1
ATOM 6028 C CA . LEU A 1 775 ? 7.047 -1.416 -2.523 1.00 84.81 775 LEU A CA 1
ATOM 6029 C C . LEU A 1 775 ? 6.530 -2.753 -3.079 1.00 84.81 775 LEU A C 1
ATOM 6031 O O . LEU A 1 775 ? 5.779 -3.434 -2.386 1.00 84.81 775 LEU A O 1
ATOM 6035 N N . ASN A 1 776 ? 6.910 -3.127 -4.308 1.00 86.00 776 ASN A N 1
ATOM 6036 C CA . ASN A 1 776 ? 6.368 -4.318 -4.984 1.00 86.00 776 ASN A CA 1
ATOM 6037 C C . ASN A 1 776 ? 7.435 -5.345 -5.420 1.00 86.00 776 ASN A C 1
ATOM 6039 O O . ASN A 1 776 ? 7.101 -6.508 -5.617 1.00 86.00 776 ASN A O 1
ATOM 6043 N N . ASP A 1 777 ? 8.702 -4.947 -5.599 1.00 88.12 777 ASP A N 1
ATOM 6044 C CA . ASP A 1 777 ? 9.766 -5.846 -6.096 1.00 88.12 777 ASP A CA 1
ATOM 6045 C C . ASP A 1 777 ? 10.494 -6.645 -5.003 1.00 88.12 777 ASP A C 1
ATOM 6047 O O . ASP A 1 777 ? 11.186 -7.621 -5.297 1.00 88.12 777 ASP A O 1
ATOM 6051 N N . PHE A 1 778 ? 10.293 -6.290 -3.734 1.00 89.06 778 PHE A N 1
ATOM 6052 C CA . PHE A 1 778 ? 10.716 -7.093 -2.591 1.00 89.06 778 PHE A CA 1
ATOM 6053 C C . PHE A 1 778 ? 9.499 -7.395 -1.721 1.00 89.06 778 PHE A C 1
ATOM 6055 O O . PHE A 1 778 ? 8.791 -6.475 -1.325 1.00 89.06 778 PHE A O 1
ATOM 6062 N N . GLN A 1 779 ? 9.277 -8.666 -1.386 1.00 84.56 779 GLN A N 1
ATOM 6063 C CA . GLN A 1 779 ? 8.207 -9.091 -0.479 1.00 84.56 779 GLN A CA 1
ATOM 6064 C C . GLN A 1 779 ? 8.796 -9.584 0.846 1.00 84.56 779 GLN A C 1
ATOM 6066 O O . GLN A 1 779 ? 9.790 -10.316 0.861 1.00 84.56 779 GLN A O 1
ATOM 6071 N N . SER A 1 780 ? 8.181 -9.189 1.963 1.00 80.75 780 SER A N 1
ATOM 6072 C CA . SER A 1 780 ? 8.631 -9.587 3.302 1.00 80.75 780 SER A CA 1
ATOM 6073 C C . SER A 1 780 ? 8.252 -11.034 3.598 1.00 80.75 780 SER A C 1
ATOM 6075 O O . SER A 1 780 ? 7.105 -11.435 3.411 1.00 80.75 780 SER A O 1
ATOM 6077 N N . THR A 1 781 ? 9.208 -11.828 4.076 1.00 78.25 781 THR A N 1
ATOM 6078 C CA . THR A 1 781 ? 8.998 -13.242 4.427 1.00 78.25 781 THR A CA 1
ATOM 6079 C C . THR A 1 781 ? 9.753 -13.603 5.704 1.00 78.25 781 THR A C 1
ATOM 6081 O O . THR A 1 781 ? 10.726 -12.945 6.066 1.00 78.25 781 THR A O 1
ATOM 6084 N N . THR A 1 782 ? 9.382 -14.705 6.361 1.00 74.69 782 THR A N 1
ATOM 6085 C CA . THR A 1 782 ? 10.047 -15.205 7.583 1.00 74.69 782 THR A CA 1
ATOM 6086 C C . THR A 1 782 ? 11.560 -15.414 7.421 1.00 74.69 782 THR A C 1
ATOM 6088 O O . THR A 1 782 ? 12.305 -15.317 8.392 1.00 74.69 782 THR A O 1
ATOM 6091 N N . TYR A 1 783 ? 12.023 -15.685 6.196 1.00 76.12 783 TYR A N 1
ATOM 6092 C CA . TYR A 1 783 ? 13.439 -15.885 5.859 1.00 76.12 783 TYR A CA 1
ATOM 6093 C C . TYR A 1 783 ? 14.086 -14.671 5.174 1.00 76.12 783 TYR A C 1
ATOM 6095 O O . TYR A 1 783 ? 15.296 -14.668 4.958 1.00 76.12 783 TYR A O 1
ATOM 6103 N N . CYS A 1 784 ? 13.295 -13.650 4.838 1.00 84.12 784 CYS A N 1
ATOM 6104 C CA . CYS A 1 784 ? 13.754 -12.376 4.303 1.00 84.12 784 CYS A CA 1
ATOM 6105 C C . CYS A 1 784 ? 12.893 -11.223 4.847 1.00 84.12 784 CYS A C 1
ATOM 6107 O O . CYS A 1 784 ? 12.003 -10.732 4.144 1.00 84.12 784 CYS A O 1
ATOM 6109 N N . PRO A 1 785 ? 13.103 -10.808 6.108 1.00 87.81 785 PRO A N 1
ATOM 6110 C CA . PRO A 1 785 ? 12.459 -9.616 6.638 1.00 87.81 785 PRO A CA 1
ATOM 6111 C C . PRO A 1 785 ? 13.011 -8.383 5.914 1.00 87.81 785 PRO A C 1
ATOM 6113 O O . PRO A 1 785 ? 14.227 -8.198 5.822 1.00 87.81 785 PRO A O 1
ATOM 6116 N N . LEU A 1 786 ? 12.120 -7.541 5.395 1.00 90.44 786 LEU A N 1
ATOM 6117 C CA . LEU A 1 786 ? 12.509 -6.289 4.746 1.00 90.44 786 LEU A CA 1
ATOM 6118 C C . LEU A 1 786 ? 13.098 -5.289 5.753 1.00 90.44 786 LEU A C 1
ATOM 6120 O O . LEU A 1 786 ? 12.807 -5.310 6.954 1.00 90.44 786 LEU A O 1
ATOM 6124 N N . ALA A 1 787 ? 13.904 -4.350 5.253 1.00 89.75 787 ALA A N 1
ATOM 6125 C CA . ALA A 1 787 ? 14.343 -3.219 6.069 1.00 89.75 787 ALA A CA 1
ATOM 6126 C C . ALA A 1 787 ? 13.188 -2.231 6.378 1.00 89.75 787 ALA A C 1
ATOM 6128 O O . ALA A 1 787 ? 13.261 -1.521 7.379 1.00 89.75 787 ALA A O 1
ATOM 6129 N N . TRP A 1 788 ? 12.100 -2.263 5.604 1.00 90.38 788 TRP A N 1
ATOM 6130 C CA . TRP A 1 788 ? 10.906 -1.409 5.689 1.00 90.38 788 TRP A CA 1
ATOM 6131 C C . TRP A 1 788 ? 9.609 -2.238 5.642 1.00 90.38 788 TRP A C 1
ATOM 6133 O O . TRP A 1 788 ? 9.664 -3.449 5.449 1.00 90.38 788 TRP A O 1
ATOM 6143 N N . SER A 1 789 ? 8.436 -1.613 5.765 1.00 82.88 789 SER A N 1
ATOM 6144 C CA . SER A 1 789 ? 7.148 -2.227 5.402 1.00 82.88 789 SER A CA 1
ATOM 6145 C C . SER A 1 789 ? 6.619 -1.690 4.068 1.00 82.88 789 SER A C 1
ATOM 6147 O O . SER A 1 789 ? 6.533 -0.479 3.881 1.00 82.88 789 SER A O 1
ATOM 6149 N N . ASN A 1 790 ? 6.203 -2.575 3.153 1.00 76.56 790 ASN A N 1
ATOM 6150 C CA . ASN A 1 790 ? 5.596 -2.192 1.864 1.00 76.56 790 ASN A CA 1
ATOM 6151 C C . ASN A 1 790 ? 4.251 -1.455 2.021 1.00 76.56 790 ASN A C 1
ATOM 6153 O O . ASN A 1 790 ? 3.846 -0.711 1.129 1.00 76.56 790 ASN A O 1
ATOM 6157 N N . ASP A 1 791 ? 3.561 -1.644 3.152 1.00 68.12 791 ASP A N 1
ATOM 6158 C CA . ASP A 1 791 ? 2.330 -0.916 3.483 1.00 68.12 791 ASP A CA 1
ATOM 6159 C C . ASP A 1 791 ? 2.606 0.449 4.153 1.00 68.12 791 ASP A C 1
ATOM 6161 O O . ASP A 1 791 ? 1.677 1.239 4.338 1.00 68.12 791 ASP A O 1
ATOM 6165 N N . SER A 1 792 ? 3.859 0.748 4.529 1.00 69.56 792 SER A N 1
ATOM 6166 C CA . SER A 1 792 ? 4.199 1.977 5.252 1.00 69.56 792 SER A CA 1
ATOM 6167 C C . SER A 1 792 ? 4.324 3.190 4.320 1.00 69.56 792 SER A C 1
ATOM 6169 O O . SER A 1 792 ? 5.094 3.160 3.357 1.00 69.56 792 SER A O 1
ATOM 6171 N N . PRO A 1 793 ? 3.682 4.330 4.642 1.00 62.75 793 PRO A N 1
ATOM 6172 C CA . PRO A 1 793 ? 3.928 5.605 3.970 1.00 62.75 793 PRO A CA 1
ATOM 6173 C C . PRO A 1 793 ? 5.281 6.238 4.356 1.00 62.75 793 PRO A C 1
ATOM 6175 O O . PRO A 1 793 ? 5.558 7.357 3.929 1.00 62.75 793 PRO A O 1
ATOM 6178 N N . ARG A 1 794 ? 6.102 5.554 5.173 1.00 70.25 794 ARG A N 1
ATOM 6179 C CA . ARG A 1 794 ? 7.491 5.913 5.509 1.00 70.25 794 ARG A CA 1
ATOM 6180 C C . ARG A 1 794 ? 8.512 4.836 5.131 1.00 70.25 794 ARG A C 1
ATOM 6182 O O . ARG A 1 794 ? 9.612 4.799 5.684 1.00 70.25 794 ARG A O 1
ATOM 6189 N N . ALA A 1 795 ? 8.161 3.946 4.204 1.00 78.38 795 ALA A N 1
ATOM 6190 C CA . ALA A 1 795 ? 9.003 2.823 3.795 1.00 78.38 795 ALA A CA 1
ATOM 6191 C C . ALA A 1 795 ? 10.442 3.234 3.411 1.00 78.38 795 ALA A C 1
ATOM 6193 O O . ALA A 1 795 ? 11.404 2.519 3.689 1.00 78.38 795 ALA A O 1
ATOM 6194 N N . MET A 1 796 ? 10.606 4.416 2.815 1.00 85.06 796 MET A N 1
ATOM 6195 C CA . MET A 1 796 ? 11.894 4.934 2.363 1.00 85.06 796 MET A CA 1
ATOM 6196 C C . MET A 1 796 ? 12.769 5.401 3.539 1.00 85.06 796 MET A C 1
ATOM 6198 O O . MET A 1 796 ? 13.960 5.084 3.596 1.00 85.06 796 MET A O 1
ATOM 6202 N N . GLY A 1 797 ? 12.176 6.093 4.515 1.00 82.19 797 GLY A N 1
ATOM 6203 C CA . GLY A 1 797 ? 12.819 6.472 5.773 1.00 82.19 797 GLY A CA 1
ATOM 6204 C C . GLY A 1 797 ? 13.113 5.283 6.691 1.00 82.19 797 GLY A C 1
ATOM 6205 O O . GLY A 1 797 ? 14.158 5.264 7.336 1.00 82.19 797 GLY A O 1
ATOM 6206 N N . GLU A 1 798 ? 12.255 4.259 6.711 1.00 86.88 798 GLU A N 1
ATOM 6207 C CA . GLU A 1 798 ? 12.498 2.987 7.415 1.00 86.88 798 GLU A CA 1
ATOM 6208 C C . GLU A 1 798 ? 13.690 2.228 6.818 1.00 86.88 798 GLU A C 1
ATOM 6210 O O . GLU A 1 798 ? 14.597 1.813 7.544 1.00 86.88 798 GLU A O 1
ATOM 6215 N N . PHE A 1 799 ? 13.731 2.112 5.486 1.00 92.56 799 PHE A N 1
ATOM 6216 C CA . PHE A 1 799 ? 14.875 1.582 4.748 1.00 92.56 799 PHE A CA 1
ATOM 6217 C C . PHE A 1 799 ? 16.159 2.350 5.092 1.00 92.56 799 PHE A C 1
ATOM 6219 O O . PHE A 1 799 ? 17.178 1.739 5.427 1.00 92.56 799 PHE A O 1
ATOM 6226 N N . TRP A 1 800 ? 16.113 3.685 5.078 1.00 91.94 800 TRP A N 1
ATOM 6227 C CA . TRP A 1 800 ? 17.270 4.526 5.383 1.00 91.94 800 TRP A CA 1
ATOM 6228 C C . TRP A 1 800 ? 17.723 4.453 6.846 1.00 91.94 800 TRP A C 1
ATOM 6230 O O . TRP A 1 800 ? 18.925 4.434 7.109 1.00 91.94 800 TRP A O 1
ATOM 6240 N N . ALA A 1 801 ? 16.800 4.329 7.802 1.00 92.19 801 ALA A N 1
ATOM 6241 C CA . ALA A 1 801 ? 17.128 4.177 9.221 1.00 92.19 801 ALA A CA 1
ATOM 6242 C C . ALA A 1 801 ? 18.018 2.948 9.495 1.00 92.19 801 ALA A C 1
ATOM 6244 O O . ALA A 1 801 ? 18.816 2.964 10.432 1.00 92.19 801 ALA A O 1
ATOM 6245 N N . LYS A 1 802 ? 17.939 1.918 8.641 1.00 94.44 802 LYS A N 1
ATOM 6246 C CA . LYS A 1 802 ? 18.772 0.705 8.693 1.00 94.44 802 LYS A CA 1
ATOM 6247 C C . LYS A 1 802 ? 20.006 0.748 7.776 1.00 94.44 802 LYS A C 1
ATOM 6249 O O . LYS A 1 802 ? 20.594 -0.301 7.519 1.00 94.44 802 LYS A O 1
ATOM 6254 N N . LYS A 1 803 ? 20.445 1.923 7.285 1.00 94.12 803 LYS A N 1
ATOM 6255 C CA . LYS A 1 803 ? 21.610 2.060 6.372 1.00 94.12 803 LYS A CA 1
ATOM 6256 C C . LYS A 1 803 ? 22.843 1.285 6.852 1.00 94.12 803 LYS A C 1
ATOM 6258 O O . LYS A 1 803 ? 23.506 0.630 6.052 1.00 94.12 803 LYS A O 1
ATOM 6263 N N . SER A 1 804 ? 23.131 1.322 8.151 1.00 94.50 804 SER A N 1
ATOM 6264 C CA . SER A 1 804 ? 24.250 0.609 8.785 1.00 94.50 804 SER A CA 1
ATOM 6265 C C . SER A 1 804 ? 24.197 -0.918 8.639 1.00 94.50 804 SER A C 1
ATOM 6267 O O . SER A 1 804 ? 25.249 -1.550 8.660 1.00 94.50 804 SER A O 1
ATOM 6269 N N . GLU A 1 805 ? 23.012 -1.509 8.472 1.00 93.44 805 GLU A N 1
ATOM 6270 C CA . GLU A 1 805 ? 22.820 -2.955 8.311 1.00 93.44 805 GLU A CA 1
ATOM 6271 C C . GLU A 1 805 ? 23.055 -3.412 6.864 1.00 93.44 805 GLU A C 1
ATOM 6273 O O . GLU A 1 805 ? 23.630 -4.475 6.632 1.00 93.44 805 GLU A O 1
ATOM 6278 N N . TRP A 1 806 ? 22.605 -2.628 5.875 1.00 93.69 806 TRP A N 1
ATOM 6279 C CA . TRP A 1 806 ? 22.592 -3.057 4.470 1.00 93.69 806 TRP A CA 1
ATOM 6280 C C . TRP A 1 806 ? 23.664 -2.408 3.587 1.00 93.69 806 TRP A C 1
ATOM 6282 O O . TRP A 1 806 ? 24.173 -3.082 2.688 1.00 93.69 806 TRP A O 1
ATOM 6292 N N . ALA A 1 807 ? 24.067 -1.160 3.838 1.00 94.31 807 ALA A N 1
ATOM 6293 C CA . ALA A 1 807 ? 25.026 -0.447 2.988 1.00 94.31 807 ALA A CA 1
ATOM 6294 C C . ALA A 1 807 ? 26.439 -1.072 2.911 1.00 94.31 807 ALA A C 1
ATOM 6296 O O . ALA A 1 807 ? 27.026 -1.001 1.829 1.00 94.31 807 ALA A O 1
ATOM 6297 N N . PRO A 1 808 ? 27.000 -1.731 3.954 1.00 94.88 808 PRO A N 1
ATOM 6298 C CA . PRO A 1 808 ? 28.311 -2.386 3.845 1.00 94.88 808 PRO A CA 1
ATOM 6299 C C . PRO A 1 808 ? 28.394 -3.396 2.689 1.00 94.88 808 PRO A C 1
ATOM 6301 O O . PRO A 1 808 ? 29.401 -3.462 1.984 1.00 94.88 808 PRO A O 1
ATOM 6304 N N . SER A 1 809 ? 27.290 -4.100 2.409 1.00 94.31 809 SER A N 1
ATOM 6305 C CA . SER A 1 809 ? 27.215 -5.089 1.326 1.00 94.31 809 SER A CA 1
ATOM 6306 C C . SER A 1 809 ? 27.442 -4.510 -0.080 1.00 94.31 809 SER A C 1
ATOM 6308 O O . SER A 1 809 ? 27.786 -5.266 -0.985 1.00 94.31 809 SER A O 1
ATOM 6310 N N . TRP A 1 810 ? 27.274 -3.194 -0.270 1.00 93.44 810 TRP A N 1
ATOM 6311 C CA . TRP A 1 810 ? 27.508 -2.492 -1.543 1.00 93.44 810 TRP A CA 1
ATOM 6312 C C . TRP A 1 810 ? 28.971 -2.073 -1.747 1.00 93.44 810 TRP A C 1
ATOM 6314 O O . TRP A 1 810 ? 29.345 -1.727 -2.867 1.00 93.44 810 TRP A O 1
ATOM 6324 N N . ALA A 1 811 ? 29.771 -2.066 -0.674 1.00 82.88 811 ALA A N 1
ATOM 6325 C CA . ALA A 1 811 ? 31.204 -1.766 -0.699 1.00 82.88 811 ALA A CA 1
ATOM 6326 C C . ALA A 1 811 ? 32.057 -3.047 -0.765 1.00 82.88 811 ALA A C 1
ATOM 6328 O O . ALA A 1 811 ? 33.143 -3.042 -1.338 1.00 82.88 811 ALA A O 1
ATOM 6329 N N . GLU A 1 812 ? 31.554 -4.152 -0.208 1.00 81.06 812 GLU A N 1
ATOM 6330 C CA . GLU A 1 812 ? 32.179 -5.482 -0.275 1.00 81.06 812 GLU A CA 1
ATOM 6331 C C . GLU A 1 812 ? 31.974 -6.195 -1.626 1.00 81.06 812 GLU A C 1
ATOM 6333 O O . GLU A 1 812 ? 32.653 -7.180 -1.918 1.00 81.06 812 GLU A O 1
ATOM 6338 N N . GLN A 1 813 ? 31.011 -5.746 -2.435 1.00 81.19 813 GLN A N 1
ATOM 6339 C CA . GLN A 1 813 ? 30.562 -6.412 -3.662 1.00 81.19 813 GLN A CA 1
ATOM 6340 C C . GLN A 1 813 ? 30.437 -5.401 -4.807 1.00 81.19 813 GLN A C 1
ATOM 6342 O O . GLN A 1 813 ? 30.337 -4.198 -4.577 1.00 81.19 813 GLN A O 1
ATOM 6347 N N . ASP A 1 814 ? 30.414 -5.875 -6.057 1.00 88.81 814 ASP A N 1
ATOM 6348 C CA . ASP A 1 814 ? 30.143 -4.989 -7.191 1.00 88.81 814 ASP A CA 1
ATOM 6349 C C . ASP A 1 814 ? 28.641 -4.668 -7.271 1.00 88.81 814 ASP A C 1
ATOM 6351 O O . ASP A 1 814 ? 27.842 -5.449 -7.788 1.00 88.81 814 ASP A O 1
ATOM 6355 N N . SER A 1 815 ? 28.274 -3.498 -6.753 1.00 94.88 815 SER A N 1
ATOM 6356 C CA . SER A 1 815 ? 26.923 -2.929 -6.779 1.00 94.88 815 SER A CA 1
ATOM 6357 C C . SER A 1 815 ? 26.524 -2.323 -8.133 1.00 94.88 815 SER A C 1
ATOM 6359 O O . SER A 1 815 ? 25.461 -1.715 -8.239 1.00 94.88 815 SER A O 1
ATOM 6361 N N . SER A 1 816 ? 27.335 -2.488 -9.187 1.00 96.69 816 SER A N 1
ATOM 6362 C CA . SER A 1 816 ? 26.995 -2.016 -10.533 1.00 96.69 816 SER A CA 1
ATOM 6363 C C . SER A 1 816 ? 26.312 -3.061 -11.412 1.00 96.69 816 SER A C 1
ATOM 6365 O O . SER A 1 816 ? 26.710 -4.225 -11.449 1.00 96.69 816 SER A O 1
ATOM 6367 N N . LEU A 1 817 ? 25.342 -2.608 -12.207 1.00 98.38 817 LEU A N 1
ATOM 6368 C CA . LEU A 1 817 ? 24.949 -3.301 -13.431 1.00 98.38 817 LEU A CA 1
ATOM 6369 C C . LEU A 1 817 ? 26.013 -3.013 -14.492 1.00 98.38 817 LEU A C 1
ATOM 6371 O O . LEU A 1 817 ? 26.312 -1.849 -14.775 1.00 98.38 817 LEU A O 1
ATOM 6375 N N . GLN A 1 818 ? 26.571 -4.065 -15.089 1.00 98.19 818 GLN A N 1
ATOM 6376 C CA . GLN A 1 818 ? 27.497 -3.958 -16.215 1.00 98.19 818 GLN A CA 1
ATOM 6377 C C . GLN A 1 818 ? 26.869 -4.583 -17.457 1.00 98.19 818 GLN A C 1
ATOM 6379 O O . GLN A 1 818 ? 26.456 -5.741 -17.406 1.00 98.19 818 GLN A O 1
ATOM 6384 N N . ILE A 1 819 ? 26.842 -3.863 -18.577 1.00 98.56 819 ILE A N 1
ATOM 6385 C CA . ILE A 1 819 ? 26.268 -4.351 -19.838 1.00 98.56 819 ILE A CA 1
ATOM 6386 C C . ILE A 1 819 ? 27.337 -4.338 -20.921 1.00 98.56 819 ILE A C 1
ATOM 6388 O O . ILE A 1 819 ? 28.008 -3.332 -21.143 1.00 98.56 819 ILE A O 1
ATOM 6392 N N . ASP A 1 820 ? 27.500 -5.496 -21.548 1.00 98.31 820 ASP A N 1
ATOM 6393 C CA . ASP A 1 820 ? 28.478 -5.792 -22.590 1.00 98.31 820 ASP A CA 1
ATOM 6394 C C . ASP A 1 820 ? 27.908 -5.402 -23.963 1.00 98.31 820 ASP A C 1
ATOM 6396 O O . ASP A 1 820 ? 28.562 -4.703 -24.726 1.00 98.31 820 ASP A O 1
ATOM 6400 N N . TYR A 1 821 ? 26.650 -5.780 -24.227 1.00 98.50 821 TYR A N 1
ATOM 6401 C CA . TYR A 1 821 ? 25.885 -5.323 -25.387 1.00 98.50 821 TYR A CA 1
ATOM 6402 C C . TYR A 1 821 ? 24.368 -5.430 -25.180 1.00 98.50 821 TYR A C 1
ATOM 6404 O O . TYR A 1 821 ? 23.887 -6.227 -24.367 1.00 98.50 821 TYR A O 1
ATOM 6412 N N . VAL A 1 822 ? 23.622 -4.676 -25.990 1.00 98.69 822 VAL A N 1
ATOM 6413 C CA . VAL A 1 822 ? 22.177 -4.834 -26.228 1.00 98.69 822 VAL A CA 1
ATOM 6414 C C . VAL A 1 822 ? 21.954 -5.057 -27.723 1.00 98.69 822 VAL A C 1
ATOM 6416 O O . VAL A 1 822 ? 22.425 -4.262 -28.532 1.00 98.69 822 VAL A O 1
ATOM 6419 N N . ARG A 1 823 ? 21.223 -6.108 -28.106 1.00 98.75 823 ARG A N 1
ATOM 6420 C CA . ARG A 1 823 ? 20.841 -6.405 -29.497 1.00 98.75 823 ARG A CA 1
ATOM 6421 C C . ARG A 1 823 ? 19.344 -6.676 -29.615 1.00 98.75 823 ARG A C 1
ATOM 6423 O O . ARG A 1 823 ? 18.740 -7.256 -28.714 1.00 98.75 823 ARG A O 1
ATOM 6430 N N . VAL A 1 824 ? 18.749 -6.291 -30.742 1.00 98.75 824 VAL A N 1
ATOM 6431 C CA . VAL A 1 824 ? 17.381 -6.674 -31.118 1.00 98.75 824 VAL A CA 1
ATOM 6432 C C . VAL A 1 824 ? 17.364 -7.160 -32.559 1.00 98.75 824 VAL A C 1
ATOM 6434 O O . VAL A 1 824 ? 17.919 -6.511 -33.446 1.00 98.75 824 VAL A O 1
ATOM 6437 N N . TYR A 1 825 ? 16.697 -8.288 -32.782 1.00 98.62 825 TYR A N 1
ATOM 6438 C CA . TYR A 1 825 ? 16.521 -8.927 -34.078 1.00 98.62 825 TYR A CA 1
ATOM 6439 C C . TYR A 1 825 ? 15.041 -8.971 -34.470 1.00 98.62 825 TYR A C 1
ATOM 6441 O O . TYR A 1 825 ? 14.171 -9.165 -33.615 1.00 98.62 825 TYR A O 1
ATOM 6449 N N . ALA A 1 826 ? 14.761 -8.833 -35.762 1.00 98.31 826 ALA A N 1
ATOM 6450 C CA . ALA A 1 826 ? 13.430 -9.048 -36.320 1.00 98.31 826 ALA A CA 1
ATOM 6451 C C . ALA A 1 826 ? 13.084 -10.542 -36.434 1.00 98.31 826 ALA A C 1
ATOM 6453 O O . ALA A 1 826 ? 13.983 -11.381 -36.551 1.00 98.31 826 ALA A O 1
ATOM 6454 N N . ILE A 1 827 ? 11.787 -10.873 -36.412 1.00 95.69 827 ILE A N 1
ATOM 6455 C CA . ILE A 1 827 ? 11.264 -12.255 -36.457 1.00 95.69 827 ILE A CA 1
ATOM 6456 C C . ILE A 1 827 ? 10.089 -12.418 -37.430 1.00 95.69 827 ILE A C 1
ATOM 6458 O O . ILE A 1 827 ? 9.334 -11.437 -37.636 1.00 95.69 827 ILE A O 1
#

Mean predicted aligned error: 18.53 Å

InterPro domains:
  IPR000436 Sushi/SCR/CCP domain [PF00084] (35-85)
  IPR000436 Sushi/SCR/CCP domain [PS50923] (29-87)
  IPR000436 Sushi/SCR/CCP domain [cd00033] (38-85)
  IPR000757 Beta-glucanase-like, N-terminal domain [PF00722] (692-728)
  IPR000757 Beta-glucanase-like, N-terminal domain [PS51762] (480-827)
  IPR001254 Serine proteases, trypsin domain [PF00089] (96-336)
  IPR001254 Serine proteases, trypsin domain [PS50240] (92-351)
  IPR001254 Serine proteases, trypsin domain [SM00020] (90-346)
  IPR009003 Peptidase S1, PA clan [SSF50494] (69-341)
  IPR013320 Concanavalin A-like lectin/glucanase domain superfamily [SSF49899] (505-826)
  IPR018114 Serine proteases, trypsin family, histidine active site [PS00134] (129-134)
  IPR050546 Glycosyl Hydrolase Family 16 [PTHR10963] (477-825)

Foldseek 3Di:
DPPPPPDPPDPPFQQFAAQVQQPDLFKHWFKAAQVRHTDDRGRGHGFNIKTQMDTAPQFAADPDDADRIWGQHSNNDIPGHHDGTWGHAQDADDPLPAPQLQKKWKWFDDPVGTDTQFMWGAADQFKTKFWQLSQDDPVVGGGHDQQRMKIKGLDWFNDPPDDDPPIDMFGFPDKFFFPQQDNQQSPSTMIITGTPGGDRDDSNHYGAHAFQVVLVVCLFPDWFQWWKWKDFFQDPVPGTHRGMDIDTWIWHGLVVVLVLCVVVVVVRVLSNGASQKTKTFQPPLPGFDPRGGIFTWGWDFDDDPVGTGTGTYTQWTFRAQDDPPSDGHPSRMTMTGGCNVVVVTGPPPPDDDDTDGDGDDDDPDDDDPDDDDDDDDDDDDDDDDDDDDDDDDDDDDDDDDDDDDDDDDDDDDDDDDDDDDDDDDDDDDDDDDDDDDDDDDDDDDDDDDDDDDDDDDDDDDDDDDDDDDDDDDDDDDDDDDDDDPDDPPPPPADFFPKAKPVRDTDHFFDFPDKAQLPDWDDDPQKDKFQWQPCDPDFGFLEGADPDPVQWTRPPSKTKGFKDFPVVPDDDDFWDATPPGPDDPPDNGGTDGCVSHVADRRGMYIIKMWRLPRIKMAFWKKKWWWQWFAFAQKWKQWWKDFSDQQLHGQCCLKIFGQWIAGNDPDRQQKIWGAIQNGLDPPRGVQGIFIDGDPDDDGSNPDIKMGMWGDDQFWIWTDINNHTRDIGGLPVALLCDDGPVNHRDPSSVSCVVRPPGSDPSSRGMIITMTIMTGHTQRSDDADPVRHDCAHSSDPRRSVSVVVCCVVTVVRVVVTRRMMMTSMIIIGTD

Sequence (827 aa):
FVLFLIVELSDFINGSCSIDQFNTISAGAVCEGPSGEQISCTKNLPTGTIAHLKCRIGYKLPNHNVETRSVCQSNGSWSSKPFDCWQECGIIEEGDVNQTPWHVAIYKKHYQGYEYVCGGSIVTPSIVISAAHCFWDSDHGNAKEPHLYQVVAGKKHRNYHVTELTAQESSVSYIDIPNEYDDFYGRGDYAALHLSLPFTFTANIKPVCVDADLIDKYSYMKSNVIGRIVGWDFDNDEGYSDFTRPYDLPSVKLSTCFRYLLLKGNIPLMAALSMSKFCVQNLENNFCAIDDGAGFMASVETEKYDGYQDVYYMLGVMSAGGSRSHECNTNRVTVFSNMYNLFTSLPRFPDKPNVSVINIPIVTEAPTVTSAPTTSTVSPPTRQTTRYRTRNPASNPTRVPTTSTAASPPTSSSPSDPTYDKASDPAYDKASDPTYDKAVDPTSNQNSLPANFPTSFPTSFSYNLPSSYPARIPSSRPTETSTTTSSPVLSTCEKSVTVLKDGSKPCPGDLIFEDDFQGKRLSEKWEAENRFGSVEPDNEFVMYLNRSDNLKVTDGKLRISPSFTEDVFNYTKTNTIENCTSEIHSAACSTSTNVYGDILPPIISARINTKDYFQFLYGKVEIRAKLPSGNWIFPELFLEPVRKTYGENLHSGQMRLAFASGGPCNTRDLYQGVLLDSSEPFRTSSLCMERLASGGKWSNDFHTYTISWAPDKITTFIDGKLNCEIQPTHGFSEYTDDAGQKFPGATKWKEVGSTKMAPFDQAFYLTVGVGVGGLNDFQSTTYCPLAWSNDSPRAMGEFWAKKSEWAPSWAEQDSSLQIDYVRVYAI

pLDDT: mean 75.96, std 24.09, range [24.14, 98.81]

Organism: NCBI:txid330878

Solvent-accessible surface area (backbone atoms only — not comparable to full-atom values): 48260 Å² total; per-residue (Å²): 145,88,84,87,84,87,72,97,83,75,91,73,86,77,19,43,21,53,48,67,79,44,56,54,96,32,20,30,68,51,29,28,37,72,85,72,47,83,44,84,77,44,66,73,35,54,51,53,21,33,34,44,47,42,52,36,63,55,28,39,79,54,100,57,97,70,71,48,68,25,38,27,31,70,82,27,46,58,75,45,76,71,75,71,25,40,79,47,47,17,70,78,60,97,83,48,94,38,95,59,24,23,42,28,48,31,28,38,66,50,102,88,50,67,45,79,70,32,27,19,27,26,60,45,55,41,36,33,40,25,28,24,73,81,45,48,33,84,92,78,74,44,74,53,69,33,76,43,31,38,40,30,33,36,64,53,58,70,53,76,88,65,85,56,97,75,42,49,76,26,42,29,64,40,73,49,61,35,91,66,49,32,91,80,42,47,37,54,40,31,24,44,37,31,41,68,50,61,61,79,47,46,79,43,28,40,28,35,29,66,56,63,68,66,26,58,76,42,53,60,52,56,57,68,50,54,23,41,32,53,33,39,35,33,44,85,89,81,36,66,40,58,50,58,52,78,44,78,37,32,28,31,26,48,71,61,45,48,53,52,33,60,79,66,65,40,59,71,68,50,48,45,55,50,87,56,33,31,29,37,45,48,90,80,69,88,73,33,44,72,29,41,5,15,41,33,26,32,68,44,82,38,85,54,100,89,48,73,47,58,37,28,31,54,51,25,24,27,62,45,46,56,57,99,80,83,50,56,46,88,75,35,58,31,35,25,28,34,40,42,50,54,76,72,53,46,92,74,61,88,73,93,68,90,78,75,74,88,82,75,81,82,84,86,74,77,88,76,88,74,80,86,84,90,78,84,91,83,87,85,87,84,88,87,86,91,90,89,82,90,86,85,85,89,84,91,92,87,84,87,88,85,84,88,80,88,87,84,90,88,83,90,87,86,86,85,87,84,84,89,84,86,89,80,86,82,82,89,87,90,87,82,88,89,90,88,83,85,90,89,87,87,85,89,87,88,87,80,87,86,87,83,86,87,89,85,83,83,88,87,88,87,87,83,83,90,86,85,84,86,83,89,81,90,87,82,85,85,88,83,76,93,77,89,80,90,70,86,80,76,80,80,58,71,65,22,79,15,33,42,82,87,70,49,49,58,38,57,69,39,80,76,44,76,45,52,40,73,63,74,50,82,59,98,60,50,52,60,37,21,31,45,40,59,35,86,74,44,34,24,34,24,28,27,36,80,38,78,85,19,43,44,28,52,96,38,15,40,39,34,27,68,49,54,31,77,84,76,50,82,93,65,88,70,50,64,48,78,82,36,70,52,63,85,92,31,66,34,25,43,55,59,41,85,80,72,74,31,66,72,50,59,27,33,18,22,33,34,31,15,69,91,67,44,37,36,27,52,29,34,41,39,38,33,35,24,38,19,20,17,46,48,31,30,43,40,35,32,37,42,46,77,55,61,83,51,35,67,54,39,24,21,34,35,40,35,42,43,37,42,38,26,18,90,49,62,26,40,39,37,35,31,44,40,33,48,32,59,52,82,64,52,26,59,72,52,45,44,77,51,65,59,90,63,93,76,45,64,40,75,49,77,46,37,30,25,36,39,37,52,84,68,35,39,38,35,27,51,72,86,40,80,74,49,73,51,64,44,85,82,12,50,45,68,42,54,50,99,86,66,50,66,49,92,37,18,65,46,27,62,76,71,36,91,50,49,41,18,46,71,72,53,48,29,18,50,38,43,33,53,48,33,60,36,46,58,84,55,76,72,41,100,89,40,72,56,72,40,48,66,77,45,86,41,30,61,41,38,39,54,74,43,41,87,77,40,53,61,41,42,74,79,36,64,41,35,38,35,34,50,33,42,38,30,26,31,62

Radius of gyration: 39.63 Å; Cα contacts (8 Å, |Δi|>4): 1714; chains: 1; bounding box: 115×81×150 Å

Secondary structure (DSSP, 8-state):
--SSSSSSSSSS--BPBPSGGG--SSEEEEEE-TTS-EE---SSBPTT-EEEEEEPTTEE--SS----EEEB-TBS-BSS---PPEEP-S---TT-S-S-TTEEEEEEEETTEEEEEEEEEEEETTEEEE-STTTEETTTTEEPPGGGEEEEES--BSSTTS--TT-EEEEEEEEE--TT-BTTTTBT--EEEEESSPPPPBTTB-PPB--HHHHHHTSSPPTT-EEEEEEEEEETTTEEEEEEEEEEEEEE-HHHHHHHHHHTT-HHHHHT--TTEEEEE-TTS---B--TT-EEEEEEEEEETTEEEEEEEEEEEEEE-SBTTTB--TTSEEEEEETHHHHHH-TTSS-----SS------------PPPPP-----------------------------------------------------------------------------------------------------PPP--------------PPPPS-EETTS----TT-EEEEE---SSS--TT-EE--EES-STTT--SEEE---TTTEEEETTEEEE--EEGGGT----S-EE-TT-SS-TTSTTTEE-GGGT-PPSPSEEE-EEE-TTT-EEESEEEEEEEE---STTEEEEEEEEESS-TT-TTTTT-EEEEEE---SSS-TTEEEEEEES-SSTTHHHHTEEEEE-SSS--TTSS-EEEEEEE-SS-EEEEETTEEEEEE--SS-GGG-B-TT-PBPTTHHHHHHH-SSTTTTTTS-EEEEEEEEE--SSSS--BTTB--SS-TT-TTHHHHHHHTHHHHGGGGTTTT--EEEEEEEEE--

Nearest PDB structures (foldseek):
  3hkj-assembly2_E  TM=8.232E-01  e=2.181E-16  Homo sapiens
  1tq7-assembly1_B  TM=7.902E-01  e=1.509E-16  Homo sapiens
  2bvx-assembly1_H  TM=7.949E-01  e=3.503E-16  Homo sapiens
  2hwl-assembly1_D  TM=8.073E-01  e=1.175E-15  Homo sapiens
  1sg8-assembly3_E-2  TM=7.967E-01  e=1.988E-15  Homo sapiens